Protein 3VTH (pdb70)

CATH classification: 3.90.870.50 (+3 more: 3.30.110.120, 3.30.420.360, 3.30.420.40)

Solvent-accessible surface area: 54081 Å² total; per-residue (Å²): 297,68,173,113,89,119,91,56,3,34,34,0,13,0,41,0,4,0,10,8,1,12,3,19,13,39,0,25,60,10,0,88,129,39,109,5,88,0,27,0,19,1,16,1,35,0,1,32,0,16,0,5,4,41,92,180,40,3,86,11,0,12,128,35,2,128,124,76,46,17,87,14,17,52,50,52,66,43,57,63,118,135,42,145,58,123,141,52,194,67,6,115,29,43,54,41,101,102,120,59,21,40,0,5,6,2,2,3,22,3,14,15,144,43,0,42,138,25,1,100,51,96,199,39,81,6,84,53,3,16,12,3,11,1,16,45,0,8,7,1,1,0,5,6,72,46,3,4,10,30,30,74,72,4,4,6,108,103,20,106,59,29,134,88,0,32,139,30,31,114,57,60,180,40,87,6,12,33,0,14,7,1,7,1,113,109,15,12,4,64,23,50,43,60,42,138,77,49,214,61,61,63,7,71,6,1,1,108,6,0,116,123,20,70,2,0,0,3,8,8,15,1,0,0,4,0,0,0,20,0,80,38,69,136,1,1,52,26,0,18,128,79,6,140,37,129,22,93,41,2,16,0,1,0,86,63,16,133,20,0,94,114,13,1,85,18,36,110,73,12,54,132,7,0,85,37,44,62,25,0,13,0,52,1,60,80,115,63,101,184,24,12,158,16,2,6,81,101,21,42,27,8,10,0,0,3,2,5,5,13,11,3,27,2,7,10,86,44,6,129,13,1,1,0,6,10,27,0,10,43,33,134,40,27,3,0,29,61,41,150,34,0,63,109,96,0,124,114,8,8,54,8,14,3,14,8,78,20,90,7,31,6,25,0,14,9,0,23,0,7,36,10,30,69,27,31,33,7,34,76,16,0,4,0,14,0,0,32,14,8,86,20,188,137,93,23,129,22,14,0,1,0,0,0,0,43,55,71,0,5,0,0,0,0,44,23,39,10,0,0,2,0,0,16,10,12,55,4,85,42,135,103,5,48,86,12,0,47,54,0,0,64,61,2,46,140,10,0,66,0,116,21,98,8,0,0,5,0,31,36,54,26,19,50,0,1,33,21,0,71,85,44,149,46,73,64,0,39,3,2,0,0,8,0,0,0,0,0,0,0,6,20,64,87,15,80,77,112,0,0,0,0,0,3,9,21,39,3,26,0,59,43,25,27,30,4,0,4,0,2,0,12,1,12,19,90,36,56,109,19,24,0,20,4,96,50,3,1,4,0,15,32,132,106,0,20,113,76,0,10,19,0,0,0,0,2,0,75,87,35,38,103,74,0,128,64,4,14,114,110,8,90,86,199,51,32,61,38,1,49,62,15,10,120,73,131,8,17,17,26,65,1,0,0,0,12,4,0,5,3,0,0,0,2,3,0,38,25,70,65,88,6,97,26,56,23,8,1,25,76,13,0,28,23,55,39,35,154,16,116,97,114,4,130,45,89,49,108,99,152,131,95,19,34,2,26,0,4,58,1,0,84,41,0,12,80,12,63,103,150,61,76,114,78,34,61,0,0,0,23,0,0,5,0,1,4,21,2,0,39,49,6,0,39,72,1,54,174,109,70,60,28,47,39,0,0,0,0,0,18,19,5,72,12,57,23,1,5,79,49,2,26,73,68,0,57,162,36,49,9,78,30,43,6,5,18,115,0,3,14,5,14,4,0,0,0,0,0,0,0,11,3,0,22,41,14,8,77,31,61,1,45,126,105,55,72,48,6,52,8,0,40,1,14,13,142,54,0,45,142,37,2,124,55,105,196,35,177,19,123,82,58,46,46,1,7,0,77,85,4,6,7,41,0,0,2,5,53,30,10,86,68,68,55,77,75,3,4,14,114,91,66,166,112,205,39,45,123,41,100,166,43,85,7,90,111,1,31,9,14,73,160,26,120,64,8,5,119,8,0,152,118,19,92,2,4,0,6,9,4,6,0,0,0,4,0,2,0,17,0,83,29,73,116,2,1,52,49,0,27,189,90,6,111,36,132,23,90,43,2,17,0,1,0,143,59,30,128,12,0,102,100,14,5,81,22,36,105,63,11,55,142,12,0,95,40,62,66,26,0,11,0,50,2,99,70,139,64,108,179,28,12,142,16,2,7,74,105,19,38,30,4,10,0,0,5,2,3,4,12,16,2,28,18,8,16,147,57,24,126,20,2,3,0,7,8,28,0,10,31,30,150,40,30,4,2,26,67,42,138,53,0,63,119,98,0,139,116,7,6,52,64,50,32,72,20,106,21,78,5,25,1,20,0,15,9,0,22,0,7,34,8,28,70,30,37,33,8,40,78,20,0,2,0,13,0,0,72,19,10,114,22,170,124,98,20,141,17,12,0,1,0,0,0,0,39,53,74,0,6,0,0,0,0,44,21,72,57,0,0,2,1,0,18,9,13,65,2,96,35,121,100,5,46,98,7,0,58,60,0,0,93,65,0,50,120,3,0,96,7,116,12,94,7,0,0,8,0,30,39,56,21,21,47,0,1,43,20,0,93,87,43,147,47,77,48,1,35,3,1,0,0,8,0,0,0,0,0,0,0,7,16,66,81,16,79,76,112,0,0,0,0,0,4,6,16,42,4,24,0,58,46,23,28,34,3,0,4,0,2,0,11,0,13,17,89,37,47,110,17,23,0,20,4,74,54,7,1,5,4,12,29,99,106,0,34,114,72,0,19,33,0,0,0,0,2,0,72,96,31,39,100,92,0,144,82,19,22,132,133,17,67,93,184,41,26,62,27,11,45,60,20,7,118,86,144,8,17,19,21,62,1,0,0,0,13,5,0,4,2,0,0,0,4,3,0,47,25,73,126,82,5,99,37,52,33,9,0,26,73,16,0,34,21,56,39,41,180,24,123,91,110,5,137,52,122,48,44,156,88,142,103,33,5,3,21,1,8,76,0,0,72,37,0,9,88,10,64,94,145,61,76,120,69,28,52,0,0,0,22,0,0,3,0,0,3,22,3,0,35,51,5,0,66,41,1,57,153,91,62,62,25,46,41,0,0,0,0,0,18,19,4,71,13,73,26,0,5,78,62,0,25,82,70,0,54,162,38,46,9,77,29,44,4,5,17,114,0,4,14,3,15,8,0,0,0,0,0,0,0,7,5,0,18,54,13,7,60,29,61,1,34,118

InterPro domains:
  IPR001792 Acylphosphatase-like domain [PF00708] (13-95)
  IPR001792 Acylphosphatase-like domain [PS51160] (11-97)
  IPR004421 Carbamoyltransferase, HypF-type [PIRSF006256] (9-749)
  IPR004421 Carbamoyltransferase, HypF-type [TIGR00143] (14-745)
  IPR006070 Threonylcarbamoyl-AMP synthase-like domain [PF01300] (210-383)
  IPR006070 Threonylcarbamoyl-AMP synthase-like domain [PS51163] (202-386)
  IPR011125 Zinc finger, HypF-type [PF07503] (113-146)
  IPR011125 Zinc finger, HypF-type [PF07503] (163-195)
  IPR017945 DHBP synthase RibB-like alpha/beta domain superfamily [SSF55821] (180-391)
  IPR017968 Acylphosphatase, conserved site [PS00150] (16-26)
  IPR036046 Acylphosphatase-like domain superfamily [SSF54975] (9-96)
  IPR041440 HypF, Kae1-like domain [PF17788] (399-494)
  IPR043129 ATPase, nucleotide binding domain [SSF53067] (474-717)
  IPR051060 Carbamoyltransferase HypF-like [PTHR42959] (8-747)
  IPR055128 Carbamoyltransferase, Kae1-like domain, second subdomain [PF22521] (503-741)

Foldseek 3Di:
DPDDWDKWKKKKFWAAQAALQCQQLVLQVLCVVLVWAWEWAQEAGHIITMTMGHPVSVVVSVCCCVPDNGPQTDTDDMDMDTDDDPPGPHYYYDYYYYPPAHGDWGFAFFADPVQVCLCCDPVHQQPVVQQGHASHHGHIQQFAQADPDALCRGLCVVQDEDPVQVCLCCDSPHRRPVTRNGHGPVRDKDKDKFFDDDPDPRLLVVLVCQVVLFWEWEQDRQFTWIKHFQQDQVSLVLLCVQLVPQADAFAKEDAAPVRVVQFFDADPVNNCVQPGRLWFFEKTFTDHDDTYPNRHPLFRIHGYHYDGGSSRNVNCVSHDGIMTIGAQARPPFDGHFAPVRSCVRCVSRGNMYIDMPRHGPHHWDGWYWYQFQHAIFTDFQIGSQPQRWQFAPFFFPAWEWELFFFAQGWIWIGGGRTIRIGGGQGGQPDDNSVVSSVVVVVSCCRRRVHDHQEYEYEPPCPHVSNVVRVPDPHHYDYDWQQLLLQLLQCRNVVHADWAWEAFAAAFTQDPVRATEGGFTWTDGLADIDTAEFADWFKQAPVVVCQFQVLSLLCRLCLVPVVLLVVLLVPPDPVVSVVSSVCRVVVPRIGIYGHNQSLQSNLLSSLVVDRGDPDGCSSVSSLLRLADDDLAAFDWDWDDDVHTYTRSSNRVSVLNVCSVVPHDSNHSSNRHLNHSLVVVLVVSVVVCVVPVHQEYEYAYPSCVRSCNVNSNCVVSVVVPGHYTYDRSAHSYSRSSNSSSRSSVSVVCVDPNHD/DFDDWAFAWFDDPVQLCLCCDPVRPCDVPQQGDAPPHGHIPQFAQADPDALCRGLNVPFDDVLCCVPPHRRPVTHNDHQLLVVLVCQVVLFWEWEQDRQAIWIKHFQQDQVSLVLQCVLLVPQFDAFAKEDADPVQVVQFFDADPVQVCVQPDGLWFFEKTFTDHDDTHPPHHPLFRIHTYTHDGGSSRNVSNVSHDGIMTIHAQARPPADGHFDQVVSCVGCVSHGPYYDGDPTGRPHHWDGWYWYQFQHAIFTAFQIGSQPQDWQFAPFFFPAKEWELFFFAQGWIWIGGTRTIGIGGGQGGNDDDRSVVSSVVVVVSVCRRRVHDGQEYEYEPPCPTPSNVVRVPDPHHYHYDWQQLLLQLLQCRNVVHADWAFEAFAAAFTQDPVRATEGGWTWTDGLADIHTFEFAPWFKQALVVVCQFQVLSLLCRLCLVPLVLLPPLLVPPDPVVSVVSSVCSVVVPRIGIYGHNQSLLSNLLSSLVVDRGHPDRNSSNSSLLRLADDDLAAFDWDFDPDVHTYTRSVVRVSVLNVCSVVVHDSNHSSNRHLNHSLVVVLVVVVVVCVVPVHQEYEYAYPSCVRSCSVNSNCVVSVVVPGHYTYDRSAHSYSSSSNSSSRSSVSVCCVDPNHD

B-factor: mean 46.82, std 24.88, range [7.58, 157.14]

Sequence (1383 aa):
RGRVPQIQARQINIFGIVQGVGFRPFVFNNIAQKYNLKGIVYNNSSGLYIEVEGEEKDIEAFIREIKENPPSLSVIDDEIQVREVEVKEYKDFKIVGSKEDGGFVPVSPDMGVCEDCLRELKDPKDRRYRYPFINCTNCGPRFSIIEDIPYDRAKTSMKVFPMCEKCSREYHDPHDRRFHAQPVACFDCGPSLSFVGEGCFDDEIKCVAKALKEGKIVAIKGIGGFHLAVNALDDEAVATLRRRKKRYGKPFAVMMRDVEEVKKYCIVSPEEERLLLSQRRPIVLLKKKGEKLAKGIADDLDTLGVMLPYAPIHYLLMEEIDFPIVMTSGNVSEEPICKDDNEEALEKLKDIADVFLLNNRDIVNRIDDSVTSFNAGAERIIRRARGYAPQPILLKKEVKASILAVGGFYKNTFCMTKGHYAFISHHIGDLDNEKAFNYYIEQIERYKKLFRVDPEVVAHDMHKGYLSTQYAKSLDLPKIEVQHHHAHIASCMAEHNLDEKVIGIAYDGTGYGTDGNVWGAEILVCDLKSFERIAHLKYKPLPGNELAIKKIYRTALGFIFDNISFYKNFVEQVDSRELDIILKQIDRKINTAYVSSMGRFFDAVAALIGVRKEVLFEGQAAMELESLMAESEEYYEYEILKEDRYVIDPELILRQIYEDYMKGFEKSYISAKFHNTVVNFTYDLANLIRKETGINKVVLSGGSFQNRYLLRRRLIEKLSLSGFEVYSNSKVPCNDGGISLGQAVIANKILEGSAWSGFVPVSPDMGVCEDCLRELKDPKDRRYRYPFINCTNCGPRFSIIEDIPYDRAKTSMKVFPSREYHDPHDRRFHAQPVAEIKCVAKALKEGKIVAIKGIGGFHLAVNALDDEAVATLRRRKKRYGKPFAVMMRDVEEVKKYCIVSPEEERLLLSQRRPIVLLKKKGEKLAKGIADDLDTLGVMLPYAPIHYLLMEEIDFPIVMTSGNVSEEPICKDNEEALEKLKDIADVFLLNNRDIVNRIDDSVTSFNAGAERIIRRARGYAPQPILLKKEVKASILAVGGFYKNTFCMTKGHYAFISHHIGDLDNEKAFNYYIEQIERYKKLFRVDPEVVAHDMHKGYLSTQYAKSLDLPKIEVQHHHAHIASCMAEHNLDEKVIGIAYDGTGYGTDGNVWGAEILVCDLKSFERIAHLKYKPLPGNELAIKKIYRTALGFIFDNISFYKNFVEQVDSRELDIILKQIDRKINTAYVSSMGRFFDAVAALIGVRKEVLFEGQAAMELESLMAESEEYYEYEILKEDRYVIDPELILRQIYEDYMKGFEKSYISAKFHNTVVNFTYDLANLIRKETGINKVVLSGGSFQNRYLLRRLIEKLSLSGFEVYSNSKVPCNDGGISLGQAVIANKILEGSAWS

Nearest PDB structures (foldseek):
  3vth-assembly1_A  TM=1.001E+00  e=0.000E+00  Caldanaerobacter subterraneus subsp. tengcongensis MB4
  3vth-assembly2_B  TM=9.999E-01  e=0.000E+00  Caldanaerobacter subterraneus subsp. tengcongensis MB4
  4g9i-assembly6_F  TM=9.296E-01  e=6.359E-77  Thermococcus kodakarensis KOD1
  4g9i-assembly1_A  TM=8.735E-01  e=1.206E-76  Thermococcus kodakarensis KOD1
  4g9i-assembly3_C  TM=8.720E-01  e=5.936E-75  Thermococcus kodakarensis KOD1

Secondary structure (DSSP, 8-state):
--SPP--EEEEEEEEEE-SSSSHHHHHHHHHHHTT-EEEEEEETTEEEEEEEE-HHHHHHHHHHHHHS--TT-EEEEEEEEEE-----SSEEE---B--S-----PPPBPPPHHHHHHHT-TTSTTTT-TT--BTTBB-SGGGB-SSS--GGGBGGGGSPPPHHHHHHHT-TTSTTTT-TT---TTTS--EEEESS---S-HHHHHHHHHHTT--EEEE-SSSEEEE-BTT-HHHHHHHHHHHT--SSPPPEE-SSHHHHHHHB---HHHHHHHHSTT--EEEEEB-SS---TTSSTT-SEEEEE---SHHHHHHHHH-SS-EE-EESSSTTSPPP-SHHHHHHHTTTT-SEEEEESS--SS--PPPEE-EETTEE--SB--TTTTTPPEEPS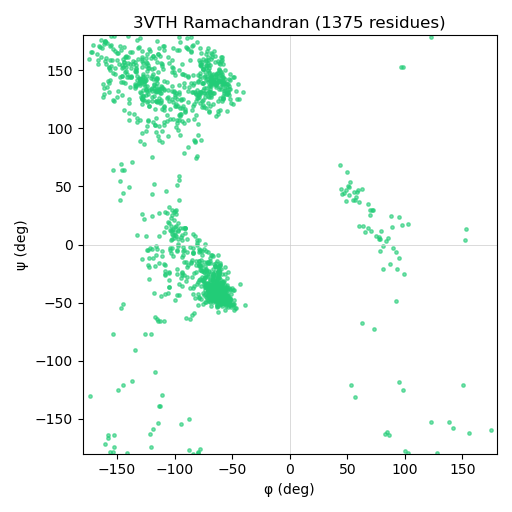S--SS-EEE---STTB--EEEETTEEEEPP--B---SHHHHHHHHHHHHHHHHHTT---SEEEEES-TTSHHHHHHHHSSS-EEEE-HHHHHHHHHHHHTT--S-EEEEEEEEEEE-TTSSEEEEEEEEE-SS-EEEEEEEPPEEEESTTHHHH-HHHHHHHHHGGGGGGGHHHHHHS-HHHHHHHHHHHHHTSSEEEE--HHHHHHHHHHHTTS-SS-SSTTHHHHHHHHT------------EESSSEEE-HHHHHHHHHHHHHHT--HHHHHHHHHHHHHHHHHHHHHHHHHHH---EEEEESGGGGSHHHHHHHHHHHHHTT-EEEE-SSS-SSGGGHHHHHHHHHHHHHTSTT--/-----PPPBPPPHHHHHHHT-TTSTTTT-TT--BTTBB-SGGGB-SSS--GGGBGGGG----TTT-TTSTTTT-TT---HHHHHHHHTTT--EEEE-SSSEEEE-BTT-TTHHHHHHHHHT--SSPPPEE-S-HHHHTTTB---HHHHHHHHSTT--EEEEEB-SS---TTSSTT-SEEEEE---SHHHHHHHHS--S-EE-EESSSTTSPPP-SHHHHHHHTTTT-SEEE--SS--SS--PPPEE-EETTEE--SB--TTTTTPPEE-SS--SS-EEE---STTB--EEEETTEEEEPP--B---SHHHHHHHHHHHHHHHHHTT---SEEEEES-SSSHHHHHHHHSSS-EEEE-HHHHHHHHHHHHTT--S-EEEEEEEEEEE-TTSSEEEEEEEEE-SS-EEEEEEEPPEEEESTTSTTTSHHHHHHHHTTT-GGGGHHHHHHS-HHHHHHHHHHHHHTSSEEEE--HHHHHHHHHHHTTS-SS-SSTTHHHHHHHHHPPP---------EESSSEEE-HHHHHHHHHHHHHTT--HHHHHHHHHHHHHHHHHHHHHHHHHHH---EEEEESGGGG-HHHHHHHHHHHHHTT-EEEE-SSS-SSGGGHHHHHHHHHHHHHHSTT--

Structure (mmCIF, N/CA/C/O backbone):
data_3VTH
#
_entry.id   3VTH
#
_cell.length_a   232.983
_cell.length_b   232.983
_cell.length_c   65.665
_cell.angle_alpha   90.00
_cell.angle_beta   90.00
_cell.angle_gamma   120.00
#
_symmetry.space_group_name_H-M   'P 64'
#
loop_
_entity.id
_entity.type
_entity.pdbx_description
1 polymer 'Hydrogenase maturation factor'
2 non-polymer 'ZINC ION'
3 non-polymer 'PHOSPHATE ION'
4 non-polymer 'DIPHOSPHOMETHYLPHOSPHONIC ACID ADENOSYL ESTER'
5 non-polymer 'MAGNESIUM ION'
6 non-polymer 'PHOSPHOMETHYLPHOSPHONIC ACID ADENOSYL ESTER'
7 non-polymer 'FE (III) ION'
8 non-polymer GLYCEROL
9 water water
#
loop_
_atom_site.group_PDB
_atom_site.id
_atom_site.type_symbol
_atom_site.label_atom_id
_atom_site.label_alt_id
_atom_site.label_comp_id
_atom_site.label_asym_id
_atom_site.label_entity_id
_atom_site.label_seq_id
_atom_site.pdbx_PDB_ins_code
_atom_site.Cartn_x
_atom_site.Cartn_y
_atom_site.Cartn_z
_atom_site.occupancy
_atom_site.B_iso_or_equiv
_atom_site.auth_seq_id
_atom_site.auth_comp_id
_atom_site.auth_asym_id
_atom_site.auth_atom_id
_atom_site.pdbx_PDB_model_num
ATOM 1 N N . ARG A 1 3 ? 128.460 -29.091 46.435 1.00 62.47 3 ARG A N 1
ATOM 2 C CA . ARG A 1 3 ? 129.867 -28.944 45.959 1.00 63.45 3 ARG A CA 1
ATOM 3 C C . ARG A 1 3 ? 129.946 -28.757 44.432 1.00 61.60 3 ARG A C 1
ATOM 4 O O . ARG A 1 3 ? 129.010 -29.109 43.707 1.00 60.13 3 ARG A O 1
ATOM 12 N N . GLY A 1 4 ? 131.049 -28.169 43.961 1.00 61.53 4 GLY A N 1
ATOM 13 C CA . GLY A 1 4 ? 131.194 -27.760 42.564 1.00 59.10 4 GLY A CA 1
ATOM 14 C C . GLY A 1 4 ? 130.617 -26.366 42.346 1.00 56.66 4 GLY A C 1
ATOM 15 O O . GLY A 1 4 ? 130.398 -25.624 43.306 1.00 56.43 4 GLY A O 1
ATOM 16 N N . ARG A 1 5 ? 130.383 -26.013 41.084 1.00 54.16 5 ARG A N 1
ATOM 17 C CA . ARG A 1 5 ? 129.830 -24.708 40.727 1.00 52.51 5 ARG A CA 1
ATOM 18 C C . ARG A 1 5 ? 128.435 -24.503 41.304 1.00 50.20 5 ARG A C 1
ATOM 19 O O . ARG A 1 5 ? 127.523 -25.293 41.042 1.00 48.18 5 ARG A O 1
ATOM 27 N N . VAL A 1 6 ? 128.276 -23.428 42.069 1.00 49.85 6 VAL A N 1
ATOM 28 C CA . VAL A 1 6 ? 126.973 -23.014 42.584 1.00 48.76 6 VAL A CA 1
ATOM 29 C C . VAL A 1 6 ? 126.081 -22.463 41.469 1.00 47.30 6 VAL A C 1
ATOM 30 O O . VAL A 1 6 ? 126.500 -21.574 40.720 1.00 46.76 6 VAL A O 1
ATOM 34 N N . PRO A 1 7 ? 124.838 -22.989 41.356 1.00 46.26 7 PRO A N 1
ATOM 35 C CA . PRO A 1 7 ? 123.912 -22.476 40.362 1.00 44.82 7 PRO A CA 1
ATOM 36 C C . PRO A 1 7 ? 123.527 -21.035 40.671 1.00 45.05 7 PRO A C 1
ATOM 37 O O . PRO A 1 7 ? 123.370 -20.673 41.842 1.00 46.34 7 PRO A O 1
ATOM 41 N N . GLN A 1 8 ? 123.443 -20.218 39.628 1.00 43.81 8 GLN A N 1
ATOM 42 C CA . GLN A 1 8 ? 122.993 -18.845 39.764 1.00 44.71 8 GLN A CA 1
ATOM 43 C C . GLN A 1 8 ? 121.700 -18.708 38.979 1.00 42.79 8 GLN A C 1
ATOM 44 O O . GLN A 1 8 ? 121.696 -18.743 37.747 1.00 42.19 8 GLN A O 1
ATOM 50 N N . ILE A 1 9 ? 120.600 -18.564 39.704 1.00 42.48 9 ILE A N 1
ATOM 51 C CA . ILE A 1 9 ? 119.292 -18.571 39.087 1.00 41.23 9 ILE A CA 1
ATOM 52 C C . ILE A 1 9 ? 118.807 -17.136 38.911 1.00 41.55 9 ILE A C 1
ATOM 53 O O . ILE A 1 9 ? 118.824 -16.342 39.850 1.00 42.01 9 ILE A O 1
ATOM 58 N N . GLN A 1 10 ? 118.418 -16.809 37.683 1.00 40.67 10 GLN A N 1
ATOM 59 C CA . GLN A 1 10 ? 117.859 -15.506 37.359 1.00 41.77 10 GLN A CA 1
ATOM 60 C C . GLN A 1 10 ? 116.476 -15.723 36.753 1.00 39.28 10 GLN A C 1
ATOM 61 O O . GLN A 1 10 ? 116.113 -16.850 36.415 1.00 37.42 10 GLN A O 1
ATOM 67 N N . ALA A 1 11 ? 115.711 -14.645 36.623 1.00 38.65 11 ALA A N 1
ATOM 68 C CA . ALA A 1 11 ? 114.387 -14.730 36.025 1.00 37.12 11 ALA A CA 1
ATOM 69 C C . ALA A 1 11 ? 114.183 -13.639 34.984 1.00 36.33 11 ALA A C 1
ATOM 70 O O . ALA A 1 11 ? 114.631 -12.508 35.154 1.00 37.52 11 ALA A O 1
ATOM 72 N N . ARG A 1 12 ? 113.515 -13.993 33.894 1.00 34.94 12 ARG A N 1
ATOM 73 C CA . ARG A 1 12 ? 113.167 -13.024 32.868 1.00 35.02 12 ARG A CA 1
ATOM 74 C C . ARG A 1 12 ? 111.697 -13.142 32.502 1.00 34.01 12 ARG A C 1
ATOM 75 O O . ARG A 1 12 ? 111.172 -14.237 32.400 1.00 31.98 12 ARG A O 1
ATOM 83 N N . GLN A 1 13 ? 111.036 -12.003 32.317 1.00 34.74 13 GLN A N 1
ATOM 84 C CA . GLN A 1 13 ? 109.710 -12.002 31.715 1.00 34.54 13 GLN A CA 1
ATOM 85 C C . GLN A 1 13 ? 109.875 -11.568 30.269 1.00 33.66 13 GLN A C 1
ATOM 86 O O . GLN A 1 13 ? 110.566 -10.586 29.994 1.00 34.41 13 GLN A O 1
ATOM 92 N N . ILE A 1 14 ? 109.260 -12.319 29.355 1.00 32.52 14 ILE A N 1
ATOM 93 C CA . ILE A 1 14 ? 109.387 -12.087 27.919 1.00 32.07 14 ILE A CA 1
ATOM 94 C C . ILE A 1 14 ? 107.995 -11.966 27.281 1.00 31.45 14 ILE A C 1
ATOM 95 O O . ILE A 1 14 ? 107.159 -12.854 27.426 1.00 30.63 14 ILE A O 1
ATOM 100 N N . ASN A 1 15 ? 107.750 -10.857 26.594 1.00 32.29 15 ASN A N 1
ATOM 101 C CA . ASN A 1 15 ? 106.495 -10.656 25.862 1.00 32.24 15 ASN A CA 1
ATOM 102 C C . ASN A 1 15 ? 106.801 -10.579 24.384 1.00 31.39 15 ASN A C 1
ATOM 103 O O . ASN A 1 15 ? 107.728 -9.867 23.967 1.00 31.89 15 ASN A O 1
ATOM 108 N N . ILE A 1 16 ? 106.039 -11.328 23.597 1.00 29.55 16 ILE A N 1
ATOM 109 C CA . ILE A 1 16 ? 106.250 -11.372 22.162 1.00 28.91 16 ILE A CA 1
ATOM 110 C C . ILE A 1 16 ? 104.971 -10.895 21.467 1.00 28.75 16 ILE A C 1
ATOM 111 O O . ILE A 1 16 ? 103.867 -11.312 21.835 1.00 27.56 16 ILE A O 1
ATOM 116 N N . PHE A 1 17 ? 105.137 -10.010 20.485 1.00 29.39 17 PHE A N 1
ATOM 117 C CA . PHE A 1 17 ? 104.023 -9.339 19.828 1.00 29.85 17 PHE A CA 1
ATOM 118 C C . PHE A 1 17 ? 104.045 -9.584 18.325 1.00 29.04 17 PHE A C 1
ATOM 119 O O . PHE A 1 17 ? 105.113 -9.751 17.745 1.00 29.53 17 PHE A O 1
ATOM 127 N N . GLY A 1 18 ? 102.864 -9.545 17.709 1.00 28.41 18 GLY A N 1
ATOM 128 C CA . GLY A 1 18 ? 102.699 -9.767 16.269 1.00 27.51 18 GLY A CA 1
ATOM 129 C C . GLY A 1 18 ? 101.744 -10.922 16.038 1.00 26.25 18 GLY A C 1
ATOM 130 O O . GLY A 1 18 ? 100.854 -11.176 16.851 1.00 25.44 18 GLY A O 1
ATOM 131 N N . ILE A 1 19 ? 101.899 -11.616 14.912 1.00 26.39 19 ILE A N 1
ATOM 132 C CA . ILE A 1 19 ? 101.163 -12.856 14.716 1.00 24.75 19 ILE A CA 1
ATOM 133 C C . ILE A 1 19 ? 101.919 -13.937 15.499 1.00 24.92 19 ILE A C 1
ATOM 134 O O . ILE A 1 19 ? 102.903 -14.507 15.025 1.00 25.29 19 ILE A O 1
ATOM 139 N N . VAL A 1 20 ? 101.485 -14.163 16.728 1.00 24.57 20 VAL A N 1
ATOM 140 C CA . VAL A 1 20 ? 102.237 -15.012 17.650 1.00 24.67 20 VAL A CA 1
ATOM 141 C C . VAL A 1 20 ? 101.325 -16.033 18.350 1.00 24.40 20 VAL A C 1
ATOM 142 O O . VAL A 1 20 ? 101.761 -16.713 19.288 1.00 24.91 20 VAL A O 1
ATOM 146 N N . GLN A 1 21 ? 100.068 -16.116 17.912 1.00 23.55 21 GLN A N 1
ATOM 147 C CA . GLN A 1 21 ? 99.109 -17.092 18.466 1.00 23.90 21 GLN A CA 1
ATOM 148 C C . GLN A 1 21 ? 98.571 -17.924 17.312 1.00 24.45 21 GLN A C 1
ATOM 149 O O . GLN A 1 21 ? 98.498 -17.430 16.178 1.00 25.11 21 GLN A O 1
ATOM 155 N N . GLY A 1 22 ? 98.224 -19.179 17.596 1.00 24.62 22 GLY A N 1
ATOM 156 C CA . GLY A 1 22 ? 97.811 -20.122 16.568 1.00 24.65 22 GLY A CA 1
ATOM 157 C C . GLY A 1 22 ? 98.923 -20.567 15.644 1.00 24.88 22 GLY A C 1
ATOM 158 O O . GLY A 1 22 ? 98.671 -20.984 14.493 1.00 25.76 22 GLY A O 1
ATOM 159 N N . VAL A 1 23 ? 100.152 -20.503 16.141 1.00 24.08 23 VAL A N 1
ATOM 160 C CA . VAL A 1 23 ? 101.327 -20.820 15.329 1.00 23.54 23 VAL A CA 1
ATOM 161 C C . VAL A 1 23 ? 102.147 -21.910 16.017 1.00 24.12 23 VAL A C 1
ATOM 162 O O . VAL A 1 23 ? 103.240 -22.252 15.578 1.00 25.50 23 VAL A O 1
ATOM 166 N N . GLY A 1 24 ? 101.611 -22.469 17.096 1.00 24.13 24 GLY A N 1
ATOM 167 C CA . GLY A 1 24 ? 102.373 -23.430 17.904 1.00 24.09 24 GLY A CA 1
ATOM 168 C C . GLY A 1 24 ? 103.492 -22.783 18.701 1.00 24.30 24 GLY A C 1
ATOM 169 O O . GLY A 1 24 ? 104.506 -23.428 19.002 1.00 24.41 24 GLY A O 1
ATOM 170 N N . PHE A 1 25 ? 103.303 -21.521 19.080 1.00 23.37 25 PHE A N 1
ATOM 171 C CA . PHE A 1 25 ? 104.293 -20.843 19.908 1.00 23.86 25 PHE A CA 1
ATOM 172 C C . PHE A 1 25 ? 104.374 -21.398 21.339 1.00 24.32 25 PHE A C 1
ATOM 173 O O . PHE A 1 25 ? 105.457 -21.487 21.908 1.00 24.79 25 PHE A O 1
ATOM 181 N N . ARG A 1 26 ? 103.241 -21.768 21.920 1.00 24.26 26 ARG A N 1
ATOM 182 C CA . ARG A 1 26 ? 103.245 -22.353 23.264 1.00 24.28 26 ARG A CA 1
ATOM 183 C C . ARG A 1 26 ? 104.010 -23.680 23.318 1.00 25.02 26 ARG A C 1
ATOM 184 O O . ARG A 1 26 ? 104.932 -23.796 24.118 1.00 25.51 26 ARG A O 1
ATOM 192 N N . PRO A 1 27 ? 103.685 -24.656 22.434 1.00 25.55 27 PRO A N 1
ATOM 193 C CA . PRO A 1 27 ? 104.494 -25.886 22.462 1.00 26.87 27 PRO A CA 1
ATOM 194 C C . PRO A 1 27 ? 105.976 -25.678 22.110 1.00 27.50 27 PRO A C 1
ATOM 195 O O . PRO A 1 27 ? 106.831 -26.327 22.710 1.00 28.59 27 PRO A O 1
ATOM 199 N N . PHE A 1 28 ? 106.264 -24.790 21.156 1.00 26.69 28 PHE A N 1
ATOM 200 C CA . PHE A 1 28 ? 107.635 -24.416 20.822 1.00 26.97 28 PHE A CA 1
ATOM 201 C C . PHE A 1 28 ? 108.400 -23.921 22.079 1.00 26.13 28 PHE A C 1
ATOM 202 O O . PHE A 1 28 ? 109.485 -24.401 22.381 1.00 26.06 28 PHE A O 1
ATOM 210 N N . VAL A 1 29 ? 107.806 -22.991 22.818 1.00 25.39 29 VAL A N 1
ATOM 211 C CA . VAL A 1 29 ? 108.462 -22.428 24.010 1.00 25.84 29 VAL A CA 1
ATOM 212 C C . VAL A 1 29 ? 108.658 -23.505 25.061 1.00 26.44 29 VAL A C 1
ATOM 213 O O . VAL A 1 29 ? 109.720 -23.592 25.673 1.00 27.06 29 VAL A O 1
ATOM 217 N N . PHE A 1 30 ? 107.641 -24.338 25.254 1.00 26.38 30 PHE A N 1
ATOM 218 C CA . PHE A 1 30 ? 107.750 -25.425 26.215 1.00 27.74 30 PHE A CA 1
ATOM 219 C C . PHE A 1 30 ? 108.977 -26.283 25.916 1.00 28.71 30 PHE A C 1
ATOM 220 O O . PHE A 1 30 ? 109.761 -26.624 26.813 1.00 28.60 30 PHE A O 1
ATOM 228 N N . ASN A 1 31 ? 109.121 -26.627 24.646 1.00 29.15 31 ASN A N 1
ATOM 229 C CA A ASN A 1 31 ? 110.161 -27.561 24.250 0.50 30.71 31 ASN A CA 1
ATOM 230 C CA B ASN A 1 31 ? 110.167 -27.528 24.150 0.50 30.66 31 ASN A CA 1
ATOM 231 C C . ASN A 1 31 ? 111.559 -26.953 24.363 1.00 31.19 31 ASN A C 1
ATOM 232 O O . ASN A 1 31 ? 112.469 -27.619 24.847 1.00 32.42 31 ASN A O 1
ATOM 241 N N . ILE A 1 32 ? 111.733 -25.694 23.970 1.00 30.21 32 ILE A N 1
ATOM 242 C CA . ILE A 1 32 ? 113.051 -25.078 24.126 1.00 31.06 32 ILE A CA 1
ATOM 243 C C . ILE A 1 32 ? 113.344 -24.719 25.602 1.00 30.74 32 ILE A C 1
ATOM 244 O O . ILE A 1 32 ? 114.493 -24.802 26.053 1.00 30.57 32 ILE A O 1
ATOM 249 N N . ALA A 1 33 ? 112.306 -24.405 26.377 1.00 30.01 33 ALA A N 1
ATOM 250 C CA . ALA A 1 33 ? 112.504 -24.188 27.822 1.00 29.94 33 ALA A CA 1
ATOM 251 C C . ALA A 1 33 ? 113.026 -25.466 28.498 1.00 31.69 33 ALA A C 1
ATOM 252 O O . ALA A 1 33 ? 113.931 -25.407 29.337 1.00 31.54 33 ALA A O 1
ATOM 254 N N . GLN A 1 34 ? 112.467 -26.618 28.124 1.00 32.23 34 GLN A N 1
ATOM 255 C CA . GLN A 1 34 ? 112.951 -27.905 28.652 1.00 34.98 34 GLN A CA 1
ATOM 256 C C . GLN A 1 34 ? 114.388 -28.182 28.197 1.00 35.59 34 GLN A C 1
ATOM 257 O O . GLN A 1 34 ? 115.219 -28.663 28.969 1.00 36.68 34 GLN A O 1
ATOM 263 N N . LYS A 1 35 ? 114.671 -27.852 26.944 1.00 35.27 35 LYS A N 1
ATOM 264 C CA . LYS A 1 35 ? 115.984 -28.073 26.342 1.00 36.98 35 LYS A CA 1
ATOM 265 C C . LYS A 1 35 ? 117.067 -27.327 27.113 1.00 37.32 35 LYS A C 1
ATOM 266 O O . LYS A 1 35 ? 118.160 -27.850 27.322 1.00 39.23 35 LYS A O 1
ATOM 272 N N . TYR A 1 36 ? 116.759 -26.101 27.525 1.00 35.99 36 TYR A N 1
ATOM 273 C CA . TYR A 1 36 ? 117.719 -25.276 28.245 1.00 36.75 36 TYR A CA 1
ATOM 274 C C . TYR A 1 36 ? 117.483 -25.276 29.756 1.00 36.26 36 TYR A C 1
ATOM 275 O O . TYR A 1 36 ? 117.917 -24.368 30.462 1.00 36.09 36 TYR A O 1
ATOM 284 N N . ASN A 1 37 ? 116.793 -26.301 30.244 1.00 35.73 37 ASN A N 1
ATOM 285 C CA . ASN A 1 37 ? 116.574 -26.471 31.681 1.00 36.69 37 ASN A CA 1
ATOM 286 C C . ASN A 1 37 ? 116.068 -25.211 32.382 1.00 35.55 37 ASN A C 1
ATOM 287 O O . ASN A 1 37 ? 116.578 -24.824 33.435 1.00 36.10 37 ASN A O 1
ATOM 292 N N . LEU A 1 38 ? 115.062 -24.581 31.787 1.00 33.46 38 LEU A N 1
ATOM 293 C CA . LEU A 1 38 ? 114.415 -23.431 32.396 1.00 32.73 38 LEU A CA 1
ATOM 294 C C . LEU A 1 38 ? 113.090 -23.834 33.025 1.00 32.26 38 LEU A C 1
ATOM 295 O O . LEU A 1 38 ? 112.415 -24.743 32.557 1.00 31.82 38 LEU A O 1
ATOM 300 N N . LYS A 1 39 ? 112.734 -23.146 34.101 1.00 32.46 39 LYS A N 1
ATOM 301 C CA . LYS A 1 39 ? 111.468 -23.364 34.785 1.00 32.07 39 LYS A CA 1
ATOM 302 C C . LYS A 1 39 ? 110.646 -22.095 34.580 1.00 30.85 39 LYS A C 1
ATOM 303 O O . LYS A 1 39 ? 111.196 -21.045 34.235 1.00 30.64 39 LYS A O 1
ATOM 309 N N . GLY A 1 40 ? 109.341 -22.173 34.791 1.00 30.01 40 GLY A N 1
ATOM 310 C CA . GLY A 1 40 ? 108.479 -21.019 34.539 1.00 29.05 40 GLY A CA 1
ATOM 311 C C . GLY A 1 40 ? 107.184 -21.404 33.864 1.00 28.29 40 GLY A C 1
ATOM 312 O O . GLY A 1 40 ? 106.716 -22.539 34.014 1.00 28.34 40 GLY A O 1
ATOM 313 N N . ILE A 1 41 ? 106.620 -20.457 33.118 1.00 27.62 41 ILE A N 1
ATOM 314 C CA . ILE A 1 41 ? 105.305 -20.597 32.509 1.00 27.39 41 ILE A CA 1
ATOM 315 C C . ILE A 1 41 ? 105.257 -19.891 31.159 1.00 26.44 41 ILE A C 1
ATOM 316 O O . ILE A 1 41 ? 106.032 -18.954 30.890 1.00 26.72 41 ILE A O 1
ATOM 321 N N . VAL A 1 42 ? 104.358 -20.356 30.302 1.00 26.44 42 VAL A N 1
ATOM 322 C CA . VAL A 1 42 ? 104.025 -19.653 29.064 1.00 24.83 42 VAL A CA 1
ATOM 323 C C . VAL A 1 42 ? 102.508 -19.704 28.882 1.00 25.72 42 VAL A C 1
ATOM 324 O O . VAL A 1 42 ? 101.862 -20.700 29.235 1.00 25.45 42 VAL A O 1
ATOM 328 N N . TYR A 1 43 ? 101.941 -18.624 28.346 1.00 25.51 43 TYR A N 1
ATOM 329 C CA . TYR A 1 43 ? 100.525 -18.580 28.028 1.00 25.73 43 TYR A CA 1
ATOM 330 C C . TYR A 1 43 ? 100.226 -17.494 27.002 1.00 25.54 43 TYR A C 1
ATOM 331 O O . TYR A 1 43 ? 100.978 -16.525 26.870 1.00 24.96 43 TYR A O 1
ATOM 340 N N . ASN A 1 44 ? 99.126 -17.680 26.284 1.00 25.17 44 ASN A N 1
ATOM 341 C CA . ASN A 1 44 ? 98.586 -16.663 25.404 1.00 25.54 44 ASN A CA 1
ATOM 342 C C . ASN A 1 44 ? 97.852 -15.631 26.225 1.00 26.40 44 ASN A C 1
ATOM 343 O O . ASN A 1 44 ? 97.040 -15.980 27.083 1.00 27.11 44 ASN A O 1
ATOM 348 N N . ASN A 1 45 ? 98.134 -14.355 25.995 1.00 26.85 45 ASN A N 1
ATOM 349 C CA . ASN A 1 45 ? 97.343 -13.323 26.663 1.00 28.09 45 ASN A CA 1
ATOM 350 C C . ASN A 1 45 ? 96.682 -12.461 25.599 1.00 28.25 45 ASN A C 1
ATOM 351 O O . ASN A 1 45 ? 96.767 -12.791 24.427 1.00 26.42 45 ASN A O 1
ATOM 356 N N . SER A 1 46 ? 96.002 -11.386 25.981 1.00 29.21 46 SER A N 1
ATOM 357 C CA . SER A 1 46 ? 95.254 -10.659 24.981 1.00 30.03 46 SER A CA 1
ATOM 358 C C . SER A 1 46 ? 96.140 -9.782 24.079 1.00 30.03 46 SER A C 1
ATOM 359 O O . SER A 1 46 ? 95.655 -9.231 23.110 1.00 30.44 46 SER A O 1
ATOM 362 N N . SER A 1 47 ? 97.433 -9.694 24.373 1.00 29.87 47 SER A N 1
ATOM 363 C CA . SER A 1 47 ? 98.312 -8.837 23.592 1.00 31.53 47 SER A CA 1
ATOM 364 C C . SER A 1 47 ? 99.378 -9.617 22.827 1.00 30.01 47 SER A C 1
ATOM 365 O O . SER A 1 47 ? 100.138 -9.042 22.034 1.00 30.98 47 SER A O 1
ATOM 368 N N . GLY A 1 48 ? 99.400 -10.930 23.039 1.00 28.19 48 GLY A N 1
ATOM 369 C CA . GLY A 1 48 ? 100.317 -11.804 22.351 1.00 27.17 48 GLY A CA 1
ATOM 370 C C . GLY A 1 48 ? 100.718 -13.034 23.144 1.00 26.36 48 GLY A C 1
ATOM 371 O O . GLY A 1 48 ? 99.874 -13.856 23.538 1.00 26.27 48 GLY A O 1
ATOM 372 N N . LEU A 1 49 ? 102.020 -13.157 23.369 1.00 25.70 49 LEU A N 1
ATOM 373 C CA . LEU A 1 49 ? 102.564 -14.295 24.081 1.00 25.63 49 LEU A CA 1
ATOM 374 C C . LEU A 1 49 ? 103.321 -13.793 25.298 1.00 25.93 49 LEU A C 1
ATOM 375 O O . LEU A 1 49 ? 104.083 -12.827 25.207 1.00 26.26 49 LEU A O 1
ATOM 380 N N . TYR A 1 50 ? 103.051 -14.421 26.435 1.00 25.37 50 TYR A N 1
ATOM 381 C CA . TYR A 1 50 ? 103.688 -14.105 27.706 1.00 26.68 50 TYR A CA 1
ATOM 382 C C . TYR A 1 50 ? 104.518 -15.296 28.214 1.00 26.86 50 TYR A C 1
ATOM 383 O O . TYR A 1 50 ? 104.035 -16.448 28.274 1.00 26.14 50 TYR A O 1
ATOM 392 N N . ILE A 1 51 ? 105.756 -15.008 28.604 1.00 27.16 51 ILE A N 1
ATOM 393 C CA . ILE A 1 51 ? 106.697 -16.027 29.086 1.00 27.20 51 ILE A CA 1
ATOM 394 C C . ILE A 1 51 ? 107.378 -15.546 30.358 1.00 28.52 51 ILE A C 1
ATOM 395 O O . ILE A 1 51 ? 107.763 -14.379 30.455 1.00 28.76 51 ILE A O 1
ATOM 400 N N . GLU A 1 52 ? 107.508 -16.451 31.327 1.00 29.67 52 GLU A N 1
ATOM 401 C CA . GLU A 1 52 ? 108.375 -16.264 32.495 1.00 31.48 52 GLU A CA 1
ATOM 402 C C . GLU A 1 52 ? 109.336 -17.448 32.522 1.00 31.48 52 GLU A C 1
ATOM 403 O O . GLU A 1 52 ? 108.892 -18.605 32.531 1.00 30.70 52 GLU A O 1
ATOM 409 N N . VAL A 1 53 ? 110.638 -17.167 32.499 1.00 31.16 53 VAL A N 1
ATOM 410 C CA . VAL A 1 53 ? 111.654 -18.230 32.588 1.00 31.51 53 VAL A CA 1
ATOM 411 C C . VAL A 1 53 ? 112.622 -17.932 33.721 1.00 32.58 53 VAL A C 1
ATOM 412 O O . VAL A 1 53 ? 112.972 -16.769 33.950 1.00 32.78 53 VAL A O 1
ATOM 416 N N . GLU A 1 54 ? 113.011 -18.988 34.435 1.00 32.76 54 GLU A N 1
ATOM 417 C CA . GLU A 1 54 ? 114.005 -18.928 35.502 1.00 34.42 54 GLU A CA 1
ATOM 418 C C . GLU A 1 54 ? 115.039 -20.003 35.241 1.00 34.05 54 GLU A C 1
ATOM 419 O O . GLU A 1 54 ? 114.680 -21.153 34.977 1.00 32.97 54 GLU A O 1
ATOM 425 N N . GLY A 1 55 ? 116.308 -19.611 35.292 1.00 34.94 55 GLY A N 1
ATOM 426 C CA . GLY A 1 55 ? 117.440 -20.547 35.230 1.00 36.29 55 GLY A CA 1
ATOM 427 C C . GLY A 1 55 ? 118.774 -19.815 35.175 1.00 38.02 55 GLY A C 1
ATOM 428 O O . GLY A 1 55 ? 118.867 -18.646 35.572 1.00 38.21 55 GLY A O 1
ATOM 429 N N . GLU A 1 56 ? 119.807 -20.506 34.695 1.00 39.35 56 GLU A N 1
ATOM 430 C CA . GLU A 1 56 ? 121.109 -19.896 34.462 1.00 41.46 56 GLU A CA 1
ATOM 431 C C . GLU A 1 56 ? 120.998 -18.863 33.358 1.00 41.36 56 GLU A C 1
ATOM 432 O O . GLU A 1 56 ? 120.265 -19.063 32.382 1.00 39.90 56 GLU A O 1
ATOM 438 N N . GLU A 1 57 ? 121.728 -17.759 33.517 1.00 43.03 57 GLU A N 1
ATOM 439 C CA . GLU A 1 57 ? 121.725 -16.669 32.540 1.00 43.42 57 GLU A CA 1
ATOM 440 C C . GLU A 1 57 ? 122.066 -17.185 31.145 1.00 42.49 57 GLU A C 1
ATOM 441 O O . GLU A 1 57 ? 121.450 -16.778 30.163 1.00 41.37 57 GLU A O 1
ATOM 447 N N . LYS A 1 58 ? 123.047 -18.080 31.066 1.00 42.59 58 LYS A N 1
ATOM 448 C CA . LYS A 1 58 ? 123.486 -18.623 29.780 1.00 42.98 58 LYS A CA 1
ATOM 449 C C . LYS A 1 58 ? 122.361 -19.401 29.082 1.00 40.36 58 LYS A C 1
ATOM 450 O O . LYS A 1 58 ? 122.212 -19.334 27.865 1.00 40.10 58 LYS A O 1
ATOM 456 N N . ASP A 1 59 ? 121.572 -20.132 29.866 1.00 39.03 59 ASP A N 1
ATOM 457 C CA . ASP A 1 59 ? 120.448 -20.890 29.328 1.00 37.39 59 ASP A CA 1
ATOM 458 C C . ASP A 1 59 ? 119.298 -19.981 28.878 1.00 35.99 59 ASP A C 1
ATOM 459 O O . ASP A 1 59 ? 118.689 -20.212 27.827 1.00 34.48 59 ASP A O 1
ATOM 464 N N . ILE A 1 60 ? 119.026 -18.932 29.654 1.00 36.02 60 ILE A N 1
ATOM 465 C CA . ILE A 1 60 ? 118.033 -17.924 29.253 1.00 35.29 60 ILE A CA 1
ATOM 466 C C . ILE A 1 60 ? 118.437 -17.261 27.934 1.00 35.55 60 ILE A C 1
ATOM 467 O O . ILE A 1 60 ? 117.606 -17.107 27.031 1.00 34.63 60 ILE A O 1
ATOM 472 N N . GLU A 1 61 ? 119.710 -16.897 27.813 1.00 37.09 61 GLU A N 1
ATOM 473 C CA . GLU A 1 61 ? 120.194 -16.271 26.584 1.00 38.69 61 GLU A CA 1
ATOM 474 C C . GLU A 1 61 ? 120.046 -17.173 25.346 1.00 37.48 61 GLU A C 1
ATOM 475 O O . GLU A 1 61 ? 119.630 -16.714 24.286 1.00 36.84 61 GLU A O 1
ATOM 481 N N . ALA A 1 62 ? 120.407 -18.442 25.493 1.00 37.39 62 ALA A N 1
ATOM 482 C CA . ALA A 1 62 ? 120.252 -19.437 24.426 1.00 37.38 62 ALA A CA 1
ATOM 483 C C . ALA A 1 62 ? 118.775 -19.647 24.036 1.00 35.19 62 ALA A C 1
ATOM 484 O O . ALA A 1 62 ? 118.438 -19.745 22.858 1.00 34.74 62 ALA A O 1
ATOM 486 N N . PHE A 1 63 ? 117.905 -19.704 25.037 1.00 34.10 63 PHE A N 1
ATOM 487 C CA . PHE A 1 63 ? 116.448 -19.760 24.836 1.00 32.78 63 PHE A CA 1
ATOM 488 C C . PHE A 1 63 ? 115.940 -18.551 24.015 1.00 32.44 63 PHE A C 1
ATOM 489 O O . PHE A 1 63 ? 115.199 -18.716 23.033 1.00 31.28 63 PHE A O 1
ATOM 497 N N . ILE A 1 64 ? 116.360 -17.346 24.398 1.00 33.25 64 ILE A N 1
ATOM 498 C CA . ILE A 1 64 ? 115.948 -16.131 23.682 1.00 33.94 64 ILE A CA 1
ATOM 499 C C . ILE A 1 64 ? 116.458 -16.151 22.234 1.00 35.18 64 ILE A C 1
ATOM 500 O O . ILE A 1 64 ? 115.724 -15.816 21.303 1.00 33.92 64 ILE A O 1
ATOM 505 N N . ARG A 1 65 ? 117.713 -16.560 22.065 1.00 37.67 65 ARG A N 1
ATOM 506 C CA . ARG A 1 65 ? 118.340 -16.682 20.749 1.00 40.32 65 ARG A CA 1
ATOM 507 C C . ARG A 1 65 ? 117.586 -17.674 19.855 1.00 39.95 65 ARG A C 1
ATOM 508 O O . ARG A 1 65 ? 117.410 -17.417 18.665 1.00 39.63 65 ARG A O 1
ATOM 516 N N . GLU A 1 66 ? 117.143 -18.798 20.424 1.00 40.02 66 GLU A N 1
ATOM 517 C CA . GLU A 1 66 ? 116.337 -19.763 19.656 1.00 40.74 66 GLU A CA 1
ATOM 518 C C . GLU A 1 66 ? 115.030 -19.150 19.170 1.00 39.27 66 GLU A C 1
ATOM 519 O O . GLU A 1 66 ? 114.643 -19.350 18.021 1.00 39.13 66 GLU A O 1
ATOM 525 N N . ILE A 1 67 ? 114.362 -18.401 20.041 1.00 38.35 67 ILE A N 1
ATOM 526 C CA . ILE A 1 67 ? 113.133 -17.720 19.648 1.00 37.80 67 ILE A CA 1
ATOM 527 C C . ILE A 1 67 ? 113.402 -16.743 18.500 1.00 38.60 67 ILE A C 1
ATOM 528 O O . ILE A 1 67 ? 112.684 -16.755 17.500 1.00 38.41 67 ILE A O 1
ATOM 533 N N . LYS A 1 68 ? 114.443 -15.922 18.638 1.00 39.89 68 LYS A N 1
ATOM 534 C CA . LYS A 1 68 ? 114.794 -14.930 17.621 1.00 41.76 68 LYS A CA 1
ATOM 535 C C . LYS A 1 68 ? 115.237 -15.590 16.313 1.00 42.65 68 LYS A C 1
ATOM 536 O O . LYS A 1 68 ? 114.911 -15.095 15.235 1.00 43.54 68 LYS A O 1
ATOM 542 N N . GLU A 1 69 ? 115.963 -16.704 16.409 1.00 42.73 69 GLU A N 1
ATOM 543 C CA . GLU A 1 69 ? 116.571 -17.349 15.234 1.00 44.57 69 GLU A CA 1
ATOM 544 C C . GLU A 1 69 ? 115.652 -18.287 14.458 1.00 43.25 69 GLU A C 1
ATOM 545 O O . GLU A 1 69 ? 115.687 -18.305 13.226 1.00 44.14 69 GLU A O 1
ATOM 551 N N . ASN A 1 70 ? 114.878 -19.112 15.159 1.00 40.87 70 ASN A N 1
ATOM 552 C CA . ASN A 1 70 ? 113.903 -19.945 14.442 1.00 40.19 70 ASN A CA 1
ATOM 553 C C . ASN A 1 70 ? 112.546 -20.014 15.103 1.00 36.44 70 ASN A C 1
ATOM 554 O O . ASN A 1 70 ? 112.164 -21.047 15.655 1.00 34.32 70 ASN A O 1
ATOM 559 N N . PRO A 1 71 ? 111.816 -18.892 15.045 1.00 34.44 71 PRO A N 1
ATOM 560 C CA . PRO A 1 71 ? 110.471 -18.856 15.560 1.00 32.16 71 PRO A CA 1
ATOM 561 C C . PRO A 1 71 ? 109.572 -19.767 14.718 1.00 30.68 71 PRO A C 1
ATOM 562 O O . PRO A 1 71 ? 109.960 -20.190 13.627 1.00 30.82 71 PRO A O 1
ATOM 566 N N . PRO A 1 72 ? 108.369 -20.064 15.215 1.00 28.89 72 PRO A N 1
ATOM 567 C CA . PRO A 1 72 ? 107.480 -20.937 14.448 1.00 27.73 72 PRO A CA 1
ATOM 568 C C . PRO A 1 72 ? 107.231 -20.388 13.041 1.00 27.85 72 PRO A C 1
ATOM 569 O O . PRO A 1 72 ? 107.258 -19.167 12.834 1.00 27.35 72 PRO A O 1
ATOM 573 N N . SER A 1 73 ? 106.992 -21.302 12.100 1.00 27.70 73 SER A N 1
ATOM 574 C CA . SER A 1 73 ? 106.862 -21.020 10.666 1.00 28.81 73 SER A CA 1
ATOM 575 C C . SER A 1 73 ? 105.789 -19.982 10.316 1.00 27.63 73 SER A C 1
ATOM 576 O O . SER A 1 73 ? 105.957 -19.188 9.376 1.00 27.84 73 SER A O 1
ATOM 579 N N . LEU A 1 74 ? 104.680 -20.005 11.052 1.00 25.91 74 LEU A N 1
ATOM 580 C CA . LEU A 1 74 ? 103.564 -19.088 10.767 1.00 25.86 74 LEU A CA 1
ATOM 581 C C . LEU A 1 74 ? 103.611 -17.785 11.563 1.00 25.45 74 LEU A C 1
ATOM 582 O O . LEU A 1 74 ? 102.771 -16.908 11.355 1.00 25.56 74 LEU A O 1
ATOM 587 N N . SER A 1 75 ? 104.566 -17.668 12.484 1.00 25.44 75 SER A N 1
ATOM 588 C CA . SER A 1 75 ? 104.687 -16.458 13.290 1.00 25.65 75 SER A CA 1
ATOM 589 C C . SER A 1 75 ? 105.131 -15.271 12.423 1.00 26.59 75 SER A C 1
ATOM 590 O O . SER A 1 75 ? 105.849 -15.435 11.437 1.00 27.63 75 SER A O 1
ATOM 593 N N . VAL A 1 76 ? 104.631 -14.083 12.752 1.00 26.16 76 VAL A N 1
ATOM 594 C CA . VAL A 1 76 ? 105.154 -12.855 12.186 1.00 27.33 76 VAL A CA 1
ATOM 595 C C . VAL A 1 76 ? 105.399 -11.968 13.406 1.00 27.70 76 VAL A C 1
ATOM 596 O O . VAL A 1 76 ? 104.516 -11.229 13.828 1.00 27.59 76 VAL A O 1
ATOM 600 N N . ILE A 1 77 ? 106.596 -12.085 13.969 1.00 28.14 77 ILE A N 1
ATOM 601 C CA . ILE A 1 77 ? 106.981 -11.369 15.175 1.00 28.56 77 ILE A CA 1
ATOM 602 C C . ILE A 1 77 ? 107.366 -9.935 14.852 1.00 30.83 77 ILE A C 1
ATOM 603 O O . ILE A 1 77 ? 108.212 -9.697 13.984 1.00 31.78 77 ILE A O 1
ATOM 608 N N . ASP A 1 78 ? 106.745 -8.970 15.531 1.00 31.80 78 ASP A N 1
ATOM 609 C CA A ASP A 1 78 ? 107.085 -7.556 15.363 0.50 34.27 78 ASP A CA 1
ATOM 610 C CA B ASP A 1 78 ? 107.189 -7.592 15.325 0.50 34.52 78 ASP A CA 1
ATOM 611 C C . ASP A 1 78 ? 107.912 -6.994 16.533 1.00 35.33 78 ASP A C 1
ATOM 612 O O . ASP A 1 78 ? 108.617 -6.017 16.380 1.00 36.96 78 ASP A O 1
ATOM 621 N N . GLU A 1 79 ? 107.785 -7.607 17.716 1.00 34.76 79 GLU A N 1
ATOM 622 C CA . GLU A 1 79 ? 108.514 -7.127 18.905 1.00 36.85 79 GLU A CA 1
ATOM 623 C C . GLU A 1 79 ? 108.668 -8.208 19.966 1.00 35.62 79 GLU A C 1
ATOM 624 O O . GLU A 1 79 ? 107.737 -9.005 20.214 1.00 33.38 79 GLU A O 1
ATOM 630 N N . ILE A 1 80 ? 109.852 -8.226 20.581 1.00 36.48 80 ILE A N 1
ATOM 631 C CA . ILE A 1 80 ? 110.147 -9.083 21.727 1.00 35.85 80 ILE A CA 1
ATOM 632 C C . ILE A 1 80 ? 110.603 -8.162 22.865 1.00 37.59 80 ILE A C 1
ATOM 633 O O . ILE A 1 80 ? 111.537 -7.382 22.688 1.00 39.46 80 ILE A O 1
ATOM 638 N N . GLN A 1 81 ? 109.935 -8.228 24.014 1.00 36.65 81 GLN A N 1
ATOM 639 C CA . GLN A 1 81 ? 110.338 -7.421 25.175 1.00 38.53 81 GLN A CA 1
ATOM 640 C C . GLN A 1 81 ? 110.849 -8.368 26.242 1.00 37.32 81 GLN A C 1
ATOM 641 O O . GLN A 1 81 ? 110.228 -9.393 26.512 1.00 35.66 81 GLN A O 1
ATOM 647 N N . VAL A 1 82 ? 111.986 -8.030 26.837 1.00 38.27 82 VAL A N 1
ATOM 648 C CA . VAL A 1 82 ? 112.606 -8.879 27.852 1.00 37.29 82 VAL A CA 1
ATOM 649 C C . VAL A 1 82 ? 112.867 -8.022 29.087 1.00 39.47 82 VAL A C 1
ATOM 650 O O . VAL A 1 82 ? 113.473 -6.958 28.984 1.00 40.37 82 VAL A O 1
ATOM 654 N N . ARG A 1 83 ? 112.404 -8.491 30.244 1.00 39.56 83 ARG A N 1
ATOM 655 C CA . ARG A 1 83 ? 112.567 -7.770 31.513 1.00 42.77 83 ARG A CA 1
ATOM 656 C C . ARG A 1 83 ? 113.174 -8.695 32.569 1.00 42.40 83 ARG A C 1
ATOM 657 O O . ARG A 1 83 ? 112.820 -9.869 32.642 1.00 40.28 83 ARG A O 1
ATOM 665 N N . GLU A 1 84 ? 114.071 -8.144 33.381 1.00 44.41 84 GLU A N 1
ATOM 666 C CA . GLU A 1 84 ? 114.582 -8.797 34.593 1.00 45.73 84 GLU A CA 1
ATOM 667 C C . GLU A 1 84 ? 113.490 -8.771 35.668 1.00 45.35 84 GLU A C 1
ATOM 668 O O . GLU A 1 84 ? 112.933 -7.718 35.955 1.00 46.78 84 GLU A O 1
ATOM 674 N N . VAL A 1 85 ? 113.159 -9.928 36.234 1.00 43.76 85 VAL A N 1
ATOM 675 C CA . VAL A 1 85 ? 112.153 -10.004 37.304 1.00 43.79 85 VAL A CA 1
ATOM 676 C C . VAL A 1 85 ? 112.710 -10.835 38.442 1.00 44.83 85 VAL A C 1
ATOM 677 O O . VAL A 1 85 ? 113.746 -11.474 38.282 1.00 43.88 85 VAL A O 1
ATOM 681 N N . GLU A 1 86 ? 112.033 -10.830 39.586 1.00 46.74 86 GLU A N 1
ATOM 682 C CA . GLU A 1 86 ? 112.480 -11.633 40.734 1.00 48.37 86 GLU A CA 1
ATOM 683 C C . GLU A 1 86 ? 112.168 -13.116 40.507 1.00 46.10 86 GLU A C 1
ATOM 684 O O . GLU A 1 86 ? 111.222 -13.455 39.802 1.00 44.11 86 GLU A O 1
ATOM 690 N N . VAL A 1 87 ? 112.979 -13.983 41.100 1.00 46.09 87 VAL A N 1
ATOM 691 C CA . VAL A 1 87 ? 112.796 -15.433 41.007 1.00 44.94 87 VAL A CA 1
ATOM 692 C C . VAL A 1 87 ? 111.640 -15.898 41.906 1.00 45.69 87 VAL A C 1
ATOM 693 O O . VAL A 1 87 ? 111.553 -15.504 43.066 1.00 46.61 87 VAL A O 1
ATOM 697 N N . LYS A 1 88 ? 110.756 -16.732 41.359 1.00 44.27 88 LYS A N 1
ATOM 698 C CA . LYS A 1 88 ? 109.611 -17.250 42.125 1.00 45.38 88 LYS A CA 1
ATOM 699 C C . LYS A 1 88 ? 109.845 -18.670 42.619 1.00 45.05 88 LYS A C 1
ATOM 700 O O . LYS A 1 88 ? 109.047 -19.200 43.395 1.00 45.82 88 LYS A O 1
ATOM 706 N N . GLU A 1 89 ? 110.924 -19.285 42.133 1.00 43.66 89 GLU A N 1
ATOM 707 C CA . GLU A 1 89 ? 111.244 -20.688 42.408 1.00 44.00 89 GLU A CA 1
ATOM 708 C C . GLU A 1 89 ? 110.191 -21.664 41.878 1.00 42.58 89 GLU A C 1
ATOM 709 O O . GLU A 1 89 ? 109.737 -22.577 42.583 1.00 43.51 89 GLU A O 1
ATOM 715 N N . TYR A 1 90 ? 109.809 -21.455 40.624 1.00 39.70 90 TYR A N 1
ATOM 716 C CA . TYR A 1 90 ? 109.045 -22.441 39.882 1.00 38.43 90 TYR A CA 1
ATOM 717 C C . TYR A 1 90 ? 109.775 -23.774 39.925 1.00 38.48 90 TYR A C 1
ATOM 718 O O . TYR A 1 90 ? 111.001 -23.816 39.794 1.00 37.55 90 TYR A O 1
ATOM 727 N N . LYS A 1 91 ? 109.020 -24.853 40.115 1.00 39.56 91 LYS A N 1
ATOM 728 C CA . LYS A 1 91 ? 109.609 -26.188 40.204 1.00 40.47 91 LYS A CA 1
ATOM 729 C C . LYS A 1 91 ? 109.674 -26.884 38.843 1.00 39.00 91 LYS A C 1
ATOM 730 O O . LYS A 1 91 ? 110.368 -27.886 38.675 1.00 38.99 91 LYS A O 1
ATOM 736 N N . ASP A 1 92 ? 108.945 -26.349 37.873 1.00 36.99 92 ASP A N 1
ATOM 737 C CA . ASP A 1 92 ? 108.916 -26.946 36.552 1.00 36.07 92 ASP A CA 1
ATOM 738 C C . ASP A 1 92 ? 108.605 -25.885 35.511 1.00 33.27 92 ASP A C 1
ATOM 739 O O . ASP A 1 92 ? 108.451 -24.715 35.842 1.00 32.02 92 ASP A O 1
ATOM 744 N N . PHE A 1 93 ? 108.516 -26.297 34.254 1.00 31.89 93 PHE A N 1
ATOM 745 C CA . PHE A 1 93 ? 108.010 -25.411 33.219 1.00 30.61 93 PHE A CA 1
ATOM 746 C C . PHE A 1 93 ? 106.680 -25.931 32.688 1.00 30.37 93 PHE A C 1
ATOM 747 O O . PHE A 1 93 ? 106.550 -27.119 32.420 1.00 31.20 93 PHE A O 1
ATOM 755 N N . LYS A 1 94 ? 105.696 -25.044 32.552 1.00 29.20 94 LYS A N 1
ATOM 756 C CA . LYS A 1 94 ? 104.345 -25.443 32.148 1.00 29.70 94 LYS A CA 1
ATOM 757 C C . LYS A 1 94 ? 103.723 -24.450 31.173 1.00 28.04 94 LYS A C 1
ATOM 758 O O . LYS A 1 94 ? 103.954 -23.237 31.277 1.00 27.28 94 LYS A O 1
ATOM 764 N N . ILE A 1 95 ? 102.949 -24.965 30.217 1.00 27.48 95 ILE A N 1
ATOM 765 C CA . ILE A 1 95 ? 102.010 -24.135 29.466 1.00 26.51 95 ILE A CA 1
ATOM 766 C C . ILE A 1 95 ? 100.776 -23.983 30.353 1.00 28.03 95 ILE A C 1
ATOM 767 O O . ILE A 1 95 ? 100.223 -24.994 30.819 1.00 28.49 95 ILE A O 1
ATOM 772 N N . VAL A 1 96 ? 100.359 -22.739 30.608 1.00 27.57 96 VAL A N 1
ATOM 773 C CA . VAL A 1 96 ? 99.198 -22.489 31.477 1.00 29.31 96 VAL A CA 1
ATOM 774 C C . VAL A 1 96 ? 98.031 -21.847 30.723 1.00 29.18 96 VAL A C 1
ATOM 775 O O . VAL A 1 96 ? 98.165 -21.528 29.536 1.00 27.83 96 VAL A O 1
ATOM 779 N N . GLY A 1 97 ? 96.898 -21.685 31.418 1.00 30.55 97 GLY A N 1
ATOM 780 C CA . GLY A 1 97 ? 95.675 -21.130 30.829 1.00 30.54 97 GLY A CA 1
ATOM 781 C C . GLY A 1 97 ? 95.872 -19.719 30.298 1.00 29.92 97 GLY A C 1
ATOM 782 O O . GLY A 1 97 ? 96.682 -18.965 30.828 1.00 28.26 97 GLY A O 1
ATOM 783 N N . SER A 1 98 ? 95.139 -19.375 29.235 1.00 29.67 98 SER A N 1
ATOM 784 C CA . SER A 1 98 ? 95.225 -18.045 28.634 1.00 30.14 98 SER A CA 1
ATOM 785 C C . SER A 1 98 ? 94.621 -16.964 29.543 1.00 32.60 98 SER A C 1
ATOM 786 O O . SER A 1 98 ? 93.723 -17.244 30.326 1.00 33.31 98 SER A O 1
ATOM 789 N N . LYS A 1 99 ? 95.110 -15.730 29.423 1.00 33.65 99 LYS A N 1
ATOM 790 C CA . LYS A 1 99 ? 94.593 -14.627 30.245 1.00 37.23 99 LYS A CA 1
ATOM 791 C C . LYS A 1 99 ? 94.114 -13.460 29.374 1.00 37.88 99 LYS A C 1
ATOM 792 O O . LYS A 1 99 ? 94.799 -13.057 28.434 1.00 36.13 99 LYS A O 1
ATOM 798 N N . GLU A 1 100 ? 92.930 -12.944 29.693 1.00 40.81 100 GLU A N 1
ATOM 799 C CA . GLU A 1 100 ? 92.371 -11.763 29.037 1.00 43.33 100 GLU A CA 1
ATOM 800 C C . GLU A 1 100 ? 92.647 -10.538 29.918 1.00 45.32 100 GLU A C 1
ATOM 801 O O . GLU A 1 100 ? 92.056 -10.399 30.985 1.00 48.07 100 GLU A O 1
ATOM 807 N N . ASP A 1 101 ? 93.571 -9.694 29.497 1.00 45.26 101 ASP A N 1
ATOM 808 C CA . ASP A 1 101 ? 94.065 -8.543 30.237 1.00 48.23 101 ASP A CA 1
ATOM 809 C C . ASP A 1 101 ? 93.791 -7.260 29.458 1.00 49.00 101 ASP A C 1
ATOM 810 O O . ASP A 1 101 ? 94.465 -6.293 29.616 1.00 50.29 101 ASP A O 1
ATOM 815 N N . GLY A 1 102 ? 92.805 -7.281 28.595 1.00 48.77 102 GLY A N 1
ATOM 816 C CA . GLY A 1 102 ? 92.459 -6.117 27.813 1.00 49.77 102 GLY A CA 1
ATOM 817 C C . GLY A 1 102 ? 93.335 -5.570 26.689 1.00 48.27 102 GLY A C 1
ATOM 818 O O . GLY A 1 102 ? 93.069 -4.503 26.212 1.00 50.42 102 GLY A O 1
ATOM 819 N N . GLY A 1 103 ? 94.341 -6.256 26.213 1.00 43.83 103 GLY A N 1
ATOM 820 C CA . GLY A 1 103 ? 95.033 -5.700 25.067 1.00 41.61 103 GLY A CA 1
ATOM 821 C C . GLY A 1 103 ? 94.415 -6.097 23.728 1.00 39.04 103 GLY A C 1
ATOM 822 O O . GLY A 1 103 ? 93.244 -6.325 23.629 1.00 39.39 103 GLY A O 1
ATOM 823 N N . PHE A 1 104 ? 95.233 -6.175 22.708 1.00 36.16 104 PHE A N 1
ATOM 824 C CA . PHE A 1 104 ? 94.804 -6.677 21.423 1.00 33.71 104 PHE A CA 1
ATOM 825 C C . PHE A 1 104 ? 95.951 -7.359 20.748 1.00 31.39 104 PHE A C 1
ATOM 826 O O . PHE A 1 104 ? 97.076 -7.093 21.032 1.00 31.44 104 PHE A O 1
ATOM 834 N N . VAL A 1 105 ? 95.635 -8.278 19.857 1.00 29.98 105 VAL A N 1
ATOM 835 C CA . VAL A 1 105 ? 96.656 -9.068 19.198 1.00 28.67 105 VAL A CA 1
ATOM 836 C C . VAL A 1 105 ? 96.245 -9.348 17.751 1.00 27.22 105 VAL A C 1
ATOM 837 O O . VAL A 1 105 ? 95.068 -9.593 17.469 1.00 26.37 105 VAL A O 1
ATOM 841 N N . PRO A 1 106 ? 97.210 -9.291 16.821 1.00 26.79 106 PRO A N 1
ATOM 842 C CA . PRO A 1 106 ? 96.909 -9.706 15.452 1.00 25.77 106 PRO A CA 1
ATOM 843 C C . PRO A 1 106 ? 96.433 -11.177 15.389 1.00 25.21 106 PRO A C 1
ATOM 844 O O . PRO A 1 106 ? 96.711 -11.959 16.309 1.00 23.69 106 PRO A O 1
ATOM 848 N N . VAL A 1 107 ? 95.724 -11.515 14.307 1.00 23.69 107 VAL A N 1
ATOM 849 C CA . VAL A 1 107 ? 95.193 -12.854 14.058 1.00 23.13 107 VAL A CA 1
ATOM 850 C C . VAL A 1 107 ? 95.830 -13.403 12.777 1.00 23.10 107 VAL A C 1
ATOM 851 O O . VAL A 1 107 ? 95.945 -12.685 11.767 1.00 22.92 107 VAL A O 1
ATOM 855 N N . SER A 1 108 ? 96.258 -14.663 12.831 1.00 22.93 108 SER A N 1
ATOM 856 C CA . SER A 1 108 ? 96.862 -15.321 11.676 1.00 23.14 108 SER A CA 1
ATOM 857 C C . SER A 1 108 ? 95.881 -15.454 10.504 1.00 22.61 108 SER A C 1
ATOM 858 O O . SER A 1 108 ? 94.713 -15.780 10.713 1.00 22.76 108 SER A O 1
ATOM 861 N N . PRO A 1 109 ? 96.354 -15.214 9.269 1.00 22.52 109 PRO A N 1
ATOM 862 C CA . PRO A 1 109 ? 95.522 -15.654 8.141 1.00 22.74 109 PRO A CA 1
ATOM 863 C C . PRO A 1 109 ? 95.376 -17.189 8.095 1.00 22.31 109 PRO A C 1
ATOM 864 O O . PRO A 1 109 ? 96.146 -17.924 8.732 1.00 22.03 109 PRO A O 1
ATOM 868 N N . ASP A 1 110 ? 94.368 -17.641 7.362 1.00 22.74 110 ASP A N 1
ATOM 869 C CA . ASP A 1 110 ? 94.198 -19.047 6.989 1.00 23.13 110 ASP A CA 1
ATOM 870 C C . ASP A 1 110 ? 95.353 -19.529 6.128 1.00 24.10 110 ASP A C 1
ATOM 871 O O . ASP A 1 110 ? 95.807 -18.811 5.227 1.00 24.57 110 ASP A O 1
ATOM 876 N N . MET A 1 111 ? 95.804 -20.755 6.378 1.00 23.88 111 MET A N 1
ATOM 877 C CA . MET A 1 111 ? 97.007 -21.269 5.728 1.00 24.25 111 MET A CA 1
ATOM 878 C C . MET A 1 111 ? 96.795 -22.613 5.027 1.00 24.47 111 MET A C 1
ATOM 879 O O . MET A 1 111 ? 96.094 -23.475 5.554 1.00 24.96 111 MET A O 1
ATOM 884 N N . GLY A 1 112 ? 97.409 -22.768 3.847 1.00 24.30 112 GLY A N 1
ATOM 885 C CA . GLY A 1 112 ? 97.443 -24.027 3.105 1.00 24.92 112 GLY A CA 1
ATOM 886 C C . GLY A 1 112 ? 98.131 -25.165 3.858 1.00 25.52 112 GLY A C 1
ATOM 887 O O . GLY A 1 112 ? 98.938 -24.925 4.757 1.00 25.46 112 GLY A O 1
ATOM 888 N N . VAL A 1 113 ? 97.780 -26.396 3.497 1.00 26.10 113 VAL A N 1
ATOM 889 C CA . VAL A 1 113 ? 98.303 -27.619 4.116 1.00 26.98 113 VAL A CA 1
ATOM 890 C C . VAL A 1 113 ? 99.838 -27.628 4.077 1.00 27.82 113 VAL A C 1
ATOM 891 O O . VAL A 1 113 ? 100.436 -27.380 3.026 1.00 27.85 113 VAL A O 1
ATOM 895 N N . CYS A 1 114 ? 100.462 -27.888 5.227 1.00 28.02 114 CYS A N 1
ATOM 896 C CA . CYS A 1 114 ? 101.925 -28.000 5.307 1.00 29.03 114 CYS A CA 1
ATOM 897 C C . CYS A 1 114 ? 102.409 -29.338 4.758 1.00 30.47 114 CYS A C 1
ATOM 898 O O . CYS A 1 114 ? 101.624 -30.273 4.577 1.00 30.19 114 CYS A O 1
ATOM 901 N N . GLU A 1 115 ? 103.705 -29.441 4.493 1.00 31.79 115 GLU A N 1
ATOM 902 C CA . GLU A 1 115 ? 104.243 -30.689 3.947 1.00 34.00 115 GLU A CA 1
ATOM 903 C C . GLU A 1 115 ? 104.118 -31.897 4.900 1.00 33.37 115 GLU A C 1
ATOM 904 O O . GLU A 1 115 ? 103.966 -33.017 4.444 1.00 33.81 115 GLU A O 1
ATOM 910 N N . ASP A 1 116 ? 104.168 -31.670 6.210 1.00 32.25 116 ASP A N 1
ATOM 911 C CA . ASP A 1 116 ? 104.021 -32.775 7.182 1.00 32.22 116 ASP A CA 1
ATOM 912 C C . ASP A 1 116 ? 102.604 -33.341 7.194 1.00 31.42 116 ASP A C 1
ATOM 913 O O . ASP A 1 116 ? 102.429 -34.550 7.221 1.00 31.83 116 ASP A O 1
ATOM 918 N N . CYS A 1 117 ? 101.597 -32.469 7.182 1.00 29.96 117 CYS A N 1
ATOM 919 C CA . CYS A 1 117 ? 100.207 -32.928 7.123 1.00 30.25 117 CYS A CA 1
ATOM 920 C C . CYS A 1 117 ? 99.920 -33.636 5.802 1.00 31.36 117 CYS A C 1
ATOM 921 O O . CYS A 1 117 ? 99.210 -34.630 5.781 1.00 32.08 117 CYS A O 1
ATOM 924 N N . LEU A 1 118 ? 100.468 -33.110 4.711 1.00 31.70 118 LEU A N 1
ATOM 925 C CA . LEU A 1 118 ? 100.277 -33.712 3.399 1.00 33.60 118 LEU A CA 1
ATOM 926 C C . LEU A 1 118 ? 100.857 -35.132 3.337 1.00 34.96 118 LEU A C 1
ATOM 927 O O . LEU A 1 118 ? 100.248 -36.021 2.748 1.00 35.66 118 LEU A O 1
ATOM 932 N N . ARG A 1 119 ? 102.028 -35.329 3.939 1.00 35.53 119 ARG A N 1
ATOM 933 C CA . ARG A 1 119 ? 102.636 -36.668 4.036 1.00 37.66 119 ARG A CA 1
ATOM 934 C C . ARG A 1 119 ? 101.726 -37.617 4.818 1.00 36.99 119 ARG A C 1
ATOM 935 O O . ARG A 1 119 ? 101.478 -38.736 4.380 1.00 37.75 119 ARG A O 1
ATOM 943 N N . GLU A 1 120 ? 101.235 -37.164 5.972 1.00 35.74 120 GLU A N 1
ATOM 944 C CA . GLU A 1 120 ? 100.312 -37.968 6.778 1.00 35.81 120 GLU A CA 1
ATOM 945 C C . GLU A 1 120 ? 99.013 -38.284 6.016 1.00 35.17 120 GLU A C 1
ATOM 946 O O . GLU A 1 120 ? 98.567 -39.428 5.996 1.00 35.82 120 GLU A O 1
ATOM 952 N N . LEU A 1 121 ? 98.419 -37.266 5.392 1.00 33.81 121 LEU A N 1
ATOM 953 C CA . LEU A 1 121 ? 97.233 -37.441 4.541 1.00 33.53 121 LEU A CA 1
ATOM 954 C C . LEU A 1 121 ? 97.371 -38.567 3.496 1.00 34.83 121 LEU A C 1
ATOM 955 O O . LEU A 1 121 ? 96.413 -39.290 3.227 1.00 34.26 121 LEU A O 1
ATOM 960 N N . LYS A 1 122 ? 98.560 -38.686 2.906 1.00 35.89 122 LYS A N 1
ATOM 961 C CA . LYS A 1 122 ? 98.810 -39.625 1.811 1.00 38.03 122 LYS A CA 1
ATOM 962 C C . LYS A 1 122 ? 99.438 -40.951 2.272 1.00 39.75 122 LYS A C 1
ATOM 963 O O . LYS A 1 122 ? 99.779 -41.798 1.451 1.00 40.89 122 LYS A O 1
ATOM 969 N N . ASP A 1 123 ? 99.589 -41.116 3.583 1.00 39.50 123 ASP A N 1
ATOM 970 C CA . ASP A 1 123 ? 100.237 -42.296 4.153 1.00 41.77 123 ASP A CA 1
ATOM 971 C C . ASP A 1 123 ? 99.202 -43.331 4.617 1.00 42.22 123 ASP A C 1
ATOM 972 O O . ASP A 1 123 ? 98.602 -43.151 5.679 1.00 41.80 123 ASP A O 1
ATOM 977 N N . PRO A 1 124 ? 99.020 -44.432 3.849 1.00 44.20 124 PRO A N 1
ATOM 978 C CA . PRO A 1 124 ? 97.985 -45.439 4.157 1.00 45.08 124 PRO A CA 1
ATOM 979 C C . PRO A 1 124 ? 98.090 -46.049 5.562 1.00 45.79 124 PRO A C 1
ATOM 980 O O . PRO A 1 124 ? 97.114 -46.617 6.059 1.00 46.56 124 PRO A O 1
ATOM 984 N N . LYS A 1 125 ? 99.255 -45.935 6.191 1.00 45.92 125 LYS A N 1
ATOM 985 C CA . LYS A 1 125 ? 99.457 -46.502 7.521 1.00 47.02 125 LYS A CA 1
ATOM 986 C C . LYS A 1 125 ? 99.098 -45.520 8.639 1.00 45.45 125 LYS A C 1
ATOM 987 O O . LYS A 1 125 ? 98.930 -45.921 9.793 1.00 45.43 125 LYS A O 1
ATOM 993 N N . ASP A 1 126 ? 98.970 -44.238 8.292 1.00 43.50 126 ASP A N 1
ATOM 994 C CA . ASP A 1 126 ? 98.672 -43.190 9.272 1.00 42.04 126 ASP A CA 1
ATOM 995 C C . ASP A 1 126 ? 97.188 -43.213 9.638 1.00 41.16 126 ASP A C 1
ATOM 996 O O . ASP A 1 126 ? 96.338 -43.433 8.781 1.00 41.57 126 ASP A O 1
ATOM 1001 N N . ARG A 1 127 ? 96.853 -42.963 10.897 1.00 40.31 127 ARG A N 1
ATOM 1002 C CA . ARG A 1 127 ? 95.430 -42.934 11.248 1.00 39.60 127 ARG A CA 1
ATOM 1003 C C . ARG A 1 127 ? 94.666 -41.731 10.664 1.00 37.56 127 ARG A C 1
ATOM 1004 O O . ARG A 1 127 ? 93.430 -41.735 10.639 1.00 37.24 127 ARG A O 1
ATOM 1012 N N . ARG A 1 128 ? 95.398 -40.724 10.181 1.00 35.25 128 ARG A N 1
ATOM 1013 C CA . ARG A 1 128 ? 94.771 -39.602 9.475 1.00 33.79 128 ARG A CA 1
ATOM 1014 C C . ARG A 1 128 ? 94.853 -39.714 7.951 1.00 34.08 128 ARG A C 1
ATOM 1015 O O . ARG A 1 128 ? 94.622 -38.730 7.254 1.00 32.81 128 ARG A O 1
ATOM 1023 N N . TYR A 1 129 ? 95.177 -40.905 7.447 1.00 34.95 129 TYR A N 1
ATOM 1024 C CA . TYR A 1 129 ? 95.125 -41.193 6.008 1.00 35.82 129 TYR A CA 1
ATOM 1025 C C . TYR A 1 129 ? 93.792 -40.747 5.430 1.00 35.13 129 TYR A C 1
ATOM 1026 O O . TYR A 1 129 ? 92.737 -41.184 5.890 1.00 34.80 129 TYR A O 1
ATOM 1035 N N . ARG A 1 130 ? 93.853 -39.840 4.455 1.00 34.27 130 ARG A N 1
ATOM 1036 C CA . ARG A 1 130 ? 92.665 -39.336 3.747 1.00 34.47 130 ARG A CA 1
ATOM 1037 C C . ARG A 1 130 ? 91.684 -38.570 4.655 1.00 33.47 130 ARG A C 1
ATOM 1038 O O . ARG A 1 130 ? 90.547 -38.321 4.271 1.00 33.74 130 ARG A O 1
ATOM 1046 N N . TYR A 1 131 ? 92.131 -38.172 5.844 1.00 32.56 131 TYR A N 1
ATOM 1047 C CA . TYR A 1 131 ? 91.309 -37.343 6.716 1.00 32.06 131 TYR A CA 1
ATOM 1048 C C . TYR A 1 131 ? 91.161 -35.917 6.131 1.00 30.52 131 TYR A C 1
ATOM 1049 O O . TYR A 1 131 ? 92.146 -35.189 5.991 1.00 29.50 131 TYR A O 1
ATOM 1058 N N . PRO A 1 132 ? 89.924 -35.532 5.759 1.00 30.49 132 PRO A N 1
ATOM 1059 C CA . PRO A 1 132 ? 89.672 -34.319 4.956 1.00 29.47 132 PRO A CA 1
ATOM 1060 C C . PRO A 1 132 ? 89.904 -33.014 5.706 1.00 28.27 132 PRO A C 1
ATOM 1061 O O . PRO A 1 132 ? 89.831 -31.948 5.100 1.00 27.34 132 PRO A O 1
ATOM 1065 N N . PHE A 1 133 ? 90.178 -33.087 7.013 1.00 28.46 133 PHE A N 1
ATOM 1066 C CA . PHE A 1 133 ? 90.392 -31.866 7.809 1.00 27.73 133 PHE A CA 1
ATOM 1067 C C . PHE A 1 133 ? 91.712 -31.870 8.577 1.00 27.39 133 PHE A C 1
ATOM 1068 O O . PHE A 1 133 ? 91.894 -31.137 9.571 1.00 26.57 133 PHE A O 1
ATOM 1076 N N . ILE A 1 134 ? 92.642 -32.682 8.097 1.00 27.32 134 ILE A N 1
ATOM 1077 C CA . ILE A 1 134 ? 93.980 -32.724 8.685 1.00 27.08 134 ILE A CA 1
ATOM 1078 C C . ILE A 1 134 ? 94.614 -31.325 8.739 1.00 26.58 134 ILE A C 1
ATOM 1079 O O . ILE A 1 134 ? 94.567 -30.579 7.761 1.00 25.16 134 ILE A O 1
ATOM 1084 N N . ASN A 1 135 ? 95.144 -30.963 9.913 1.00 26.49 135 ASN A N 1
ATOM 1085 C CA . ASN A 1 135 ? 95.913 -29.718 10.078 1.00 27.15 135 ASN A CA 1
ATOM 1086 C C . ASN A 1 135 ? 96.841 -29.886 11.285 1.00 27.12 135 ASN A C 1
ATOM 1087 O O . ASN A 1 135 ? 96.858 -30.948 11.897 1.00 27.92 135 ASN A O 1
ATOM 1092 N N . CYS A 1 136 ? 97.599 -28.848 11.621 1.00 26.82 136 CYS A N 1
ATOM 1093 C CA . CYS A 1 136 ? 98.508 -28.887 12.756 1.00 27.26 136 CYS A CA 1
ATOM 1094 C C . CYS A 1 136 ? 98.816 -27.440 13.130 1.00 26.96 136 CYS A C 1
ATOM 1095 O O . CYS A 1 136 ? 98.176 -26.528 12.614 1.00 26.12 136 CYS A O 1
ATOM 1098 N N . THR A 1 137 ? 99.772 -27.224 14.035 1.00 27.05 137 THR A N 1
ATOM 1099 C CA . THR A 1 137 ? 100.122 -25.851 14.438 1.00 26.76 137 THR A CA 1
ATOM 1100 C C . THR A 1 137 ? 100.667 -25.006 13.282 1.00 26.60 137 THR A C 1
ATOM 1101 O O . THR A 1 137 ? 100.647 -23.779 13.366 1.00 26.84 137 THR A O 1
ATOM 1105 N N . ASN A 1 138 ? 101.126 -25.658 12.208 1.00 26.86 138 ASN A N 1
ATOM 1106 C CA . ASN A 1 138 ? 101.776 -24.969 11.086 1.00 26.78 138 ASN A CA 1
ATOM 1107 C C . ASN A 1 138 ? 100.918 -24.745 9.821 1.00 26.15 138 ASN A C 1
ATOM 1108 O O . ASN A 1 138 ? 101.448 -24.258 8.804 1.00 25.70 138 ASN A O 1
ATOM 1113 N N . CYS A 1 139 ? 99.632 -25.102 9.873 1.00 25.54 139 CYS A N 1
ATOM 1114 C CA . CYS A 1 139 ? 98.740 -25.018 8.698 1.00 25.82 139 CYS A CA 1
ATOM 1115 C C . CYS A 1 139 ? 97.261 -25.078 9.074 1.00 25.27 139 CYS A C 1
ATOM 1116 O O . CYS A 1 139 ? 96.916 -25.372 10.224 1.00 26.11 139 CYS A O 1
ATOM 1119 N N . GLY A 1 140 ? 96.391 -24.792 8.107 1.00 24.94 140 GLY A N 1
ATOM 1120 C CA . GLY A 1 140 ? 94.942 -24.907 8.303 1.00 24.42 140 GLY A CA 1
ATOM 1121 C C . GLY A 1 140 ? 94.246 -23.566 8.513 1.00 24.23 140 GLY A C 1
ATOM 1122 O O . GLY A 1 140 ? 94.882 -22.504 8.481 1.00 23.80 140 GLY A O 1
ATOM 1123 N N . PRO A 1 141 ? 92.924 -23.601 8.710 1.00 24.41 141 PRO A N 1
ATOM 1124 C CA . PRO A 1 141 ? 92.166 -22.385 8.946 1.00 24.50 141 PRO A CA 1
ATOM 1125 C C . PRO A 1 141 ? 92.580 -21.719 10.241 1.00 24.12 141 PRO A C 1
ATOM 1126 O O . PRO A 1 141 ? 92.966 -22.409 11.204 1.00 24.49 141 PRO A O 1
ATOM 1130 N N . ARG A 1 142 ? 92.544 -20.390 10.238 1.00 23.40 142 ARG A N 1
ATOM 1131 C CA . ARG A 1 142 ? 92.795 -19.602 11.426 1.00 23.16 142 ARG A CA 1
ATOM 1132 C C . ARG A 1 142 ? 91.697 -18.549 11.468 1.00 23.15 142 ARG A C 1
ATOM 1133 O O . ARG A 1 142 ? 90.630 -18.797 12.013 1.00 22.92 142 ARG A O 1
ATOM 1141 N N . PHE A 1 143 ? 91.946 -17.388 10.860 1.00 22.92 143 PHE A N 1
ATOM 1142 C CA . PHE A 1 143 ? 90.944 -16.318 10.794 1.00 22.54 143 PHE A CA 1
ATOM 1143 C C . PHE A 1 143 ? 89.516 -16.816 10.556 1.00 22.43 143 PHE A C 1
ATOM 1144 O O . PHE A 1 143 ? 88.590 -16.476 11.320 1.00 22.90 143 PHE A O 1
ATOM 1152 N N . SER A 1 144 ? 89.332 -17.638 9.523 1.00 21.38 144 SER A N 1
ATOM 1153 C CA . SER A 1 144 ? 87.996 -18.098 9.156 1.00 22.63 144 SER A CA 1
ATOM 1154 C C . SER A 1 144 ? 87.222 -18.772 10.298 1.00 23.26 144 SER A C 1
ATOM 1155 O O . SER A 1 144 ? 86.000 -18.722 10.299 1.00 23.65 144 SER A O 1
ATOM 1158 N N . ILE A 1 145 ? 87.918 -19.402 11.245 1.00 22.89 145 ILE A N 1
ATOM 1159 C CA . ILE A 1 145 ? 87.220 -20.112 12.329 1.00 24.26 145 ILE A CA 1
ATOM 1160 C C . ILE A 1 145 ? 87.412 -19.508 13.725 1.00 24.79 145 ILE A C 1
ATOM 1161 O O . ILE A 1 145 ? 86.952 -20.076 14.709 1.00 25.03 145 ILE A O 1
ATOM 1166 N N . ILE A 1 146 ? 88.048 -18.342 13.801 1.00 25.14 146 ILE A N 1
ATOM 1167 C CA . ILE A 1 146 ? 88.352 -17.702 15.099 1.00 25.86 146 ILE A CA 1
ATOM 1168 C C . ILE A 1 146 ? 87.225 -16.735 15.485 1.00 26.60 146 ILE A C 1
ATOM 1169 O O . ILE A 1 146 ? 86.875 -15.843 14.710 1.00 26.29 146 ILE A O 1
ATOM 1174 N N . GLU A 1 147 ? 86.657 -16.922 16.679 1.00 27.18 147 GLU A N 1
ATOM 1175 C CA . GLU A 1 147 ? 85.575 -16.069 17.159 1.00 28.77 147 GLU A CA 1
ATOM 1176 C C . GLU A 1 147 ? 86.079 -14.910 18.009 1.00 29.26 147 GLU A C 1
ATOM 1177 O O . GLU A 1 147 ? 85.414 -13.885 18.116 1.00 29.53 147 GLU A O 1
ATOM 1183 N N . ASP A 1 148 ? 87.238 -15.098 18.642 1.00 28.99 148 ASP A N 1
ATOM 1184 C CA . ASP A 1 148 ? 87.711 -14.204 19.688 1.00 29.81 148 ASP A CA 1
ATOM 1185 C C . ASP A 1 148 ? 89.129 -14.626 20.029 1.00 29.29 148 ASP A C 1
ATOM 1186 O O . ASP A 1 148 ? 89.562 -15.722 19.652 1.00 28.48 148 ASP A O 1
ATOM 1191 N N . ILE A 1 149 ? 89.841 -13.753 20.742 1.00 29.51 149 ILE A N 1
ATOM 1192 C CA . ILE A 1 149 ? 91.192 -14.031 21.227 1.00 29.51 149 ILE A CA 1
ATOM 1193 C C . ILE A 1 149 ? 91.138 -13.894 22.740 1.00 29.89 149 ILE A C 1
ATOM 1194 O O . ILE A 1 149 ? 90.142 -13.381 23.248 1.00 30.49 149 ILE A O 1
ATOM 1199 N N . PRO A 1 150 ? 92.175 -14.369 23.478 1.00 29.46 150 PRO A N 1
ATOM 1200 C CA . PRO A 1 150 ? 93.381 -15.080 23.066 1.00 28.36 150 PRO A CA 1
ATOM 1201 C C . PRO A 1 150 ? 93.026 -16.382 22.360 1.00 27.90 150 PRO A C 1
ATOM 1202 O O . PRO A 1 150 ? 92.071 -17.068 22.762 1.00 27.85 150 PRO A O 1
ATOM 1206 N N . TYR A 1 151 ? 93.781 -16.700 21.313 1.00 26.52 151 TYR A N 1
ATOM 1207 C CA . TYR A 1 151 ? 93.539 -17.909 20.523 1.00 26.50 151 TYR A CA 1
ATOM 1208 C C . TYR A 1 151 ? 93.613 -19.157 21.409 1.00 26.58 151 TYR A C 1
ATOM 1209 O O . TYR A 1 151 ? 94.575 -19.349 22.148 1.00 26.66 151 TYR A O 1
ATOM 1218 N N . ASP A 1 152 ? 92.553 -19.964 21.355 1.00 26.38 152 ASP A N 1
ATOM 1219 C CA . ASP A 1 152 ? 92.476 -21.263 22.002 1.00 25.99 152 ASP A CA 1
ATOM 1220 C C . ASP A 1 152 ? 91.353 -22.010 21.295 1.00 25.46 152 ASP A C 1
ATOM 1221 O O . ASP A 1 152 ? 90.477 -21.387 20.726 1.00 24.40 152 ASP A O 1
ATOM 1226 N N . ARG A 1 153 ? 91.358 -23.336 21.368 1.00 25.80 153 ARG A N 1
ATOM 1227 C CA . ARG A 1 153 ? 90.309 -24.150 20.738 1.00 25.99 153 ARG A CA 1
ATOM 1228 C C . ARG A 1 153 ? 88.893 -23.685 21.107 1.00 26.76 153 ARG A C 1
ATOM 1229 O O . ARG A 1 153 ? 88.009 -23.647 20.251 1.00 26.98 153 ARG A O 1
ATOM 1237 N N . ALA A 1 154 ? 88.685 -23.354 22.385 1.00 27.14 154 ALA A N 1
ATOM 1238 C CA . ALA A 1 154 ? 87.387 -22.927 22.895 1.00 27.82 154 ALA A CA 1
ATOM 1239 C C . ALA A 1 154 ? 86.869 -21.638 22.244 1.00 27.66 154 ALA A C 1
ATOM 1240 O O . ALA A 1 154 ? 85.677 -21.339 22.331 1.00 27.73 154 ALA A O 1
ATOM 1242 N N . LYS A 1 155 ? 87.758 -20.867 21.618 1.00 26.31 155 LYS A N 1
ATOM 1243 C CA . LYS A 1 155 ? 87.340 -19.635 20.923 1.00 26.72 155 LYS A CA 1
ATOM 1244 C C . LYS A 1 155 ? 87.409 -19.781 19.397 1.00 26.32 155 LYS A C 1
ATOM 1245 O O . LYS A 1 155 ? 87.613 -18.793 18.664 1.00 25.58 155 LYS A O 1
ATOM 1251 N N . THR A 1 156 ? 87.255 -21.019 18.926 1.00 26.60 156 THR A N 1
ATOM 1252 C CA . THR A 1 156 ? 87.208 -21.317 17.491 1.00 25.79 156 THR A CA 1
ATOM 1253 C C . THR A 1 156 ? 85.988 -22.210 17.254 1.00 27.43 156 THR A C 1
ATOM 1254 O O . THR A 1 156 ? 85.377 -22.700 18.212 1.00 27.17 156 THR A O 1
ATOM 1258 N N . SER A 1 157 ? 85.615 -22.450 15.992 1.00 28.06 157 SER A N 1
ATOM 1259 C CA . SER A 1 157 ? 84.479 -23.355 15.794 1.00 29.67 157 SER A CA 1
ATOM 1260 C C . SER A 1 157 ? 84.814 -24.833 16.064 1.00 30.07 157 SER A C 1
ATOM 1261 O O . SER A 1 157 ? 83.937 -25.698 15.941 1.00 30.92 157 SER A O 1
ATOM 1264 N N . MET A 1 158 ? 86.065 -25.114 16.450 1.00 28.98 158 MET A N 1
ATOM 1265 C CA . MET A 1 158 ? 86.419 -26.435 16.977 1.00 30.28 158 MET A CA 1
ATOM 1266 C C . MET A 1 158 ? 85.901 -26.645 18.406 1.00 30.94 158 MET A C 1
ATOM 1267 O O . MET A 1 158 ? 86.052 -27.726 18.967 1.00 31.27 158 MET A O 1
ATOM 1272 N N . LYS A 1 159 ? 85.288 -25.612 18.982 1.00 31.29 159 LYS A N 1
ATOM 1273 C CA . LYS A 1 159 ? 84.758 -25.676 20.343 1.00 32.75 159 LYS A CA 1
ATOM 1274 C C . LYS A 1 159 ? 83.617 -26.680 20.502 1.00 33.81 159 LYS A C 1
ATOM 1275 O O . LYS A 1 159 ? 83.290 -27.057 21.620 1.00 34.39 159 LYS A O 1
ATOM 1281 N N . VAL A 1 160 ? 82.995 -27.088 19.396 1.00 33.61 160 VAL A N 1
ATOM 1282 C CA . VAL A 1 160 ? 81.940 -28.109 19.463 1.00 34.70 160 VAL A CA 1
ATOM 1283 C C . VAL A 1 160 ? 82.435 -29.480 18.994 1.00 34.20 160 VAL A C 1
ATOM 1284 O O . VAL A 1 160 ? 81.641 -30.398 18.776 1.00 34.62 160 VAL A O 1
ATOM 1288 N N . PHE A 1 161 ? 83.752 -29.605 18.842 1.00 32.64 161 PHE A N 1
ATOM 1289 C CA . PHE A 1 161 ? 84.389 -30.877 18.523 1.00 32.44 161 PHE A CA 1
ATOM 1290 C C . PHE A 1 161 ? 85.385 -31.280 19.616 1.00 32.71 161 PHE A C 1
ATOM 1291 O O . PHE A 1 161 ? 86.591 -31.155 19.420 1.00 32.30 161 PHE A O 1
ATOM 1299 N N . PRO A 1 162 ? 84.895 -31.762 20.774 1.00 34.27 162 PRO A N 1
ATOM 1300 C CA . PRO A 1 162 ? 85.846 -32.171 21.823 1.00 34.90 162 PRO A CA 1
ATOM 1301 C C . PRO A 1 162 ? 86.760 -33.311 21.361 1.00 35.21 162 PRO A C 1
ATOM 1302 O O . PRO A 1 162 ? 86.306 -34.223 20.665 1.00 36.27 162 PRO A O 1
ATOM 1306 N N . MET A 1 163 ? 88.033 -33.243 21.741 1.00 34.92 163 MET A N 1
ATOM 1307 C CA . MET A 1 163 ? 89.033 -34.221 21.305 1.00 35.51 163 MET A CA 1
ATOM 1308 C C . MET A 1 163 ? 88.693 -35.603 21.840 1.00 36.37 163 MET A C 1
ATOM 1309 O O . MET A 1 163 ? 88.287 -35.746 22.999 1.00 36.06 163 MET A O 1
ATOM 1314 N N . CYS A 1 164 ? 88.883 -36.611 20.992 1.00 36.48 164 CYS A N 1
ATOM 1315 C CA . CYS A 1 164 ? 88.821 -38.005 21.415 1.00 37.56 164 CYS A CA 1
ATOM 1316 C C . CYS A 1 164 ? 90.049 -38.331 22.274 1.00 38.26 164 CYS A C 1
ATOM 1317 O O . CYS A 1 164 ? 91.002 -37.539 22.349 1.00 37.40 164 CYS A O 1
ATOM 1320 N N . GLU A 1 165 ? 90.018 -39.497 22.910 1.00 39.50 165 GLU A N 1
ATOM 1321 C CA . GLU A 1 165 ? 91.105 -39.967 23.773 1.00 41.16 165 GLU A CA 1
ATOM 1322 C C . GLU A 1 165 ? 92.461 -39.997 23.054 1.00 39.77 165 GLU A C 1
ATOM 1323 O O . GLU A 1 165 ? 93.480 -39.636 23.637 1.00 39.18 165 GLU A O 1
ATOM 1329 N N . LYS A 1 166 ? 92.473 -40.416 21.791 1.00 38.81 166 LYS A N 1
ATOM 1330 C CA . LYS A 1 166 ? 93.731 -40.481 21.042 1.00 38.78 166 LYS A CA 1
ATOM 1331 C C . LYS A 1 166 ? 94.298 -39.095 20.715 1.00 36.25 166 LYS A C 1
ATOM 1332 O O . LYS A 1 166 ? 95.508 -38.863 20.831 1.00 35.44 166 LYS A O 1
ATOM 1338 N N . CYS A 1 167 ? 93.427 -38.177 20.316 1.00 35.14 167 CYS A N 1
ATOM 1339 C CA . CYS A 1 167 ? 93.870 -36.822 19.993 1.00 33.67 167 CYS A CA 1
ATOM 1340 C C . CYS A 1 167 ? 94.347 -36.100 21.244 1.00 33.87 167 CYS A C 1
ATOM 1341 O O . CYS A 1 167 ? 95.320 -35.352 21.194 1.00 33.61 167 CYS A O 1
ATOM 1344 N N . SER A 1 168 ? 93.652 -36.329 22.352 1.00 34.73 168 SER A N 1
ATOM 1345 C CA . SER A 1 168 ? 94.036 -35.770 23.647 1.00 36.65 168 SER A CA 1
ATOM 1346 C C . SER A 1 168 ? 95.402 -36.285 24.137 1.00 37.48 168 SER A C 1
ATOM 1347 O O . SER A 1 168 ? 96.186 -35.524 24.726 1.00 37.24 168 SER A O 1
ATOM 1350 N N . ARG A 1 169 ? 95.709 -37.540 23.852 1.00 38.15 169 ARG A N 1
ATOM 1351 C CA . ARG A 1 169 ? 97.011 -38.112 24.154 1.00 39.70 169 ARG A CA 1
ATOM 1352 C C . ARG A 1 169 ? 98.104 -37.433 23.352 1.00 38.51 169 ARG A C 1
ATOM 1353 O O . ARG A 1 169 ? 99.116 -37.076 23.866 1.00 38.58 169 ARG A O 1
ATOM 1361 N N . GLU A 1 170 ? 97.861 -37.227 22.078 1.00 37.29 170 GLU A N 1
ATOM 1362 C CA . GLU A 1 170 ? 98.790 -36.505 21.220 1.00 36.75 170 GLU A CA 1
ATOM 1363 C C . GLU A 1 170 ? 99.000 -35.075 21.714 1.00 35.53 170 GLU A C 1
ATOM 1364 O O . GLU A 1 170 ? 100.136 -34.594 21.786 1.00 35.40 170 GLU A O 1
ATOM 1370 N N . TYR A 1 171 ? 97.892 -34.411 22.043 1.00 34.18 171 TYR A N 1
ATOM 1371 C CA . TYR A 1 171 ? 97.888 -33.039 22.563 1.00 33.55 171 TYR A CA 1
ATOM 1372 C C . TYR A 1 171 ? 98.755 -32.909 23.824 1.00 34.32 171 TYR A C 1
ATOM 1373 O O . TYR A 1 171 ? 99.448 -31.902 24.011 1.00 33.51 171 TYR A O 1
ATOM 1382 N N . HIS A 1 172 ? 98.700 -33.923 24.685 1.00 35.83 172 HIS A N 1
ATOM 1383 C CA . HIS A 1 172 ? 99.439 -33.901 25.948 1.00 37.79 172 HIS A CA 1
ATOM 1384 C C . HIS A 1 172 ? 100.821 -34.567 25.895 1.00 38.41 172 HIS A C 1
ATOM 1385 O O . HIS A 1 172 ? 101.493 -34.672 26.921 1.00 39.59 172 HIS A O 1
ATOM 1392 N N . ASP A 1 173 ? 101.239 -35.009 24.711 1.00 38.15 173 ASP A N 1
ATOM 1393 C CA . ASP A 1 173 ? 102.511 -35.725 24.531 1.00 39.48 173 ASP A CA 1
ATOM 1394 C C . ASP A 1 173 ? 103.599 -34.801 23.962 1.00 39.20 173 ASP A C 1
ATOM 1395 O O . ASP A 1 173 ? 103.548 -34.453 22.775 1.00 37.76 173 ASP A O 1
ATOM 1400 N N . PRO A 1 174 ? 104.599 -34.423 24.795 1.00 40.49 174 PRO A N 1
ATOM 1401 C CA . PRO A 1 174 ? 105.632 -33.458 24.372 1.00 40.90 174 PRO A CA 1
ATOM 1402 C C . PRO A 1 174 ? 106.470 -33.920 23.180 1.00 41.36 174 PRO A C 1
ATOM 1403 O O . PRO A 1 174 ? 107.033 -33.080 22.481 1.00 40.67 174 PRO A O 1
ATOM 1407 N N . HIS A 1 175 ? 106.543 -35.234 22.961 1.00 42.52 175 HIS A N 1
ATOM 1408 C CA . HIS A 1 175 ? 107.251 -35.803 21.806 1.00 43.69 175 HIS A CA 1
ATOM 1409 C C . HIS A 1 175 ? 106.401 -35.853 20.525 1.00 42.37 175 HIS A C 1
ATOM 1410 O O . HIS A 1 175 ? 106.910 -36.180 19.451 1.00 42.77 175 HIS A O 1
ATOM 1417 N N . ASP A 1 176 ? 105.115 -35.538 20.628 1.00 40.98 176 ASP A N 1
ATOM 1418 C CA . ASP A 1 176 ? 104.256 -35.542 19.440 1.00 39.87 176 ASP A CA 1
ATOM 1419 C C . ASP A 1 176 ? 104.293 -34.179 18.758 1.00 38.30 176 ASP A C 1
ATOM 1420 O O . ASP A 1 176 ? 104.364 -33.143 19.417 1.00 37.63 176 ASP A O 1
ATOM 1425 N N . ARG A 1 177 ? 104.242 -34.159 17.433 1.00 37.69 177 ARG A N 1
ATOM 1426 C CA . ARG A 1 177 ? 104.301 -32.869 16.758 1.00 36.37 177 ARG A CA 1
ATOM 1427 C C . ARG A 1 177 ? 103.010 -32.076 16.936 1.00 34.27 177 ARG A C 1
ATOM 1428 O O . ARG A 1 177 ? 102.995 -30.858 16.713 1.00 33.47 177 ARG A O 1
ATOM 1436 N N . ARG A 1 178 ? 101.947 -32.758 17.380 1.00 32.74 178 ARG A N 1
ATOM 1437 C CA . ARG A 1 178 ? 100.685 -32.079 17.718 1.00 31.05 178 ARG A CA 1
ATOM 1438 C C . ARG A 1 178 ? 100.523 -31.783 19.219 1.00 30.81 178 ARG A C 1
ATOM 1439 O O . ARG A 1 178 ? 99.406 -31.525 19.684 1.00 30.45 178 ARG A O 1
ATOM 1447 N N . PHE A 1 179 ? 101.632 -31.812 19.958 1.00 30.52 179 PHE A N 1
ATOM 1448 C CA . PHE A 1 179 ? 101.666 -31.341 21.349 1.00 30.76 179 PHE A CA 1
ATOM 1449 C C . PHE A 1 179 ? 101.058 -29.940 21.443 1.00 29.71 179 PHE A C 1
ATOM 1450 O O . PHE A 1 179 ? 101.510 -29.012 20.762 1.00 27.88 179 PHE A O 1
ATOM 1458 N N . HIS A 1 180 ? 100.018 -29.802 22.264 1.00 30.44 180 HIS A N 1
ATOM 1459 C CA . HIS A 1 180 ? 99.288 -28.534 22.407 1.00 30.51 180 HIS A CA 1
ATOM 1460 C C . HIS A 1 180 ? 98.879 -27.866 21.090 1.00 30.26 180 HIS A C 1
ATOM 1461 O O . HIS A 1 180 ? 98.903 -26.629 20.966 1.00 30.28 180 HIS A O 1
ATOM 1468 N N . ALA A 1 181 ? 98.499 -28.684 20.109 1.00 29.71 181 ALA A N 1
ATOM 1469 C CA . ALA A 1 181 ? 97.958 -28.170 18.861 1.00 29.28 181 ALA A CA 1
ATOM 1470 C C . ALA A 1 181 ? 96.479 -27.880 19.057 1.00 29.09 181 ALA A C 1
ATOM 1471 O O . ALA A 1 181 ? 95.673 -28.802 19.152 1.00 28.99 181 ALA A O 1
ATOM 1473 N N . GLN A 1 182 ? 96.125 -26.596 19.114 1.00 29.03 182 GLN A N 1
ATOM 1474 C CA . GLN A 1 182 ? 94.742 -26.200 19.406 1.00 29.51 182 GLN A CA 1
ATOM 1475 C C . GLN A 1 182 ? 93.679 -26.818 18.483 1.00 30.52 182 GLN A C 1
ATOM 1476 O O . GLN A 1 182 ? 92.610 -27.161 18.962 1.00 31.89 182 GLN A O 1
ATOM 1482 N N . PRO A 1 183 ? 93.964 -26.966 17.173 1.00 30.49 183 PRO A N 1
ATOM 1483 C CA .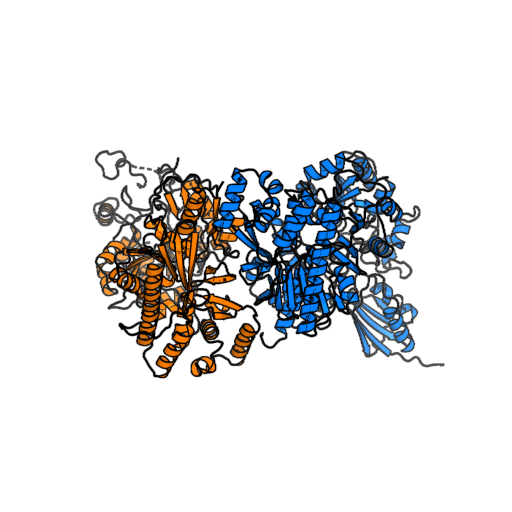 PRO A 1 183 ? 92.937 -27.554 16.314 1.00 31.25 183 PRO A CA 1
ATOM 1484 C C . PRO A 1 183 ? 92.967 -29.091 16.147 1.00 32.27 183 PRO A C 1
ATOM 1485 O O . PRO A 1 183 ? 92.239 -29.617 15.309 1.00 33.11 183 PRO A O 1
ATOM 1489 N N . VAL A 1 184 ? 93.778 -29.801 16.925 1.00 32.64 184 VAL A N 1
ATOM 1490 C CA . VAL A 1 184 ? 93.936 -31.258 16.738 1.00 33.14 184 VAL A CA 1
ATOM 1491 C C . VAL A 1 184 ? 92.595 -32.034 16.727 1.00 33.15 184 VAL A C 1
ATOM 1492 O O . VAL A 1 184 ? 91.752 -31.888 17.626 1.00 33.16 184 VAL A O 1
ATOM 1496 N N . ALA A 1 185 ? 92.414 -32.851 15.697 1.00 32.69 185 ALA A N 1
ATOM 1497 C CA . ALA A 1 185 ? 91.215 -33.674 15.552 1.00 32.74 185 ALA A CA 1
ATOM 1498 C C . ALA A 1 185 ? 91.524 -34.808 14.597 1.00 33.01 185 ALA A C 1
ATOM 1499 O O . ALA A 1 185 ? 92.608 -34.832 13.995 1.00 32.68 185 ALA A O 1
ATOM 1501 N N . CYS A 1 186 ? 90.564 -35.723 14.436 1.00 33.25 186 CYS A N 1
ATOM 1502 C CA . CYS A 1 186 ? 90.749 -36.909 13.601 1.00 34.18 186 CYS A CA 1
ATOM 1503 C C . CYS A 1 186 ? 89.403 -37.379 13.056 1.00 34.78 186 CYS A C 1
ATOM 1504 O O . CYS A 1 186 ? 88.389 -36.710 13.257 1.00 34.43 186 CYS A O 1
ATOM 1507 N N . PHE A 1 187 ? 89.390 -38.522 12.373 1.00 36.07 187 PHE A N 1
ATOM 1508 C CA . PHE A 1 187 ? 88.133 -39.106 11.864 1.00 37.44 187 PHE A CA 1
ATOM 1509 C C . PHE A 1 187 ? 87.064 -39.236 12.953 1.00 38.14 187 PHE A C 1
ATOM 1510 O O . PHE A 1 187 ? 85.878 -39.000 12.706 1.00 38.04 187 PHE A O 1
ATOM 1518 N N . ASP A 1 188 ? 87.500 -39.619 14.154 1.00 38.34 188 ASP A N 1
ATOM 1519 C CA . ASP A 1 188 ? 86.592 -39.956 15.255 1.00 39.07 188 ASP A CA 1
ATOM 1520 C C . ASP A 1 188 ? 86.006 -38.735 15.977 1.00 38.11 188 ASP A C 1
ATOM 1521 O O . ASP A 1 188 ? 84.904 -38.798 16.520 1.00 39.09 188 ASP A O 1
ATOM 1526 N N . CYS A 1 189 ? 86.751 -37.634 16.019 1.00 36.12 189 CYS A N 1
ATOM 1527 C CA . CYS A 1 189 ? 86.324 -36.500 16.840 1.00 35.10 189 CYS A CA 1
ATOM 1528 C C . CYS A 1 189 ? 86.196 -35.209 16.033 1.00 33.35 189 CYS A C 1
ATOM 1529 O O . CYS A 1 189 ? 85.757 -34.179 16.557 1.00 33.07 189 CYS A O 1
ATOM 1532 N N . GLY A 1 190 ? 86.579 -35.272 14.763 1.00 32.17 190 GLY A N 1
ATOM 1533 C CA . GLY A 1 190 ? 86.671 -34.071 13.945 1.00 30.30 190 GLY A CA 1
ATOM 1534 C C . GLY A 1 190 ? 85.434 -33.818 13.097 1.00 29.73 190 GLY A C 1
ATOM 1535 O O . GLY A 1 190 ? 84.485 -34.594 13.133 1.00 30.69 190 GLY A O 1
ATOM 1536 N N . PRO A 1 191 ? 85.439 -32.711 12.341 1.00 29.83 191 PRO A N 1
ATOM 1537 C CA . PRO A 1 191 ? 84.378 -32.457 11.368 1.00 29.34 191 PRO A CA 1
ATOM 1538 C C . PRO A 1 191 ? 84.316 -33.569 10.319 1.00 29.85 191 PRO A C 1
ATOM 1539 O O . PRO A 1 191 ? 85.278 -34.314 10.148 1.00 29.95 191 PRO A O 1
ATOM 1543 N N . SER A 1 192 ? 83.184 -33.669 9.630 1.00 30.30 192 SER A N 1
ATOM 1544 C CA . SER A 1 192 ? 83.030 -34.599 8.521 1.00 30.36 192 SER A CA 1
ATOM 1545 C C . SER A 1 192 ? 82.372 -33.943 7.293 1.00 29.71 192 SER A C 1
ATOM 1546 O O . SER A 1 192 ? 81.645 -32.942 7.399 1.00 27.53 192 SER A O 1
ATOM 1549 N N . LEU A 1 193 ? 82.666 -34.510 6.131 1.00 29.40 193 LEU A N 1
ATOM 1550 C CA . LEU A 1 193 ? 82.017 -34.133 4.884 1.00 30.42 193 LEU A CA 1
ATOM 1551 C C . LEU A 1 193 ? 80.584 -34.644 4.822 1.00 31.08 193 LEU A C 1
ATOM 1552 O O . LEU A 1 193 ? 80.231 -35.666 5.432 1.00 31.75 193 LEU A O 1
ATOM 1557 N N . SER A 1 194 ? 79.773 -33.933 4.049 1.00 30.77 194 SER A N 1
ATOM 1558 C CA . SER A 1 194 ? 78.423 -34.364 3.760 1.00 32.61 194 SER A CA 1
ATOM 1559 C C . SER A 1 194 ? 78.153 -34.062 2.285 1.00 32.43 194 SER A C 1
ATOM 1560 O O . SER A 1 194 ? 78.313 -32.902 1.828 1.00 31.82 194 SER A O 1
ATOM 1563 N N . PHE A 1 195 ? 77.818 -35.104 1.532 1.00 32.23 195 PHE A N 1
ATOM 1564 C CA . PHE A 1 195 ? 77.503 -34.957 0.114 1.00 32.64 195 PHE A CA 1
ATOM 1565 C C . PHE A 1 195 ? 75.988 -34.922 -0.076 1.00 33.85 195 PHE A C 1
ATOM 1566 O O . PHE A 1 195 ? 75.266 -35.773 0.438 1.00 33.94 195 PHE A O 1
ATOM 1574 N N . VAL A 1 196 ? 75.521 -33.931 -0.826 1.00 34.78 196 VAL A N 1
ATOM 1575 C CA . VAL A 1 196 ? 74.103 -33.799 -1.150 1.00 36.67 196 VAL A CA 1
ATOM 1576 C C . VAL A 1 196 ? 73.968 -33.653 -2.660 1.00 37.01 196 VAL A C 1
ATOM 1577 O O . VAL A 1 196 ? 74.516 -32.736 -3.270 1.00 35.24 196 VAL A O 1
ATOM 1581 N N . GLY A 1 197 ? 73.235 -34.568 -3.262 1.00 38.73 197 GLY A N 1
ATOM 1582 C CA . GLY A 1 197 ? 72.979 -34.508 -4.685 1.00 40.89 197 GLY A CA 1
ATOM 1583 C C . GLY A 1 197 ? 72.000 -35.611 -4.970 1.00 43.51 197 GLY A C 1
ATOM 1584 O O . GLY A 1 197 ? 70.979 -35.722 -4.277 1.00 44.32 197 GLY A O 1
ATOM 1585 N N . GLU A 1 198 ? 72.313 -36.427 -5.975 1.00 45.16 198 GLU A N 1
ATOM 1586 C CA . GLU A 1 198 ? 71.608 -37.680 -6.174 1.00 48.14 198 GLU A CA 1
ATOM 1587 C C . GLU A 1 198 ? 72.271 -38.720 -5.275 1.00 47.99 198 GLU A C 1
ATOM 1588 O O . GLU A 1 198 ? 73.341 -38.463 -4.673 1.00 47.50 198 GLU A O 1
ATOM 1594 N N . GLY A 1 199 ? 71.635 -39.878 -5.177 1.00 49.18 199 GLY A N 1
ATOM 1595 C CA . GLY A 1 199 ? 72.183 -41.020 -4.467 1.00 49.07 199 GLY A CA 1
ATOM 1596 C C . GLY A 1 199 ? 73.546 -41.431 -4.984 1.00 48.42 199 GLY A C 1
ATOM 1597 O O . GLY A 1 199 ? 73.769 -41.504 -6.193 1.00 48.91 199 GLY A O 1
ATOM 1598 N N . CYS A 1 200 ? 74.455 -41.686 -4.053 1.00 46.98 200 CYS A N 1
ATOM 1599 C CA . CYS A 1 200 ? 75.819 -42.087 -4.354 1.00 46.83 200 CYS A CA 1
ATOM 1600 C C . CYS A 1 200 ? 76.276 -42.977 -3.211 1.00 46.34 200 CYS A C 1
ATOM 1601 O O . CYS A 1 200 ? 76.115 -42.637 -2.029 1.00 45.17 200 CYS A O 1
ATOM 1604 N N . PHE A 1 201 ? 76.851 -44.114 -3.558 1.00 46.94 201 PHE A N 1
ATOM 1605 C CA . PHE A 1 201 ? 77.284 -45.058 -2.551 1.00 47.58 201 PHE A CA 1
ATOM 1606 C C . PHE A 1 201 ? 78.796 -44.999 -2.316 1.00 46.78 201 PHE A C 1
ATOM 1607 O O . PHE A 1 201 ? 79.314 -45.689 -1.442 1.00 47.52 201 PHE A O 1
ATOM 1615 N N . ASP A 1 202 ? 79.486 -44.160 -3.088 1.00 45.35 202 ASP A N 1
ATOM 1616 C CA . ASP A 1 202 ? 80.931 -43.965 -2.938 1.00 44.83 202 ASP A CA 1
ATOM 1617 C C . ASP A 1 202 ? 81.250 -43.009 -1.782 1.00 43.29 202 ASP A C 1
ATOM 1618 O O . ASP A 1 202 ? 80.343 -42.414 -1.182 1.00 41.93 202 ASP A O 1
ATOM 1623 N N . ASP A 1 203 ? 82.534 -42.848 -1.473 1.00 43.04 203 ASP A N 1
ATOM 1624 C CA . ASP A 1 203 ? 82.919 -41.838 -0.490 1.00 42.25 203 ASP A CA 1
ATOM 1625 C C . ASP A 1 203 ? 82.686 -40.425 -1.057 1.00 40.19 203 ASP A C 1
ATOM 1626 O O . ASP A 1 203 ? 82.649 -40.249 -2.277 1.00 39.37 203 ASP A O 1
ATOM 1631 N N . GLU A 1 204 ? 82.485 -39.445 -0.174 1.00 38.40 204 GLU A N 1
ATOM 1632 C CA . GLU A 1 204 ? 82.035 -38.094 -0.573 1.00 37.18 204 GLU A CA 1
ATOM 1633 C C . GLU A 1 204 ? 82.870 -37.440 -1.673 1.00 36.58 204 GLU A C 1
ATOM 1634 O O . GLU A 1 204 ? 82.316 -36.883 -2.623 1.00 36.33 204 GLU A O 1
ATOM 1640 N N . ILE A 1 205 ? 84.196 -37.500 -1.548 1.00 36.30 205 ILE A N 1
ATOM 1641 C CA . ILE A 1 205 ? 85.091 -36.922 -2.560 1.00 35.72 205 ILE A CA 1
ATOM 1642 C C . ILE A 1 205 ? 84.906 -37.575 -3.941 1.00 36.56 205 ILE A C 1
ATOM 1643 O O . ILE A 1 205 ? 84.907 -36.888 -4.965 1.00 35.71 205 ILE A O 1
ATOM 1648 N N . LYS A 1 206 ? 84.761 -38.898 -3.956 1.00 37.49 206 LYS A N 1
ATOM 1649 C CA . LYS A 1 206 ? 84.503 -39.633 -5.192 1.00 39.55 206 LYS A CA 1
ATOM 1650 C C . LYS A 1 206 ? 83.153 -39.251 -5.807 1.00 39.06 206 LYS A C 1
ATOM 1651 O O . LYS A 1 206 ? 83.019 -39.211 -7.019 1.00 39.53 206 LYS A O 1
ATOM 1657 N N . CYS A 1 207 ? 82.154 -38.978 -4.967 1.00 38.44 207 CYS A N 1
ATOM 1658 C CA . CYS A 1 207 ? 80.860 -38.508 -5.466 1.00 38.51 207 CYS A CA 1
ATOM 1659 C C . CYS A 1 207 ? 81.008 -37.166 -6.213 1.00 36.92 207 CYS A C 1
ATOM 1660 O O . CYS A 1 207 ? 80.375 -36.944 -7.257 1.00 36.06 207 CYS A O 1
ATOM 1663 N N . VAL A 1 208 ? 81.850 -36.294 -5.659 1.00 34.07 208 VAL A N 1
ATOM 1664 C CA . VAL A 1 208 ? 82.176 -34.993 -6.258 1.00 32.72 208 VAL A CA 1
ATOM 1665 C C . VAL A 1 208 ? 82.902 -35.167 -7.588 1.00 32.75 208 VAL A C 1
ATOM 1666 O O . VAL A 1 208 ? 82.505 -34.565 -8.593 1.00 31.48 208 VAL A O 1
ATOM 1670 N N . ALA A 1 209 ? 83.932 -36.019 -7.588 1.00 33.29 209 ALA A N 1
ATOM 1671 C CA . ALA A 1 209 ? 84.698 -36.329 -8.803 1.00 34.61 209 ALA A CA 1
ATOM 1672 C C . ALA A 1 209 ? 83.806 -36.818 -9.937 1.00 36.34 209 ALA A C 1
ATOM 1673 O O . ALA A 1 209 ? 83.962 -36.381 -11.079 1.00 36.79 209 ALA A O 1
ATOM 1675 N N . LYS A 1 210 ? 82.871 -37.711 -9.618 1.00 37.41 210 LYS A N 1
ATOM 1676 C CA . LYS A 1 210 ? 81.950 -38.234 -10.630 1.00 39.22 210 LYS A CA 1
ATOM 1677 C C . LYS A 1 210 ? 81.056 -37.135 -11.206 1.00 38.15 210 LYS A C 1
ATOM 1678 O O . LYS A 1 210 ? 80.911 -37.030 -12.426 1.00 38.33 210 LYS A O 1
ATOM 1684 N N . ALA A 1 211 ? 80.479 -36.303 -10.339 1.00 36.51 211 ALA A N 1
ATOM 1685 C CA . ALA A 1 211 ? 79.677 -35.167 -10.810 1.00 36.21 211 ALA A CA 1
ATOM 1686 C C . ALA A 1 211 ? 80.478 -34.250 -11.757 1.00 36.07 211 ALA A C 1
ATOM 1687 O O . ALA A 1 211 ? 79.999 -33.901 -12.848 1.00 36.76 211 ALA A O 1
ATOM 1689 N N . LEU A 1 212 ? 81.698 -33.899 -11.356 1.00 34.28 212 LEU A N 1
ATOM 1690 C CA . LEU A 1 212 ? 82.590 -33.099 -12.193 1.00 35.04 212 LEU A CA 1
ATOM 1691 C C . LEU A 1 212 ? 82.910 -33.758 -13.544 1.00 36.64 212 LEU A C 1
ATOM 1692 O O . LEU A 1 212 ? 82.938 -33.089 -14.563 1.00 37.22 212 LEU A O 1
ATOM 1697 N N . LYS A 1 213 ? 83.154 -35.064 -13.543 1.00 38.36 213 LYS A N 1
ATOM 1698 C CA . LYS A 1 213 ? 83.427 -35.787 -14.788 1.00 40.76 213 LYS A CA 1
ATOM 1699 C C . LYS A 1 213 ? 82.207 -35.832 -15.697 1.00 41.88 213 LYS A C 1
ATOM 1700 O O . LYS A 1 213 ? 82.336 -35.880 -16.928 1.00 43.14 213 LYS A O 1
ATOM 1706 N N . GLU A 1 214 ? 81.024 -35.822 -15.093 1.00 41.45 214 GLU A N 1
ATOM 1707 C CA . GLU A 1 214 ? 79.778 -35.818 -15.860 1.00 43.26 214 GLU A CA 1
ATOM 1708 C C . GLU A 1 214 ? 79.447 -34.424 -16.404 1.00 42.16 214 GLU A C 1
ATOM 1709 O O . GLU A 1 214 ? 78.460 -34.252 -17.118 1.00 42.33 214 GLU A O 1
ATOM 1715 N N . GLY A 1 215 ? 80.273 -33.437 -16.050 1.00 40.12 215 GLY A N 1
ATOM 1716 C CA . GLY A 1 215 ? 80.121 -32.075 -16.560 1.00 39.35 215 GLY A CA 1
ATOM 1717 C C . GLY A 1 215 ? 79.187 -31.226 -15.719 1.00 38.57 215 GLY A C 1
ATOM 1718 O O . GLY A 1 215 ? 78.622 -30.249 -16.210 1.00 38.45 215 GLY A O 1
ATOM 1719 N N . LYS A 1 216 ? 79.042 -31.586 -14.444 1.00 37.35 216 LYS A N 1
ATOM 1720 C CA . LYS A 1 216 ? 78.143 -30.885 -13.541 1.00 36.85 216 LYS A CA 1
ATOM 1721 C C . LYS A 1 216 ? 78.860 -29.816 -12.697 1.00 35.31 216 LYS A C 1
ATOM 1722 O O . LYS A 1 216 ? 80.098 -29.762 -12.655 1.00 34.60 216 LYS A O 1
ATOM 1728 N N . ILE A 1 217 ? 78.063 -28.960 -12.052 1.00 34.33 217 ILE A N 1
ATOM 1729 C CA . ILE A 1 217 ? 78.570 -27.909 -11.191 1.00 32.83 217 ILE A CA 1
ATOM 1730 C C . ILE A 1 217 ? 78.491 -28.396 -9.752 1.00 32.15 217 ILE A C 1
ATOM 1731 O O . ILE A 1 217 ? 77.423 -28.809 -9.287 1.00 32.11 217 ILE A O 1
ATOM 1736 N N . VAL A 1 218 ? 79.625 -28.355 -9.059 1.00 31.08 218 VAL A N 1
ATOM 1737 C CA . VAL A 1 218 ? 79.673 -28.734 -7.659 1.00 30.89 218 VAL A CA 1
ATOM 1738 C C . VAL A 1 218 ? 79.891 -27.502 -6.775 1.00 29.99 218 VAL A C 1
ATOM 1739 O O . VAL A 1 218 ? 80.753 -26.669 -7.064 1.00 29.63 218 VAL A O 1
ATOM 1743 N N . ALA A 1 219 ? 79.097 -27.376 -5.715 1.00 29.32 219 ALA A N 1
ATOM 1744 C CA . ALA A 1 219 ? 79.330 -26.341 -4.714 1.00 28.84 219 ALA A CA 1
ATOM 1745 C C . ALA A 1 219 ? 80.101 -26.970 -3.571 1.00 28.59 219 ALA A C 1
ATOM 1746 O O . ALA A 1 219 ? 79.631 -27.930 -2.944 1.00 29.77 219 ALA A O 1
ATOM 1748 N N . ILE A 1 220 ? 81.302 -26.447 -3.325 1.00 27.02 220 ILE A N 1
ATOM 1749 C CA . ILE A 1 220 ? 82.226 -27.059 -2.383 1.00 26.68 220 ILE A CA 1
ATOM 1750 C C . ILE A 1 220 ? 82.431 -26.117 -1.215 1.00 25.91 220 ILE A C 1
ATOM 1751 O O . ILE A 1 220 ? 82.833 -24.970 -1.414 1.00 24.94 220 ILE A O 1
ATOM 1756 N N . LYS A 1 221 ? 82.159 -26.591 -0.001 1.00 26.65 221 LYS A N 1
ATOM 1757 C CA . LYS A 1 221 ? 82.462 -25.780 1.183 1.00 26.39 221 LYS A CA 1
ATOM 1758 C C . LYS A 1 221 ? 83.962 -25.833 1.441 1.00 26.71 221 LYS A C 1
ATOM 1759 O O . LYS A 1 221 ? 84.518 -26.897 1.699 1.00 26.32 221 LYS A O 1
ATOM 1765 N N . GLY A 1 222 ? 84.611 -24.672 1.376 1.00 27.50 222 GLY A N 1
ATOM 1766 C CA . GLY A 1 222 ? 86.049 -24.599 1.558 1.00 28.33 222 GLY A CA 1
ATOM 1767 C C . GLY A 1 222 ? 86.322 -23.821 2.820 1.00 29.57 222 GLY A C 1
ATOM 1768 O O . GLY A 1 222 ? 85.460 -23.733 3.702 1.00 31.75 222 GLY A O 1
ATOM 1769 N N . ILE A 1 223 ? 87.484 -23.188 2.873 1.00 28.65 223 ILE A N 1
ATOM 1770 C CA . ILE A 1 223 ? 87.969 -22.548 4.089 1.00 27.19 223 ILE A CA 1
ATOM 1771 C C . ILE A 1 223 ? 87.187 -21.258 4.338 1.00 27.09 223 ILE A C 1
ATOM 1772 O O . ILE A 1 223 ? 86.661 -21.032 5.442 1.00 26.16 223 ILE A O 1
ATOM 1777 N N . GLY A 1 224 ? 87.094 -20.431 3.298 1.00 25.73 224 GLY A N 1
ATOM 1778 C CA . GLY A 1 224 ? 86.522 -19.090 3.411 1.00 25.87 224 GLY A CA 1
ATOM 1779 C C . GLY A 1 224 ? 85.072 -18.968 2.982 1.00 25.84 224 GLY A C 1
ATOM 1780 O O . GLY A 1 224 ? 84.462 -17.904 3.111 1.00 26.20 224 GLY A O 1
ATOM 1781 N N . GLY A 1 225 ? 84.526 -20.051 2.446 1.00 25.11 225 GLY A N 1
ATOM 1782 C CA . GLY A 1 225 ? 83.137 -20.069 2.018 1.00 25.52 225 GLY A CA 1
ATOM 1783 C C . GLY A 1 225 ? 82.963 -21.125 0.958 1.00 25.55 225 GLY A C 1
ATOM 1784 O O . GLY A 1 225 ? 83.816 -22.001 0.807 1.00 25.47 225 GLY A O 1
ATOM 1785 N N . PHE A 1 226 ? 81.869 -21.033 0.211 1.00 25.10 226 PHE A N 1
ATOM 1786 C CA . PHE A 1 226 ? 81.575 -21.999 -0.831 1.00 25.15 226 PHE A CA 1
ATOM 1787 C C . PHE A 1 226 ? 82.157 -21.524 -2.160 1.00 24.76 226 PHE A C 1
ATOM 1788 O O . PHE A 1 226 ? 82.176 -20.318 -2.423 1.00 24.36 226 PHE A O 1
ATOM 1796 N N . HIS A 1 227 ? 82.606 -22.473 -2.982 1.00 24.20 227 HIS A N 1
ATOM 1797 C CA . HIS A 1 227 ? 83.006 -22.201 -4.362 1.00 24.64 227 HIS A CA 1
ATOM 1798 C C . HIS A 1 227 ? 82.301 -23.158 -5.319 1.00 25.42 227 HIS A C 1
ATOM 1799 O O . HIS A 1 227 ? 81.918 -24.270 -4.938 1.00 26.12 227 HIS A O 1
ATOM 1806 N N . LEU A 1 228 ? 82.114 -22.707 -6.548 1.00 25.88 228 LEU A N 1
ATOM 1807 C CA . LEU A 1 228 ? 81.470 -23.517 -7.575 1.00 26.47 228 LEU A CA 1
ATOM 1808 C C . LEU A 1 228 ? 82.564 -23.966 -8.494 1.00 26.50 228 LEU A C 1
ATOM 1809 O O . LEU A 1 228 ? 83.410 -23.154 -8.911 1.00 26.24 228 LEU A O 1
ATOM 1814 N N . ALA A 1 229 ? 82.546 -25.257 -8.803 1.00 26.78 229 ALA A N 1
ATOM 1815 C CA . ALA A 1 229 ? 83.564 -25.876 -9.634 1.00 26.52 229 ALA A CA 1
ATOM 1816 C C . ALA A 1 229 ? 82.968 -26.650 -10.797 1.00 27.52 229 ALA A C 1
ATOM 1817 O O . ALA A 1 229 ? 81.887 -27.255 -10.681 1.00 27.54 229 ALA A O 1
ATOM 1819 N N . VAL A 1 230 ? 83.675 -26.596 -11.925 1.00 27.74 230 VAL A N 1
ATOM 1820 C CA . VAL A 1 230 ? 83.419 -27.450 -13.074 1.00 28.58 230 VAL A CA 1
ATOM 1821 C C . VAL A 1 230 ? 84.758 -27.839 -13.682 1.00 29.09 230 VAL A C 1
ATOM 1822 O O . VAL A 1 230 ? 85.766 -27.175 -13.449 1.00 27.86 230 VAL A O 1
ATOM 1826 N N . ASN A 1 231 ? 84.754 -28.898 -14.488 1.00 30.57 231 ASN A N 1
ATOM 1827 C CA . ASN A 1 231 ? 85.893 -29.234 -15.334 1.00 31.08 231 ASN A CA 1
ATOM 1828 C C . ASN A 1 231 ? 86.292 -28.044 -16.217 1.00 31.43 231 ASN A C 1
ATOM 1829 O O . ASN A 1 231 ? 85.536 -27.648 -17.113 1.00 32.53 231 ASN A O 1
ATOM 1834 N N . ALA A 1 232 ? 87.489 -27.507 -15.997 1.00 30.74 232 ALA A N 1
ATOM 1835 C CA . ALA A 1 232 ? 87.981 -26.357 -16.786 1.00 31.36 232 ALA A CA 1
ATOM 1836 C C . ALA A 1 232 ? 88.370 -26.714 -18.228 1.00 33.06 232 ALA A C 1
ATOM 1837 O O . ALA A 1 232 ? 88.725 -25.829 -19.016 1.00 33.29 232 ALA A O 1
ATOM 1839 N N . LEU A 1 233 ? 88.327 -28.004 -18.567 1.00 34.73 233 LEU A N 1
ATOM 1840 C CA . LEU A 1 233 ? 88.533 -28.432 -19.956 1.00 37.32 233 LEU A CA 1
ATOM 1841 C C . LEU A 1 233 ? 87.201 -28.673 -20.678 1.00 39.11 233 LEU A C 1
ATOM 1842 O O . LEU A 1 233 ? 87.177 -28.943 -21.895 1.00 40.41 233 LEU A O 1
ATOM 1847 N N . ASP A 1 234 ? 86.096 -28.561 -19.937 1.00 38.28 234 ASP A N 1
ATOM 1848 C CA . ASP A 1 234 ? 84.765 -28.870 -20.476 1.00 40.40 234 ASP A CA 1
ATOM 1849 C C . ASP A 1 234 ? 84.008 -27.604 -20.920 1.00 39.97 234 ASP A C 1
ATOM 1850 O O . ASP A 1 234 ? 83.436 -26.886 -20.086 1.00 38.27 234 ASP A O 1
ATOM 1855 N N . ASP A 1 235 ? 84.009 -27.366 -22.237 1.00 41.19 235 ASP A N 1
ATOM 1856 C CA . ASP A 1 235 ? 83.357 -26.210 -22.875 1.00 41.76 235 ASP A CA 1
ATOM 1857 C C . ASP A 1 235 ? 81.911 -25.966 -22.421 1.00 41.42 235 ASP A C 1
ATOM 1858 O O . ASP A 1 235 ? 81.562 -24.845 -22.046 1.00 40.00 235 ASP A O 1
ATOM 1863 N N . GLU A 1 236 ? 81.064 -26.995 -22.463 1.00 42.07 236 GLU A N 1
ATOM 1864 C CA . GLU A 1 236 ? 79.648 -26.789 -22.140 1.00 42.73 236 GLU A CA 1
ATOM 1865 C C . GLU A 1 236 ? 79.411 -26.620 -20.631 1.00 40.52 236 GLU A C 1
ATOM 1866 O O . GLU A 1 236 ? 78.500 -25.882 -20.229 1.00 40.16 236 GLU A O 1
ATOM 1872 N N . ALA A 1 237 ? 80.254 -27.254 -19.806 1.00 38.64 237 ALA A N 1
ATOM 1873 C CA . ALA A 1 237 ? 80.138 -27.127 -18.355 1.00 36.84 237 ALA A CA 1
ATOM 1874 C C . ALA A 1 237 ? 80.416 -25.693 -17.935 1.00 35.24 237 ALA A C 1
ATOM 1875 O O . ALA A 1 237 ? 79.719 -25.144 -17.082 1.00 34.62 237 ALA A O 1
ATOM 1877 N N . VAL A 1 238 ? 81.440 -25.103 -18.550 1.00 35.17 238 VAL A N 1
ATOM 1878 C CA . VAL A 1 238 ? 81.832 -23.716 -18.299 1.00 34.28 238 VAL A CA 1
ATOM 1879 C C . VAL A 1 238 ? 80.723 -22.769 -18.749 1.00 34.95 238 VAL A C 1
ATOM 1880 O O . VAL A 1 238 ? 80.352 -21.867 -17.998 1.00 34.85 238 VAL A O 1
ATOM 1884 N N . ALA A 1 239 ? 80.194 -22.981 -19.955 1.00 36.71 239 ALA A N 1
ATOM 1885 C CA . ALA A 1 239 ? 79.062 -22.208 -20.460 1.00 37.82 239 ALA A CA 1
ATOM 1886 C C . ALA A 1 239 ? 77.846 -22.297 -19.521 1.00 38.09 239 ALA A C 1
ATOM 1887 O O . ALA A 1 239 ? 77.173 -21.300 -19.276 1.00 38.61 239 ALA A O 1
ATOM 1889 N N . THR A 1 240 ? 77.559 -23.492 -19.007 1.00 37.62 240 THR A N 1
ATOM 1890 C CA . THR A 1 240 ? 76.430 -23.675 -18.094 1.00 37.79 240 THR A CA 1
ATOM 1891 C C . THR A 1 240 ? 76.638 -22.925 -16.768 1.00 36.13 240 THR A C 1
ATOM 1892 O O . THR A 1 240 ? 75.705 -22.302 -16.249 1.00 35.86 240 THR A O 1
ATOM 1896 N N . LEU A 1 241 ? 77.861 -22.969 -16.246 1.00 34.51 241 LEU A N 1
ATOM 1897 C CA . LEU A 1 241 ? 78.194 -22.243 -15.027 1.00 33.92 241 LEU A CA 1
ATOM 1898 C C . LEU A 1 241 ? 77.998 -20.736 -15.206 1.00 34.39 241 LEU A C 1
ATOM 1899 O O . LEU A 1 241 ? 77.397 -20.085 -14.340 1.00 34.53 241 LEU A O 1
ATOM 1904 N N . ARG A 1 242 ? 78.486 -20.191 -16.321 1.00 35.24 242 ARG A N 1
ATOM 1905 C CA . ARG A 1 242 ? 78.292 -18.775 -16.638 1.00 36.17 242 ARG A CA 1
ATOM 1906 C C . ARG A 1 242 ? 76.814 -18.383 -16.762 1.00 38.15 242 ARG A C 1
ATOM 1907 O O . ARG A 1 242 ? 76.424 -17.323 -16.287 1.00 38.36 242 ARG A O 1
ATOM 1915 N N . ARG A 1 243 ? 76.004 -19.225 -17.400 1.00 39.90 243 ARG A N 1
ATOM 1916 C CA . ARG A 1 243 ? 74.563 -18.957 -17.536 1.00 42.54 243 ARG A CA 1
ATOM 1917 C C . ARG A 1 243 ? 73.846 -18.943 -16.183 1.00 42.09 243 ARG A C 1
ATOM 1918 O O . ARG A 1 243 ? 73.040 -18.054 -15.906 1.00 43.41 243 ARG A O 1
ATOM 1926 N N . ARG A 1 244 ? 74.140 -19.933 -15.350 1.00 40.73 244 ARG A N 1
ATOM 1927 C CA . ARG A 1 244 ? 73.436 -20.093 -14.089 1.00 40.35 244 ARG A CA 1
ATOM 1928 C C . ARG A 1 244 ? 73.867 -19.049 -13.058 1.00 39.28 244 ARG A C 1
ATOM 1929 O O . ARG A 1 244 ? 73.023 -18.462 -12.394 1.00 39.38 244 ARG A O 1
ATOM 1937 N N . LYS A 1 245 ? 75.170 -18.800 -12.948 1.00 38.48 245 LYS A N 1
ATOM 1938 C CA . LYS A 1 245 ? 75.665 -17.737 -12.071 1.00 38.36 245 LYS A CA 1
ATOM 1939 C C . LYS A 1 245 ? 75.330 -16.335 -12.618 1.00 40.20 245 LYS A C 1
ATOM 1940 O O . LYS A 1 245 ? 75.244 -15.369 -11.849 1.00 39.92 245 LYS A O 1
ATOM 1946 N N . LYS A 1 246 ? 75.101 -16.244 -13.929 1.00 42.63 246 LYS A N 1
ATOM 1947 C CA . LYS A 1 246 ? 74.854 -14.973 -14.628 1.00 45.58 246 LYS A CA 1
ATOM 1948 C C . LYS A 1 246 ? 76.125 -14.107 -14.648 1.00 45.42 246 LYS A C 1
ATOM 1949 O O . LYS A 1 246 ? 76.068 -12.875 -14.577 1.00 46.07 246 LYS A O 1
ATOM 1955 N N . ARG A 1 247 ? 77.271 -14.776 -14.748 1.00 45.59 247 ARG A N 1
ATOM 1956 C CA . ARG A 1 247 ? 78.596 -14.138 -14.766 1.00 45.20 247 ARG A CA 1
ATOM 1957 C C . ARG A 1 247 ? 79.198 -14.400 -16.143 1.00 45.90 247 ARG A C 1
ATOM 1958 O O . ARG A 1 247 ? 79.831 -15.442 -16.368 1.00 45.30 247 ARG A O 1
ATOM 1966 N N . TYR A 1 248 ? 78.999 -13.465 -17.069 1.00 46.76 248 TYR A N 1
ATOM 1967 C CA . TYR A 1 248 ? 79.246 -13.752 -18.483 1.00 48.03 248 TYR A CA 1
ATOM 1968 C C . TYR A 1 248 ? 80.588 -13.309 -19.054 1.00 46.92 248 TYR A C 1
ATOM 1969 O O . TYR A 1 248 ? 81.017 -13.829 -20.101 1.00 48.34 248 TYR A O 1
ATOM 1978 N N . GLY A 1 249 ? 81.234 -12.347 -18.403 1.00 44.22 249 GLY A N 1
ATOM 1979 C CA . GLY A 1 249 ? 82.461 -11.772 -18.952 1.00 42.50 249 GLY A CA 1
ATOM 1980 C C . GLY A 1 249 ? 83.719 -11.956 -18.123 1.00 39.53 249 GLY A C 1
ATOM 1981 O O . GLY A 1 249 ? 84.795 -12.211 -18.679 1.00 39.04 249 GLY A O 1
ATOM 1982 N N . LYS A 1 250 ? 83.598 -11.796 -16.806 1.00 37.28 250 LYS A N 1
ATOM 1983 C CA . LYS A 1 250 ? 84.752 -11.864 -15.921 1.00 35.36 250 LYS A CA 1
ATOM 1984 C C . LYS A 1 250 ? 85.420 -13.237 -16.041 1.00 33.79 250 LYS A C 1
ATOM 1985 O O . LYS A 1 250 ? 84.728 -14.262 -16.019 1.00 34.18 250 LYS A O 1
ATOM 1991 N N . PRO A 1 251 ? 86.762 -13.264 -16.164 1.00 32.04 251 PRO A N 1
ATOM 1992 C CA . PRO A 1 251 ? 87.493 -14.537 -16.274 1.00 30.84 251 PRO A CA 1
ATOM 1993 C C . PRO A 1 251 ? 87.359 -15.395 -15.016 1.00 29.44 251 PRO A C 1
ATOM 1994 O O . PRO A 1 251 ? 87.272 -14.861 -13.907 1.00 27.97 251 PRO A O 1
ATOM 1998 N N . PHE A 1 252 ? 87.355 -16.713 -15.206 1.00 28.54 252 PHE A N 1
ATOM 1999 C CA . PHE A 1 252 ? 87.379 -17.664 -14.108 1.00 27.28 252 PHE A CA 1
ATOM 2000 C C . PHE A 1 252 ? 88.805 -18.052 -13.747 1.00 26.82 252 PHE A C 1
ATOM 2001 O O . PHE A 1 252 ? 89.619 -18.368 -14.638 1.00 26.82 252 PHE A O 1
ATOM 2009 N N . ALA A 1 253 ? 89.074 -18.072 -12.446 1.00 24.28 253 ALA A N 1
ATOM 2010 C CA . ALA A 1 253 ? 90.268 -18.673 -11.898 1.00 24.86 253 ALA A CA 1
ATOM 2011 C C . ALA A 1 253 ? 90.128 -20.193 -11.917 1.00 25.44 253 ALA A C 1
ATOM 2012 O O . ALA A 1 253 ? 89.028 -20.710 -11.826 1.00 25.99 253 ALA A O 1
ATOM 2014 N N . VAL A 1 254 ? 91.251 -20.895 -12.019 1.00 26.21 254 VAL A N 1
ATOM 2015 C CA . VAL A 1 254 ? 91.264 -22.348 -12.135 1.00 27.63 254 VAL A CA 1
ATOM 2016 C C . VAL A 1 254 ? 92.241 -22.919 -11.099 1.00 27.77 254 VAL A C 1
ATOM 2017 O O . VAL A 1 254 ? 93.281 -22.311 -10.815 1.00 28.05 254 VAL A O 1
ATOM 2021 N N . MET A 1 255 ? 91.870 -24.048 -10.496 1.00 27.85 255 MET A N 1
ATOM 2022 C CA . MET A 1 255 ? 92.764 -24.791 -9.634 1.00 27.89 255 MET A CA 1
ATOM 2023 C C . MET A 1 255 ? 93.438 -25.912 -10.414 1.00 28.76 255 MET A C 1
ATOM 2024 O O . MET A 1 255 ? 92.767 -26.689 -11.087 1.00 29.77 255 MET A O 1
ATOM 2029 N N . MET A 1 256 ? 94.757 -25.994 -10.314 1.00 28.41 256 MET A N 1
ATOM 2030 C CA . MET A 1 256 ? 95.512 -27.089 -10.922 1.00 30.67 256 MET A CA 1
ATOM 2031 C C . MET A 1 256 ? 96.242 -27.869 -9.841 1.00 31.28 256 MET A C 1
ATOM 2032 O O . MET A 1 256 ? 96.412 -27.367 -8.736 1.00 30.44 256 MET A O 1
ATOM 2037 N N . ARG A 1 257 ? 96.672 -29.085 -10.160 1.00 32.87 257 ARG A N 1
ATOM 2038 C CA . ARG A 1 257 ? 97.167 -30.002 -9.137 1.00 34.38 257 ARG A CA 1
ATOM 2039 C C . ARG A 1 257 ? 98.545 -29.632 -8.595 1.00 34.08 257 ARG A C 1
ATOM 2040 O O . ARG A 1 257 ? 98.794 -29.796 -7.404 1.00 34.23 257 ARG A O 1
ATOM 2048 N N . ASP A 1 258 ? 99.426 -29.119 -9.457 1.00 34.40 258 ASP A N 1
ATOM 2049 C CA . ASP A 1 258 ? 100.805 -28.782 -9.062 1.00 34.64 258 ASP A CA 1
ATOM 2050 C C . ASP A 1 258 ? 101.462 -27.863 -10.084 1.00 35.11 258 ASP A C 1
ATOM 2051 O O . ASP A 1 258 ? 100.873 -27.580 -11.142 1.00 35.08 258 ASP A O 1
ATOM 2056 N N . VAL A 1 259 ? 102.686 -27.422 -9.786 1.00 34.64 259 VAL A N 1
ATOM 2057 C CA . VAL A 1 259 ? 103.391 -26.473 -10.651 1.00 34.89 259 VAL A CA 1
ATOM 2058 C C . VAL A 1 259 ? 103.645 -27.065 -12.038 1.00 36.22 259 VAL A C 1
ATOM 2059 O O . VAL A 1 259 ? 103.556 -26.355 -13.038 1.00 36.14 259 VAL A O 1
ATOM 2063 N N . GLU A 1 260 ? 103.936 -28.364 -12.092 1.00 37.30 260 GLU A N 1
ATOM 2064 C CA . GLU A 1 260 ? 104.116 -29.053 -13.370 1.00 39.00 260 GLU A CA 1
ATOM 2065 C C . GLU A 1 260 ? 102.888 -28.884 -14.284 1.00 38.45 260 GLU A C 1
ATOM 2066 O O . GLU A 1 260 ? 103.038 -28.584 -15.467 1.00 38.42 260 GLU A O 1
ATOM 2072 N N . GLU A 1 261 ? 101.687 -29.083 -13.738 1.00 37.02 261 GLU A N 1
ATOM 2073 C CA . GLU A 1 261 ? 100.468 -28.889 -14.511 1.00 36.94 261 GLU A CA 1
ATOM 2074 C C . GLU A 1 261 ? 100.332 -27.425 -14.971 1.00 35.45 261 GLU A C 1
ATOM 2075 O O . GLU A 1 261 ? 100.027 -27.165 -16.128 1.00 35.72 261 GLU A O 1
ATOM 2081 N N . VAL A 1 262 ? 100.585 -26.479 -14.072 1.00 33.61 262 VAL A N 1
ATOM 2082 C CA . VAL A 1 262 ? 100.470 -25.057 -14.411 1.00 32.82 262 VAL A CA 1
ATOM 2083 C C . VAL A 1 262 ? 101.368 -24.695 -15.600 1.00 33.64 262 VAL A C 1
ATOM 2084 O O . VAL A 1 262 ? 100.942 -23.972 -16.503 1.00 32.96 262 VAL A O 1
ATOM 2088 N N . LYS A 1 263 ? 102.590 -25.234 -15.610 1.00 35.02 263 LYS A N 1
ATOM 2089 C CA . LYS A 1 263 ? 103.583 -24.938 -16.657 1.00 36.86 263 LYS A CA 1
ATOM 2090 C C . LYS A 1 263 ? 103.160 -25.415 -18.049 1.00 37.86 263 LYS A C 1
ATOM 2091 O O . LYS A 1 263 ? 103.755 -24.991 -19.050 1.00 38.15 263 LYS A O 1
ATOM 2097 N N . LYS A 1 264 ? 102.155 -26.292 -18.110 1.00 36.97 264 LYS A N 1
ATOM 2098 C CA . LYS A 1 264 ? 101.608 -26.744 -19.398 1.00 38.83 264 LYS A CA 1
ATOM 2099 C C . LYS A 1 264 ? 100.788 -25.644 -20.054 1.00 37.57 264 LYS A C 1
ATOM 2100 O O . LYS A 1 264 ? 100.641 -25.617 -21.278 1.00 38.11 264 LYS A O 1
ATOM 2106 N N . TYR A 1 265 ? 100.244 -24.758 -19.224 1.00 35.33 265 TYR A N 1
ATOM 2107 C CA . TYR A 1 265 ? 99.316 -23.732 -19.676 1.00 35.14 265 TYR A CA 1
ATOM 2108 C C . TYR A 1 265 ? 99.858 -22.318 -19.555 1.00 34.99 265 TYR A C 1
ATOM 2109 O O . TYR A 1 265 ? 99.304 -21.383 -20.152 1.00 35.00 265 TYR A O 1
ATOM 2118 N N . CYS A 1 266 ? 100.921 -22.149 -18.773 1.00 35.06 266 CYS A N 1
ATOM 2119 C CA . CYS A 1 266 ? 101.367 -20.819 -18.379 1.00 34.60 266 CYS A CA 1
ATOM 2120 C C . CYS A 1 266 ? 102.866 -20.712 -18.311 1.00 35.36 266 CYS A C 1
ATOM 2121 O O . CYS A 1 266 ? 103.565 -21.700 -18.108 1.00 35.91 266 CYS A O 1
ATOM 2124 N N . ILE A 1 267 ? 103.343 -19.483 -18.479 1.00 35.59 267 ILE A N 1
ATOM 2125 C CA . ILE A 1 267 ? 104.706 -19.100 -18.144 1.00 35.88 267 ILE A CA 1
ATOM 2126 C C . ILE A 1 267 ? 104.740 -18.915 -16.632 1.00 34.07 267 ILE A C 1
ATOM 2127 O O . ILE A 1 267 ? 103.881 -18.235 -16.073 1.00 33.39 267 ILE A O 1
ATOM 2132 N N . VAL A 1 268 ? 105.710 -19.538 -15.970 1.00 34.02 268 VAL A N 1
ATOM 2133 C CA . VAL A 1 268 ? 105.836 -19.443 -14.512 1.00 32.90 268 VAL A CA 1
ATOM 2134 C C . VAL A 1 268 ? 107.291 -19.145 -14.151 1.00 33.57 268 VAL A C 1
ATOM 2135 O O . VAL A 1 268 ? 108.145 -20.020 -14.252 1.00 34.23 268 VAL A O 1
ATOM 2139 N N . SER A 1 269 ? 107.569 -17.905 -13.760 1.00 32.86 269 SER A N 1
ATOM 2140 C CA . SER A 1 269 ? 108.902 -17.512 -13.290 1.00 33.58 269 SER A CA 1
ATOM 2141 C C . SER A 1 269 ? 109.197 -18.104 -11.908 1.00 33.34 269 SER A C 1
ATOM 2142 O O . SER A 1 269 ? 108.279 -18.559 -11.220 1.00 31.92 269 SER A O 1
ATOM 2145 N N . PRO A 1 270 ? 110.474 -18.069 -11.473 1.00 34.36 270 PRO A N 1
ATOM 2146 C CA . PRO A 1 270 ? 110.708 -18.537 -10.103 1.00 34.60 270 PRO A CA 1
ATOM 2147 C C . PRO A 1 270 ? 109.944 -17.739 -9.030 1.00 33.09 270 PRO A C 1
ATOM 2148 O O . PRO A 1 270 ? 109.514 -18.323 -8.041 1.00 31.71 270 PRO A O 1
ATOM 2152 N N . GLU A 1 271 ? 109.779 -16.428 -9.235 1.00 32.85 271 GLU A N 1
ATOM 2153 C CA . GLU A 1 271 ? 109.050 -15.578 -8.284 1.00 32.12 271 GLU A CA 1
ATOM 2154 C C . GLU A 1 271 ? 107.548 -15.904 -8.308 1.00 30.43 271 GLU A C 1
ATOM 2155 O O . GLU A 1 271 ? 106.899 -15.923 -7.273 1.00 29.37 271 GLU A O 1
ATOM 2161 N N . GLU A 1 272 ? 107.002 -16.193 -9.488 1.00 30.09 272 GLU A N 1
ATOM 2162 C CA . GLU A 1 272 ? 105.607 -16.647 -9.592 1.00 29.33 272 GLU A CA 1
ATOM 2163 C C . GLU A 1 272 ? 105.400 -18.024 -8.970 1.00 29.32 272 GLU A C 1
ATOM 2164 O O . GLU A 1 272 ? 104.380 -18.284 -8.318 1.00 28.72 272 GLU A O 1
ATOM 2170 N N . GLU A 1 273 ? 106.366 -18.917 -9.169 1.00 30.15 273 GLU A N 1
ATOM 2171 C CA . GLU A 1 273 ? 106.310 -20.227 -8.536 1.00 30.70 273 GLU A CA 1
ATOM 2172 C C . GLU A 1 273 ? 106.280 -20.105 -7.011 1.00 29.66 273 GLU A C 1
ATOM 2173 O O . GLU A 1 273 ? 105.553 -20.834 -6.345 1.00 29.02 273 GLU A O 1
ATOM 2179 N N . ARG A 1 274 ? 107.071 -19.182 -6.469 1.00 29.96 274 ARG A N 1
ATOM 2180 C CA . ARG A 1 274 ? 107.082 -18.925 -5.030 1.00 30.73 274 ARG A CA 1
ATOM 2181 C C . ARG A 1 274 ? 105.706 -18.473 -4.518 1.00 29.00 274 ARG A C 1
ATOM 2182 O O . ARG A 1 274 ? 105.263 -18.914 -3.452 1.00 28.63 274 ARG A O 1
ATOM 2190 N N . LEU A 1 275 ? 105.035 -17.597 -5.276 1.00 27.20 275 LEU A N 1
ATOM 2191 C CA . LEU A 1 275 ? 103.699 -17.119 -4.891 1.00 26.20 275 LEU A CA 1
ATOM 2192 C C . LEU A 1 275 ? 102.657 -18.246 -4.915 1.00 25.65 275 LEU A C 1
ATOM 2193 O O . LEU A 1 275 ? 101.819 -18.345 -4.010 1.00 24.16 275 LEU A O 1
ATOM 2198 N N . LEU A 1 276 ? 102.723 -19.085 -5.952 1.00 25.71 276 LEU A N 1
ATOM 2199 C CA . LEU A 1 276 ? 101.810 -20.239 -6.097 1.00 25.92 276 LEU A CA 1
ATOM 2200 C C . LEU A 1 276 ? 101.930 -21.239 -4.955 1.00 25.98 276 LEU A C 1
ATOM 2201 O O . LEU A 1 276 ? 100.919 -21.714 -4.413 1.00 26.25 276 LEU A O 1
ATOM 2206 N N . LEU A 1 277 ? 103.174 -21.541 -4.599 1.00 26.90 277 LEU A N 1
ATOM 2207 C CA . LEU A 1 277 ? 103.493 -22.554 -3.595 1.00 27.77 277 LEU A CA 1
ATOM 2208 C C . LEU A 1 277 ? 103.380 -22.061 -2.152 1.00 27.72 277 LEU A C 1
ATOM 2209 O O . LEU A 1 277 ? 103.315 -22.870 -1.239 1.00 27.53 277 LEU A O 1
ATOM 2214 N N . SER A 1 278 ? 103.364 -20.743 -1.944 1.00 27.37 278 SER A N 1
ATOM 2215 C CA . SER A 1 278 ? 103.202 -20.192 -0.586 1.00 27.07 278 SER A CA 1
ATOM 2216 C C . SER A 1 278 ? 102.030 -20.849 0.132 1.00 26.75 278 SER A C 1
ATOM 2217 O O . SER A 1 278 ? 101.012 -21.132 -0.493 1.00 26.27 278 SER A O 1
ATOM 2220 N N . GLN A 1 279 ? 102.146 -21.067 1.444 1.00 25.91 279 GLN A N 1
ATOM 2221 C CA . GLN A 1 279 ? 100.970 -21.498 2.212 1.00 25.97 279 GLN A CA 1
ATOM 2222 C C . GLN A 1 279 ? 99.828 -20.479 2.156 1.00 24.38 279 GLN A C 1
ATOM 2223 O O . GLN A 1 279 ? 98.681 -20.809 2.442 1.00 24.30 279 GLN A O 1
ATOM 2229 N N . ARG A 1 280 ? 100.119 -19.239 1.775 1.00 24.47 280 ARG A N 1
ATOM 2230 C CA . ARG A 1 280 ? 99.018 -18.279 1.613 1.00 23.38 280 ARG A CA 1
ATOM 2231 C C . ARG A 1 280 ? 98.066 -18.765 0.496 1.00 23.73 280 ARG A C 1
ATOM 2232 O O . ARG A 1 280 ? 96.870 -18.457 0.513 1.00 23.99 280 ARG A O 1
ATOM 2240 N N . ARG A 1 281 ? 98.613 -19.530 -0.458 1.00 23.79 281 ARG A N 1
ATOM 2241 C CA . ARG A 1 281 ? 97.855 -20.112 -1.579 1.00 23.29 281 ARG A CA 1
ATOM 2242 C C . ARG A 1 281 ? 96.867 -19.145 -2.230 1.00 22.92 281 ARG A C 1
ATOM 2243 O O . ARG A 1 281 ? 95.653 -19.345 -2.113 1.00 22.64 281 ARG A O 1
ATOM 2251 N N . PRO A 1 282 ? 97.374 -18.103 -2.927 1.00 22.82 282 PRO A N 1
ATOM 2252 C CA . PRO A 1 282 ? 96.473 -17.270 -3.704 1.00 22.77 282 PRO A CA 1
ATOM 2253 C C . PRO A 1 282 ? 96.276 -17.807 -5.123 1.00 23.05 282 PRO A C 1
ATOM 2254 O O . PRO A 1 282 ? 97.026 -18.692 -5.581 1.00 23.59 282 PRO A O 1
ATOM 2258 N N . ILE A 1 283 ? 95.281 -17.244 -5.806 1.00 22.81 283 ILE A N 1
ATOM 2259 C CA . ILE A 1 283 ? 95.209 -17.266 -7.275 1.00 22.05 283 ILE A CA 1
ATOM 2260 C C . ILE A 1 283 ? 96.359 -16.362 -7.772 1.00 22.98 283 ILE A C 1
ATOM 2261 O O . ILE A 1 283 ? 96.531 -15.269 -7.264 1.00 22.45 283 ILE A O 1
ATOM 2266 N N . VAL A 1 284 ? 97.166 -16.843 -8.726 1.00 22.81 284 VAL A N 1
ATOM 2267 C CA . VAL A 1 284 ? 98.241 -16.024 -9.270 1.00 23.33 284 VAL A CA 1
ATOM 2268 C C . VAL A 1 284 ? 97.948 -15.811 -10.751 1.00 23.58 284 VAL A C 1
ATOM 2269 O O . VAL A 1 284 ? 97.665 -16.768 -11.465 1.00 23.36 284 VAL A O 1
ATOM 2273 N N . LEU A 1 285 ? 98.043 -14.561 -11.203 1.00 23.87 285 LEU A N 1
ATOM 2274 C CA . LEU A 1 285 ? 97.829 -14.246 -12.613 1.00 25.10 285 LEU A CA 1
ATOM 2275 C C . LEU A 1 285 ? 99.097 -14.529 -13.397 1.00 25.94 285 LEU A C 1
ATOM 2276 O O . LEU A 1 285 ? 100.159 -13.965 -13.116 1.00 26.35 285 LEU A O 1
ATOM 2281 N N . LEU A 1 286 ? 98.959 -15.384 -14.406 1.00 26.90 286 LEU A N 1
ATOM 2282 C CA . LEU A 1 286 ? 100.095 -15.908 -15.163 1.00 27.82 286 LEU A CA 1
ATOM 2283 C C . LEU A 1 286 ? 99.851 -15.754 -16.651 1.00 29.09 286 LEU A C 1
ATOM 2284 O O . LEU A 1 286 ? 98.724 -15.934 -17.098 1.00 29.07 286 LEU A O 1
ATOM 2289 N N . LYS A 1 287 ? 100.901 -15.437 -17.416 1.00 29.89 287 LYS A N 1
ATOM 2290 C CA . LYS A 1 287 ? 100.787 -15.353 -18.873 1.00 31.86 287 LYS A CA 1
ATOM 2291 C C . LYS A 1 287 ? 100.565 -16.732 -19.474 1.00 32.09 287 LYS A C 1
ATOM 2292 O O . LYS A 1 287 ? 101.265 -17.695 -19.118 1.00 32.23 287 LYS A O 1
ATOM 2298 N N . LYS A 1 288 ? 99.602 -16.818 -20.392 1.00 32.57 288 LYS A N 1
ATOM 2299 C CA . LYS A 1 288 ? 99.247 -18.071 -21.074 1.00 33.53 288 LYS A CA 1
ATOM 2300 C C . LYS A 1 288 ? 100.362 -18.499 -22.022 1.00 34.93 288 LYS A C 1
ATOM 2301 O O . LYS A 1 288 ? 100.917 -17.668 -22.741 1.00 35.47 288 LYS A O 1
ATOM 2307 N N . LYS A 1 289 ? 100.682 -19.790 -22.028 1.00 35.78 289 LYS A N 1
ATOM 2308 C CA . LYS A 1 289 ? 101.587 -20.363 -23.035 1.00 37.71 289 LYS A CA 1
ATOM 2309 C C . LYS A 1 289 ? 101.374 -21.859 -23.148 1.00 38.87 289 LYS A C 1
ATOM 2310 O O . LYS A 1 289 ? 101.285 -22.547 -22.135 1.00 37.41 289 LYS A O 1
ATOM 2316 N N . GLY A 1 290 ? 101.310 -22.353 -24.383 1.00 41.00 290 GLY A N 1
ATOM 2317 C CA . GLY A 1 290 ? 101.265 -23.789 -24.644 1.00 43.96 290 GLY A CA 1
ATOM 2318 C C . GLY A 1 290 ? 99.852 -24.318 -24.807 1.00 45.12 290 GLY A C 1
ATOM 2319 O O . GLY A 1 290 ? 99.139 -23.918 -25.727 1.00 45.83 290 GLY A O 1
ATOM 2320 N N . GLU A 1 291 ? 99.462 -25.234 -23.921 1.00 44.96 291 GLU A N 1
ATOM 2321 C CA . GLU A 1 291 ? 98.133 -25.849 -23.952 1.00 45.95 291 GLU A CA 1
ATOM 2322 C C . GLU A 1 291 ? 97.031 -24.872 -23.543 1.00 44.24 291 GLU A C 1
ATOM 2323 O O . GLU A 1 291 ? 97.276 -23.894 -22.809 1.00 42.74 291 GLU A O 1
ATOM 2329 N N . LYS A 1 292 ? 95.817 -25.158 -24.003 1.00 44.31 292 LYS A N 1
ATOM 2330 C CA . LYS A 1 292 ? 94.670 -24.277 -23.792 1.00 43.55 292 LYS A CA 1
ATOM 2331 C C . LYS A 1 292 ? 93.600 -24.930 -22.925 1.00 41.69 292 LYS A C 1
ATOM 2332 O O . LYS A 1 292 ? 93.319 -26.104 -23.078 1.00 41.63 292 LYS A O 1
ATOM 2338 N N . LEU A 1 293 ? 93.014 -24.156 -22.012 1.00 39.61 293 LEU A N 1
ATOM 2339 C CA . LEU A 1 293 ? 91.818 -24.595 -21.294 1.00 38.18 293 LEU A CA 1
ATOM 2340 C C . LEU A 1 293 ? 90.586 -24.386 -22.197 1.00 39.26 293 LEU A C 1
ATOM 2341 O O . LEU A 1 293 ? 90.723 -23.946 -23.342 1.00 39.42 293 LEU A O 1
ATOM 2346 N N . ALA A 1 294 ? 89.398 -24.717 -21.693 1.00 39.05 294 ALA A N 1
ATOM 2347 C CA . ALA A 1 294 ? 88.156 -24.604 -22.469 1.00 40.39 294 ALA A CA 1
ATOM 2348 C C . ALA A 1 294 ? 87.830 -23.153 -22.814 1.00 40.13 294 ALA A C 1
ATOM 2349 O O . ALA A 1 294 ? 88.281 -22.238 -22.126 1.00 38.71 294 ALA A O 1
ATOM 2351 N N . LYS A 1 295 ? 87.043 -22.949 -23.870 1.00 41.48 295 LYS A N 1
ATOM 2352 C CA . LYS A 1 295 ? 86.481 -21.623 -24.177 1.00 41.91 295 LYS A CA 1
ATOM 2353 C C . LYS A 1 295 ? 85.628 -21.130 -23.005 1.00 39.96 295 LYS A C 1
ATOM 2354 O O . LYS A 1 295 ? 85.016 -21.931 -22.301 1.00 39.94 295 LYS A O 1
ATOM 2360 N N . GLY A 1 296 ? 85.612 -19.817 -22.781 1.00 38.63 296 GLY A N 1
ATOM 2361 C CA . GLY A 1 296 ? 84.842 -19.248 -21.678 1.00 36.34 296 GLY A CA 1
ATOM 2362 C C . GLY A 1 296 ? 85.551 -19.214 -20.336 1.00 34.27 296 GLY A C 1
ATOM 2363 O O . GLY A 1 296 ? 84.941 -18.863 -19.326 1.00 32.93 296 GLY A O 1
ATOM 2364 N N . ILE A 1 297 ? 86.831 -19.587 -20.296 1.00 33.61 297 ILE A N 1
ATOM 2365 C CA . ILE A 1 297 ? 87.594 -19.438 -19.054 1.00 32.22 297 ILE A CA 1
ATOM 2366 C C . ILE A 1 297 ? 88.138 -18.006 -18.988 1.00 31.53 297 ILE A C 1
ATOM 2367 O O . ILE A 1 297 ? 87.848 -17.244 -18.042 1.00 30.38 297 ILE A O 1
ATOM 2372 N N . ALA A 1 298 ? 88.958 -17.654 -19.972 1.00 31.42 298 ALA A N 1
ATOM 2373 C CA . ALA A 1 298 ? 89.579 -16.333 -19.995 1.00 31.28 298 ALA A CA 1
ATOM 2374 C C . ALA A 1 298 ? 89.756 -15.867 -21.431 1.00 32.78 298 ALA A C 1
ATOM 2375 O O . ALA A 1 298 ? 90.862 -15.514 -21.861 1.00 32.53 298 ALA A O 1
ATOM 2377 N N . ASP A 1 299 ? 88.652 -15.870 -22.172 1.00 34.82 299 ASP A N 1
ATOM 2378 C CA . ASP A 1 299 ? 88.670 -15.497 -23.581 1.00 37.23 299 ASP A CA 1
ATOM 2379 C C . ASP A 1 299 ? 89.160 -14.063 -23.754 1.00 37.13 299 ASP A C 1
ATOM 2380 O O . ASP A 1 299 ? 88.763 -13.173 -23.003 1.00 36.64 299 ASP A O 1
ATOM 2385 N N . ASP A 1 300 ? 90.034 -13.874 -24.736 1.00 37.95 300 ASP A N 1
ATOM 2386 C CA . ASP A 1 300 ? 90.535 -12.564 -25.148 1.00 38.88 300 ASP A CA 1
ATOM 2387 C C . ASP A 1 300 ? 91.431 -11.891 -24.112 1.00 36.93 300 ASP A C 1
ATOM 2388 O O . ASP A 1 300 ? 91.704 -10.695 -24.207 1.00 36.76 300 ASP A O 1
ATOM 2393 N N . LEU A 1 301 ? 91.876 -12.664 -23.125 1.00 35.49 301 LEU A N 1
ATOM 2394 C CA . LEU A 1 301 ? 92.952 -12.246 -22.243 1.00 34.10 301 LEU A CA 1
ATOM 2395 C C . LEU A 1 301 ? 94.194 -13.100 -22.505 1.00 34.86 301 LEU A C 1
ATOM 2396 O O . LEU A 1 301 ? 94.085 -14.249 -22.966 1.00 34.20 301 LEU A O 1
ATOM 2401 N N . ASP A 1 302 ? 95.372 -12.544 -22.209 1.00 34.49 302 ASP A N 1
ATOM 2402 C CA . ASP A 1 302 ? 96.609 -13.295 -22.403 1.00 35.32 302 ASP A CA 1
ATOM 2403 C C . ASP A 1 302 ? 97.123 -13.905 -21.092 1.00 33.76 302 ASP A C 1
ATOM 2404 O O . ASP A 1 302 ? 98.232 -14.437 -21.046 1.00 33.65 302 ASP A O 1
ATOM 2409 N N . THR A 1 303 ? 96.309 -13.806 -20.041 1.00 32.55 303 THR A N 1
ATOM 2410 C CA . THR A 1 303 ? 96.645 -14.336 -18.717 1.00 31.77 303 THR A CA 1
ATOM 2411 C C . THR A 1 303 ? 95.584 -15.314 -18.193 1.00 31.13 303 THR A C 1
ATOM 2412 O O . THR A 1 303 ? 94.429 -15.272 -18.611 1.00 32.14 303 THR A O 1
ATOM 2416 N N . LEU A 1 304 ? 95.995 -16.191 -17.282 1.00 29.93 304 LEU A N 1
ATOM 2417 C CA . LEU A 1 304 ? 95.105 -17.099 -16.588 1.00 29.93 304 LEU A CA 1
ATOM 2418 C C . LEU A 1 304 ? 95.321 -16.893 -15.086 1.00 28.26 304 LEU A C 1
ATOM 2419 O O . LEU A 1 304 ? 96.455 -16.689 -14.649 1.00 28.03 304 LEU A O 1
ATOM 2424 N N . GLY A 1 305 ? 94.243 -16.956 -14.304 1.00 26.83 305 GLY A N 1
ATOM 2425 C CA . GLY A 1 305 ? 94.346 -16.918 -12.849 1.00 25.38 305 GLY A CA 1
ATOM 2426 C C . GLY A 1 305 ? 94.400 -18.347 -12.355 1.00 25.50 305 GLY A C 1
ATOM 2427 O O . GLY A 1 305 ? 93.455 -19.108 -12.569 1.00 25.85 305 GLY A O 1
ATOM 2428 N N . VAL A 1 306 ? 95.511 -18.722 -11.721 1.00 24.99 306 VAL A N 1
ATOM 2429 C CA . VAL A 1 306 ? 95.719 -20.117 -11.316 1.00 25.88 306 VAL A CA 1
ATOM 2430 C C . VAL A 1 306 ? 96.057 -20.229 -9.842 1.00 25.39 306 VAL A C 1
ATOM 2431 O O . VAL A 1 306 ? 96.830 -19.442 -9.325 1.00 25.47 306 VAL A O 1
ATOM 2435 N N . MET A 1 307 ? 95.467 -21.218 -9.179 1.00 25.87 307 MET A N 1
ATOM 2436 C CA . MET A 1 307 ? 95.808 -21.548 -7.810 1.00 25.89 307 MET A CA 1
ATOM 2437 C C . MET A 1 307 ? 96.124 -23.038 -7.684 1.00 26.14 307 MET A C 1
ATOM 2438 O O . MET A 1 307 ? 95.718 -23.874 -8.523 1.00 25.79 307 MET A O 1
ATOM 2443 N N . LEU A 1 308 ? 96.836 -23.369 -6.620 1.00 25.62 308 LEU A N 1
ATOM 2444 C CA . LEU A 1 308 ? 97.133 -24.757 -6.296 1.00 26.43 308 LEU A CA 1
ATOM 2445 C C . LEU A 1 308 ? 96.183 -25.190 -5.178 1.00 26.22 308 LEU A C 1
ATOM 2446 O O . LEU A 1 308 ? 95.505 -24.349 -4.603 1.00 25.28 308 LEU A O 1
ATOM 2451 N N . PRO A 1 309 ? 96.125 -26.499 -4.867 1.00 26.90 309 PRO A N 1
ATOM 2452 C CA . PRO A 1 309 ? 95.295 -26.975 -3.756 1.00 26.76 309 PRO A CA 1
ATOM 2453 C C . PRO A 1 309 ? 95.668 -26.268 -2.446 1.00 27.01 309 PRO A C 1
ATOM 2454 O O . PRO A 1 309 ? 96.867 -25.995 -2.217 1.00 27.24 309 PRO A O 1
ATOM 2458 N N . TYR A 1 310 ? 94.675 -25.960 -1.608 1.00 26.05 310 TYR A N 1
ATOM 2459 C CA . TYR A 1 310 ? 94.953 -25.290 -0.333 1.00 26.33 310 TYR A CA 1
ATOM 2460 C C . TYR A 1 310 ? 94.340 -25.956 0.897 1.00 26.59 310 TYR A C 1
ATOM 2461 O O . TYR A 1 310 ? 94.699 -25.620 2.036 1.00 27.26 310 TYR A O 1
ATOM 2470 N N . ALA A 1 311 ? 93.433 -26.902 0.676 1.00 26.18 311 ALA A N 1
ATOM 2471 C CA . ALA A 1 311 ? 92.825 -27.639 1.775 1.00 26.52 311 ALA A CA 1
ATOM 2472 C C . ALA A 1 311 ? 92.970 -29.131 1.476 1.00 26.60 311 ALA A C 1
ATOM 2473 O O . ALA A 1 311 ? 93.142 -29.509 0.311 1.00 27.29 311 ALA A O 1
ATOM 2475 N N . PRO A 1 312 ? 92.911 -29.988 2.513 1.00 26.85 312 PRO A N 1
ATOM 2476 C CA . PRO A 1 312 ? 93.048 -31.423 2.229 1.00 27.57 312 PRO A CA 1
ATOM 2477 C C . PRO A 1 312 ? 92.044 -31.982 1.219 1.00 27.93 312 PRO A C 1
ATOM 2478 O O . PRO A 1 312 ? 92.405 -32.884 0.453 1.00 28.31 312 PRO A O 1
ATOM 2482 N N . ILE A 1 313 ? 90.805 -31.478 1.216 1.00 27.03 313 ILE A N 1
ATOM 2483 C CA . ILE A 1 313 ? 89.813 -31.944 0.239 1.00 28.15 313 ILE A CA 1
ATOM 2484 C C . ILE A 1 313 ? 90.267 -31.778 -1.223 1.00 28.05 313 ILE A C 1
ATOM 2485 O O . ILE A 1 313 ? 89.861 -32.557 -2.087 1.00 29.07 313 ILE A O 1
ATOM 2490 N N . HIS A 1 314 ? 91.079 -30.751 -1.498 1.00 27.35 314 HIS A N 1
ATOM 2491 C CA . HIS A 1 314 ? 91.540 -30.504 -2.877 1.00 27.15 314 HIS A CA 1
ATOM 2492 C C . HIS A 1 314 ? 92.538 -31.561 -3.299 1.00 27.77 314 HIS A C 1
ATOM 2493 O O . HIS A 1 314 ? 92.474 -32.060 -4.426 1.00 28.55 314 HIS A O 1
ATOM 2500 N N . TYR A 1 315 ? 93.467 -31.897 -2.404 1.00 27.62 315 TYR A N 1
ATOM 2501 C CA . TYR A 1 315 ? 94.433 -32.959 -2.689 1.00 29.04 315 TYR A CA 1
ATOM 2502 C C . TYR A 1 315 ? 93.744 -34.293 -2.901 1.00 30.18 315 TYR A C 1
ATOM 2503 O O . TYR A 1 315 ? 94.144 -35.078 -3.771 1.00 31.67 315 TYR A O 1
ATOM 2512 N N . LEU A 1 316 ? 92.718 -34.560 -2.094 1.00 29.91 316 LEU A N 1
ATOM 2513 C CA . LEU A 1 316 ? 91.923 -35.777 -2.250 1.00 31.00 316 LEU A CA 1
ATOM 2514 C C . LEU A 1 316 ? 91.189 -35.800 -3.600 1.00 31.71 316 LEU A C 1
ATOM 2515 O O . LEU A 1 316 ? 91.205 -36.803 -4.321 1.00 32.50 316 LEU A O 1
ATOM 2520 N N . LEU A 1 317 ? 90.554 -34.685 -3.938 1.00 31.24 317 LEU A N 1
ATOM 2521 C CA . LEU A 1 317 ? 89.833 -34.574 -5.210 1.00 32.12 317 LEU A CA 1
ATOM 2522 C C . LEU A 1 317 ? 90.775 -34.769 -6.402 1.00 33.70 317 LEU A C 1
ATOM 2523 O O . LEU A 1 317 ? 90.424 -35.457 -7.363 1.00 34.52 317 LEU A O 1
ATOM 2528 N N . MET A 1 318 ? 91.967 -34.171 -6.317 1.00 34.48 318 MET A N 1
ATOM 2529 C CA . MET A 1 318 ? 92.981 -34.249 -7.371 1.00 36.87 318 MET A CA 1
ATOM 2530 C C . MET A 1 318 ? 93.455 -35.665 -7.705 1.00 39.03 318 MET A C 1
ATOM 2531 O O . MET A 1 318 ? 93.790 -35.945 -8.857 1.00 39.79 318 MET A O 1
ATOM 2536 N N . GLU A 1 319 ? 93.484 -36.561 -6.720 1.00 40.16 319 GLU A N 1
ATOM 2537 C CA . GLU A 1 319 ? 93.763 -37.969 -7.034 1.00 43.23 319 GLU A CA 1
ATOM 2538 C C . GLU A 1 319 ? 92.601 -38.664 -7.784 1.00 43.59 319 GLU A C 1
ATOM 2539 O O . GLU A 1 319 ? 92.798 -39.728 -8.387 1.00 44.80 319 GLU A O 1
ATOM 2545 N N . GLU A 1 320 ? 91.410 -38.057 -7.774 1.00 42.21 320 GLU A N 1
ATOM 2546 C CA . GLU A 1 320 ? 90.237 -38.670 -8.428 1.00 43.02 320 GLU A CA 1
ATOM 2547 C C . GLU A 1 320 ? 89.951 -38.145 -9.834 1.00 42.69 320 GLU A C 1
ATOM 2548 O O . GLU A 1 320 ? 89.357 -38.859 -10.643 1.00 43.68 320 GLU A O 1
ATOM 2554 N N . ILE A 1 321 ? 90.384 -36.914 -10.127 1.00 40.59 321 ILE A N 1
ATOM 2555 C CA . ILE A 1 321 ? 90.157 -36.302 -11.439 1.00 40.35 321 ILE A CA 1
ATOM 2556 C C . ILE A 1 321 ? 91.474 -36.121 -12.227 1.00 41.46 321 ILE A C 1
ATOM 2557 O O . ILE A 1 321 ? 92.549 -36.062 -11.628 1.00 40.76 321 ILE A O 1
ATOM 2562 N N . ASP A 1 322 ? 91.395 -36.040 -13.558 1.00 42.52 322 ASP A N 1
ATOM 2563 C CA . ASP A 1 322 ? 92.582 -35.723 -14.375 1.00 43.95 322 ASP A CA 1
ATOM 2564 C C . ASP A 1 322 ? 92.421 -34.435 -15.209 1.00 42.72 322 ASP A C 1
ATOM 2565 O O . ASP A 1 322 ? 92.775 -34.394 -16.398 1.00 44.03 322 ASP A O 1
ATOM 2570 N N . PHE A 1 323 ? 91.869 -33.401 -14.590 1.00 39.54 323 PHE A N 1
ATOM 2571 C CA . PHE A 1 323 ? 91.627 -32.133 -15.274 1.00 38.12 323 PHE A CA 1
ATOM 2572 C C . PHE A 1 323 ? 91.633 -31.017 -14.253 1.00 35.93 323 PHE A C 1
ATOM 2573 O O . PHE A 1 323 ? 91.244 -31.242 -13.104 1.00 35.84 323 PHE A O 1
ATOM 2581 N N . PRO A 1 324 ? 92.088 -29.813 -14.655 1.00 34.52 324 PRO A N 1
ATOM 2582 C CA . PRO A 1 324 ? 91.989 -28.673 -13.752 1.00 32.54 324 PRO A CA 1
ATOM 2583 C C . PRO A 1 324 ? 90.535 -28.238 -13.617 1.00 31.62 324 PRO A C 1
ATOM 2584 O O . PRO A 1 324 ? 89.699 -28.583 -14.466 1.00 32.25 324 PRO A O 1
ATOM 2588 N N . ILE A 1 325 ? 90.228 -27.486 -12.567 1.00 29.63 325 ILE A N 1
ATOM 2589 C CA . ILE A 1 325 ? 88.846 -27.072 -12.344 1.00 29.31 325 ILE A CA 1
ATOM 2590 C C . ILE A 1 325 ? 88.700 -25.576 -12.093 1.00 28.37 325 ILE A C 1
ATOM 2591 O O . ILE A 1 325 ? 89.512 -24.981 -11.403 1.00 27.73 325 ILE A O 1
ATOM 2596 N N . VAL A 1 326 ? 87.629 -24.994 -12.629 1.00 28.93 326 VAL A N 1
ATOM 2597 C CA . VAL A 1 326 ? 87.186 -23.653 -12.259 1.00 28.37 326 VAL A CA 1
ATOM 2598 C C . VAL A 1 326 ? 86.889 -23.642 -10.764 1.00 28.72 326 VAL A C 1
ATOM 2599 O O . VAL A 1 326 ? 86.383 -24.624 -10.223 1.00 28.69 326 VAL A O 1
ATOM 2603 N N . MET A 1 327 ? 87.259 -22.550 -10.101 1.00 28.06 327 MET A N 1
ATOM 2604 C CA . MET A 1 327 ? 86.827 -22.273 -8.748 1.00 28.57 327 MET A CA 1
ATOM 2605 C C . MET A 1 327 ? 86.362 -20.827 -8.760 1.00 27.83 327 MET A C 1
ATOM 2606 O O . MET A 1 327 ? 87.184 -19.908 -8.887 1.00 27.64 327 MET A O 1
ATOM 2611 N N . THR A 1 328 ? 85.056 -20.632 -8.646 1.00 27.16 328 THR A N 1
ATOM 2612 C CA . THR A 1 328 ? 84.484 -19.295 -8.608 1.00 26.99 328 THR A CA 1
ATOM 2613 C C . THR A 1 328 ? 83.667 -19.239 -7.338 1.00 26.99 328 THR A C 1
ATOM 2614 O O . THR A 1 328 ? 83.216 -20.270 -6.851 1.00 27.03 328 THR A O 1
ATOM 2618 N N . SER A 1 329 ? 83.491 -18.052 -6.776 1.00 26.67 329 SER A N 1
ATOM 2619 C CA . SER A 1 329 ? 82.866 -17.977 -5.469 1.00 26.20 329 SER A CA 1
ATOM 2620 C C . SER A 1 329 ? 81.394 -18.391 -5.567 1.00 27.45 329 SER A C 1
ATOM 2621 O O . SER A 1 329 ? 80.719 -18.129 -6.568 1.00 27.79 329 SER A O 1
ATOM 2624 N N . GLY A 1 330 ? 80.933 -19.076 -4.527 1.00 27.41 330 GLY A N 1
ATOM 2625 C CA . GLY A 1 330 ? 79.588 -19.625 -4.468 1.00 29.26 330 GLY A CA 1
ATOM 2626 C C . GLY A 1 330 ? 78.578 -18.588 -4.031 1.00 29.90 330 GLY A C 1
ATOM 2627 O O . GLY A 1 330 ? 78.312 -18.429 -2.836 1.00 29.66 330 GLY A O 1
ATOM 2628 N N . ASN A 1 331 ? 78.037 -17.874 -5.016 1.00 30.72 331 ASN A N 1
ATOM 2629 C CA . ASN A 1 331 ? 77.012 -16.853 -4.812 1.00 32.47 331 ASN A CA 1
ATOM 2630 C C . ASN A 1 331 ? 76.375 -16.545 -6.162 1.00 34.69 331 ASN A C 1
ATOM 2631 O O . ASN A 1 331 ? 76.948 -16.879 -7.210 1.00 34.38 331 ASN A O 1
ATOM 2636 N N . VAL A 1 332 ? 75.192 -15.936 -6.155 1.00 37.31 332 VAL A N 1
ATOM 2637 C CA . VAL A 1 332 ? 74.705 -15.347 -7.395 1.00 39.89 332 VAL A CA 1
ATOM 2638 C C . VAL A 1 332 ? 75.597 -14.136 -7.644 1.00 39.99 332 VAL A C 1
ATOM 2639 O O . VAL A 1 332 ? 76.112 -13.518 -6.690 1.00 38.98 332 VAL A O 1
ATOM 2643 N N . SER A 1 333 ? 75.828 -13.837 -8.918 1.00 40.84 333 SER A N 1
ATOM 2644 C CA . SER A 1 333 ? 76.634 -12.687 -9.296 1.00 41.84 333 SER A CA 1
ATOM 2645 C C . SER A 1 333 ? 76.310 -11.490 -8.388 1.00 41.86 333 SER A C 1
ATOM 2646 O O . SER A 1 333 ? 75.141 -11.204 -8.135 1.00 42.78 333 SER A O 1
ATOM 2649 N N . GLU A 1 334 ? 77.362 -10.854 -7.865 1.00 41.14 334 GLU A N 1
ATOM 2650 C CA . GLU A 1 334 ? 77.306 -9.568 -7.126 1.00 41.67 334 GLU A CA 1
ATOM 2651 C C . GLU A 1 334 ? 76.905 -9.624 -5.643 1.00 40.75 334 GLU A C 1
ATOM 2652 O O . GLU A 1 334 ? 76.893 -8.596 -4.965 1.00 41.51 334 GLU A O 1
ATOM 2658 N N . GLU A 1 335 ? 76.605 -10.821 -5.144 1.00 38.98 335 GLU A N 1
ATOM 2659 C CA . GLU A 1 335 ? 76.314 -11.026 -3.729 1.00 37.84 335 GLU A CA 1
ATOM 2660 C C . GLU A 1 335 ? 77.531 -11.634 -3.012 1.00 34.99 335 GLU A C 1
ATOM 2661 O O . GLU A 1 335 ? 78.328 -12.317 -3.634 1.00 33.20 335 GLU A O 1
ATOM 2667 N N . PRO A 1 336 ? 77.668 -11.389 -1.699 1.00 34.06 336 PRO A N 1
ATOM 2668 C CA . PRO A 1 336 ? 78.798 -11.981 -0.953 1.00 32.17 336 PRO A CA 1
ATOM 2669 C C . PRO A 1 336 ? 78.824 -13.521 -1.030 1.00 30.78 336 PRO A C 1
ATOM 2670 O O . PRO A 1 336 ? 77.767 -14.159 -1.034 1.00 30.80 336 PRO A O 1
ATOM 2674 N N . ILE A 1 337 ? 80.024 -14.092 -1.090 1.00 28.84 337 ILE A N 1
ATOM 2675 C CA . ILE A 1 337 ? 80.232 -15.542 -1.008 1.00 28.00 337 ILE A CA 1
ATOM 2676 C C . ILE A 1 337 ? 79.439 -16.182 0.152 1.00 28.63 337 ILE A C 1
ATOM 2677 O O . ILE A 1 337 ? 79.428 -15.654 1.271 1.00 28.72 337 ILE A O 1
ATOM 2682 N N . CYS A 1 338 ? 78.738 -17.284 -0.134 1.00 28.66 338 CYS A N 1
ATOM 2683 C CA . CYS A 1 338 ? 77.993 -18.027 0.885 1.00 29.59 338 CYS A CA 1
ATOM 2684 C C . CYS A 1 338 ? 78.961 -18.658 1.869 1.00 28.39 338 CYS A C 1
ATOM 2685 O O . CYS A 1 338 ? 80.004 -19.152 1.464 1.00 26.76 338 CYS A O 1
ATOM 2688 N N . LYS A 1 339 ? 78.605 -18.668 3.146 1.00 28.99 339 LYS A N 1
ATOM 2689 C CA . LYS A 1 339 ? 79.475 -19.279 4.157 1.00 29.76 339 LYS A CA 1
ATOM 2690 C C . LYS A 1 339 ? 78.825 -20.397 4.980 1.00 30.21 339 LYS A C 1
ATOM 2691 O O . LYS A 1 339 ? 79.530 -21.190 5.603 1.00 31.20 339 LYS A O 1
ATOM 2697 N N . ASP A 1 340 ? 77.503 -20.482 4.983 1.00 30.53 340 ASP A N 1
ATOM 2698 C CA A ASP A 1 340 ? 76.761 -21.476 5.766 0.50 31.58 340 ASP A CA 1
ATOM 2699 C CA B ASP A 1 340 ? 76.899 -21.571 5.744 0.50 31.79 340 ASP A CA 1
ATOM 2700 C C . ASP A 1 340 ? 76.132 -22.545 4.865 1.00 31.66 340 ASP A C 1
ATOM 2701 O O . ASP A 1 340 ? 75.697 -22.218 3.751 1.00 31.47 340 ASP A O 1
ATOM 2710 N N . ASN A 1 341 ? 76.046 -23.784 5.349 1.00 31.20 341 ASN A N 1
ATOM 2711 C CA . ASN A 1 341 ? 75.403 -24.861 4.591 1.00 30.93 341 ASN A CA 1
ATOM 2712 C C . ASN A 1 341 ? 73.997 -24.484 4.117 1.00 32.03 341 ASN A C 1
ATOM 2713 O O . ASN A 1 341 ? 73.677 -24.600 2.913 1.00 31.19 341 ASN A O 1
ATOM 2718 N N . GLU A 1 342 ? 73.161 -24.017 5.048 1.00 32.95 342 GLU A N 1
ATOM 2719 C CA . GLU A 1 342 ? 71.770 -23.685 4.723 1.00 35.30 342 GLU A CA 1
ATOM 2720 C C . GLU A 1 342 ? 71.674 -22.598 3.655 1.00 35.04 342 GLU A C 1
ATOM 2721 O O . GLU A 1 342 ? 70.848 -22.687 2.753 1.00 35.35 342 GLU A O 1
ATOM 2727 N N . GLU A 1 343 ? 72.522 -21.578 3.798 1.00 34.68 343 GLU A N 1
ATOM 2728 C CA . GLU A 1 343 ? 72.614 -20.442 2.888 1.00 35.19 343 GLU A CA 1
ATOM 2729 C C . GLU A 1 343 ? 72.967 -20.924 1.482 1.00 34.64 343 GLU A C 1
ATOM 2730 O O . GLU A 1 343 ? 72.314 -20.540 0.498 1.00 35.13 343 GLU A O 1
ATOM 2736 N N . ALA A 1 344 ? 73.979 -21.788 1.400 1.00 33.32 344 ALA A N 1
ATOM 2737 C CA . ALA A 1 344 ? 74.448 -22.310 0.116 1.00 32.83 344 ALA A CA 1
ATOM 2738 C C . ALA A 1 344 ? 73.373 -23.131 -0.611 1.00 33.49 344 ALA A C 1
ATOM 2739 O O . ALA A 1 344 ? 73.121 -22.929 -1.797 1.00 33.19 344 ALA A O 1
ATOM 2741 N N . LEU A 1 345 ? 72.729 -24.037 0.111 1.00 34.22 345 LEU A N 1
ATOM 2742 C CA . LEU A 1 345 ? 71.688 -24.884 -0.476 1.00 35.52 345 LEU A CA 1
ATOM 2743 C C . LEU A 1 345 ? 70.498 -24.079 -1.004 1.00 36.95 345 LEU A C 1
ATOM 2744 O O . LEU A 1 345 ? 69.879 -24.447 -2.009 1.00 38.27 345 LEU A O 1
ATOM 2749 N N . GLU A 1 346 ? 70.176 -22.983 -0.328 1.00 37.14 346 GLU A N 1
ATOM 2750 C CA . GLU A 1 346 ? 69.084 -22.119 -0.759 1.00 38.87 346 GLU A CA 1
ATOM 2751 C C . GLU A 1 346 ? 69.504 -21.191 -1.909 1.00 38.15 346 GLU A C 1
ATOM 2752 O O . GLU A 1 346 ? 68.841 -21.157 -2.937 1.00 38.57 346 GLU A O 1
ATOM 2758 N N . LYS A 1 347 ? 70.606 -20.458 -1.740 1.00 36.90 347 LYS A N 1
ATOM 2759 C CA . LYS A 1 347 ? 71.036 -19.470 -2.741 1.00 36.77 347 LYS A CA 1
ATOM 2760 C C . LYS A 1 347 ? 71.613 -20.083 -4.022 1.00 35.93 347 LYS A C 1
ATOM 2761 O O . LYS A 1 347 ? 71.517 -19.482 -5.088 1.00 35.77 347 LYS A O 1
ATOM 2767 N N . LEU A 1 348 ? 72.195 -21.277 -3.911 1.00 34.69 348 LEU A N 1
ATOM 2768 C CA . LEU A 1 348 ? 72.821 -21.932 -5.057 1.00 34.10 348 LEU A CA 1
ATOM 2769 C C . LEU A 1 348 ? 71.975 -23.061 -5.653 1.00 35.44 348 LEU A C 1
ATOM 2770 O O . LEU A 1 348 ? 72.476 -23.873 -6.437 1.00 35.42 348 LEU A O 1
ATOM 2775 N N . LYS A 1 349 ? 70.695 -23.097 -5.302 1.00 36.78 349 LYS A N 1
ATOM 2776 C CA . LYS A 1 349 ? 69.851 -24.245 -5.647 1.00 38.97 349 LYS A CA 1
ATOM 2777 C C . LYS A 1 349 ? 69.601 -24.367 -7.148 1.00 40.18 349 LYS A C 1
ATOM 2778 O O . LYS A 1 349 ? 69.369 -25.464 -7.646 1.00 41.39 349 LYS A O 1
ATOM 2784 N N . ASP A 1 350 ? 69.645 -23.244 -7.860 1.00 40.35 350 ASP A N 1
ATOM 2785 C CA . ASP A 1 350 ? 69.450 -23.267 -9.311 1.00 42.10 350 ASP A CA 1
ATOM 2786 C C . ASP A 1 350 ? 70.788 -23.094 -10.025 1.00 40.89 350 ASP A C 1
ATOM 2787 O O . ASP A 1 350 ? 70.835 -22.865 -11.232 1.00 42.17 350 ASP A O 1
ATOM 2792 N N . ILE A 1 351 ? 71.876 -23.219 -9.272 1.00 38.60 351 ILE A N 1
ATOM 2793 C CA . ILE A 1 351 ? 73.208 -23.041 -9.825 1.00 37.07 351 ILE A CA 1
ATOM 2794 C C . ILE A 1 351 ? 74.012 -24.335 -9.727 1.00 36.35 351 ILE A C 1
ATOM 2795 O O . ILE A 1 351 ? 74.392 -24.905 -10.748 1.00 36.77 351 ILE A O 1
ATOM 2800 N N . ALA A 1 352 ? 74.252 -24.808 -8.503 1.00 34.77 352 ALA A N 1
ATOM 2801 C CA . ALA A 1 352 ? 74.983 -26.046 -8.313 1.00 33.99 352 ALA A CA 1
ATOM 2802 C C . ALA A 1 352 ? 74.091 -27.259 -8.540 1.00 35.15 352 ALA A C 1
ATOM 2803 O O . ALA A 1 352 ? 72.892 -27.233 -8.240 1.00 35.75 352 ALA A O 1
ATOM 2805 N N . ASP A 1 353 ? 74.685 -28.322 -9.074 1.00 35.17 353 ASP A N 1
ATOM 2806 C CA . ASP A 1 353 ? 73.995 -29.601 -9.212 1.00 36.36 353 ASP A CA 1
ATOM 2807 C C . ASP A 1 353 ? 74.115 -30.474 -7.955 1.00 35.76 353 ASP A C 1
ATOM 2808 O O . ASP A 1 353 ? 73.165 -31.166 -7.578 1.00 35.45 353 ASP A O 1
ATOM 2813 N N . VAL A 1 354 ? 75.283 -30.442 -7.316 1.00 34.40 354 VAL A N 1
ATOM 2814 C CA . VAL A 1 354 ? 75.527 -31.220 -6.087 1.00 34.73 354 VAL A CA 1
ATOM 2815 C C . VAL A 1 354 ? 76.387 -30.404 -5.127 1.00 33.45 354 VAL A C 1
ATOM 2816 O O . VAL A 1 354 ? 77.027 -29.438 -5.541 1.00 33.12 354 VAL A O 1
ATOM 2820 N N . PHE A 1 355 ? 76.395 -30.791 -3.852 1.00 32.85 355 PHE A N 1
ATOM 2821 C CA . PHE A 1 355 ? 77.068 -30.015 -2.816 1.00 32.06 355 PHE A CA 1
ATOM 2822 C C . PHE A 1 355 ? 77.997 -30.887 -1.988 1.00 31.51 355 PHE A C 1
ATOM 2823 O O . PHE A 1 355 ? 77.643 -32.019 -1.641 1.00 31.77 355 PHE A O 1
ATOM 2831 N N . LEU A 1 356 ? 79.177 -30.345 -1.671 1.00 30.11 356 LEU A N 1
ATOM 2832 C CA . LEU A 1 356 ? 80.046 -30.947 -0.674 1.00 29.49 356 LEU A CA 1
ATOM 2833 C C . LEU A 1 356 ? 80.079 -30.033 0.545 1.00 28.84 356 LEU A C 1
ATOM 2834 O O . LEU A 1 356 ? 80.816 -29.028 0.583 1.00 27.94 356 LEU A O 1
ATOM 2839 N N . LEU A 1 357 ? 79.260 -30.397 1.525 1.00 28.63 357 LEU A N 1
ATOM 2840 C CA . LEU A 1 357 ? 79.117 -29.668 2.778 1.00 28.57 357 LEU A CA 1
ATOM 2841 C C . LEU A 1 357 ? 80.115 -30.173 3.830 1.00 27.95 357 LEU A C 1
ATOM 2842 O O . LEU A 1 357 ? 80.757 -31.199 3.634 1.00 27.72 357 LEU A O 1
ATOM 2847 N N . ASN A 1 358 ? 80.241 -29.441 4.944 1.00 27.12 358 ASN A N 1
ATOM 2848 C CA . ASN A 1 358 ? 80.859 -29.989 6.146 1.00 26.65 358 ASN A CA 1
ATOM 2849 C C . ASN A 1 358 ? 80.284 -29.310 7.387 1.00 27.40 358 ASN A C 1
ATOM 2850 O O . ASN A 1 358 ? 79.612 -28.278 7.279 1.00 27.82 358 ASN A O 1
ATOM 2855 N N . ASN A 1 359 ? 80.534 -29.880 8.563 1.00 27.35 359 ASN A N 1
ATOM 2856 C CA . ASN A 1 359 ? 79.931 -29.338 9.771 1.00 28.30 359 ASN A CA 1
ATOM 2857 C C . ASN A 1 359 ? 80.891 -28.518 10.627 1.00 28.23 359 ASN A C 1
ATOM 2858 O O . ASN A 1 359 ? 80.652 -28.360 11.806 1.00 29.89 359 ASN A O 1
ATOM 2863 N N . ARG A 1 360 ? 81.971 -27.988 10.046 1.00 28.01 360 ARG A N 1
ATOM 2864 C CA . ARG A 1 360 ? 82.817 -27.029 10.774 1.00 28.69 360 ARG A CA 1
ATOM 2865 C C . ARG A 1 360 ? 82.352 -25.616 10.427 1.00 28.76 360 ARG A C 1
ATOM 2866 O O . ARG A 1 360 ? 82.497 -25.175 9.279 1.00 28.63 360 ARG A O 1
ATOM 2874 N N . ASP A 1 361 ? 81.793 -24.907 11.402 1.00 29.78 361 ASP A N 1
ATOM 2875 C CA . ASP A 1 361 ? 81.322 -23.526 11.166 1.00 30.28 361 ASP A CA 1
ATOM 2876 C C . ASP A 1 361 ? 82.399 -22.621 10.591 1.00 29.01 361 ASP A C 1
ATOM 2877 O O . ASP A 1 361 ? 83.555 -22.658 11.016 1.00 28.03 361 ASP A O 1
ATOM 2882 N N . ILE A 1 362 ? 82.018 -21.834 9.589 1.00 27.92 362 ILE A N 1
ATOM 2883 C CA . ILE A 1 362 ? 82.874 -20.754 9.105 1.00 27.16 362 ILE A CA 1
ATOM 2884 C C . ILE A 1 362 ? 82.376 -19.529 9.850 1.00 28.04 362 ILE A C 1
ATOM 2885 O O . ILE A 1 362 ? 81.207 -19.152 9.718 1.00 28.66 362 ILE A O 1
ATOM 2890 N N . VAL A 1 363 ? 83.248 -18.946 10.670 1.00 27.02 363 VAL A N 1
ATOM 2891 C CA . VAL A 1 363 ? 82.897 -17.766 11.438 1.00 26.90 363 VAL A CA 1
ATOM 2892 C C . VAL A 1 363 ? 83.036 -16.504 10.596 1.00 26.32 363 VAL A C 1
ATOM 2893 O O . VAL A 1 363 ? 82.154 -15.646 10.600 1.00 25.75 363 VAL A O 1
ATOM 2897 N N . ASN A 1 364 ? 84.157 -16.403 9.889 1.00 24.91 364 ASN A N 1
ATOM 2898 C CA . ASN A 1 364 ? 84.469 -15.231 9.099 1.00 25.01 364 ASN A CA 1
ATOM 2899 C C . ASN A 1 364 ? 84.694 -15.646 7.656 1.00 23.60 364 ASN A C 1
ATOM 2900 O O . ASN A 1 364 ? 85.719 -16.243 7.331 1.00 23.55 364 ASN A O 1
ATOM 2905 N N . ARG A 1 365 ? 83.744 -15.342 6.780 1.00 24.02 365 ARG A N 1
ATOM 2906 C CA . ARG A 1 365 ? 83.912 -15.742 5.377 1.00 23.45 365 ARG A CA 1
ATOM 2907 C C . ARG A 1 365 ? 85.015 -14.880 4.766 1.00 23.13 365 ARG A C 1
ATOM 2908 O O . ARG A 1 365 ? 85.273 -13.765 5.249 1.00 22.05 365 ARG A O 1
ATOM 2916 N N . ILE A 1 366 ? 85.681 -15.394 3.724 1.00 22.94 366 ILE A N 1
ATOM 2917 C CA . ILE A 1 366 ? 86.783 -14.675 3.090 1.00 22.44 366 ILE A CA 1
ATOM 2918 C C . ILE A 1 366 ? 87.057 -15.244 1.698 1.00 22.53 366 ILE A C 1
ATOM 2919 O O . ILE A 1 366 ? 87.175 -16.446 1.528 1.00 23.00 366 ILE A O 1
ATOM 2924 N N . ASP A 1 367 ? 87.124 -14.373 0.697 1.00 22.28 367 ASP A N 1
ATOM 2925 C CA . ASP A 1 367 ? 87.383 -14.818 -0.673 1.00 23.05 367 ASP A CA 1
ATOM 2926 C C . ASP A 1 367 ? 88.822 -15.262 -0.902 1.00 22.24 367 ASP A C 1
ATOM 2927 O O . ASP A 1 367 ? 89.708 -14.930 -0.122 1.00 22.57 367 ASP A O 1
ATOM 2932 N N . ASP A 1 368 ? 89.058 -15.976 -1.995 1.00 21.66 368 ASP A N 1
ATOM 2933 C CA . ASP A 1 368 ? 90.425 -16.246 -2.435 1.00 21.82 368 ASP A CA 1
ATOM 2934 C C . ASP A 1 368 ? 91.138 -14.940 -2.775 1.00 20.82 368 ASP A C 1
ATOM 2935 O O . ASP A 1 368 ? 90.516 -14.001 -3.285 1.00 21.11 368 ASP A O 1
ATOM 2940 N N . SER A 1 369 ? 92.429 -14.877 -2.464 1.00 19.99 369 SER A N 1
ATOM 2941 C CA . SER A 1 369 ? 93.264 -13.749 -2.876 1.00 20.78 369 SER A CA 1
ATOM 2942 C C . SER A 1 369 ? 93.637 -13.906 -4.348 1.00 20.34 369 SER A C 1
ATOM 2943 O O . SER A 1 369 ? 93.631 -15.018 -4.874 1.00 20.87 369 SER A O 1
ATOM 2946 N N . VAL A 1 370 ? 93.911 -12.784 -5.001 1.00 21.03 370 VAL A N 1
ATOM 2947 C CA . VAL A 1 370 ? 94.388 -12.763 -6.376 1.00 21.07 370 VAL A CA 1
ATOM 2948 C C . VAL A 1 370 ? 95.649 -11.915 -6.390 1.00 21.22 370 VAL A C 1
ATOM 2949 O O . VAL A 1 370 ? 95.640 -10.772 -5.951 1.00 21.48 370 VAL A O 1
ATOM 2953 N N . THR A 1 371 ? 96.740 -12.486 -6.887 1.00 21.63 371 THR A N 1
ATOM 2954 C CA . THR A 1 371 ? 98.022 -11.791 -6.842 1.00 21.61 371 THR A CA 1
ATOM 2955 C C . THR A 1 371 ? 98.832 -12.013 -8.119 1.00 22.52 371 THR A C 1
ATOM 2956 O O . THR A 1 371 ? 98.365 -12.673 -9.046 1.00 22.73 371 THR A O 1
ATOM 2960 N N . SER A 1 372 ? 100.021 -11.427 -8.175 1.00 22.74 372 SER A N 1
ATOM 2961 C CA . SER A 1 372 ? 100.848 -11.490 -9.372 1.00 23.99 372 SER A CA 1
ATOM 2962 C C . SER A 1 372 ? 102.249 -11.053 -8.989 1.00 24.49 372 SER A C 1
ATOM 2963 O O . SER A 1 372 ? 102.460 -10.538 -7.887 1.00 24.59 372 SER A O 1
ATOM 2966 N N . PHE A 1 373 ? 103.196 -11.221 -9.904 1.00 24.63 373 PHE A N 1
ATOM 2967 C CA . PHE A 1 373 ? 104.535 -10.707 -9.688 1.00 25.10 373 PHE A CA 1
ATOM 2968 C C . PHE A 1 373 ? 104.898 -9.887 -10.897 1.00 25.67 373 PHE A C 1
ATOM 2969 O O . PHE A 1 373 ? 104.816 -10.374 -12.028 1.00 26.39 373 PHE A O 1
ATOM 2977 N N . ASN A 1 374 ? 105.277 -8.640 -10.679 1.00 25.25 374 ASN A N 1
ATOM 2978 C CA . ASN A 1 374 ? 105.623 -7.772 -11.807 1.00 26.58 374 ASN A CA 1
ATOM 2979 C C . ASN A 1 374 ? 106.544 -6.653 -11.360 1.00 26.88 374 ASN A C 1
ATOM 2980 O O . ASN A 1 374 ? 106.392 -6.125 -10.261 1.00 26.51 374 ASN A O 1
ATOM 2985 N N . ALA A 1 375 ? 107.497 -6.324 -12.223 1.00 28.41 375 ALA A N 1
ATOM 2986 C CA . ALA A 1 375 ? 108.463 -5.252 -12.007 1.00 29.87 375 ALA A CA 1
ATOM 2987 C C . ALA A 1 375 ? 109.130 -5.381 -10.648 1.00 30.32 375 ALA A C 1
ATOM 2988 O O . ALA A 1 375 ? 109.130 -4.438 -9.850 1.00 30.49 375 ALA A O 1
ATOM 2990 N N . GLY A 1 376 ? 109.636 -6.583 -10.368 1.00 31.32 376 GLY A N 1
ATOM 2991 C CA . GLY A 1 376 ? 110.475 -6.834 -9.193 1.00 31.38 376 GLY A CA 1
ATOM 2992 C C . GLY A 1 376 ? 109.781 -6.999 -7.851 1.00 30.90 376 GLY A C 1
ATOM 2993 O O . GLY A 1 376 ? 110.446 -7.008 -6.818 1.00 31.72 376 GLY A O 1
ATOM 2994 N N . ALA A 1 377 ? 108.457 -7.149 -7.841 1.00 28.94 377 ALA A N 1
ATOM 2995 C CA . ALA A 1 377 ? 107.744 -7.354 -6.581 1.00 27.60 377 ALA A CA 1
ATOM 2996 C C . ALA A 1 377 ? 106.393 -7.989 -6.815 1.00 26.43 377 ALA A C 1
ATOM 2997 O O . ALA A 1 377 ? 105.868 -7.971 -7.939 1.00 25.56 377 ALA A O 1
ATOM 2999 N N . GLU A 1 378 ? 105.847 -8.570 -5.751 1.00 25.47 378 GLU A N 1
ATOM 3000 C CA . GLU A 1 378 ? 104.461 -9.030 -5.761 1.00 24.83 378 GLU A CA 1
ATOM 3001 C C . GLU A 1 378 ? 103.541 -7.810 -5.926 1.00 24.36 378 GLU A C 1
ATOM 3002 O O . GLU A 1 378 ? 103.782 -6.745 -5.330 1.00 23.86 378 GLU A O 1
ATOM 3008 N N . ARG A 1 379 ? 102.526 -7.954 -6.777 1.00 23.71 379 ARG A N 1
ATOM 3009 C CA . ARG A 1 379 ? 101.530 -6.905 -6.978 1.00 23.59 379 ARG A CA 1
ATOM 3010 C C . ARG A 1 379 ? 100.188 -7.553 -6.722 1.00 23.34 379 ARG A C 1
ATOM 3011 O O . ARG A 1 379 ? 99.628 -8.242 -7.586 1.00 23.28 379 ARG A O 1
ATOM 3019 N N . ILE A 1 380 ? 99.675 -7.366 -5.515 1.00 22.62 380 ILE A N 1
ATOM 3020 C CA . ILE A 1 380 ? 98.417 -8.019 -5.177 1.00 22.40 380 ILE A CA 1
ATOM 3021 C C . ILE A 1 380 ? 97.224 -7.266 -5.804 1.00 22.15 380 ILE A C 1
ATOM 3022 O O . ILE A 1 380 ? 97.252 -6.038 -5.943 1.00 22.81 380 ILE A O 1
ATOM 3027 N N . ILE A 1 381 ? 96.200 -8.014 -6.210 1.00 21.76 381 ILE A N 1
ATOM 3028 C CA . ILE A 1 381 ? 95.015 -7.453 -6.872 1.00 22.02 381 ILE A CA 1
ATOM 3029 C C . ILE A 1 381 ? 93.832 -7.513 -5.910 1.00 21.11 381 ILE A C 1
ATOM 3030 O O . ILE A 1 381 ? 93.057 -6.566 -5.815 1.00 21.58 381 ILE A O 1
ATOM 3035 N N . ARG A 1 382 ? 93.697 -8.646 -5.210 1.00 19.77 382 ARG A N 1
ATOM 3036 C CA . ARG A 1 382 ? 92.611 -8.836 -4.272 1.00 19.67 382 ARG A CA 1
ATOM 3037 C C . ARG A 1 382 ? 93.234 -9.443 -3.021 1.00 18.96 382 ARG A C 1
ATOM 3038 O O . ARG A 1 382 ? 93.729 -10.553 -3.041 1.00 18.82 382 ARG A O 1
ATOM 3046 N N . ARG A 1 383 ? 93.243 -8.679 -1.944 1.00 19.77 383 ARG A N 1
ATOM 3047 C CA . ARG A 1 383 ? 93.907 -9.118 -0.734 1.00 19.76 383 ARG A CA 1
ATOM 3048 C C . ARG A 1 383 ? 92.869 -9.745 0.181 1.00 19.73 383 ARG A C 1
ATOM 3049 O O . ARG A 1 383 ? 92.028 -9.060 0.761 1.00 20.81 383 ARG A O 1
ATOM 3057 N N . ALA A 1 384 ? 92.924 -11.061 0.298 1.00 19.88 384 ALA A N 1
ATOM 3058 C CA . ALA A 1 384 ? 91.881 -11.796 1.024 1.00 19.61 384 ALA A CA 1
ATOM 3059 C C . ALA A 1 384 ? 92.480 -13.043 1.661 1.00 19.40 384 ALA A C 1
ATOM 3060 O O . ALA A 1 384 ? 93.455 -12.926 2.414 1.00 20.11 384 ALA A O 1
ATOM 3062 N N . ARG A 1 385 ? 91.932 -14.228 1.392 1.00 19.61 385 ARG A N 1
ATOM 3063 C CA . ARG A 1 385 ? 92.382 -15.438 2.108 1.00 20.20 385 ARG A CA 1
ATOM 3064 C C . ARG A 1 385 ? 93.907 -15.627 2.059 1.00 20.73 385 ARG A C 1
ATOM 3065 O O . ARG A 1 385 ? 94.524 -15.497 0.987 1.00 20.39 385 ARG A O 1
ATOM 3073 N N . GLY A 1 386 ? 94.510 -15.941 3.211 1.00 20.75 386 GLY A N 1
ATOM 3074 C CA . GLY A 1 386 ? 95.961 -16.174 3.252 1.00 21.66 386 GLY A CA 1
ATOM 3075 C C . GLY A 1 386 ? 96.795 -14.920 3.466 1.00 22.06 386 GLY A C 1
ATOM 3076 O O . GLY A 1 386 ? 97.961 -15.026 3.855 1.00 23.42 386 GLY A O 1
ATOM 3077 N N . TYR A 1 387 ? 96.198 -13.741 3.245 1.00 21.21 387 TYR A N 1
ATOM 3078 C CA . TYR A 1 387 ? 96.859 -12.446 3.493 1.00 22.25 387 TYR A CA 1
ATOM 3079 C C . TYR A 1 387 ? 96.153 -11.667 4.602 1.00 22.19 387 TYR A C 1
ATOM 3080 O O . TYR A 1 387 ? 96.734 -11.391 5.642 1.00 23.49 387 TYR A O 1
ATOM 3089 N N . ALA A 1 388 ? 94.899 -11.294 4.364 1.00 21.70 388 ALA A N 1
ATOM 3090 C CA . ALA A 1 388 ? 94.065 -10.740 5.411 1.00 21.92 388 ALA A CA 1
ATOM 3091 C C . ALA A 1 388 ? 93.767 -11.830 6.435 1.00 21.56 388 ALA A C 1
ATOM 3092 O O . ALA A 1 388 ? 93.571 -12.995 6.072 1.00 21.87 388 ALA A O 1
ATOM 3094 N N . PRO A 1 389 ? 93.666 -11.453 7.717 1.00 24.64 389 PRO A N 1
ATOM 3095 C CA . PRO A 1 389 ? 93.672 -10.088 8.227 1.00 23.83 389 PRO A CA 1
ATOM 3096 C C . PRO A 1 389 ? 95.039 -9.615 8.777 1.00 24.17 389 PRO A C 1
ATOM 3097 O O . PRO A 1 389 ? 95.076 -8.810 9.715 1.00 24.03 389 PRO A O 1
ATOM 3101 N N . GLN A 1 390 ? 96.142 -10.132 8.244 1.00 24.41 390 GLN A N 1
ATOM 3102 C CA . GLN A 1 390 ? 97.470 -9.674 8.711 1.00 24.38 390 GLN A CA 1
ATOM 3103 C C . GLN A 1 390 ? 97.566 -8.160 8.492 1.00 23.97 390 GLN A C 1
ATOM 3104 O O . GLN A 1 390 ? 97.291 -7.668 7.371 1.00 22.64 390 GLN A O 1
ATOM 3110 N N . PRO A 1 391 ? 97.927 -7.416 9.558 1.00 24.29 391 PRO A N 1
ATOM 3111 C CA . PRO A 1 391 ? 97.952 -5.964 9.430 1.00 25.33 391 PRO A CA 1
ATOM 3112 C C . PRO A 1 391 ? 99.161 -5.453 8.646 1.00 26.66 391 PRO A C 1
ATOM 3113 O O . PRO A 1 391 ? 100.162 -6.163 8.498 1.00 27.02 391 PRO A O 1
ATOM 3117 N N . ILE A 1 392 ? 99.034 -4.232 8.137 1.00 27.73 392 ILE A N 1
ATOM 3118 C CA . ILE A 1 392 ? 100.163 -3.467 7.629 1.00 29.69 392 ILE A CA 1
ATOM 3119 C C . ILE A 1 392 ? 100.856 -2.810 8.828 1.00 31.28 392 ILE A C 1
ATOM 3120 O O . ILE A 1 392 ? 100.212 -2.167 9.662 1.00 31.03 392 ILE A O 1
ATOM 3125 N N . LEU A 1 393 ? 102.168 -2.986 8.906 1.00 33.67 393 LEU A N 1
ATOM 3126 C CA . LEU A 1 393 ? 102.948 -2.425 10.001 1.00 36.57 393 LEU A CA 1
ATOM 3127 C C . LEU A 1 393 ? 103.211 -0.950 9.773 1.00 37.70 393 LEU A C 1
ATOM 3128 O O . LEU A 1 393 ? 103.683 -0.541 8.696 1.00 38.12 393 LEU A O 1
ATOM 3133 N N . LEU A 1 394 ? 102.871 -0.146 10.775 1.00 38.53 394 LEU A N 1
ATOM 3134 C CA . LEU A 1 394 ? 103.190 1.277 10.741 1.00 40.07 394 LEU A CA 1
ATOM 3135 C C . LEU A 1 394 ? 104.498 1.542 11.506 1.00 42.02 394 LEU A C 1
ATOM 3136 O O . LEU A 1 394 ? 104.825 0.830 12.436 1.00 42.60 394 LEU A O 1
ATOM 3141 N N . LYS A 1 395 ? 105.234 2.570 11.094 1.00 43.88 395 LYS A N 1
ATOM 3142 C CA . LYS A 1 395 ? 106.517 2.939 11.721 1.00 46.36 395 LYS A CA 1
ATOM 3143 C C . LYS A 1 395 ? 106.317 3.452 13.148 1.00 46.90 395 LYS A C 1
ATOM 3144 O O . LYS A 1 395 ? 107.088 3.132 14.050 1.00 48.81 395 LYS A O 1
ATOM 3150 N N . LYS A 1 396 ? 105.261 4.228 13.349 1.00 46.52 396 LYS A N 1
ATOM 3151 C CA . LYS A 1 396 ? 104.992 4.854 14.636 1.00 47.86 396 LYS A CA 1
A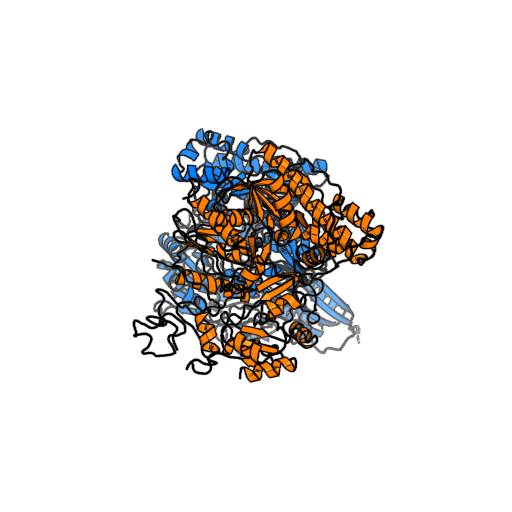TOM 3152 C C . LYS A 1 396 ? 103.614 4.424 15.142 1.00 46.94 396 LYS A C 1
ATOM 3153 O O . LYS A 1 396 ? 102.718 4.145 14.334 1.00 44.84 396 LYS A O 1
ATOM 3159 N N . GLU A 1 397 ? 103.431 4.393 16.464 1.00 47.58 397 GLU A N 1
ATOM 3160 C CA . GLU A 1 397 ? 102.096 4.181 17.043 1.00 47.97 397 GLU A CA 1
ATOM 3161 C C . GLU A 1 397 ? 101.135 5.291 16.604 1.00 47.12 397 GLU A C 1
ATOM 3162 O O . GLU A 1 397 ? 101.545 6.447 16.440 1.00 47.20 397 GLU A O 1
ATOM 3168 N N . VAL A 1 398 ? 99.863 4.948 16.416 1.00 45.99 398 VAL A N 1
ATOM 3169 C CA . VAL A 1 398 ? 98.891 5.952 15.950 1.00 45.47 398 VAL A CA 1
ATOM 3170 C C . VAL A 1 398 ? 98.441 6.899 17.054 1.00 46.83 398 VAL A C 1
ATOM 3171 O O . VAL A 1 398 ? 98.451 6.545 18.230 1.00 47.49 398 VAL A O 1
ATOM 3175 N N . LYS A 1 399 ? 98.045 8.102 16.634 1.00 47.29 399 LYS A N 1
ATOM 3176 C CA . LYS A 1 399 ? 97.517 9.129 17.518 1.00 48.44 399 LYS A CA 1
ATOM 3177 C C . LYS A 1 399 ? 96.273 8.620 18.265 1.00 47.65 399 LYS A C 1
ATOM 3178 O O . LYS A 1 399 ? 96.195 8.687 19.493 1.00 48.94 399 LYS A O 1
ATOM 3184 N N . ALA A 1 400 ? 95.309 8.106 17.500 1.00 45.01 400 ALA A N 1
ATOM 3185 C CA . ALA A 1 400 ? 94.066 7.553 18.039 1.00 43.34 400 ALA A CA 1
ATOM 3186 C C . ALA A 1 400 ? 93.589 6.532 17.005 1.00 39.84 400 ALA A C 1
ATOM 3187 O O . ALA A 1 400 ? 94.128 6.508 15.914 1.00 38.97 400 ALA A O 1
ATOM 3189 N N . SER A 1 401 ? 92.604 5.699 17.339 1.00 37.75 401 SER A N 1
ATOM 3190 C CA . SER A 1 401 ? 92.064 4.731 16.367 1.00 35.54 401 SER A CA 1
ATOM 3191 C C . SER A 1 401 ? 91.173 5.400 15.314 1.00 33.73 401 SER A C 1
ATOM 3192 O O . SER A 1 401 ? 90.256 6.176 15.632 1.00 33.66 401 SER A O 1
ATOM 3195 N N . ILE A 1 402 ? 91.460 5.090 14.058 1.00 31.57 402 ILE A N 1
ATOM 3196 C CA . ILE A 1 402 ? 90.713 5.650 12.934 1.00 29.80 402 ILE A CA 1
ATOM 3197 C C . ILE A 1 402 ? 90.049 4.506 12.186 1.00 28.73 402 ILE A C 1
ATOM 3198 O O . ILE A 1 402 ? 90.657 3.460 11.991 1.00 27.60 402 ILE A O 1
ATOM 3203 N N . LEU A 1 403 ? 88.791 4.692 11.802 1.00 27.93 403 LEU A N 1
ATOM 3204 C CA . LEU A 1 403 ? 88.176 3.802 10.831 1.00 27.16 403 LEU A CA 1
ATOM 3205 C C . LEU A 1 403 ? 88.173 4.515 9.475 1.00 26.14 403 LEU A C 1
ATOM 3206 O O . LEU A 1 403 ? 87.630 5.601 9.347 1.00 25.79 403 LEU A O 1
ATOM 3211 N N . ALA A 1 404 ? 88.784 3.889 8.476 1.00 24.78 404 ALA A N 1
ATOM 3212 C CA . ALA A 1 404 ? 88.727 4.366 7.099 1.00 23.75 404 ALA A CA 1
ATOM 3213 C C . ALA A 1 404 ? 87.777 3.453 6.336 1.00 23.74 404 ALA A C 1
ATOM 3214 O O . ALA A 1 404 ? 87.969 2.244 6.315 1.00 23.19 404 ALA A O 1
ATOM 3216 N N . VAL A 1 405 ? 86.743 4.046 5.735 1.00 23.82 405 VAL A N 1
ATOM 3217 C CA . VAL A 1 405 ? 85.603 3.288 5.239 1.00 23.32 405 VAL A CA 1
ATOM 3218 C C . VAL A 1 405 ? 85.817 2.732 3.841 1.00 22.99 405 VAL A C 1
ATOM 3219 O O . VAL A 1 405 ? 85.040 1.883 3.391 1.00 22.57 405 VAL A O 1
ATOM 3223 N N . GLY A 1 406 ? 86.856 3.210 3.157 1.00 22.47 406 GLY A N 1
ATOM 3224 C CA . GLY A 1 406 ? 87.154 2.723 1.797 1.00 22.54 406 GLY A CA 1
ATOM 3225 C C . GLY A 1 406 ? 86.360 3.437 0.718 1.00 23.10 406 GLY A C 1
ATOM 3226 O O . GLY A 1 406 ? 85.834 4.541 0.939 1.00 24.04 406 GLY A O 1
ATOM 3227 N N . GLY A 1 407 ? 86.275 2.820 -0.457 1.00 23.41 407 GLY A N 1
ATOM 3228 C CA . GLY A 1 407 ? 85.564 3.417 -1.584 1.00 23.74 407 GLY A CA 1
ATOM 3229 C C . GLY A 1 407 ? 84.308 2.633 -1.943 1.00 25.06 407 GLY A C 1
ATOM 3230 O O . GLY A 1 407 ? 83.575 2.170 -1.064 1.00 26.36 407 GLY A O 1
ATOM 3231 N N . PHE A 1 408 ? 84.081 2.480 -3.239 1.00 24.58 408 PHE A N 1
ATOM 3232 C CA . PHE A 1 408 ? 82.912 1.797 -3.784 1.00 26.58 408 PHE A CA 1
ATOM 3233 C C . PHE A 1 408 ? 83.332 0.453 -4.413 1.00 25.94 408 PHE A C 1
ATOM 3234 O O . PHE A 1 408 ? 82.944 -0.604 -3.912 1.00 26.25 408 PHE A O 1
ATOM 3242 N N . TYR A 1 409 ? 84.115 0.493 -5.488 1.00 25.30 409 TYR A N 1
ATOM 3243 C CA . TYR A 1 409 ? 84.594 -0.742 -6.113 1.00 25.46 409 TYR A CA 1
ATOM 3244 C C . TYR A 1 409 ? 85.558 -1.471 -5.201 1.00 23.77 409 TYR A C 1
ATOM 3245 O O . TYR A 1 409 ? 86.389 -0.835 -4.535 1.00 22.47 409 TYR A O 1
ATOM 3254 N N . LYS A 1 410 ? 85.465 -2.798 -5.189 1.00 22.39 410 LYS A N 1
ATOM 3255 C CA . LYS A 1 410 ? 86.470 -3.631 -4.539 1.00 21.96 410 LYS A CA 1
ATOM 3256 C C . LYS A 1 410 ? 86.716 -3.170 -3.098 1.00 21.87 410 LYS A C 1
ATOM 3257 O O . LYS A 1 410 ? 87.858 -3.088 -2.627 1.00 20.71 410 LYS A O 1
ATOM 3263 N N . ASN A 1 411 ? 85.639 -2.851 -2.403 1.00 22.12 411 ASN A N 1
ATOM 3264 C CA . ASN A 1 411 ? 85.792 -2.189 -1.118 1.00 21.82 411 ASN A CA 1
ATOM 3265 C C . ASN A 1 411 ? 86.606 -2.985 -0.089 1.00 22.07 411 ASN A C 1
ATOM 3266 O O . ASN A 1 411 ? 86.468 -4.202 0.016 1.00 21.48 411 ASN A O 1
ATOM 3271 N N . THR A 1 412 ? 87.467 -2.273 0.648 1.00 21.84 412 THR A N 1
ATOM 3272 C CA . THR A 1 412 ? 87.933 -2.721 1.944 1.00 21.78 412 THR A CA 1
ATOM 3273 C C . THR A 1 412 ? 87.774 -1.517 2.878 1.00 22.16 412 THR A C 1
ATOM 3274 O O . THR A 1 412 ? 87.707 -0.372 2.417 1.00 21.15 412 THR A O 1
ATOM 3278 N N . PHE A 1 413 ? 87.734 -1.794 4.178 1.00 22.41 413 PHE A N 1
ATOM 3279 C CA . PHE A 1 413 ? 87.850 -0.767 5.200 1.00 22.85 413 PHE A CA 1
ATOM 3280 C C . PHE A 1 413 ? 89.145 -1.015 5.965 1.00 22.72 413 PHE A C 1
ATOM 3281 O O . PHE A 1 413 ? 89.740 -2.081 5.836 1.00 22.48 413 PHE A O 1
ATOM 3289 N N . CYS A 1 414 ? 89.615 -0.015 6.714 1.00 23.62 414 CYS A N 1
ATOM 3290 C CA . CYS A 1 414 ? 90.858 -0.155 7.476 1.00 24.40 414 CYS A CA 1
ATOM 3291 C C . CYS A 1 414 ? 90.690 0.480 8.852 1.00 25.79 414 CYS A C 1
ATOM 3292 O O . CYS A 1 414 ? 90.106 1.555 8.953 1.00 25.82 414 CYS A O 1
ATOM 3295 N N . MET A 1 415 ? 91.160 -0.204 9.901 1.00 25.69 415 MET A N 1
ATOM 3296 C CA . MET A 1 415 ? 91.114 0.310 11.279 1.00 28.01 415 MET A CA 1
ATOM 3297 C C . MET A 1 415 ? 92.509 0.330 11.868 1.00 27.51 415 MET A C 1
ATOM 3298 O O . MET A 1 415 ? 93.224 -0.673 11.810 1.00 27.46 415 MET A O 1
ATOM 3303 N N . THR A 1 416 ? 92.882 1.443 12.481 1.00 28.03 416 THR A N 1
ATOM 3304 C CA . THR A 1 416 ? 94.208 1.547 13.059 1.00 28.31 416 THR A CA 1
ATOM 3305 C C . THR A 1 416 ? 94.174 1.310 14.564 1.00 29.95 416 THR A C 1
ATOM 3306 O O . THR A 1 416 ? 93.187 1.624 15.234 1.00 29.47 416 THR A O 1
ATOM 3310 N N . LYS A 1 417 ? 95.248 0.706 15.061 1.00 30.32 417 LYS A N 1
ATOM 3311 C CA . LYS A 1 417 ? 95.470 0.569 16.498 1.00 32.44 417 LYS A CA 1
ATOM 3312 C C . LYS A 1 417 ? 96.933 0.249 16.729 1.00 32.47 417 LYS A C 1
ATOM 3313 O O . LYS A 1 417 ? 97.524 -0.561 15.987 1.00 31.15 417 LYS A O 1
ATOM 3319 N N . GLY A 1 418 ? 97.513 0.886 17.749 1.00 33.19 418 GLY A N 1
ATOM 3320 C CA . GLY A 1 418 ? 98.937 0.704 18.053 1.00 34.03 418 GLY A CA 1
ATOM 3321 C C . GLY A 1 418 ? 99.725 1.071 16.810 1.00 33.66 418 GLY A C 1
ATOM 3322 O O . GLY A 1 418 ? 99.476 2.120 16.201 1.00 33.02 418 GLY A O 1
ATOM 3323 N N . HIS A 1 419 ? 100.652 0.214 16.405 1.00 33.50 419 HIS A N 1
ATOM 3324 C CA . HIS A 1 419 ? 101.334 0.447 15.139 1.00 34.46 419 HIS A CA 1
ATOM 3325 C C . HIS A 1 419 ? 100.816 -0.428 14.006 1.00 32.47 419 HIS A C 1
ATOM 3326 O O . HIS A 1 419 ? 101.562 -0.744 13.086 1.00 32.43 419 HIS A O 1
ATOM 3333 N N . TYR A 1 420 ? 99.537 -0.801 14.058 1.00 31.37 420 TYR A N 1
ATOM 3334 C CA . TYR A 1 420 ? 98.958 -1.601 12.973 1.00 29.12 420 TYR A CA 1
ATOM 3335 C C . TYR A 1 420 ? 97.857 -0.904 12.198 1.00 28.01 420 TYR A C 1
ATOM 3336 O O . TYR A 1 420 ? 97.048 -0.185 12.766 1.00 28.06 420 TYR A O 1
ATOM 3345 N N . ALA A 1 421 ? 97.833 -1.144 10.887 1.00 26.30 421 ALA A N 1
ATOM 3346 C CA . ALA A 1 421 ? 96.692 -0.791 10.057 1.00 24.91 421 ALA A CA 1
ATOM 3347 C C . ALA A 1 421 ? 96.055 -2.130 9.675 1.00 23.66 421 ALA A C 1
ATOM 3348 O O . ALA A 1 421 ? 96.606 -2.882 8.872 1.00 23.02 421 ALA A O 1
ATOM 3350 N N . PHE A 1 422 ? 94.955 -2.448 10.342 1.00 22.99 422 PHE A N 1
ATOM 3351 C CA . PHE A 1 422 ? 94.192 -3.649 10.070 1.00 22.95 422 PHE A CA 1
ATOM 3352 C C . PHE A 1 422 ? 93.284 -3.364 8.887 1.00 22.66 422 PHE A C 1
ATOM 3353 O O . PHE A 1 422 ? 92.150 -2.898 9.066 1.00 23.16 422 PHE A O 1
ATOM 3361 N N . ILE A 1 423 ? 93.797 -3.589 7.685 1.00 21.89 423 ILE A N 1
ATOM 3362 C CA . ILE A 1 423 ? 92.971 -3.462 6.487 1.00 22.23 423 ILE A CA 1
ATOM 3363 C C . ILE A 1 423 ? 92.143 -4.763 6.326 1.00 22.75 423 ILE A C 1
ATOM 3364 O O . ILE A 1 423 ? 92.660 -5.887 6.483 1.00 24.08 423 ILE A O 1
ATOM 3369 N N . SER A 1 424 ? 90.853 -4.613 6.067 1.00 22.13 424 SER A N 1
ATOM 3370 C CA . SER A 1 424 ? 89.973 -5.772 6.010 1.00 22.13 424 SER A CA 1
ATOM 3371 C C . SER A 1 424 ? 90.267 -6.572 4.764 1.00 21.82 424 SER A C 1
ATOM 3372 O O . SER A 1 424 ? 90.829 -6.053 3.784 1.00 21.40 424 SER A O 1
ATOM 3375 N N . HIS A 1 425 ? 89.876 -7.836 4.794 1.00 21.74 425 HIS A N 1
ATOM 3376 C CA . HIS A 1 425 ? 89.836 -8.615 3.576 1.00 21.49 425 HIS A CA 1
ATOM 3377 C C . HIS A 1 425 ? 88.876 -7.962 2.580 1.00 21.39 425 HIS A C 1
ATOM 3378 O O . HIS A 1 425 ? 87.995 -7.198 2.963 1.00 20.92 425 HIS A O 1
ATOM 3385 N N . HIS A 1 426 ? 89.079 -8.273 1.304 1.00 20.96 426 HIS A N 1
ATOM 3386 C CA . HIS A 1 426 ? 88.180 -7.852 0.223 1.00 21.71 426 HIS A CA 1
ATOM 3387 C C . HIS A 1 426 ? 86.712 -8.045 0.602 1.00 22.68 426 HIS A C 1
ATOM 3388 O O . HIS A 1 426 ? 86.299 -9.151 0.984 1.00 23.46 426 HIS A O 1
ATOM 3395 N N . ILE A 1 427 ? 85.933 -6.970 0.513 1.00 22.40 427 ILE A N 1
ATOM 3396 C CA . ILE A 1 427 ? 84.512 -7.024 0.826 1.00 23.72 427 ILE A CA 1
ATOM 3397 C C . ILE A 1 427 ? 83.706 -7.137 -0.481 1.00 25.19 427 ILE A C 1
ATOM 3398 O O . ILE A 1 427 ? 82.817 -7.980 -0.583 1.00 25.60 427 ILE A O 1
ATOM 3403 N N . GLY A 1 428 ? 84.033 -6.301 -1.460 1.00 24.40 428 GLY A N 1
ATOM 3404 C CA . GLY A 1 428 ? 83.384 -6.361 -2.788 1.00 26.60 428 GLY A CA 1
ATOM 3405 C C . GLY A 1 428 ? 82.849 -4.989 -3.184 1.00 26.76 428 GLY A C 1
ATOM 3406 O O . GLY A 1 428 ? 82.997 -4.028 -2.442 1.00 25.42 428 GLY A O 1
ATOM 3407 N N . ASP A 1 429 ? 82.228 -4.898 -4.355 1.00 27.83 429 ASP A N 1
ATOM 3408 C CA . ASP A 1 429 ? 81.632 -3.644 -4.823 1.00 28.88 429 ASP A CA 1
ATOM 3409 C C . ASP A 1 429 ? 80.453 -3.292 -3.915 1.00 30.29 429 ASP A C 1
ATOM 3410 O O . ASP A 1 429 ? 79.524 -4.077 -3.794 1.00 30.94 429 ASP A O 1
ATOM 3415 N N . LEU A 1 430 ? 80.493 -2.130 -3.258 1.00 30.92 430 LEU A N 1
ATOM 3416 C CA . LEU A 1 430 ? 79.402 -1.741 -2.362 1.00 33.44 430 LEU A CA 1
ATOM 3417 C C . LEU A 1 430 ? 78.252 -1.149 -3.150 1.00 35.64 430 LEU A C 1
ATOM 3418 O O . LEU A 1 430 ? 78.017 0.047 -3.102 1.00 36.77 430 LEU A O 1
ATOM 3423 N N . ASP A 1 431 ? 77.523 -2.019 -3.828 1.00 37.46 431 ASP A N 1
ATOM 3424 C CA . ASP A 1 431 ? 76.676 -1.671 -4.960 1.00 40.03 431 ASP A CA 1
ATOM 3425 C C . ASP A 1 431 ? 75.223 -2.009 -4.654 1.00 40.92 431 ASP A C 1
ATOM 3426 O O . ASP A 1 431 ? 74.320 -1.628 -5.388 1.00 42.32 431 ASP A O 1
ATOM 3431 N N . ASN A 1 432 ? 75.004 -2.743 -3.572 1.00 41.01 432 ASN A N 1
ATOM 3432 C CA . ASN A 1 432 ? 73.671 -3.225 -3.238 1.00 41.62 432 ASN A CA 1
ATOM 3433 C C . ASN A 1 432 ? 73.562 -3.505 -1.752 1.00 41.64 432 ASN A C 1
ATOM 3434 O O . ASN A 1 432 ? 74.572 -3.508 -1.031 1.00 39.62 432 ASN A O 1
ATOM 3439 N N . GLU A 1 433 ? 72.330 -3.762 -1.326 1.00 42.20 433 GLU A N 1
ATOM 3440 C CA . GLU A 1 433 ? 71.957 -3.939 0.063 1.00 43.28 433 GLU A CA 1
ATOM 3441 C C . GLU A 1 433 ? 72.657 -5.133 0.727 1.00 42.25 433 GLU A C 1
ATOM 3442 O O . GLU A 1 433 ? 73.029 -5.063 1.897 1.00 41.43 433 GLU A O 1
ATOM 3448 N N . LYS A 1 434 ? 72.827 -6.220 -0.025 1.00 41.55 434 LYS A N 1
ATOM 3449 C CA . LYS A 1 434 ? 73.421 -7.443 0.515 1.00 41.22 434 LYS A CA 1
ATOM 3450 C C . LYS A 1 434 ? 74.915 -7.257 0.750 1.00 38.49 434 LYS A C 1
ATOM 3451 O O . LYS A 1 434 ? 75.442 -7.699 1.754 1.00 37.60 434 LYS A O 1
ATOM 3457 N N . ALA A 1 435 ? 75.575 -6.580 -0.183 1.00 36.20 435 ALA A N 1
ATOM 3458 C CA . ALA A 1 435 ? 76.980 -6.238 -0.039 1.00 34.64 435 ALA A CA 1
ATOM 3459 C C . ALA A 1 435 ? 77.163 -5.285 1.146 1.00 34.57 435 ALA A C 1
ATOM 3460 O O . ALA A 1 435 ? 78.079 -5.458 1.957 1.00 33.61 435 ALA A O 1
ATOM 3462 N N . PHE A 1 436 ? 76.273 -4.304 1.252 1.00 35.11 436 PHE A N 1
ATOM 3463 C CA . PHE A 1 436 ? 76.334 -3.333 2.334 1.00 36.51 436 PHE A CA 1
ATOM 3464 C C . PHE A 1 436 ? 76.114 -3.961 3.704 1.00 37.48 436 PHE A C 1
ATOM 3465 O O . PHE A 1 436 ? 76.843 -3.649 4.648 1.00 37.04 436 PHE A O 1
ATOM 3473 N N . ASN A 1 437 ? 75.118 -4.845 3.816 1.00 39.13 437 ASN A N 1
ATOM 3474 C CA . ASN A 1 437 ? 74.859 -5.542 5.088 1.00 40.37 437 ASN A CA 1
ATOM 3475 C C . ASN A 1 437 ? 76.078 -6.325 5.567 1.00 38.89 437 ASN A C 1
ATOM 3476 O O . ASN A 1 437 ? 76.409 -6.313 6.754 1.00 39.00 437 ASN A O 1
ATOM 3481 N N . TYR A 1 438 ? 76.728 -6.997 4.625 1.00 37.58 438 TYR A N 1
ATOM 3482 C CA . TYR A 1 438 ? 77.946 -7.758 4.860 1.00 36.49 438 TYR A CA 1
ATOM 3483 C C . TYR A 1 438 ? 79.130 -6.864 5.268 1.00 35.36 438 TYR A C 1
ATOM 3484 O O . TYR A 1 438 ? 79.832 -7.157 6.247 1.00 35.04 438 TYR A O 1
ATOM 3493 N N . TYR A 1 439 ? 79.334 -5.781 4.526 1.00 33.10 439 TYR A N 1
ATOM 3494 C CA . TYR A 1 439 ? 80.271 -4.735 4.923 1.00 32.31 439 TYR A CA 1
ATOM 3495 C C . TYR A 1 439 ? 80.049 -4.296 6.373 1.00 33.82 439 TYR A C 1
ATOM 3496 O O . TYR A 1 439 ? 80.978 -4.294 7.163 1.00 32.86 439 TYR A O 1
ATOM 3505 N N . ILE A 1 440 ? 78.811 -3.947 6.712 1.00 36.15 440 ILE A N 1
ATOM 3506 C CA . ILE A 1 440 ? 78.469 -3.452 8.057 1.00 38.88 440 ILE A CA 1
ATOM 3507 C C . ILE A 1 440 ? 78.821 -4.445 9.146 1.00 39.29 440 ILE A C 1
ATOM 3508 O O . ILE A 1 440 ? 79.392 -4.064 10.166 1.00 40.19 440 ILE A O 1
ATOM 3513 N N . GLU A 1 441 ? 78.496 -5.714 8.909 1.00 40.19 441 GLU A N 1
ATOM 3514 C CA . GLU A 1 441 ? 78.761 -6.791 9.855 1.00 41.18 441 GLU A CA 1
ATOM 3515 C C . GLU A 1 441 ? 80.261 -7.071 10.018 1.00 39.09 441 GLU A C 1
ATOM 3516 O O . GLU A 1 441 ? 80.715 -7.428 11.108 1.00 39.51 441 GLU A O 1
ATOM 3522 N N . GLN A 1 442 ? 81.023 -6.941 8.934 1.00 36.36 442 GLN A N 1
ATOM 3523 C CA . GLN A 1 442 ? 82.462 -7.128 9.015 1.00 33.88 442 GLN A CA 1
ATOM 3524 C C . GLN A 1 442 ? 83.117 -6.009 9.811 1.00 32.55 442 GLN A C 1
ATOM 3525 O O . GLN A 1 442 ? 84.036 -6.261 10.588 1.00 31.82 442 GLN A O 1
ATOM 3531 N N . ILE A 1 443 ? 82.636 -4.780 9.638 1.00 31.38 443 ILE A N 1
ATOM 3532 C CA . ILE A 1 443 ? 83.135 -3.678 10.457 1.00 31.15 443 ILE A CA 1
ATOM 3533 C C . ILE A 1 443 ? 82.918 -3.995 11.951 1.00 32.56 443 ILE A C 1
ATOM 3534 O O . ILE A 1 443 ? 83.841 -3.855 12.749 1.00 32.49 443 ILE A O 1
ATOM 3539 N N . GLU A 1 444 ? 81.730 -4.474 12.311 1.00 33.80 444 GLU A N 1
ATOM 3540 C CA . GLU A 1 444 ? 81.439 -4.792 13.721 1.00 35.73 444 GLU A CA 1
ATOM 3541 C C . GLU A 1 444 ? 82.338 -5.912 14.219 1.00 35.03 444 GLU A C 1
ATOM 3542 O O . GLU A 1 444 ? 82.854 -5.859 15.334 1.00 35.37 444 GLU A O 1
ATOM 3548 N N . ARG A 1 445 ? 82.567 -6.904 13.372 1.00 34.29 445 ARG A N 1
ATOM 3549 C CA . ARG A 1 445 ? 83.391 -8.041 13.762 1.00 34.19 445 ARG A CA 1
ATOM 3550 C C . ARG A 1 445 ? 84.894 -7.761 13.908 1.00 32.04 445 ARG A C 1
ATOM 3551 O O . ARG A 1 445 ? 85.563 -8.333 14.784 1.00 31.36 445 ARG A O 1
ATOM 3559 N N . TYR A 1 446 ? 85.417 -6.893 13.054 1.00 29.49 446 TYR A N 1
ATOM 3560 C CA . TYR A 1 446 ? 86.810 -6.456 13.160 1.00 28.52 446 TYR A CA 1
ATOM 3561 C C . TYR A 1 446 ? 86.997 -5.588 14.410 1.00 28.74 446 TYR A C 1
ATOM 3562 O O . TYR A 1 446 ? 88.000 -5.717 15.110 1.00 28.33 446 TYR A O 1
ATOM 3571 N N . LYS A 1 447 ? 86.030 -4.712 14.693 1.00 28.99 447 LYS A N 1
ATOM 3572 C CA . LYS A 1 447 ? 86.065 -3.916 15.936 1.00 30.27 447 LYS A CA 1
ATOM 3573 C C . LYS A 1 447 ? 86.091 -4.781 17.188 1.00 31.53 447 LYS A C 1
ATOM 3574 O O . LYS A 1 447 ? 86.813 -4.486 18.137 1.00 31.83 447 LYS A O 1
ATOM 3580 N N . LYS A 1 448 ? 85.293 -5.838 17.193 1.00 32.31 448 LYS A N 1
ATOM 3581 C CA . LYS A 1 448 ? 85.286 -6.773 18.310 1.00 33.93 448 LYS A CA 1
ATOM 3582 C C . LYS A 1 448 ? 86.566 -7.602 18.343 1.00 32.81 448 LYS A C 1
ATOM 3583 O O . LYS A 1 448 ? 87.191 -7.754 19.387 1.00 33.38 448 LYS A O 1
ATOM 3589 N N . LEU A 1 449 ? 86.956 -8.146 17.197 1.00 30.98 449 LEU A N 1
ATOM 3590 C CA . LEU A 1 449 ? 88.100 -9.049 17.161 1.00 30.43 449 LEU A CA 1
ATOM 3591 C C . LEU A 1 449 ? 89.398 -8.339 17.598 1.00 30.25 449 LEU A C 1
ATOM 3592 O O . LEU A 1 449 ? 90.187 -8.888 18.380 1.00 29.64 449 LEU A O 1
ATOM 3597 N N . PHE A 1 450 ? 89.601 -7.121 17.093 1.00 29.25 450 PHE A N 1
ATOM 3598 C CA . PHE A 1 450 ? 90.819 -6.371 17.390 1.00 30.14 450 PHE A CA 1
ATOM 3599 C C . PHE A 1 450 ? 90.676 -5.277 18.459 1.00 31.51 450 PHE A C 1
ATOM 3600 O O . PHE A 1 450 ? 91.615 -4.506 18.683 1.00 31.70 450 PHE A O 1
ATOM 3608 N N . ARG A 1 451 ? 89.516 -5.235 19.120 1.00 32.09 451 ARG A N 1
ATOM 3609 C CA . ARG A 1 451 ? 89.241 -4.280 20.205 1.00 33.54 451 ARG A CA 1
ATOM 3610 C C . ARG A 1 451 ? 89.397 -2.813 19.762 1.00 32.98 451 ARG A C 1
ATOM 3611 O O . ARG A 1 451 ? 89.934 -1.984 20.495 1.00 32.76 451 ARG A O 1
ATOM 3619 N N . VAL A 1 452 ? 88.929 -2.514 18.557 1.00 32.75 452 VAL A N 1
ATOM 3620 C CA . VAL A 1 452 ? 89.012 -1.170 18.006 1.00 32.97 452 VAL A CA 1
ATOM 3621 C C . VAL A 1 452 ? 87.715 -0.406 18.294 1.00 34.94 452 VAL A C 1
ATOM 3622 O O . VAL A 1 452 ? 86.618 -0.856 17.951 1.00 35.44 452 VAL A O 1
ATOM 3626 N N . ASP A 1 453 ? 87.845 0.751 18.925 1.00 36.52 453 ASP A N 1
ATOM 3627 C CA . ASP A 1 453 ? 86.730 1.686 19.028 1.00 38.33 453 ASP A CA 1
ATOM 3628 C C . ASP A 1 453 ? 87.117 2.967 18.284 1.00 37.11 453 ASP A C 1
ATOM 3629 O O . ASP A 1 453 ? 87.828 3.817 18.826 1.00 37.43 453 ASP A O 1
ATOM 3634 N N . PRO A 1 454 ? 86.685 3.094 17.013 1.00 35.88 454 PRO A N 1
ATOM 3635 C CA . PRO A 1 454 ? 87.104 4.236 16.220 1.00 35.12 454 PRO A CA 1
ATOM 3636 C C . PRO A 1 454 ? 86.795 5.551 16.922 1.00 35.66 454 PRO A C 1
ATOM 3637 O O . PRO A 1 454 ? 85.724 5.706 17.519 1.00 35.91 454 PRO A O 1
ATOM 3641 N N . GLU A 1 455 ? 87.746 6.475 16.854 1.00 35.62 455 GLU A N 1
ATOM 3642 C CA . GLU A 1 455 ? 87.556 7.822 17.402 1.00 37.45 455 GLU A CA 1
ATOM 3643 C C . GLU A 1 455 ? 87.313 8.857 16.298 1.00 35.86 455 GLU A C 1
ATOM 3644 O O . GLU A 1 455 ? 86.680 9.883 16.526 1.00 35.87 455 GLU A O 1
ATOM 3650 N N . VAL A 1 456 ? 87.796 8.557 15.091 1.00 33.66 456 VAL A N 1
ATOM 3651 C CA . VAL A 1 456 ? 87.636 9.436 13.942 1.00 32.70 456 VAL A CA 1
ATOM 3652 C C . VAL A 1 456 ? 87.379 8.530 12.741 1.00 30.65 456 VAL A C 1
ATOM 3653 O O . VAL A 1 456 ? 87.930 7.419 12.669 1.00 29.38 456 VAL A O 1
ATOM 3657 N N . VAL A 1 457 ? 86.528 8.981 11.821 1.00 29.41 457 VAL A N 1
ATOM 3658 C CA . VAL A 1 457 ? 86.246 8.209 10.607 1.00 27.96 457 VAL A CA 1
ATOM 3659 C C . VAL A 1 457 ? 86.743 8.978 9.380 1.00 27.37 457 VAL A C 1
ATOM 3660 O O . VAL A 1 457 ? 86.494 10.188 9.255 1.00 26.87 457 VAL A O 1
ATOM 3664 N N . ALA A 1 458 ? 87.460 8.278 8.500 1.00 26.36 458 ALA A N 1
ATOM 3665 C CA . ALA A 1 458 ? 87.958 8.852 7.265 1.00 25.77 458 ALA A CA 1
ATOM 3666 C C . ALA A 1 458 ? 87.166 8.250 6.104 1.00 25.17 458 ALA A C 1
ATOM 3667 O O . ALA A 1 458 ? 86.831 7.046 6.105 1.00 24.44 458 ALA A O 1
ATOM 3669 N N . HIS A 1 459 ? 86.852 9.096 5.130 1.00 24.63 459 HIS A N 1
ATOM 3670 C CA . HIS A 1 459 ? 86.007 8.671 4.016 1.00 24.38 459 HIS A CA 1
ATOM 3671 C C . HIS A 1 459 ? 86.359 9.439 2.750 1.00 24.14 459 HIS A C 1
ATOM 3672 O O . HIS A 1 459 ? 87.045 10.476 2.804 1.00 24.44 459 HIS A O 1
ATOM 3679 N N . ASP A 1 460 ? 85.888 8.927 1.615 1.00 24.00 460 ASP A N 1
ATOM 3680 C CA . ASP A 1 460 ? 86.092 9.568 0.333 1.00 22.82 460 ASP A CA 1
ATOM 3681 C C . ASP A 1 460 ? 85.252 10.838 0.220 1.00 24.16 460 ASP A C 1
ATOM 3682 O O . ASP A 1 460 ? 84.151 10.931 0.789 1.00 24.12 460 ASP A O 1
ATOM 3687 N N . MET A 1 461 ? 85.749 11.813 -0.542 1.00 24.18 461 MET A N 1
ATOM 3688 C CA . MET A 1 461 ? 84.946 13.010 -0.821 1.00 26.00 461 MET A CA 1
ATOM 3689 C C . MET A 1 461 ? 83.660 12.715 -1.598 1.00 26.50 461 MET A C 1
ATOM 3690 O O . MET A 1 461 ? 82.723 13.501 -1.530 1.00 26.82 461 MET A O 1
ATOM 3695 N N . HIS A 1 462 ? 83.628 11.601 -2.345 1.00 26.41 462 HIS A N 1
ATOM 3696 C CA . HIS A 1 462 ? 82.435 11.226 -3.128 1.00 27.63 462 HIS A CA 1
ATOM 3697 C C . HIS A 1 462 ? 81.245 11.024 -2.188 1.00 29.16 462 HIS A C 1
ATOM 3698 O O . HIS A 1 462 ? 81.265 10.113 -1.360 1.00 28.68 462 HIS A O 1
ATOM 3705 N N . LYS A 1 463 ? 80.208 11.854 -2.321 1.00 30.57 463 LYS A N 1
ATOM 3706 C CA . LYS A 1 463 ? 79.060 11.782 -1.393 1.00 32.92 463 LYS A CA 1
ATOM 3707 C C . LYS A 1 463 ? 78.078 10.639 -1.704 1.00 32.63 463 LYS A C 1
ATOM 3708 O O . LYS A 1 463 ? 77.222 10.325 -0.884 1.00 33.69 463 LYS A O 1
ATOM 3714 N N . GLY A 1 464 ? 78.184 10.053 -2.894 1.00 31.66 464 GLY A N 1
ATOM 3715 C CA . GLY A 1 464 ? 77.289 8.966 -3.310 1.00 32.14 464 GLY A CA 1
ATOM 3716 C C . GLY A 1 464 ? 77.701 7.545 -2.888 1.00 31.55 464 GLY A C 1
ATOM 3717 O O . GLY A 1 464 ? 76.876 6.633 -2.932 1.00 32.77 464 GLY A O 1
ATOM 3718 N N . TYR A 1 465 ? 78.945 7.349 -2.455 1.00 29.15 465 TYR A N 1
ATOM 3719 C CA . TYR A 1 465 ? 79.384 6.012 -2.010 1.00 28.48 465 TYR A CA 1
ATOM 3720 C C . TYR A 1 465 ? 78.580 5.615 -0.777 1.00 29.06 465 TYR A C 1
ATOM 3721 O O . TYR A 1 465 ? 78.394 6.421 0.127 1.00 28.87 465 TYR A O 1
ATOM 3730 N N . LEU A 1 466 ? 78.111 4.376 -0.734 1.00 28.98 466 LEU A N 1
ATOM 3731 C CA . LEU A 1 466 ? 77.502 3.863 0.500 1.00 29.94 466 LEU A CA 1
ATOM 3732 C C . LEU A 1 466 ? 78.471 3.934 1.675 1.00 28.72 466 LEU A C 1
ATOM 3733 O O . LEU A 1 466 ? 78.042 4.129 2.817 1.00 29.28 466 LEU A O 1
ATOM 3738 N N . SER A 1 467 ? 79.768 3.777 1.395 1.00 27.31 467 SER A N 1
ATOM 3739 C CA . SER A 1 467 ? 80.791 3.899 2.435 1.00 27.43 467 SER A CA 1
ATOM 3740 C C . SER A 1 467 ? 80.809 5.308 3.057 1.00 27.86 467 SER A C 1
ATOM 3741 O O . SER A 1 467 ? 80.936 5.462 4.283 1.00 28.28 467 SER A O 1
ATOM 3744 N N . THR A 1 468 ? 80.680 6.323 2.211 1.00 27.67 468 THR A N 1
ATOM 3745 C CA . THR A 1 468 ? 80.583 7.715 2.671 1.00 29.43 468 THR A CA 1
ATOM 3746 C C . THR A 1 468 ? 79.322 7.934 3.517 1.00 30.70 468 THR A C 1
ATOM 3747 O O . THR A 1 468 ? 79.387 8.507 4.606 1.00 31.18 468 THR A O 1
ATOM 3751 N N . GLN A 1 469 ? 78.184 7.451 3.014 1.00 31.82 469 GLN A N 1
ATOM 3752 C CA . GLN A 1 469 ? 76.910 7.512 3.744 1.00 34.00 469 GLN A CA 1
ATOM 3753 C C . GLN A 1 469 ? 77.026 6.825 5.103 1.00 34.19 469 GLN A C 1
ATOM 3754 O O . GLN A 1 469 ? 76.491 7.308 6.098 1.00 34.88 469 GLN A O 1
ATOM 3760 N N . TYR A 1 470 ? 77.740 5.704 5.144 1.00 32.97 470 TYR A N 1
ATOM 3761 C CA . TYR A 1 470 ? 77.996 5.035 6.408 1.00 33.44 470 TYR A CA 1
ATOM 3762 C C . TYR A 1 470 ? 78.834 5.920 7.338 1.00 33.07 470 TYR A C 1
ATOM 3763 O O . TYR A 1 470 ? 78.468 6.101 8.491 1.00 33.53 470 TYR A O 1
ATOM 3772 N N . ALA A 1 471 ? 79.932 6.484 6.823 1.00 32.09 471 ALA A N 1
ATOM 3773 C CA . ALA A 1 471 ? 80.797 7.373 7.611 1.00 32.85 471 ALA A CA 1
ATOM 3774 C C . ALA A 1 471 ? 80.017 8.541 8.224 1.00 35.25 471 ALA A C 1
ATOM 3775 O O . ALA A 1 471 ? 80.153 8.830 9.412 1.00 35.13 471 ALA A O 1
ATOM 3777 N N . LYS A 1 472 ? 79.198 9.191 7.403 1.00 36.86 472 LYS A N 1
ATOM 3778 C CA . LYS A 1 472 ? 78.393 10.326 7.842 1.00 39.62 472 LYS A CA 1
ATOM 3779 C C . LYS A 1 472 ? 77.334 9.921 8.848 1.00 41.23 472 LYS A C 1
ATOM 3780 O O . LYS A 1 472 ? 76.934 10.733 9.671 1.00 41.68 472 LYS A O 1
ATOM 3786 N N . SER A 1 473 ? 76.892 8.664 8.789 1.00 41.59 473 SER A N 1
ATOM 3787 C CA . SER A 1 473 ? 75.910 8.150 9.746 1.00 42.82 473 SER A CA 1
ATOM 3788 C C . SER A 1 473 ? 76.468 8.007 11.169 1.00 43.64 473 SER A C 1
ATOM 3789 O O . SER A 1 473 ? 75.698 7.840 12.116 1.00 44.70 473 SER A O 1
ATOM 3792 N N . LEU A 1 474 ? 77.792 8.039 11.330 1.00 42.05 474 LEU A N 1
ATOM 3793 C CA . LEU A 1 474 ? 78.386 7.787 12.654 1.00 42.13 474 LEU A CA 1
ATOM 3794 C C . LEU A 1 474 ? 78.475 9.076 13.494 1.00 43.60 474 LEU A C 1
ATOM 3795 O O . LEU A 1 474 ? 78.458 10.181 12.960 1.00 44.06 474 LEU A O 1
ATOM 3800 N N . ASP A 1 475 ? 78.568 8.922 14.806 1.00 44.26 475 ASP A N 1
ATOM 3801 C CA . ASP A 1 475 ? 78.651 10.070 15.707 1.00 45.67 475 ASP A CA 1
ATOM 3802 C C . ASP A 1 475 ? 80.122 10.340 16.031 1.00 43.96 475 ASP A C 1
ATOM 3803 O O . ASP A 1 475 ? 80.537 10.291 17.183 1.00 45.40 475 ASP A O 1
ATOM 3808 N N . LEU A 1 476 ? 80.917 10.591 14.996 1.00 41.52 476 LEU A N 1
ATOM 3809 C CA . LEU A 1 476 ? 82.360 10.750 15.154 1.00 39.41 476 LEU A CA 1
ATOM 3810 C C . LEU A 1 476 ? 82.819 11.912 14.292 1.00 38.18 476 LEU A C 1
ATOM 3811 O O . LEU A 1 476 ? 82.197 12.173 13.274 1.00 37.71 476 LEU A O 1
ATOM 3816 N N . PRO A 1 477 ? 83.918 12.591 14.682 1.00 37.61 477 PRO A N 1
ATOM 3817 C CA . PRO A 1 477 ? 84.532 13.585 13.800 1.00 36.91 477 PRO A CA 1
ATOM 3818 C C . PRO A 1 477 ? 84.939 12.901 12.487 1.00 34.81 477 PRO A C 1
ATOM 3819 O O . PRO A 1 477 ? 85.352 11.735 12.514 1.00 33.26 477 PRO A O 1
ATOM 3823 N N . LYS A 1 478 ? 84.815 13.617 11.371 1.00 33.60 478 LYS A N 1
ATOM 3824 C CA . LYS A 1 478 ? 85.069 13.065 10.036 1.00 32.46 478 LYS A CA 1
ATOM 3825 C C . LYS A 1 478 ? 86.201 13.806 9.341 1.00 31.64 478 LYS A C 1
ATOM 3826 O O . LYS A 1 478 ? 86.330 15.034 9.481 1.00 31.94 478 LYS A O 1
ATOM 3832 N N . ILE A 1 479 ? 87.014 13.052 8.600 1.00 29.24 479 ILE A N 1
ATOM 3833 C CA . ILE A 1 479 ? 87.999 13.622 7.691 1.00 28.89 479 ILE A CA 1
ATOM 3834 C C . ILE A 1 479 ? 87.725 13.100 6.268 1.00 27.67 479 ILE A C 1
ATOM 3835 O O . ILE A 1 479 ? 87.741 11.888 6.039 1.00 27.19 479 ILE A O 1
ATOM 3840 N N . GLU A 1 480 ? 87.442 14.015 5.337 1.00 27.64 480 GLU A N 1
ATOM 3841 C CA . GLU A 1 480 ? 87.239 13.650 3.940 1.00 26.99 480 GLU A CA 1
ATOM 3842 C C . GLU A 1 480 ? 88.585 13.596 3.248 1.00 26.20 480 GLU A C 1
ATOM 3843 O O . GLU A 1 480 ? 89.447 14.450 3.485 1.00 27.26 480 GLU A O 1
ATOM 3849 N N . VAL A 1 481 ? 88.762 12.592 2.394 1.00 25.07 481 VAL A N 1
ATOM 3850 C CA . VAL A 1 481 ? 90.031 12.321 1.739 1.00 24.23 481 VAL A CA 1
ATOM 3851 C C . VAL A 1 481 ? 89.773 12.204 0.236 1.00 23.88 481 VAL A C 1
ATOM 3852 O O . VAL A 1 481 ? 88.924 11.424 -0.200 1.00 23.75 481 VAL A O 1
ATOM 3856 N N . GLN A 1 482 ? 90.487 12.997 -0.557 1.00 23.64 482 GLN A N 1
ATOM 3857 C CA . GLN A 1 482 ? 90.312 12.924 -1.999 1.00 23.22 482 GLN A CA 1
ATOM 3858 C C . GLN A 1 482 ? 90.834 11.565 -2.486 1.00 22.76 482 GLN A C 1
ATOM 3859 O O . GLN A 1 482 ? 91.854 11.084 -2.010 1.00 22.54 482 GLN A O 1
ATOM 3865 N N . HIS A 1 483 ? 90.111 10.968 -3.436 1.00 23.23 483 HIS A N 1
ATOM 3866 C CA . HIS A 1 483 ? 90.324 9.580 -3.892 1.00 22.35 483 HIS A CA 1
ATOM 3867 C C . HIS A 1 483 ? 91.749 9.289 -4.361 1.00 21.45 483 HIS A C 1
ATOM 3868 O O . HIS A 1 483 ? 92.351 8.280 -3.985 1.00 21.00 483 HIS A O 1
ATOM 3875 N N . HIS A 1 484 ? 92.277 10.163 -5.217 1.00 21.49 484 HIS A N 1
ATOM 3876 C CA . HIS A 1 484 ? 93.591 9.948 -5.789 1.00 21.30 484 HIS A CA 1
ATOM 3877 C C . HIS A 1 484 ? 94.707 10.194 -4.798 1.00 21.60 484 HIS A C 1
ATOM 3878 O O . HIS A 1 484 ? 95.710 9.484 -4.814 1.00 21.24 484 HIS A O 1
ATOM 3885 N N . HIS A 1 485 ? 94.513 11.171 -3.916 1.00 21.90 485 HIS A N 1
ATOM 3886 C CA . HIS A 1 485 ? 95.416 11.360 -2.801 1.00 22.70 485 HIS A CA 1
ATOM 3887 C C . HIS A 1 485 ? 95.501 10.051 -2.002 1.00 22.36 485 HIS A C 1
ATOM 3888 O O . HIS A 1 485 ? 96.597 9.605 -1.670 1.00 23.03 485 HIS A O 1
ATOM 3895 N N . ALA A 1 486 ? 94.354 9.434 -1.710 1.00 22.66 486 ALA A N 1
ATOM 3896 C CA . ALA A 1 486 ? 94.321 8.166 -0.968 1.00 22.60 486 ALA A CA 1
ATOM 3897 C C . ALA A 1 486 ? 95.072 7.029 -1.674 1.00 22.37 486 ALA A C 1
ATOM 3898 O O . ALA A 1 486 ? 95.781 6.271 -1.015 1.00 22.28 486 ALA A O 1
ATOM 3900 N N . HIS A 1 487 ? 94.912 6.892 -2.997 1.00 22.22 487 HIS A N 1
ATOM 3901 C CA . HIS A 1 487 ? 95.692 5.894 -3.768 1.00 22.30 487 HIS A CA 1
ATOM 3902 C C . HIS A 1 487 ? 97.194 6.107 -3.538 1.00 22.65 487 HIS A C 1
ATOM 3903 O O . HIS A 1 487 ? 97.935 5.154 -3.240 1.00 23.56 487 HIS A O 1
ATOM 3910 N N . ILE A 1 488 ? 97.659 7.349 -3.674 1.00 22.89 488 ILE A N 1
ATOM 3911 C CA . ILE A 1 488 ? 99.091 7.634 -3.501 1.00 23.25 488 ILE A CA 1
ATOM 3912 C C . ILE A 1 488 ? 99.543 7.310 -2.065 1.00 24.20 488 ILE A C 1
ATOM 3913 O O . ILE A 1 488 ? 100.609 6.705 -1.860 1.00 24.14 488 ILE A O 1
ATOM 3918 N N . ALA A 1 489 ? 98.718 7.687 -1.083 1.00 23.68 489 ALA A N 1
ATOM 3919 C CA . ALA A 1 489 ? 99.047 7.456 0.330 1.00 24.28 489 ALA A CA 1
ATOM 3920 C C . ALA A 1 489 ? 99.073 5.968 0.692 1.00 24.31 489 ALA A C 1
ATOM 3921 O O . ALA A 1 489 ? 99.861 5.565 1.557 1.00 24.76 489 ALA A O 1
ATOM 3923 N N . SER A 1 490 ? 98.226 5.165 0.043 1.00 23.73 490 SER A N 1
ATOM 3924 C CA . SER A 1 490 ? 98.212 3.715 0.285 1.00 24.33 490 SER A CA 1
ATOM 3925 C C . SER A 1 490 ? 99.573 3.102 -0.030 1.00 24.99 490 SER A C 1
ATOM 3926 O O . SER A 1 490 ? 100.073 2.262 0.726 1.00 25.19 490 SER A O 1
ATOM 3929 N N . CYS A 1 491 ? 100.171 3.538 -1.132 1.00 25.44 491 CYS A N 1
ATOM 3930 C CA . CYS A 1 491 ? 101.521 3.105 -1.488 1.00 27.01 491 CYS A CA 1
ATOM 3931 C C . CYS A 1 491 ? 102.570 3.690 -0.529 1.00 28.18 491 CYS A C 1
ATOM 3932 O O . CYS A 1 491 ? 103.446 2.964 -0.056 1.00 29.38 491 CYS A O 1
ATOM 3935 N N . MET A 1 492 ? 102.471 4.983 -0.211 1.00 27.94 492 MET A N 1
ATOM 3936 C CA . MET A 1 492 ? 103.380 5.595 0.775 1.00 28.27 492 MET A CA 1
ATOM 3937 C C . MET A 1 492 ? 103.382 4.835 2.106 1.00 28.44 492 MET A C 1
ATOM 3938 O O . MET A 1 492 ? 104.448 4.581 2.676 1.00 29.52 492 MET A O 1
ATOM 3943 N N . ALA A 1 493 ? 102.189 4.495 2.596 1.00 27.70 493 ALA A N 1
ATOM 3944 C CA . ALA A 1 493 ? 102.022 3.701 3.816 1.00 28.13 493 ALA A CA 1
ATOM 3945 C C . ALA A 1 493 ? 102.826 2.377 3.819 1.00 28.74 493 ALA A C 1
ATOM 3946 O O . ALA A 1 493 ? 103.458 2.044 4.817 1.00 29.38 493 ALA A O 1
ATOM 3948 N N . GLU A 1 494 ? 102.776 1.626 2.713 1.00 28.94 494 GLU A N 1
ATOM 3949 C CA . GLU A 1 494 ? 103.501 0.339 2.574 1.00 29.97 494 GLU A CA 1
ATOM 3950 C C . GLU A 1 494 ? 104.983 0.546 2.619 1.00 31.36 494 GLU A C 1
ATOM 3951 O O . GLU A 1 494 ? 105.730 -0.330 3.075 1.00 31.72 494 GLU A O 1
ATOM 3957 N N . HIS A 1 495 ? 105.426 1.682 2.091 1.00 32.08 495 HIS A N 1
ATOM 3958 C CA . HIS A 1 495 ? 106.849 1.942 1.995 1.00 33.97 495 HIS A CA 1
ATOM 3959 C C . HIS A 1 495 ? 107.362 2.899 3.056 1.00 35.10 495 HIS A C 1
ATOM 3960 O O . HIS A 1 495 ? 108.489 3.365 2.962 1.00 36.25 495 HIS A O 1
ATOM 3967 N N . ASN A 1 496 ? 106.541 3.177 4.068 1.00 35.23 496 ASN A N 1
ATOM 3968 C CA . ASN A 1 496 ? 106.919 4.085 5.163 1.00 36.67 496 ASN A CA 1
ATOM 3969 C C . ASN A 1 496 ? 107.379 5.465 4.687 1.00 36.81 496 ASN A C 1
ATOM 3970 O O . ASN A 1 496 ? 108.312 6.051 5.236 1.00 37.41 496 ASN A O 1
ATOM 3975 N N . LEU A 1 497 ? 106.713 5.979 3.655 1.00 35.48 497 LEU A N 1
ATOM 3976 C CA . LEU A 1 497 ? 107.035 7.300 3.147 1.00 35.51 497 LEU A CA 1
ATOM 3977 C C . LEU A 1 497 ? 106.165 8.332 3.840 1.00 35.43 497 LEU A C 1
ATOM 3978 O O . LEU A 1 497 ? 104.962 8.112 4.055 1.00 33.82 497 LEU A O 1
ATOM 3983 N N . ASP A 1 498 ? 106.792 9.457 4.180 1.00 36.65 498 ASP A N 1
ATOM 3984 C CA . ASP A 1 498 ? 106.161 10.519 4.952 1.00 37.61 498 ASP A CA 1
ATOM 3985 C C . ASP A 1 498 ? 106.864 11.830 4.594 1.00 38.34 498 ASP A C 1
ATOM 3986 O O . ASP A 1 498 ? 107.540 12.453 5.435 1.00 39.09 498 ASP A O 1
ATOM 3991 N N . GLU A 1 499 ? 106.715 12.211 3.327 1.00 36.48 499 GLU A N 1
ATOM 3992 C CA . GLU A 1 499 ? 107.334 13.396 2.740 1.00 37.15 499 GLU A CA 1
ATOM 3993 C C . GLU A 1 499 ? 106.605 13.647 1.424 1.00 35.44 499 GLU A C 1
ATOM 3994 O O . GLU A 1 499 ? 105.821 12.807 0.979 1.00 33.40 499 GLU A O 1
ATOM 4000 N N . LYS A 1 500 ? 106.852 14.798 0.806 1.00 35.69 500 LYS A N 1
ATOM 4001 C CA . LYS A 1 500 ? 106.239 15.106 -0.477 1.00 34.60 500 LYS A CA 1
ATOM 4002 C C . LYS A 1 500 ? 106.827 14.238 -1.587 1.00 33.70 500 LYS A C 1
ATOM 4003 O O . LYS A 1 500 ? 108.035 14.172 -1.758 1.00 34.80 500 LYS A O 1
ATOM 4009 N N . VAL A 1 501 ? 105.960 13.560 -2.326 1.00 31.24 501 VAL A N 1
ATOM 4010 C CA . VAL A 1 501 ? 106.374 12.741 -3.449 1.00 30.82 501 VAL A CA 1
ATOM 4011 C C . VAL A 1 501 ? 105.627 13.216 -4.691 1.00 29.84 501 VAL A C 1
ATOM 4012 O O . VAL A 1 501 ? 104.630 13.939 -4.582 1.00 29.96 501 VAL A O 1
ATOM 4016 N N . ILE A 1 502 ? 106.103 12.813 -5.864 1.00 29.43 502 ILE A N 1
ATOM 4017 C CA . ILE A 1 502 ? 105.324 12.950 -7.095 1.00 28.46 502 ILE A CA 1
ATOM 4018 C C . ILE A 1 502 ? 104.383 11.755 -7.188 1.00 27.56 502 ILE A C 1
ATOM 4019 O O . ILE A 1 502 ? 104.832 10.611 -7.225 1.00 27.73 502 ILE A O 1
ATOM 4024 N N . GLY A 1 503 ? 103.079 12.020 -7.199 1.00 26.72 503 GLY A N 1
ATOM 4025 C CA . GLY A 1 503 ? 102.082 10.960 -7.137 1.00 25.97 503 GLY A CA 1
ATOM 4026 C C . GLY A 1 503 ? 101.406 10.864 -8.492 1.00 25.88 503 GLY A C 1
ATOM 4027 O O . GLY A 1 503 ? 100.816 11.834 -8.962 1.00 26.50 503 GLY A O 1
ATOM 4028 N N . ILE A 1 504 ? 101.516 9.703 -9.129 1.00 25.44 504 ILE A N 1
ATOM 4029 C CA . ILE A 1 504 ? 100.866 9.464 -10.417 1.00 24.72 504 ILE A CA 1
ATOM 4030 C C . ILE A 1 504 ? 99.680 8.524 -10.146 1.00 23.89 504 ILE A C 1
ATOM 4031 O O . ILE A 1 504 ? 99.859 7.350 -9.850 1.00 23.24 504 ILE A O 1
ATOM 4036 N N . ALA A 1 505 ? 98.478 9.076 -10.193 1.00 22.87 505 ALA A N 1
ATOM 4037 C CA . ALA A 1 505 ? 97.288 8.349 -9.818 1.00 22.55 505 ALA A CA 1
ATOM 4038 C C . ALA A 1 505 ? 96.427 8.169 -11.067 1.00 22.38 505 ALA A C 1
ATOM 4039 O O . ALA A 1 505 ? 95.760 9.107 -11.527 1.00 22.52 505 ALA A O 1
ATOM 4041 N N . TYR A 1 506 ? 96.472 6.969 -11.635 1.00 22.19 506 TYR A N 1
ATOM 4042 C CA . TYR A 1 506 ? 95.754 6.697 -12.887 1.00 22.48 506 TYR A CA 1
ATOM 4043 C C . TYR A 1 506 ? 94.689 5.650 -12.581 1.00 22.59 506 TYR A C 1
ATOM 4044 O O . TYR A 1 506 ? 95.000 4.584 -12.066 1.00 22.34 506 TYR A O 1
ATOM 4053 N N . ASP A 1 507 ? 93.434 5.967 -12.863 1.00 23.45 507 ASP A N 1
ATOM 4054 C CA . ASP A 1 507 ? 92.336 4.999 -12.672 1.00 25.03 507 ASP A CA 1
ATOM 4055 C C . ASP A 1 507 ? 91.125 5.356 -13.526 1.00 25.89 507 ASP A C 1
ATOM 4056 O O . ASP A 1 507 ? 91.246 6.172 -14.444 1.00 24.99 507 ASP A O 1
ATOM 4061 N N . GLY A 1 508 ? 89.977 4.730 -13.249 1.00 26.89 508 GLY A N 1
ATOM 4062 C CA . GLY A 1 508 ? 88.749 4.984 -14.010 1.00 28.63 508 GLY A CA 1
ATOM 4063 C C . GLY A 1 508 ? 87.949 6.205 -13.570 1.00 30.10 508 GLY A C 1
ATOM 4064 O O . GLY A 1 508 ? 87.668 7.116 -14.373 1.00 29.85 508 GLY A O 1
ATOM 4065 N N . THR A 1 509 ? 87.529 6.225 -12.305 1.00 30.74 509 THR A N 1
ATOM 4066 C CA . THR A 1 509 ? 86.715 7.326 -11.810 1.00 33.24 509 THR A CA 1
ATOM 4067 C C . THR A 1 509 ? 86.957 7.554 -10.341 1.00 32.63 509 THR A C 1
ATOM 4068 O O . THR A 1 509 ? 86.842 6.643 -9.533 1.00 33.71 509 THR A O 1
ATOM 4072 N N . GLY A 1 510 ? 87.266 8.783 -9.995 1.00 31.92 510 GLY A N 1
ATOM 4073 C CA . GLY A 1 510 ? 87.326 9.178 -8.604 1.00 30.56 510 GLY A CA 1
ATOM 4074 C C . GLY A 1 510 ? 86.793 10.580 -8.600 1.00 30.19 510 GLY A C 1
ATOM 4075 O O . GLY A 1 510 ? 86.944 11.308 -9.583 1.00 30.30 510 GLY A O 1
ATOM 4076 N N . TYR A 1 511 ? 86.147 10.947 -7.504 1.00 29.45 511 TYR A N 1
ATOM 4077 C CA . TYR A 1 511 ? 85.512 12.236 -7.389 1.00 29.83 511 TYR A CA 1
ATOM 4078 C C . TYR A 1 511 ? 86.581 13.310 -7.177 1.00 28.85 511 TYR A C 1
ATOM 4079 O O . TYR A 1 511 ? 87.336 13.242 -6.209 1.00 27.81 511 TYR A O 1
ATOM 4088 N N . GLY A 1 512 ? 86.649 14.274 -8.098 1.00 28.25 512 GLY A N 1
ATOM 4089 C CA . GLY A 1 512 ? 87.596 15.393 -8.019 1.00 28.29 512 GLY A CA 1
ATOM 4090 C C . GLY A 1 512 ? 87.051 16.543 -7.184 1.00 29.37 512 GLY A C 1
ATOM 4091 O O . GLY A 1 512 ? 85.857 16.578 -6.891 1.00 30.47 512 GLY A O 1
ATOM 4092 N N . THR A 1 513 ? 87.909 17.484 -6.800 1.00 28.68 513 THR A N 1
ATOM 4093 C CA . THR A 1 513 ? 87.479 18.610 -5.953 1.00 29.75 513 THR A CA 1
ATOM 4094 C C . THR A 1 513 ? 86.855 19.752 -6.761 1.00 30.65 513 THR A C 1
ATOM 4095 O O . THR A 1 513 ? 86.357 20.727 -6.190 1.00 30.83 513 THR A O 1
ATOM 4099 N N . ASP A 1 514 ? 86.901 19.636 -8.089 1.00 29.55 514 ASP A N 1
ATOM 4100 C CA . ASP A 1 514 ? 86.331 20.658 -8.938 1.00 30.28 514 ASP A CA 1
ATOM 4101 C C . ASP A 1 514 ? 84.998 20.219 -9.564 1.00 30.43 514 ASP A C 1
ATOM 4102 O O . ASP A 1 514 ? 84.543 20.809 -10.558 1.00 30.86 514 ASP A O 1
ATOM 4107 N N . GLY A 1 515 ? 84.384 19.193 -8.981 1.00 30.16 515 GLY A N 1
ATOM 4108 C CA . GLY A 1 515 ? 83.098 18.670 -9.469 1.00 30.65 515 GLY A CA 1
ATOM 4109 C C . GLY A 1 515 ? 83.237 17.798 -10.710 1.00 30.46 515 GLY A C 1
ATOM 4110 O O . GLY A 1 515 ? 82.234 17.402 -11.325 1.00 31.10 515 GLY A O 1
ATOM 4111 N N . ASN A 1 516 ? 84.473 17.513 -11.105 1.00 28.76 516 ASN A N 1
ATOM 4112 C CA . ASN A 1 516 ? 84.681 16.650 -12.261 1.00 27.79 516 ASN A CA 1
ATOM 4113 C C . ASN A 1 516 ? 85.224 15.315 -11.830 1.00 26.20 516 ASN A C 1
ATOM 4114 O O . ASN A 1 516 ? 85.630 15.147 -10.678 1.00 25.48 516 ASN A O 1
ATOM 4119 N N . VAL A 1 517 ? 85.209 14.356 -12.748 1.00 25.57 517 VAL A N 1
ATOM 4120 C CA . VAL A 1 517 ? 85.777 13.043 -12.503 1.00 25.29 517 VAL A CA 1
ATOM 4121 C C . VAL A 1 517 ? 87.279 13.086 -12.780 1.00 24.54 517 VAL A C 1
ATOM 4122 O O . VAL A 1 517 ? 87.702 13.606 -13.825 1.00 24.88 517 VAL A O 1
ATOM 4126 N N . TRP A 1 518 ? 88.072 12.560 -11.843 1.00 23.03 518 TRP A N 1
ATOM 4127 C CA . TRP A 1 518 ? 89.529 12.524 -11.957 1.00 22.74 518 TRP A CA 1
ATOM 4128 C C . TRP A 1 518 ? 89.971 11.081 -12.168 1.00 22.55 518 TRP A C 1
ATOM 4129 O O . TRP A 1 518 ? 89.160 10.156 -12.020 1.00 23.63 518 TRP A O 1
ATOM 4140 N N . GLY A 1 519 ? 91.242 10.863 -12.485 1.00 21.68 519 GLY A N 1
ATOM 4141 C CA . GLY A 1 519 ? 91.688 9.499 -12.847 1.00 21.88 519 GLY A CA 1
ATOM 4142 C C . GLY A 1 519 ? 92.880 9.450 -13.783 1.00 22.14 519 GLY A C 1
ATOM 4143 O O . GLY A 1 519 ? 93.310 8.376 -14.202 1.00 22.02 519 GLY A O 1
ATOM 4144 N N . ALA A 1 520 ? 93.423 10.616 -14.104 1.00 22.98 520 ALA A N 1
ATOM 4145 C CA . ALA A 1 520 ? 94.662 10.693 -14.850 1.00 24.33 520 ALA A CA 1
ATOM 4146 C C . ALA A 1 520 ? 95.435 11.880 -14.317 1.00 25.59 520 ALA A C 1
ATOM 4147 O O . ALA A 1 520 ? 95.680 12.863 -15.032 1.00 27.06 520 ALA A O 1
ATOM 4149 N N . GLU A 1 521 ? 95.819 11.774 -13.048 1.00 25.26 521 GLU A N 1
ATOM 4150 C CA . GLU A 1 521 ? 96.304 12.916 -12.281 1.00 26.12 521 GLU A CA 1
ATOM 4151 C C . GLU A 1 521 ? 97.764 12.763 -11.888 1.00 26.44 521 GLU A C 1
ATOM 4152 O O . GLU A 1 521 ? 98.214 11.658 -11.582 1.00 25.88 521 GLU A O 1
ATOM 4158 N N . ILE A 1 522 ? 98.488 13.879 -11.903 1.00 27.29 522 ILE A N 1
ATOM 4159 C CA . ILE A 1 522 ? 99.789 13.944 -11.263 1.00 28.74 522 ILE A CA 1
ATOM 4160 C C . ILE A 1 522 ? 99.675 14.948 -10.136 1.00 28.87 522 ILE A C 1
ATOM 4161 O O . ILE A 1 522 ? 99.276 16.103 -10.328 1.00 29.02 522 ILE A O 1
ATOM 4166 N N . LEU A 1 523 ? 100.006 14.479 -8.951 1.00 28.82 523 LEU A N 1
ATOM 4167 C CA . LEU A 1 523 ? 99.952 15.293 -7.759 1.00 29.60 523 LEU A CA 1
ATOM 4168 C C . LEU A 1 523 ? 101.352 15.458 -7.215 1.00 30.03 523 LEU A C 1
ATOM 4169 O O . LEU A 1 523 ? 102.243 14.646 -7.497 1.00 30.15 523 LEU A O 1
ATOM 4174 N N . VAL A 1 524 ? 101.548 16.516 -6.443 1.00 30.28 524 VAL A N 1
ATOM 4175 C CA . VAL A 1 524 ? 102.620 16.522 -5.474 1.00 30.86 524 VAL A CA 1
ATOM 4176 C C . VAL A 1 524 ? 101.924 16.427 -4.121 1.00 30.99 524 VAL A C 1
ATOM 4177 O O . VAL A 1 524 ? 101.111 17.287 -3.776 1.00 30.73 524 VAL A O 1
ATOM 4181 N N . CYS A 1 525 ? 102.200 15.360 -3.380 1.00 30.90 525 CYS A N 1
ATOM 4182 C CA . CYS A 1 525 ? 101.541 15.186 -2.092 1.00 31.55 525 CYS A CA 1
ATOM 4183 C C . CYS A 1 525 ? 102.394 14.573 -1.004 1.00 31.01 525 CYS A C 1
ATOM 4184 O O . CYS A 1 525 ? 103.388 13.885 -1.265 1.00 30.42 525 CYS A O 1
ATOM 4187 N N . ASP A 1 526 ? 101.995 14.848 0.227 1.00 31.23 526 ASP A N 1
ATOM 4188 C CA . ASP A 1 526 ? 102.528 14.122 1.369 1.00 31.70 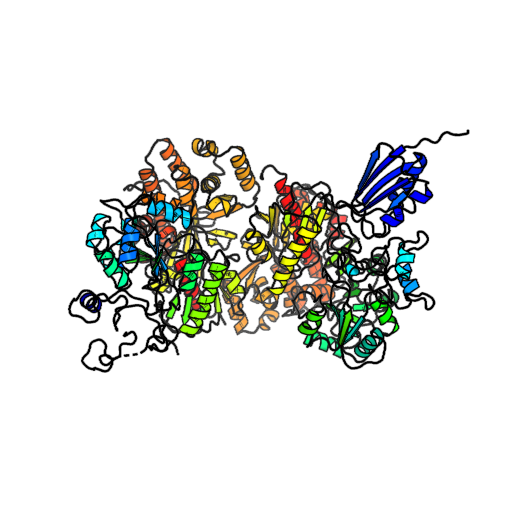526 ASP A CA 1
ATOM 4189 C C . ASP A 1 526 ? 101.339 13.432 2.014 1.00 30.46 526 ASP A C 1
ATOM 4190 O O . ASP A 1 526 ? 100.321 13.255 1.364 1.00 29.16 526 ASP A O 1
ATOM 4195 N N . LEU A 1 527 ? 101.441 13.069 3.288 1.00 30.65 527 LEU A N 1
ATOM 4196 C CA . LEU A 1 527 ? 100.333 12.378 3.941 1.00 30.15 527 LEU A CA 1
ATOM 4197 C C . LEU A 1 527 ? 99.277 13.357 4.467 1.00 31.10 527 LEU A C 1
ATOM 4198 O O . LEU A 1 527 ? 98.263 12.944 5.014 1.00 31.97 527 LEU A O 1
ATOM 4203 N N . LYS A 1 528 ? 99.512 14.654 4.334 1.00 31.42 528 LYS A N 1
ATOM 4204 C CA . LYS A 1 528 ? 98.553 15.601 4.892 1.00 32.25 528 LYS A CA 1
ATOM 4205 C C . LYS A 1 528 ? 97.930 16.587 3.903 1.00 31.79 528 LYS A C 1
ATOM 4206 O O . LYS A 1 528 ? 97.085 17.395 4.296 1.00 32.56 528 LYS A O 1
ATOM 4212 N N . SER A 1 529 ? 98.362 16.539 2.644 1.00 31.43 529 SER A N 1
ATOM 4213 C CA . SER A 1 529 ? 97.902 17.484 1.613 1.00 31.52 529 SER A CA 1
ATOM 4214 C C . SER A 1 529 ? 98.326 17.006 0.236 1.00 30.97 529 SER A C 1
ATOM 4215 O O . SER A 1 529 ? 99.217 16.160 0.113 1.00 30.09 529 SER A O 1
ATOM 4218 N N . PHE A 1 530 ? 97.701 17.572 -0.792 1.00 30.50 530 PHE A N 1
ATOM 4219 C CA . PHE A 1 530 ? 98.096 17.330 -2.171 1.00 30.41 530 PHE A CA 1
ATOM 4220 C C . PHE A 1 530 ? 97.959 18.607 -2.985 1.00 31.26 530 PHE A C 1
ATOM 4221 O O . PHE A 1 530 ? 97.162 19.488 -2.644 1.00 31.30 530 PHE A O 1
ATOM 4229 N N . GLU A 1 531 ? 98.770 18.717 -4.031 1.00 31.49 531 GLU A N 1
ATOM 4230 C CA . GLU A 1 531 ? 98.610 19.760 -5.032 1.00 32.60 531 GLU A CA 1
ATOM 4231 C C . GLU A 1 531 ? 98.463 19.055 -6.381 1.00 31.42 531 GLU A C 1
ATOM 4232 O O . GLU A 1 531 ? 99.255 18.181 -6.711 1.00 30.33 531 GLU A O 1
ATOM 4238 N N . ARG A 1 532 ? 97.438 19.421 -7.140 1.00 30.51 532 ARG A N 1
ATOM 4239 C CA . ARG A 1 532 ? 97.215 18.837 -8.451 1.00 29.16 532 ARG A CA 1
ATOM 4240 C C . ARG A 1 532 ? 98.091 19.568 -9.457 1.00 29.66 532 ARG A C 1
ATOM 4241 O O . ARG A 1 532 ? 97.960 20.779 -9.632 1.00 29.56 532 ARG A O 1
ATOM 4249 N N . ILE A 1 533 ? 98.975 18.838 -10.130 1.00 28.07 533 ILE A N 1
ATOM 4250 C CA . ILE A 1 533 ? 99.970 19.470 -10.996 1.00 28.45 533 ILE A CA 1
ATOM 4251 C C . ILE A 1 533 ? 99.614 19.297 -12.466 1.00 28.09 533 ILE A C 1
ATOM 4252 O O . ILE A 1 533 ? 99.848 20.196 -13.277 1.00 27.82 533 ILE A O 1
ATOM 4257 N N . ALA A 1 534 ? 99.061 18.136 -12.807 1.00 26.36 534 ALA A N 1
ATOM 4258 C CA . ALA A 1 534 ? 98.796 17.806 -14.218 1.00 26.96 534 ALA A CA 1
ATOM 4259 C C . ALA A 1 534 ? 97.611 16.854 -14.327 1.00 26.00 534 ALA A C 1
ATOM 4260 O O . ALA A 1 534 ? 97.322 16.110 -13.398 1.00 25.81 534 ALA A O 1
ATOM 4262 N N . HIS A 1 535 ? 96.913 16.917 -15.457 1.00 26.46 535 HIS A N 1
ATOM 4263 C CA . HIS A 1 535 ? 95.783 16.032 -15.719 1.00 26.10 535 HIS A CA 1
ATOM 4264 C C . HIS A 1 535 ? 95.501 15.984 -17.215 1.00 26.15 535 HIS A C 1
ATOM 4265 O O . HIS A 1 535 ? 96.132 16.695 -17.978 1.00 27.31 535 HIS A O 1
ATOM 4272 N N . LEU A 1 536 ? 94.570 15.137 -17.628 1.00 25.47 536 LEU A N 1
ATOM 4273 C CA . LEU A 1 536 ? 94.123 15.098 -19.028 1.00 25.74 536 LEU A CA 1
ATOM 4274 C C . LEU A 1 536 ? 93.043 16.147 -19.281 1.00 25.79 536 LEU A C 1
ATOM 4275 O O . LEU A 1 536 ? 92.257 16.433 -18.379 1.00 25.78 536 LEU A O 1
ATOM 4280 N N . LYS A 1 537 ? 93.020 16.737 -20.487 1.00 25.57 537 LYS A N 1
ATOM 4281 C CA . LYS A 1 537 ? 92.011 17.741 -20.830 1.00 26.48 537 LYS A CA 1
ATOM 4282 C C . LYS A 1 537 ? 90.625 17.122 -20.677 1.00 26.47 537 LYS A C 1
ATOM 4283 O O . LYS A 1 537 ? 90.352 16.057 -21.236 1.00 26.42 537 LYS A O 1
ATOM 4289 N N . TYR A 1 538 ? 89.777 17.768 -19.875 1.00 26.76 538 TYR A N 1
ATOM 4290 C CA . TYR A 1 538 ? 88.431 17.256 -19.574 1.00 26.62 538 TYR A CA 1
ATOM 4291 C C . TYR A 1 538 ? 87.605 16.961 -20.828 1.00 26.95 538 TYR A C 1
ATOM 4292 O O . TYR A 1 538 ? 87.529 17.804 -21.714 1.00 27.35 538 TYR A O 1
ATOM 4301 N N . LYS A 1 539 ? 86.999 15.771 -20.885 1.00 26.19 539 LYS A N 1
ATOM 4302 C CA . LYS A 1 539 ? 86.093 15.400 -21.968 1.00 26.89 539 LYS A CA 1
ATOM 4303 C C . LYS A 1 539 ? 84.726 15.100 -21.386 1.00 28.03 539 LYS A C 1
ATOM 4304 O O . LYS A 1 539 ? 84.631 14.540 -20.275 1.00 26.74 539 LYS A O 1
ATOM 4310 N N . PRO A 1 540 ? 83.661 15.443 -22.133 1.00 29.41 540 PRO A N 1
ATOM 4311 C CA . PRO A 1 540 ? 82.305 15.178 -21.656 1.00 31.31 540 PRO A CA 1
ATOM 4312 C C . PRO A 1 540 ? 82.003 13.679 -21.721 1.00 33.08 540 PRO A C 1
ATOM 4313 O O . PRO A 1 540 ? 82.436 12.992 -22.655 1.00 33.85 540 PRO A O 1
ATOM 4317 N N . LEU A 1 541 ? 81.287 13.174 -20.733 1.00 33.91 541 LEU A N 1
ATOM 4318 C CA . LEU A 1 541 ? 80.903 11.779 -20.717 1.00 36.14 541 LEU A CA 1
ATOM 4319 C C . LEU A 1 541 ? 79.386 11.748 -20.591 1.00 38.49 541 LEU A C 1
ATOM 4320 O O . LEU A 1 541 ? 78.858 11.993 -19.515 1.00 37.47 541 LEU A O 1
ATOM 4325 N N . PRO A 1 542 ? 78.682 11.502 -21.707 1.00 42.15 542 PRO A N 1
ATOM 4326 C CA . PRO A 1 542 ? 77.216 11.546 -21.726 1.00 45.60 542 PRO A CA 1
ATOM 4327 C C . PRO A 1 542 ? 76.608 10.265 -21.164 1.00 48.11 542 PRO A C 1
ATOM 4328 O O . PRO A 1 542 ? 76.986 9.159 -21.571 1.00 47.78 542 PRO A O 1
ATOM 4332 N N . GLY A 1 543 ? 75.689 10.421 -20.217 1.00 51.13 543 GLY A N 1
ATOM 4333 C CA . GLY A 1 543 ? 74.986 9.287 -19.630 1.00 54.30 543 GLY A CA 1
ATOM 4334 C C . GLY A 1 543 ? 75.555 8.845 -18.298 1.00 55.26 543 GLY A C 1
ATOM 4335 O O . GLY A 1 543 ? 74.839 8.241 -17.498 1.00 56.18 543 GLY A O 1
ATOM 4336 N N . ASN A 1 544 ? 76.845 9.121 -18.078 1.00 56.02 544 ASN A N 1
ATOM 4337 C CA . ASN A 1 544 ? 77.526 8.911 -16.784 1.00 56.65 544 ASN A CA 1
ATOM 4338 C C . ASN A 1 544 ? 77.826 7.461 -16.388 1.00 57.08 544 ASN A C 1
ATOM 4339 O O . ASN A 1 544 ? 78.988 7.038 -16.385 1.00 56.89 544 ASN A O 1
ATOM 4344 N N . GLU A 1 545 ? 76.781 6.721 -16.021 1.00 58.70 545 GLU A N 1
ATOM 4345 C CA . GLU A 1 545 ? 76.892 5.301 -15.687 1.00 59.05 545 GLU A CA 1
ATOM 4346 C C . GLU A 1 545 ? 76.688 4.437 -16.932 1.00 59.24 545 GLU A C 1
ATOM 4347 O O . GLU A 1 545 ? 77.273 3.354 -17.044 1.00 58.90 545 GLU A O 1
ATOM 4353 N N . LEU A 1 546 ? 75.860 4.930 -17.857 1.00 59.82 546 LEU A N 1
ATOM 4354 C CA . LEU A 1 546 ? 75.626 4.285 -19.155 1.00 60.10 546 LEU A CA 1
ATOM 4355 C C . LEU A 1 546 ? 76.906 4.095 -19.964 1.00 58.89 546 LEU A C 1
ATOM 4356 O O . LEU A 1 546 ? 77.076 3.069 -20.621 1.00 59.21 546 LEU A O 1
ATOM 4361 N N . ALA A 1 547 ? 77.797 5.086 -19.919 1.00 57.62 547 ALA A N 1
ATOM 4362 C CA . ALA A 1 547 ? 79.039 5.045 -20.707 1.00 56.66 547 ALA A CA 1
ATOM 4363 C C . ALA A 1 547 ? 80.071 4.053 -20.163 1.00 55.11 547 ALA A C 1
ATOM 4364 O O . ALA A 1 547 ? 80.938 3.593 -20.909 1.00 55.11 547 ALA A O 1
ATOM 4366 N N . ILE A 1 548 ? 79.969 3.720 -18.874 1.00 53.63 548 ILE A N 1
ATOM 4367 C CA . ILE A 1 548 ? 80.796 2.674 -18.269 1.00 51.99 548 ILE A CA 1
ATOM 4368 C C . ILE A 1 548 ? 80.764 1.386 -19.114 1.00 51.12 548 ILE A C 1
ATOM 4369 O O . ILE A 1 548 ? 81.818 0.846 -19.463 1.00 50.72 548 ILE A O 1
ATOM 4374 N N . LYS A 1 549 ? 79.563 0.916 -19.452 1.00 50.13 549 LYS A N 1
ATOM 4375 C CA . LYS A 1 549 ? 79.408 -0.314 -20.237 1.00 48.99 549 LYS A CA 1
ATOM 4376 C C . LYS A 1 549 ? 79.225 -0.124 -21.753 1.00 47.76 549 LYS A C 1
ATOM 4377 O O . LYS A 1 549 ? 79.689 -0.954 -22.538 1.00 46.97 549 LYS A O 1
ATOM 4383 N N . LYS A 1 550 ? 78.559 0.954 -22.162 1.00 45.90 550 LYS A N 1
ATOM 4384 C CA . LYS A 1 550 ? 78.455 1.281 -23.590 1.00 44.78 550 LYS A CA 1
ATOM 4385 C C . LYS A 1 550 ? 79.603 2.219 -23.983 1.00 42.20 550 LYS A C 1
ATOM 4386 O O . LYS A 1 550 ? 79.422 3.433 -24.098 1.00 41.35 550 LYS A O 1
ATOM 4392 N N . ILE A 1 551 ? 80.787 1.641 -24.175 1.00 39.32 551 ILE A N 1
ATOM 4393 C CA . ILE A 1 551 ? 82.013 2.426 -24.304 1.00 37.22 551 ILE A CA 1
ATOM 4394 C C . ILE A 1 551 ? 82.146 3.220 -25.603 1.00 36.60 551 ILE A C 1
ATOM 4395 O O . ILE A 1 551 ? 82.979 4.116 -25.685 1.00 34.87 551 ILE A O 1
ATOM 4400 N N . TYR A 1 552 ? 81.342 2.903 -26.616 1.00 37.05 552 TYR A N 1
ATOM 4401 C CA . TYR A 1 552 ? 81.327 3.760 -27.801 1.00 37.47 552 TYR A CA 1
ATOM 4402 C C . TYR A 1 552 ? 80.841 5.173 -27.434 1.00 36.81 552 TYR A C 1
ATOM 4403 O O . TYR A 1 552 ? 81.230 6.141 -28.075 1.00 36.75 552 TYR A O 1
ATOM 4412 N N . ARG A 1 553 ? 80.024 5.281 -26.379 1.00 36.04 553 ARG A N 1
ATOM 4413 C CA . ARG A 1 553 ? 79.591 6.576 -25.842 1.00 35.67 553 ARG A CA 1
ATOM 4414 C C . ARG A 1 553 ? 80.748 7.339 -25.209 1.00 33.62 553 ARG A C 1
ATOM 4415 O O . ARG A 1 553 ? 80.823 8.568 -25.289 1.00 33.29 553 ARG A O 1
ATOM 4423 N N . THR A 1 554 ? 81.649 6.603 -24.568 1.00 31.56 554 THR A N 1
ATOM 4424 C CA . THR A 1 554 ? 82.849 7.201 -24.013 1.00 29.50 554 THR A CA 1
ATOM 4425 C C . THR A 1 554 ? 83.711 7.734 -25.145 1.00 28.29 554 THR A C 1
ATOM 4426 O O . THR A 1 554 ? 84.200 8.861 -25.072 1.00 27.69 554 THR A O 1
ATOM 4430 N N . ALA A 1 555 ? 83.880 6.935 -26.198 1.00 28.38 555 ALA A N 1
ATOM 4431 C CA . ALA A 1 555 ? 84.651 7.381 -27.359 1.00 28.20 555 ALA A CA 1
ATOM 4432 C C . ALA A 1 555 ? 84.050 8.642 -27.989 1.00 28.60 555 ALA A C 1
ATOM 4433 O O . ALA A 1 555 ? 84.779 9.563 -28.352 1.00 28.50 555 ALA A O 1
ATOM 4435 N N . LEU A 1 556 ? 82.727 8.680 -28.136 1.00 28.85 556 LEU A N 1
ATOM 4436 C CA . LEU A 1 556 ? 82.060 9.868 -28.697 1.00 29.32 556 LEU A CA 1
ATOM 4437 C C . LEU A 1 556 ? 82.311 11.125 -27.851 1.00 28.51 556 LEU A C 1
ATOM 4438 O O . LEU A 1 556 ? 82.548 12.221 -28.376 1.00 28.99 556 LEU A O 1
ATOM 4443 N N . GLY A 1 557 ? 82.234 10.962 -26.541 1.00 27.32 557 GLY A N 1
ATOM 4444 C CA . GLY A 1 557 ? 82.625 12.023 -25.623 1.00 27.67 557 GLY A CA 1
ATOM 4445 C C . GLY A 1 557 ? 84.040 12.527 -25.883 1.00 27.51 557 GLY A C 1
ATOM 4446 O O . GLY A 1 557 ? 84.267 13.736 -25.954 1.00 28.60 557 GLY A O 1
ATOM 4447 N N . PHE A 1 558 ? 84.991 11.614 -26.050 1.00 26.79 558 PHE A N 1
ATOM 4448 C CA . PHE A 1 558 ? 86.398 12.006 -26.256 1.00 27.25 558 PHE A CA 1
ATOM 4449 C C . PHE A 1 558 ? 86.611 12.742 -27.585 1.00 28.65 558 PHE A C 1
ATOM 4450 O O . PHE A 1 558 ? 87.536 13.566 -27.700 1.00 28.53 558 PHE A O 1
ATOM 4458 N N . ILE A 1 559 ? 85.753 12.452 -28.569 1.00 29.26 559 ILE A N 1
ATOM 4459 C CA . ILE A 1 559 ? 85.895 13.043 -29.909 1.00 31.02 559 ILE A CA 1
ATOM 4460 C C . ILE A 1 559 ? 84.821 14.079 -30.249 1.00 33.00 559 ILE A C 1
ATOM 4461 O O . ILE A 1 559 ? 84.733 14.508 -31.400 1.00 33.98 559 ILE A O 1
ATOM 4466 N N . PHE A 1 560 ? 84.026 14.491 -29.252 1.00 34.24 560 PHE A N 1
ATOM 4467 C CA . PHE A 1 560 ? 82.809 15.299 -29.483 1.00 36.71 560 PHE A CA 1
ATOM 4468 C C . PHE A 1 560 ? 83.002 16.541 -30.361 1.00 38.36 560 PHE A C 1
ATOM 4469 O O . PHE A 1 560 ? 82.128 16.887 -31.168 1.00 39.49 560 PHE A O 1
ATOM 4477 N N . ASP A 1 561 ? 84.136 17.215 -30.207 1.00 38.75 561 ASP A N 1
ATOM 4478 C CA . ASP A 1 561 ? 84.351 18.481 -30.927 1.00 40.77 561 ASP A CA 1
ATOM 4479 C C . ASP A 1 561 ? 85.157 18.309 -32.213 1.00 41.41 561 ASP A C 1
ATOM 4480 O O . ASP A 1 561 ? 85.634 19.287 -32.780 1.00 41.29 561 ASP A O 1
ATOM 4485 N N . ASN A 1 562 ? 85.327 17.063 -32.653 1.00 41.43 562 ASN A N 1
ATOM 4486 C CA . ASN A 1 562 ? 86.061 16.784 -33.891 1.00 42.53 562 ASN A CA 1
ATOM 4487 C C . ASN A 1 562 ? 85.474 15.552 -34.583 1.00 42.60 562 ASN A C 1
ATOM 4488 O O . ASN A 1 562 ? 86.189 14.734 -35.156 1.00 42.82 562 ASN A O 1
ATOM 4493 N N . ILE A 1 563 ? 84.149 15.457 -34.526 1.00 42.92 563 ILE A N 1
ATOM 4494 C CA . ILE A 1 563 ? 83.367 14.323 -35.035 1.00 43.46 563 ILE A CA 1
ATOM 4495 C C . ILE A 1 563 ? 83.655 13.909 -36.493 1.00 44.15 563 ILE A C 1
ATOM 4496 O O . ILE A 1 563 ? 83.844 12.719 -36.778 1.00 43.78 563 ILE A O 1
ATOM 4501 N N . SER A 1 564 ? 83.688 14.881 -37.404 1.00 44.75 564 SER A N 1
ATOM 4502 C CA . SER A 1 564 ? 83.864 14.590 -38.828 1.00 45.64 564 SER A CA 1
ATOM 4503 C C . SER A 1 564 ? 85.172 13.854 -39.141 1.00 44.71 564 SER A C 1
ATOM 4504 O O . SER A 1 564 ? 85.290 13.197 -40.179 1.00 45.33 564 SER A O 1
ATOM 4507 N N . PHE A 1 565 ? 86.143 13.956 -38.235 1.00 42.68 565 PHE A N 1
ATOM 4508 C CA . PHE A 1 565 ? 87.442 13.305 -38.403 1.00 41.93 565 PHE A CA 1
ATOM 4509 C C . PHE A 1 565 ? 87.344 11.775 -38.300 1.00 41.10 565 PHE A C 1
ATOM 4510 O O . PHE A 1 565 ? 88.137 11.057 -38.910 1.00 41.55 565 PHE A O 1
ATOM 4518 N N . TYR A 1 566 ? 86.381 11.285 -37.518 1.00 39.13 566 TYR A N 1
ATOM 4519 C CA . TYR A 1 566 ? 86.278 9.857 -37.202 1.00 37.80 566 TYR A CA 1
ATOM 4520 C C . TYR A 1 566 ? 85.099 9.188 -37.931 1.00 38.72 566 TYR A C 1
ATOM 4521 O O . TYR A 1 566 ? 84.332 8.421 -37.340 1.00 37.62 566 TYR A O 1
ATOM 4530 N N . LYS A 1 567 ? 84.974 9.481 -39.223 1.00 40.77 567 LYS A N 1
ATOM 4531 C CA . LYS A 1 567 ? 83.825 9.059 -40.033 1.00 42.97 567 LYS A CA 1
ATOM 4532 C C . LYS A 1 567 ? 83.427 7.587 -39.890 1.00 43.31 567 LYS A C 1
ATOM 4533 O O . LYS A 1 567 ? 82.271 7.295 -39.593 1.00 43.33 567 LYS A O 1
ATOM 4539 N N . ASN A 1 568 ? 84.381 6.678 -40.115 1.00 43.79 568 ASN A N 1
ATOM 4540 C CA . ASN A 1 568 ? 84.123 5.232 -40.118 1.00 44.81 568 ASN A CA 1
ATOM 4541 C C . ASN A 1 568 ? 83.578 4.744 -38.773 1.00 43.69 568 ASN A C 1
ATOM 4542 O O . ASN A 1 568 ? 82.642 3.937 -38.735 1.00 44.18 568 ASN A O 1
ATOM 4547 N N . PHE A 1 569 ? 84.180 5.222 -37.681 1.00 41.22 569 PHE A N 1
ATOM 4548 C CA . PHE A 1 569 ? 83.678 4.941 -36.346 1.00 40.19 569 PHE A CA 1
ATOM 4549 C C . PHE A 1 569 ? 82.266 5.503 -36.115 1.00 40.43 569 PHE A C 1
ATOM 4550 O O . PHE A 1 569 ? 81.375 4.770 -35.683 1.00 40.95 569 PHE A O 1
ATOM 4558 N N . VAL A 1 570 ? 82.063 6.793 -36.376 1.00 40.34 570 VAL A N 1
ATOM 4559 C CA . VAL A 1 570 ? 80.763 7.412 -36.070 1.00 41.38 570 VAL A CA 1
ATOM 4560 C C . VAL A 1 570 ? 79.617 6.831 -36.921 1.00 43.58 570 VAL A C 1
ATOM 4561 O O . VAL A 1 570 ? 78.500 6.670 -36.441 1.00 43.69 570 VAL A O 1
ATOM 4565 N N . GLU A 1 571 ? 79.912 6.487 -38.173 1.00 45.37 571 GLU A N 1
ATOM 4566 C CA . GLU A 1 571 ? 78.915 5.875 -39.060 1.00 48.56 571 GLU A CA 1
ATOM 4567 C C . GLU A 1 571 ? 78.358 4.537 -38.588 1.00 48.95 571 GLU A C 1
ATOM 4568 O O . GLU A 1 571 ? 77.248 4.172 -38.976 1.00 50.06 571 GLU A O 1
ATOM 4574 N N . GLN A 1 572 ? 79.127 3.830 -37.754 1.00 48.06 572 GLN A N 1
ATOM 4575 C CA . GLN A 1 572 ? 78.719 2.552 -37.170 1.00 49.26 572 GLN A CA 1
ATOM 4576 C C . GLN A 1 572 ? 77.714 2.753 -36.045 1.00 48.70 572 GLN A C 1
ATOM 4577 O O . GLN A 1 572 ? 76.979 1.828 -35.698 1.00 49.49 572 GLN A O 1
ATOM 4583 N N . VAL A 1 573 ? 77.704 3.942 -35.447 1.00 47.28 573 VAL A N 1
ATOM 4584 C CA . VAL A 1 573 ? 76.700 4.244 -34.429 1.00 46.67 573 VAL A CA 1
ATOM 4585 C C . VAL A 1 573 ? 75.346 4.488 -35.101 1.00 48.71 573 VAL A C 1
ATOM 4586 O O . VAL A 1 573 ? 75.254 5.158 -36.148 1.00 49.14 573 VAL A O 1
ATOM 4590 N N . ASP A 1 574 ? 74.310 3.879 -34.524 1.00 49.74 574 ASP A N 1
ATOM 4591 C CA . ASP A 1 574 ? 72.934 4.065 -34.982 1.00 52.33 574 ASP A CA 1
ATOM 4592 C C . ASP A 1 574 ? 72.640 5.563 -35.013 1.00 52.52 574 ASP A C 1
ATOM 4593 O O . ASP A 1 574 ? 72.928 6.289 -34.051 1.00 50.96 574 ASP A O 1
ATOM 4598 N N . SER A 1 575 ? 72.096 6.004 -36.142 1.00 54.46 575 SER A N 1
ATOM 4599 C CA . SER A 1 575 ? 71.941 7.415 -36.490 1.00 55.43 575 SER A CA 1
ATOM 4600 C C . SER A 1 575 ? 71.126 8.235 -35.478 1.00 55.17 575 SER A C 1
ATOM 4601 O O . SER A 1 575 ? 71.487 9.366 -35.146 1.00 54.21 575 SER A O 1
ATOM 4604 N N . ARG A 1 576 ? 70.030 7.657 -34.997 1.00 55.87 576 ARG A N 1
ATOM 4605 C CA . ARG A 1 576 ? 69.155 8.337 -34.051 1.00 55.87 576 ARG A CA 1
ATOM 4606 C C . ARG A 1 576 ? 69.824 8.439 -32.683 1.00 52.80 576 ARG A C 1
ATOM 4607 O O . ARG A 1 576 ? 69.840 9.510 -32.080 1.00 51.98 576 ARG A O 1
ATOM 4615 N N . GLU A 1 577 ? 70.407 7.335 -32.221 1.00 51.03 577 GLU A N 1
ATOM 4616 C CA . GLU A 1 577 ? 71.168 7.328 -30.978 1.00 48.30 577 GLU A CA 1
ATOM 4617 C C . GLU A 1 577 ? 72.345 8.313 -31.007 1.00 45.89 577 GLU A C 1
ATOM 4618 O O . GLU A 1 577 ? 72.606 9.001 -30.013 1.00 44.05 577 GLU A O 1
ATOM 4624 N N . LEU A 1 578 ? 73.039 8.390 -32.143 1.00 45.12 578 LEU A N 1
ATOM 4625 C CA . LEU A 1 578 ? 74.151 9.330 -32.304 1.00 43.46 578 LEU A CA 1
ATOM 4626 C C . LEU A 1 578 ? 73.700 10.785 -32.110 1.00 43.58 578 LEU A C 1
ATOM 4627 O O . LEU A 1 578 ? 74.310 11.531 -31.346 1.00 41.93 578 LEU A O 1
ATOM 4632 N N . ASP A 1 579 ? 72.640 11.169 -32.814 1.00 45.11 579 ASP A N 1
ATOM 4633 C CA . ASP A 1 579 ? 72.060 12.510 -32.711 1.00 46.07 579 ASP A CA 1
ATOM 4634 C C . ASP A 1 579 ? 71.782 12.877 -31.248 1.00 44.55 579 ASP A C 1
ATOM 4635 O O . ASP A 1 579 ? 72.131 13.967 -30.786 1.00 43.78 579 ASP A O 1
ATOM 4640 N N . ILE A 1 580 ? 71.165 11.949 -30.528 1.00 44.09 580 ILE A N 1
ATOM 4641 C CA . ILE A 1 580 ? 70.771 12.175 -29.148 1.00 43.39 580 ILE A CA 1
ATOM 4642 C C . ILE A 1 580 ? 71.983 12.353 -28.245 1.00 41.35 580 ILE A C 1
ATOM 4643 O O . ILE A 1 580 ? 72.035 13.290 -27.428 1.00 40.61 580 ILE A O 1
ATOM 4648 N N . ILE A 1 581 ? 72.967 11.469 -28.402 1.00 39.70 581 ILE A N 1
ATOM 4649 C CA . ILE A 1 581 ? 74.191 11.548 -27.612 1.00 37.45 581 ILE A CA 1
ATOM 4650 C C . ILE A 1 581 ? 74.871 12.908 -27.811 1.00 36.88 581 ILE A C 1
ATOM 4651 O O . ILE A 1 581 ? 75.225 13.568 -26.836 1.00 36.10 581 ILE A O 1
ATOM 4656 N N . LEU A 1 582 ? 75.054 13.318 -29.063 1.00 36.86 582 LEU A N 1
ATOM 4657 C CA . LEU A 1 582 ? 75.719 14.588 -29.356 1.00 37.25 582 LEU A CA 1
ATOM 4658 C C . LEU A 1 582 ? 74.929 15.806 -28.831 1.00 38.33 582 LEU A C 1
ATOM 4659 O O . LEU A 1 582 ? 75.526 16.772 -28.330 1.00 37.73 582 LEU A O 1
ATOM 4664 N N . LYS A 1 583 ? 73.604 15.738 -28.918 1.00 38.75 583 LYS A N 1
ATOM 4665 C CA . LYS A 1 583 ? 72.753 16.793 -28.379 1.00 40.15 583 LYS A CA 1
ATOM 4666 C C . LYS A 1 583 ? 72.825 16.885 -26.860 1.00 39.10 583 LYS A C 1
ATOM 4667 O O . LYS A 1 583 ? 72.870 17.984 -26.321 1.00 38.85 583 LYS A O 1
ATOM 4673 N N . GLN A 1 584 ? 72.844 15.734 -26.185 1.00 38.62 584 GLN A N 1
ATOM 4674 C CA . GLN A 1 584 ? 72.976 15.670 -24.734 1.00 38.10 584 GLN A CA 1
ATOM 4675 C C . GLN A 1 584 ? 74.287 16.301 -24.255 1.00 37.11 584 GLN A C 1
ATOM 4676 O O . GLN A 1 584 ? 74.287 17.092 -23.316 1.00 36.46 584 GLN A O 1
ATOM 4682 N N . ILE A 1 585 ? 75.398 15.954 -24.907 1.00 36.17 585 ILE A N 1
ATOM 4683 C CA . ILE A 1 585 ? 76.676 16.601 -24.615 1.00 35.21 585 ILE A CA 1
ATOM 4684 C C . ILE A 1 585 ? 76.571 18.124 -24.765 1.00 36.58 585 ILE A C 1
ATOM 4685 O O . ILE A 1 585 ? 76.917 18.863 -23.840 1.00 35.29 585 ILE A O 1
ATOM 4690 N N . ASP A 1 586 ? 76.081 18.570 -25.924 1.00 37.40 586 ASP A N 1
ATOM 4691 C CA . ASP A 1 586 ? 75.956 19.986 -26.237 1.00 39.80 586 ASP A CA 1
ATOM 4692 C C . ASP A 1 586 ? 75.056 20.735 -25.246 1.00 40.11 586 ASP A C 1
ATOM 4693 O O . ASP A 1 586 ? 75.307 21.894 -24.939 1.00 40.51 586 ASP A O 1
ATOM 4698 N N . ARG A 1 587 ? 74.003 20.070 -24.771 1.00 40.48 587 ARG A N 1
ATOM 4699 C CA . ARG A 1 587 ? 72.977 20.707 -23.929 1.00 41.31 587 ARG A CA 1
ATOM 4700 C C . ARG A 1 587 ? 73.221 20.475 -22.437 1.00 40.62 587 ARG A C 1
ATOM 4701 O O . ARG A 1 587 ? 72.461 20.965 -21.604 1.00 41.66 587 ARG A O 1
ATOM 4709 N N . LYS A 1 588 ? 74.284 19.732 -22.125 1.00 39.01 588 LYS A N 1
ATOM 4710 C CA . LYS A 1 588 ? 74.688 19.340 -20.751 1.00 39.01 588 LYS A CA 1
ATOM 4711 C C . LYS A 1 588 ? 73.613 18.544 -20.000 1.00 39.01 588 LYS A C 1
ATOM 4712 O O . LYS A 1 588 ? 73.321 18.788 -18.813 1.00 38.36 588 LYS A O 1
ATOM 4718 N N . ILE A 1 589 ? 73.040 17.579 -20.716 1.00 38.76 589 ILE A N 1
ATOM 4719 C CA . ILE A 1 589 ? 72.088 16.641 -20.138 1.00 38.74 589 ILE A CA 1
ATOM 4720 C C . ILE A 1 589 ? 72.837 15.397 -19.663 1.00 37.26 589 ILE A C 1
ATOM 4721 O O . ILE A 1 589 ? 73.487 14.714 -20.469 1.00 35.73 589 ILE A O 1
ATOM 4726 N N . ASN A 1 590 ? 72.755 15.117 -18.361 1.00 36.64 590 ASN A N 1
ATOM 4727 C CA . ASN A 1 590 ? 73.422 13.959 -17.737 1.00 36.83 590 ASN A CA 1
ATOM 4728 C C . ASN A 1 590 ? 74.875 13.781 -18.179 1.00 35.91 590 ASN A C 1
ATOM 4729 O O . ASN A 1 590 ? 75.312 12.664 -18.476 1.00 34.85 590 ASN A O 1
ATOM 4734 N N . THR A 1 591 ? 75.616 14.884 -18.240 1.00 35.74 591 THR A N 1
ATOM 4735 C CA . THR A 1 591 ? 76.972 14.858 -18.767 1.00 34.98 591 THR A CA 1
ATOM 4736 C C . THR A 1 591 ? 77.978 15.169 -17.665 1.00 34.23 591 THR A C 1
ATOM 4737 O O . THR A 1 591 ? 77.841 16.166 -16.958 1.00 35.21 591 THR A O 1
ATOM 4741 N N . ALA A 1 592 ? 78.958 14.289 -17.489 1.00 32.79 592 ALA A N 1
ATOM 4742 C CA . ALA A 1 592 ? 80.044 14.535 -16.545 1.00 32.69 592 ALA A CA 1
ATOM 4743 C C . ALA A 1 592 ? 81.278 14.914 -17.345 1.00 32.34 592 ALA A C 1
ATOM 4744 O O . ALA A 1 592 ? 81.375 14.573 -18.524 1.00 33.17 592 ALA A O 1
ATOM 4746 N N . TYR A 1 593 ? 82.206 15.634 -16.732 1.00 31.18 593 TYR A N 1
ATOM 4747 C CA . TYR A 1 593 ? 83.474 15.919 -17.388 1.00 30.25 593 TYR A CA 1
ATOM 4748 C C . TYR A 1 593 ? 84.567 15.131 -16.710 1.00 28.94 593 TYR A C 1
ATOM 4749 O O . TYR A 1 593 ? 84.622 15.079 -15.466 1.00 27.58 593 TYR A O 1
ATOM 4758 N N . VAL A 1 594 ? 85.417 14.491 -17.520 1.00 27.81 594 VAL A N 1
ATOM 4759 C CA . VAL A 1 594 ? 86.350 13.488 -16.981 1.00 26.75 594 VAL A CA 1
ATOM 4760 C C . VAL A 1 594 ? 87.786 13.683 -17.429 1.00 26.17 594 VAL A C 1
ATOM 4761 O O . VAL A 1 594 ? 88.062 14.013 -18.596 1.00 25.26 594 VAL A O 1
ATOM 4765 N N . SER A 1 595 ? 88.690 13.484 -16.480 1.00 25.69 595 SER A N 1
ATOM 4766 C CA . SER A 1 595 ? 90.128 13.325 -16.740 1.00 25.52 595 SER A CA 1
ATOM 4767 C C . SER A 1 595 ? 90.395 11.935 -16.206 1.00 25.24 595 SER A C 1
ATOM 4768 O O . SER A 1 595 ? 90.397 11.722 -14.992 1.00 24.96 595 SER A O 1
ATOM 4771 N N . SER A 1 596 ? 90.565 10.959 -17.088 1.00 24.38 596 SER A N 1
ATOM 4772 C CA . SER A 1 596 ? 90.545 9.571 -16.624 1.00 23.48 596 SER A CA 1
ATOM 4773 C C . SER A 1 596 ? 91.346 8.666 -17.542 1.00 23.42 596 SER A C 1
ATOM 4774 O O . SER A 1 596 ? 91.070 8.592 -18.733 1.00 22.22 596 SER A O 1
ATOM 4777 N N . MET A 1 597 ? 92.315 7.954 -16.967 1.00 23.06 597 MET A N 1
ATOM 4778 C CA . MET A 1 597 ? 93.098 6.980 -17.737 1.00 22.83 597 MET A CA 1
ATOM 4779 C C . MET A 1 597 ? 92.235 5.790 -18.146 1.00 22.59 597 MET A C 1
ATOM 4780 O O . MET A 1 597 ? 92.366 5.258 -19.249 1.00 22.32 597 MET A O 1
ATOM 4785 N N . GLY A 1 598 ? 91.321 5.389 -17.269 1.00 22.34 598 GLY A N 1
ATOM 4786 C CA . GLY A 1 598 ? 90.376 4.301 -17.599 1.00 21.97 598 GLY A CA 1
ATOM 4787 C C . GLY A 1 598 ? 89.495 4.604 -18.807 1.00 22.86 598 GLY A C 1
ATOM 4788 O O . GLY A 1 598 ? 89.337 3.760 -19.703 1.00 22.99 598 GLY A O 1
ATOM 4789 N N . ARG A 1 599 ? 88.919 5.805 -18.841 1.00 22.42 599 ARG A N 1
ATOM 4790 C CA . ARG A 1 599 ? 88.078 6.198 -19.964 1.00 24.09 599 ARG A CA 1
ATOM 4791 C C . ARG A 1 599 ? 88.910 6.391 -21.227 1.00 23.58 599 ARG A C 1
ATOM 4792 O O . ARG A 1 599 ? 88.438 6.100 -22.331 1.00 24.29 599 ARG A O 1
ATOM 4800 N N . PHE A 1 600 ? 90.133 6.903 -21.068 1.00 22.80 600 PHE A N 1
ATOM 4801 C CA . PHE A 1 600 ? 91.070 7.019 -22.207 1.00 23.12 600 PHE A CA 1
ATOM 4802 C C . PHE A 1 600 ? 91.266 5.637 -22.849 1.00 23.70 600 PHE A C 1
ATOM 4803 O O . PHE A 1 600 ? 91.100 5.475 -24.078 1.00 23.82 600 PHE A O 1
ATOM 4811 N N . PHE A 1 601 ? 91.583 4.637 -22.025 1.00 23.19 601 PHE A N 1
ATOM 4812 C CA . PHE A 1 601 ? 91.683 3.255 -22.508 1.00 24.49 601 PHE A CA 1
ATOM 4813 C C . PHE A 1 601 ? 90.400 2.788 -23.196 1.00 25.25 601 PHE A C 1
ATOM 4814 O O . PHE A 1 601 ? 90.467 2.207 -24.280 1.00 26.04 601 PHE A O 1
ATOM 4822 N N . ASP A 1 602 ? 89.240 3.063 -22.589 1.00 25.00 602 ASP A N 1
ATOM 4823 C CA . ASP A 1 602 ? 87.958 2.642 -23.199 1.00 26.24 602 ASP A CA 1
ATOM 4824 C C . ASP A 1 602 ? 87.721 3.315 -24.556 1.00 26.58 602 ASP A C 1
ATOM 4825 O O . ASP A 1 602 ? 87.233 2.677 -25.494 1.00 27.03 602 ASP A O 1
ATOM 4830 N N . ALA A 1 603 ? 88.068 4.601 -24.653 1.00 26.22 603 ALA A N 1
ATOM 4831 C CA . ALA A 1 603 ? 87.950 5.340 -25.924 1.00 26.63 603 ALA A CA 1
ATOM 4832 C C . ALA A 1 603 ? 88.793 4.704 -27.045 1.00 27.53 603 ALA A C 1
ATOM 4833 O O . ALA A 1 603 ? 88.334 4.545 -28.192 1.00 28.33 603 ALA A O 1
ATOM 4835 N N . VAL A 1 604 ? 90.040 4.364 -26.725 1.00 27.36 604 VAL A N 1
ATOM 4836 C CA . VAL A 1 604 ? 90.922 3.669 -27.677 1.00 27.53 604 VAL A CA 1
ATOM 4837 C C . VAL A 1 604 ? 90.347 2.321 -28.090 1.00 28.22 604 VAL A C 1
ATOM 4838 O O . VAL A 1 604 ? 90.293 2.007 -29.287 1.00 28.79 604 VAL A O 1
ATOM 4842 N N . ALA A 1 605 ? 89.909 1.524 -27.115 1.00 26.99 605 ALA A N 1
ATOM 4843 C CA . ALA A 1 605 ? 89.395 0.176 -27.420 1.00 28.01 605 ALA A CA 1
ATOM 4844 C C . ALA A 1 605 ? 88.189 0.233 -28.381 1.00 29.02 605 ALA A C 1
ATOM 4845 O O . ALA A 1 605 ? 88.103 -0.559 -29.332 1.00 29.79 605 ALA A O 1
ATOM 4847 N N . ALA A 1 606 ? 87.293 1.190 -28.139 1.00 28.54 606 ALA A N 1
ATOM 4848 C CA . ALA A 1 606 ? 86.106 1.394 -28.978 1.00 30.67 606 ALA A CA 1
ATOM 4849 C C . ALA A 1 606 ? 86.475 1.870 -30.387 1.00 31.33 606 ALA A C 1
ATOM 4850 O O . ALA A 1 606 ? 85.933 1.390 -31.379 1.00 32.03 606 ALA A O 1
ATOM 4852 N N . LEU A 1 607 ? 87.417 2.808 -30.451 1.00 31.52 607 LEU A N 1
ATOM 4853 C CA . LEU A 1 607 ? 87.818 3.425 -31.705 1.00 33.02 607 LEU A CA 1
ATOM 4854 C C . LEU A 1 607 ? 88.493 2.443 -32.628 1.00 34.10 607 LEU A C 1
ATOM 4855 O O . LEU A 1 607 ? 88.303 2.514 -33.841 1.00 35.20 607 LEU A O 1
ATOM 4860 N N . ILE A 1 608 ? 89.300 1.540 -32.076 1.00 33.27 608 ILE A N 1
ATOM 4861 C CA . ILE A 1 608 ? 89.951 0.545 -32.937 1.00 34.83 608 ILE A CA 1
ATOM 4862 C C . ILE A 1 608 ? 89.185 -0.779 -33.000 1.00 35.95 608 ILE A C 1
ATOM 4863 O O . ILE A 1 608 ? 89.703 -1.790 -33.479 1.00 36.93 608 ILE A O 1
ATOM 4868 N N . GLY A 1 609 ? 87.942 -0.755 -32.534 1.00 36.20 609 GLY A N 1
ATOM 4869 C CA . GLY A 1 609 ? 87.047 -1.894 -32.691 1.00 37.93 609 GLY A CA 1
ATOM 4870 C C . GLY A 1 609 ? 87.389 -3.125 -31.871 1.00 38.48 609 GLY A C 1
ATOM 4871 O O . GLY A 1 609 ? 87.058 -4.243 -32.277 1.00 39.20 609 GLY A O 1
ATOM 4872 N N . VAL A 1 610 ? 88.007 -2.941 -30.722 1.00 38.14 610 VAL A N 1
ATOM 4873 C CA . VAL A 1 610 ? 88.235 -4.030 -29.797 1.00 39.09 610 VAL A CA 1
ATOM 4874 C C . VAL A 1 610 ? 86.917 -4.522 -29.238 1.00 40.18 610 VAL A C 1
ATOM 4875 O O . VAL A 1 610 ? 86.650 -5.668 -29.231 1.00 40.69 610 VAL A O 1
ATOM 4879 N N . ARG A 1 611 ? 86.109 -3.607 -28.776 1.00 40.66 611 ARG A N 1
ATOM 4880 C CA . ARG A 1 611 ? 84.770 -3.826 -28.235 1.00 42.72 611 ARG A CA 1
ATOM 4881 C C . ARG A 1 611 ? 83.982 -2.521 -28.350 1.00 42.79 611 ARG A C 1
ATOM 4882 O O . ARG A 1 611 ? 84.574 -1.450 -28.328 1.00 42.36 611 ARG A O 1
ATOM 4890 N N . LYS A 1 612 ? 82.659 -2.601 -28.460 1.00 43.94 612 LYS A N 1
ATOM 4891 C CA . LYS A 1 612 ? 81.836 -1.391 -28.377 1.00 44.48 612 LYS A CA 1
ATOM 4892 C C . LYS A 1 612 ? 81.071 -1.358 -27.067 1.00 43.46 612 LYS A C 1
ATOM 4893 O O . LYS A 1 612 ? 80.662 -0.292 -26.602 1.00 42.58 612 LYS A O 1
ATOM 4899 N N . GLU A 1 613 ? 80.877 -2.537 -26.482 1.00 43.34 613 GLU A N 1
ATOM 4900 C CA . GLU A 1 613 ? 80.184 -2.674 -25.208 1.00 43.20 613 GLU A CA 1
ATOM 4901 C C . GLU A 1 613 ? 80.921 -3.678 -24.329 1.00 42.27 613 GLU A C 1
ATOM 4902 O O . GLU A 1 613 ? 81.485 -4.647 -24.828 1.00 42.43 613 GLU A O 1
ATOM 4908 N N . VAL A 1 614 ? 80.916 -3.432 -23.027 1.00 41.08 614 VAL A N 1
ATOM 4909 C CA . VAL A 1 614 ? 81.592 -4.304 -22.072 1.00 41.36 614 VAL A CA 1
ATOM 4910 C C . VAL A 1 614 ? 80.633 -4.836 -20.999 1.00 42.11 614 VAL A C 1
ATOM 4911 O O . VAL A 1 614 ? 79.605 -4.213 -20.692 1.00 42.02 614 VAL A O 1
ATOM 4915 N N . LEU A 1 615 ? 80.988 -5.992 -20.443 1.00 42.66 615 LEU A N 1
ATOM 4916 C CA . LEU A 1 615 ? 80.149 -6.699 -19.475 1.00 43.75 615 LEU A CA 1
ATOM 4917 C C . LEU A 1 615 ? 80.536 -6.328 -18.055 1.00 42.97 615 LEU A C 1
ATOM 4918 O O . LEU A 1 615 ? 79.721 -6.414 -17.143 1.00 43.27 615 LEU A O 1
ATOM 4923 N N . PHE A 1 616 ? 81.784 -5.897 -17.879 1.00 41.85 616 PHE A N 1
ATOM 4924 C CA . PHE A 1 616 ? 82.277 -5.455 -16.584 1.00 41.03 616 PHE A CA 1
ATOM 4925 C C . PHE A 1 616 ? 83.262 -4.310 -16.756 1.00 40.63 616 PHE A C 1
ATOM 4926 O O . PHE A 1 616 ? 83.916 -4.189 -17.786 1.00 40.00 616 PHE A O 1
ATOM 4934 N N . GLU A 1 617 ? 83.351 -3.472 -15.729 1.00 40.96 617 GLU A N 1
ATOM 4935 C CA . GLU A 1 617 ? 84.212 -2.293 -15.730 1.00 40.91 617 GLU A CA 1
ATOM 4936 C C . GLU A 1 617 ? 85.676 -2.721 -15.917 1.00 38.92 617 GLU A C 1
ATOM 4937 O O . GLU A 1 617 ? 86.176 -3.570 -15.194 1.00 39.03 617 GLU A O 1
ATOM 4943 N N . GLY A 1 618 ? 86.348 -2.145 -16.908 1.00 37.96 618 GLY A N 1
ATOM 4944 C CA . GLY A 1 618 ? 87.763 -2.429 -17.120 1.00 35.26 618 GLY A CA 1
ATOM 4945 C C . GLY A 1 618 ? 88.023 -3.523 -18.141 1.00 34.33 618 GLY A C 1
ATOM 4946 O O . GLY A 1 618 ? 89.160 -3.724 -18.555 1.00 34.03 618 GLY A O 1
ATOM 4947 N N . GLN A 1 619 ? 86.974 -4.240 -18.537 1.00 33.67 619 GLN A N 1
ATOM 4948 C CA . GLN A 1 619 ? 87.117 -5.332 -19.498 1.00 33.10 619 GLN A CA 1
ATOM 4949 C C . GLN A 1 619 ? 87.853 -4.886 -20.752 1.00 32.63 619 GLN A C 1
ATOM 4950 O O . GLN A 1 619 ? 88.775 -5.561 -21.211 1.00 32.53 619 GLN A O 1
ATOM 4956 N N . ALA A 1 620 ? 87.450 -3.741 -21.293 1.00 31.69 620 ALA A N 1
ATOM 4957 C CA . ALA A 1 620 ? 88.031 -3.263 -22.543 1.00 31.61 620 ALA A CA 1
ATOM 4958 C C . ALA A 1 620 ? 89.504 -2.909 -22.337 1.00 29.56 620 ALA A C 1
ATOM 4959 O O . ALA A 1 620 ? 90.325 -3.173 -23.193 1.00 28.85 620 ALA A O 1
ATOM 4961 N N . ALA A 1 621 ? 89.850 -2.367 -21.177 1.00 28.15 621 ALA A N 1
ATOM 4962 C CA . ALA A 1 621 ? 91.267 -2.043 -20.933 1.00 27.20 621 ALA A CA 1
ATOM 4963 C C . ALA A 1 621 ? 92.145 -3.299 -20.814 1.00 27.50 621 ALA A C 1
ATOM 4964 O O . ALA A 1 621 ? 93.277 -3.322 -21.298 1.00 28.51 621 ALA A O 1
ATOM 4966 N N . MET A 1 622 ? 91.600 -4.347 -20.205 1.00 26.66 622 MET A N 1
ATOM 4967 C CA . MET A 1 622 ? 92.274 -5.637 -20.101 1.00 27.72 622 MET A CA 1
ATOM 4968 C C . MET A 1 622 ? 92.495 -6.277 -21.466 1.00 28.08 622 MET A C 1
ATOM 4969 O O . MET A 1 622 ? 93.557 -6.825 -21.734 1.00 27.91 622 MET A O 1
ATOM 4974 N N . GLU A 1 623 ? 91.491 -6.199 -22.334 1.00 28.56 623 GLU A N 1
ATOM 4975 C CA . GLU A 1 623 ? 91.627 -6.803 -23.658 1.00 30.24 623 GLU A CA 1
ATOM 4976 C C . GLU A 1 623 ? 92.653 -6.053 -24.506 1.00 29.68 623 GLU A C 1
ATOM 4977 O O . GLU A 1 623 ? 93.448 -6.671 -25.208 1.00 29.84 623 GLU A O 1
ATOM 4983 N N . LEU A 1 624 ? 92.645 -4.728 -24.399 1.00 28.84 624 LEU A N 1
ATOM 4984 C CA . LEU A 1 624 ? 93.597 -3.876 -25.102 1.00 29.14 624 LEU A CA 1
ATOM 4985 C C . LEU A 1 624 ? 95.040 -4.202 -24.707 1.00 29.58 624 LEU A C 1
ATOM 4986 O O . LEU A 1 624 ? 95.915 -4.335 -25.573 1.00 30.63 624 LEU A O 1
ATOM 4991 N N . GLU A 1 625 ? 95.274 -4.371 -23.405 1.00 29.51 625 GLU A N 1
ATOM 4992 C CA . GLU A 1 625 ? 96.587 -4.779 -22.902 1.00 30.02 625 GLU A CA 1
ATOM 4993 C C . GLU A 1 625 ? 96.989 -6.172 -23.390 1.00 30.23 625 GLU A C 1
ATOM 4994 O O . GLU A 1 625 ? 98.135 -6.381 -23.801 1.00 30.64 625 GLU A O 1
ATOM 5000 N N . SER A 1 626 ? 96.047 -7.115 -23.362 1.00 29.65 626 SER A N 1
ATOM 5001 C CA . SER A 1 626 ? 96.332 -8.495 -23.752 1.00 31.00 626 SER A CA 1
ATOM 5002 C C . SER A 1 626 ? 96.754 -8.656 -25.210 1.00 32.14 626 SER A C 1
ATOM 5003 O O . SER A 1 626 ? 97.502 -9.571 -25.533 1.00 32.95 626 SER A O 1
ATOM 5006 N N . LEU A 1 627 ? 96.271 -7.787 -26.083 1.00 31.88 627 LEU A N 1
ATOM 5007 C CA . LEU A 1 627 ? 96.556 -7.968 -27.512 1.00 34.52 627 LEU A CA 1
ATOM 5008 C C . LEU A 1 627 ? 97.799 -7.216 -27.996 1.00 34.98 627 LEU A C 1
ATOM 5009 O O . LEU A 1 627 ? 98.172 -7.304 -29.172 1.00 35.19 627 LEU A O 1
ATOM 5014 N N . MET A 1 628 ? 98.444 -6.472 -27.105 1.00 34.77 628 MET A N 1
ATOM 5015 C CA . MET A 1 628 ? 99.515 -5.574 -27.542 1.00 36.94 628 MET A CA 1
ATOM 5016 C C . MET A 1 628 ? 100.743 -6.281 -28.140 1.00 38.38 628 MET A C 1
ATOM 5017 O O . MET A 1 628 ? 101.111 -7.377 -27.721 1.00 37.91 628 MET A O 1
ATOM 5022 N N . ALA A 1 629 ? 101.344 -5.646 -29.146 1.00 39.49 629 ALA A N 1
ATOM 5023 C CA . ALA A 1 629 ? 102.535 -6.182 -29.783 1.00 41.96 629 ALA A CA 1
ATOM 5024 C C . ALA A 1 629 ? 103.774 -5.714 -29.034 1.00 42.69 629 ALA A C 1
ATOM 5025 O O . ALA A 1 629 ? 103.681 -5.046 -27.989 1.00 41.60 629 ALA A O 1
ATOM 5027 N N . GLU A 1 630 ? 104.927 -6.095 -29.571 1.00 44.93 630 GLU A N 1
ATOM 5028 C CA . GLU A 1 630 ? 106.222 -5.634 -29.111 1.00 46.09 630 GLU A CA 1
ATOM 5029 C C . GLU A 1 630 ? 106.631 -4.459 -29.975 1.00 46.02 630 GLU A C 1
ATOM 5030 O O . GLU A 1 630 ? 106.907 -4.634 -31.164 1.00 47.57 630 GLU A O 1
ATOM 5036 N N . SER A 1 631 ? 106.651 -3.259 -29.396 1.00 44.22 631 SER A N 1
ATOM 5037 C CA . SER A 1 631 ? 107.120 -2.087 -30.127 1.00 43.69 631 SER A CA 1
ATOM 5038 C C . SER A 1 631 ? 107.637 -1.011 -29.189 1.00 42.73 631 SER A C 1
ATOM 5039 O O . SER A 1 631 ? 107.222 -0.930 -28.023 1.00 40.79 631 SER A O 1
ATOM 5042 N N . GLU A 1 632 ? 108.542 -0.191 -29.722 1.00 42.69 632 GLU A N 1
ATOM 5043 C CA . GLU A 1 632 ? 109.048 0.995 -29.032 1.00 42.06 632 GLU A CA 1
ATOM 5044 C C . GLU A 1 632 ? 108.423 2.256 -29.615 1.00 41.18 632 GLU A C 1
ATOM 5045 O O . GLU A 1 632 ? 108.685 3.351 -29.137 1.00 40.52 632 GLU A O 1
ATOM 5051 N N . GLU A 1 633 ? 107.602 2.101 -30.651 1.00 41.05 633 GLU A N 1
ATOM 5052 C CA . GLU A 1 633 ? 106.986 3.248 -31.309 1.00 41.38 633 GLU A CA 1
ATOM 5053 C C . GLU A 1 633 ? 105.882 3.867 -30.448 1.00 39.28 633 GLU A C 1
ATOM 5054 O O . GLU A 1 633 ? 105.330 3.216 -29.558 1.00 37.49 633 GLU A O 1
ATOM 5060 N N . TYR A 1 634 ? 105.567 5.129 -30.724 1.00 39.41 634 TYR A N 1
ATOM 5061 C CA . TYR A 1 634 ? 104.590 5.855 -29.912 1.00 38.35 634 TYR A CA 1
ATOM 5062 C C . TYR A 1 634 ? 104.007 7.036 -30.671 1.00 37.95 634 TYR A C 1
ATOM 5063 O O . TYR A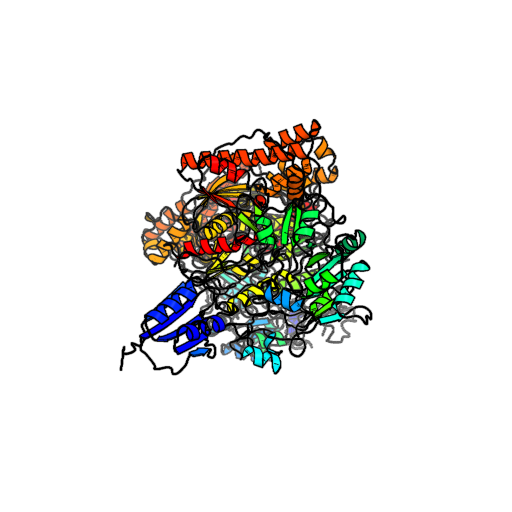 1 634 ? 104.443 7.368 -31.779 1.00 37.89 634 TYR A O 1
ATOM 5072 N N . TYR A 1 635 ? 103.017 7.667 -30.063 1.00 36.01 635 TYR A N 1
ATOM 5073 C CA . TYR A 1 635 ? 102.323 8.771 -30.690 1.00 36.39 635 TYR A CA 1
ATOM 5074 C C . TYR A 1 635 ? 102.828 10.104 -30.136 1.00 36.60 635 TYR A C 1
ATOM 5075 O O . TYR A 1 635 ? 103.285 10.174 -28.999 1.00 36.27 635 TYR A O 1
ATOM 5084 N N . GLU A 1 636 ? 102.743 11.145 -30.951 1.00 37.36 636 GLU A N 1
ATOM 5085 C CA . GLU A 1 636 ? 103.055 12.497 -30.523 1.00 38.43 636 GLU A CA 1
ATOM 5086 C C . GLU A 1 636 ? 102.015 13.029 -29.520 1.00 36.73 636 GLU A C 1
ATOM 5087 O O . GLU A 1 636 ? 100.815 12.753 -29.637 1.00 35.93 636 GLU A O 1
ATOM 5093 N N . TYR A 1 637 ? 102.496 13.776 -28.533 1.00 35.71 637 TYR A N 1
ATOM 5094 C CA . TYR A 1 637 ? 101.634 14.477 -27.583 1.00 34.50 637 TYR A CA 1
ATOM 5095 C C . TYR A 1 637 ? 102.159 15.886 -27.351 1.00 34.83 637 TYR A C 1
ATOM 5096 O O . TYR A 1 637 ? 103.299 16.213 -27.689 1.00 34.61 637 TYR A O 1
ATOM 5105 N N . GLU A 1 638 ? 101.310 16.702 -26.743 1.00 34.36 638 GLU A N 1
ATOM 5106 C CA . GLU A 1 638 ? 101.588 18.102 -26.511 1.00 35.44 638 GLU A CA 1
ATOM 5107 C C . GLU A 1 638 ? 101.199 18.364 -25.064 1.00 34.50 638 GLU A C 1
ATOM 5108 O O . GLU A 1 638 ? 100.155 17.889 -24.612 1.00 32.79 638 GLU A O 1
ATOM 5114 N N . ILE A 1 639 ? 102.045 19.095 -24.335 1.00 34.89 639 ILE A N 1
ATOM 5115 C CA . ILE A 1 639 ? 101.723 19.484 -22.958 1.00 34.66 639 ILE A CA 1
ATOM 5116 C C . ILE A 1 639 ? 101.539 20.992 -22.948 1.00 35.30 639 ILE A C 1
ATOM 5117 O O . ILE A 1 639 ? 102.443 21.739 -23.353 1.00 35.49 639 ILE A O 1
ATOM 5122 N N . LEU A 1 640 ? 100.360 21.435 -22.517 1.00 34.76 640 LEU A N 1
ATOM 5123 C CA . LEU A 1 640 ? 100.097 22.862 -22.377 1.00 36.31 640 LEU A CA 1
ATOM 5124 C C . LEU A 1 640 ? 100.109 23.264 -20.898 1.00 36.82 640 LEU A C 1
ATOM 5125 O O . LEU A 1 640 ? 99.425 22.654 -20.062 1.00 34.83 640 LEU A O 1
ATOM 5130 N N . LYS A 1 641 ? 100.908 24.271 -20.574 1.00 38.80 641 LYS A N 1
ATOM 5131 C CA . LYS A 1 641 ? 101.047 24.698 -19.188 1.00 40.50 641 LYS A CA 1
ATOM 5132 C C . LYS A 1 641 ? 100.330 26.021 -18.982 1.00 42.05 641 LYS A C 1
ATOM 5133 O O . LYS A 1 641 ? 100.743 27.045 -19.526 1.00 43.47 641 LYS A O 1
ATOM 5139 N N . GLU A 1 642 ? 99.233 25.998 -18.228 1.00 42.43 642 GLU A N 1
ATOM 5140 C CA . GLU A 1 642 ? 98.619 27.256 -17.772 1.00 44.47 642 GLU A CA 1
ATOM 5141 C C . GLU A 1 642 ? 98.698 27.282 -16.243 1.00 44.47 642 GLU A C 1
ATOM 5142 O O . GLU A 1 642 ? 99.794 27.401 -15.685 1.00 45.10 642 GLU A O 1
ATOM 5148 N N . ASP A 1 643 ? 97.565 27.147 -15.564 1.00 43.95 643 ASP A N 1
ATOM 5149 C CA . ASP A 1 643 ? 97.601 26.902 -14.118 1.00 44.09 643 ASP A CA 1
ATOM 5150 C C . ASP A 1 643 ? 98.203 25.528 -13.861 1.00 42.23 643 ASP A C 1
ATOM 5151 O O . ASP A 1 643 ? 99.006 25.348 -12.943 1.00 43.09 643 ASP A O 1
ATOM 5156 N N . ARG A 1 644 ? 97.814 24.562 -14.686 1.00 40.04 644 ARG A N 1
ATOM 5157 C CA . ARG A 1 644 ? 98.326 23.202 -14.570 1.00 38.33 644 ARG A CA 1
ATOM 5158 C C . ARG A 1 644 ? 98.859 22.711 -15.902 1.00 36.78 644 ARG A C 1
ATOM 5159 O O . ARG A 1 644 ? 98.606 23.333 -16.932 1.00 37.15 644 ARG A O 1
ATOM 5167 N N . TYR A 1 645 ? 99.595 21.602 -15.884 1.00 34.90 645 TYR A N 1
ATOM 5168 C CA . TYR A 1 645 ? 99.991 20.966 -17.130 1.00 34.21 645 TYR A CA 1
ATOM 5169 C C . TYR A 1 645 ? 98.833 20.111 -17.611 1.00 32.44 645 TYR A C 1
ATOM 5170 O O . TYR A 1 645 ? 98.279 19.301 -16.856 1.00 31.35 645 TYR A O 1
ATOM 5179 N N . VAL A 1 646 ? 98.460 20.241 -18.864 1.00 31.50 646 VAL A N 1
ATOM 5180 C CA . VAL A 1 646 ? 97.359 19.493 -19.420 1.00 30.26 646 VAL A CA 1
ATOM 5181 C C . VAL A 1 646 ? 97.701 18.894 -20.766 1.00 29.96 646 VAL A C 1
ATOM 5182 O O . VAL A 1 646 ? 98.243 19.543 -21.597 1.00 29.63 646 VAL A O 1
ATOM 5186 N N . ILE A 1 647 ? 97.341 17.636 -20.933 1.00 28.37 647 ILE A N 1
ATOM 5187 C CA . ILE A 1 647 ? 97.474 16.918 -22.183 1.00 28.26 647 ILE A CA 1
ATOM 5188 C C . ILE A 1 647 ? 96.087 16.578 -22.714 1.00 27.39 647 ILE A C 1
ATOM 5189 O O . ILE A 1 647 ? 95.232 16.097 -21.958 1.00 26.43 647 ILE A O 1
ATOM 5194 N N . ASP A 1 648 ? 95.882 16.829 -24.003 1.00 27.10 648 ASP A N 1
ATOM 5195 C CA . ASP A 1 648 ? 94.610 16.570 -24.668 1.00 27.38 648 ASP A CA 1
ATOM 5196 C C . ASP A 1 648 ? 94.605 15.177 -25.314 1.00 27.77 648 ASP A C 1
ATOM 5197 O O . ASP A 1 648 ? 95.251 14.964 -26.345 1.00 28.20 648 ASP A O 1
ATOM 5202 N N . PRO A 1 649 ? 93.865 14.225 -24.713 1.00 27.23 649 PRO A N 1
ATOM 5203 C CA . PRO A 1 649 ? 93.815 12.869 -25.239 1.00 26.97 649 PRO A CA 1
ATOM 5204 C C . PRO A 1 649 ? 93.253 12.763 -26.654 1.00 27.51 649 PRO A C 1
ATOM 5205 O O . PRO A 1 649 ? 93.606 11.825 -27.359 1.00 26.88 649 PRO A O 1
ATOM 5209 N N . GLU A 1 650 ? 92.412 13.711 -27.076 1.00 27.96 650 GLU A N 1
ATOM 5210 C CA . GLU A 1 650 ? 91.837 13.632 -28.423 1.00 29.47 650 GLU A CA 1
ATOM 5211 C C . GLU A 1 650 ? 92.892 13.748 -29.538 1.00 30.20 650 GLU A C 1
ATOM 5212 O O . GLU A 1 650 ? 92.738 13.143 -30.589 1.00 30.35 650 GLU A O 1
ATOM 5218 N N . LEU A 1 651 ? 93.946 14.536 -29.304 1.00 30.03 651 LEU A N 1
ATOM 5219 C CA . LEU A 1 651 ? 95.046 14.675 -30.277 1.00 31.13 651 LEU A CA 1
ATOM 5220 C C . LEU A 1 651 ? 95.795 13.357 -30.524 1.00 30.86 651 LEU A C 1
ATOM 5221 O O . LEU A 1 651 ? 96.288 13.093 -31.634 1.00 31.98 651 LEU A O 1
ATOM 5226 N N . ILE A 1 652 ? 95.873 12.545 -29.478 1.00 29.53 652 ILE A N 1
ATOM 5227 C CA . ILE A 1 652 ? 96.449 11.215 -29.539 1.00 29.65 652 ILE A CA 1
ATOM 5228 C C . ILE A 1 652 ? 95.461 10.272 -30.235 1.00 29.94 652 ILE A C 1
ATOM 5229 O O . ILE A 1 652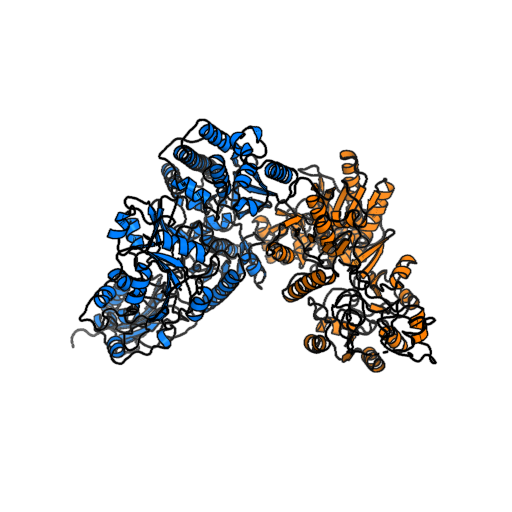 ? 95.862 9.467 -31.082 1.00 29.84 652 ILE A O 1
ATOM 5234 N N . LEU A 1 653 ? 94.169 10.401 -29.901 1.00 29.33 653 LEU A N 1
ATOM 5235 C CA . LEU A 1 653 ? 93.128 9.599 -30.564 1.00 29.76 653 LEU A CA 1
ATOM 5236 C C . LEU A 1 653 ? 93.105 9.832 -32.082 1.00 30.75 653 LEU A C 1
ATOM 5237 O O . LEU A 1 653 ? 92.835 8.905 -32.836 1.00 31.30 653 LEU A O 1
ATOM 5242 N N . ARG A 1 654 ? 93.399 11.054 -32.524 1.00 31.10 654 ARG A N 1
ATOM 5243 C CA . ARG A 1 654 ? 93.515 11.338 -33.975 1.00 32.77 654 ARG A CA 1
ATOM 5244 C C . ARG A 1 654 ? 94.532 10.461 -34.676 1.00 32.56 654 ARG A C 1
ATOM 5245 O O . ARG A 1 654 ? 94.251 9.940 -35.749 1.00 33.47 654 ARG A O 1
ATOM 5253 N N . GLN A 1 655 ? 95.715 10.319 -34.075 1.00 31.98 655 GLN A N 1
ATOM 5254 C CA . GLN A 1 655 ? 96.798 9.504 -34.650 1.00 32.52 655 GLN A CA 1
ATOM 5255 C C . GLN A 1 655 ? 96.464 8.005 -34.589 1.00 32.34 655 GLN A C 1
ATOM 5256 O O . GLN A 1 655 ? 96.787 7.255 -35.504 1.00 33.19 655 GLN A O 1
ATOM 5262 N N . ILE A 1 656 ? 95.831 7.581 -33.498 1.00 31.06 656 ILE A N 1
ATOM 5263 C CA . ILE A 1 656 ? 95.375 6.197 -33.345 1.00 31.25 656 ILE A CA 1
ATOM 5264 C C . ILE A 1 656 ? 94.379 5.807 -34.435 1.00 32.84 656 ILE A C 1
ATOM 5265 O O . ILE A 1 656 ? 94.530 4.749 -35.064 1.00 34.00 656 ILE A O 1
ATOM 5270 N N . TYR A 1 657 ? 93.371 6.653 -34.647 1.00 33.47 657 TYR A N 1
ATOM 5271 C CA . TYR A 1 657 ? 92.384 6.436 -35.707 1.00 35.76 657 TYR A CA 1
ATOM 5272 C C . TYR A 1 657 ? 93.018 6.471 -37.102 1.00 37.02 657 TYR A C 1
ATOM 5273 O O . TYR A 1 657 ? 92.613 5.717 -37.994 1.00 37.58 657 TYR A O 1
ATOM 5282 N N . GLU A 1 658 ? 94.004 7.345 -37.290 1.00 37.25 658 GLU A N 1
ATOM 5283 C CA . GLU A 1 658 ? 94.741 7.391 -38.547 1.00 39.35 658 GLU A CA 1
ATOM 5284 C C . GLU A 1 658 ? 95.459 6.070 -38.806 1.00 39.06 658 GLU A C 1
ATOM 5285 O O . GLU A 1 658 ? 95.425 5.547 -39.925 1.00 39.14 658 GLU A O 1
ATOM 5291 N N . ASP A 1 659 ? 96.110 5.543 -37.770 1.00 37.42 659 ASP A N 1
ATOM 5292 C CA . ASP A 1 659 ? 96.777 4.249 -37.877 1.00 38.13 659 ASP A CA 1
ATOM 5293 C C . ASP A 1 659 ? 95.776 3.157 -38.216 1.00 38.65 659 ASP A C 1
ATOM 5294 O O . ASP A 1 659 ? 96.062 2.282 -39.030 1.00 39.53 659 ASP A O 1
ATOM 5299 N N . TYR A 1 660 ? 94.600 3.237 -37.607 1.00 38.59 660 TYR A N 1
ATOM 5300 C CA . TYR A 1 660 ? 93.563 2.232 -37.772 1.00 40.08 660 TYR A CA 1
ATOM 5301 C C . TYR A 1 660 ? 93.029 2.223 -39.203 1.00 41.89 660 TYR A C 1
ATOM 5302 O O . TYR A 1 660 ? 92.919 1.161 -39.819 1.00 42.30 660 TYR A O 1
ATOM 5311 N N . MET A 1 661 ? 92.715 3.411 -39.718 1.00 42.65 661 MET A N 1
ATOM 5312 C CA . MET A 1 661 ? 92.258 3.576 -41.095 1.00 45.15 661 MET A CA 1
ATOM 5313 C C . MET A 1 661 ? 93.270 3.072 -42.128 1.00 46.15 661 MET A C 1
ATOM 5314 O O . MET A 1 661 ? 92.878 2.582 -43.181 1.00 46.96 661 MET A O 1
ATOM 5319 N N . LYS A 1 662 ? 94.560 3.202 -41.812 1.00 45.72 662 LYS A N 1
ATOM 5320 C CA . LYS A 1 662 ? 95.642 2.807 -42.724 1.00 47.01 662 LYS A CA 1
ATOM 5321 C C . LYS A 1 662 ? 95.760 1.296 -42.804 1.00 46.99 662 LYS A C 1
ATOM 5322 O O . LYS A 1 662 ? 96.350 0.770 -43.733 1.00 48.49 662 LYS A O 1
ATOM 5328 N N . GLY A 1 663 ? 95.200 0.605 -41.816 1.00 45.47 663 GLY A N 1
ATOM 5329 C CA . GLY A 1 663 ? 95.240 -0.844 -41.781 1.00 45.59 663 GLY A CA 1
ATOM 5330 C C . GLY A 1 663 ? 96.258 -1.417 -40.807 1.00 44.86 663 GLY A C 1
ATOM 5331 O O . GLY A 1 663 ? 96.615 -2.576 -40.922 1.00 45.44 663 GLY A O 1
ATOM 5332 N N . PHE A 1 664 ? 96.739 -0.615 -39.857 1.00 42.85 664 PHE A N 1
ATOM 5333 C CA . PHE A 1 664 ? 97.689 -1.129 -38.857 1.00 42.50 664 PHE A CA 1
ATOM 5334 C C . PHE A 1 664 ? 96.983 -2.109 -37.919 1.00 41.39 664 PHE A C 1
ATOM 5335 O O . PHE A 1 664 ? 95.808 -1.928 -37.595 1.00 40.46 664 PHE A O 1
ATOM 5343 N N . GLU A 1 665 ? 97.718 -3.141 -37.502 1.00 41.41 665 GLU A N 1
ATOM 5344 C CA . GLU A 1 665 ? 97.242 -4.166 -36.583 1.00 40.62 665 GLU A CA 1
ATOM 5345 C C . GLU A 1 665 ? 96.869 -3.522 -35.259 1.00 38.27 665 GLU A C 1
ATOM 5346 O O . GLU A 1 665 ? 97.555 -2.606 -34.806 1.00 36.67 665 GLU A O 1
ATOM 5352 N N . LYS A 1 666 ? 95.788 -4.012 -34.648 1.00 37.32 666 LYS A N 1
ATOM 5353 C CA . LYS A 1 666 ? 95.354 -3.569 -33.323 1.00 35.77 666 LYS A CA 1
ATOM 5354 C C . LYS A 1 666 ? 96.441 -3.725 -32.255 1.00 34.18 666 LYS A C 1
ATOM 5355 O O . LYS A 1 666 ? 96.580 -2.876 -31.376 1.00 32.44 666 LYS A O 1
ATOM 5361 N N . SER A 1 667 ? 97.198 -4.818 -32.353 1.00 34.19 667 SER A N 1
ATOM 5362 C CA . SER A 1 667 ? 98.311 -5.122 -31.452 1.00 33.63 667 SER A CA 1
ATOM 5363 C C . SER A 1 667 ? 99.375 -4.028 -31.466 1.00 32.92 667 SER A C 1
ATOM 5364 O O . SER A 1 667 ? 99.870 -3.619 -30.418 1.00 31.16 667 SER A O 1
ATOM 5367 N N . TYR A 1 668 ? 99.713 -3.572 -32.666 1.00 34.01 668 TYR A N 1
ATOM 5368 C CA . TYR A 1 668 ? 100.690 -2.511 -32.874 1.00 34.06 668 TYR A CA 1
ATOM 5369 C C . TYR A 1 668 ? 100.182 -1.160 -32.381 1.00 31.96 668 TYR A C 1
ATOM 5370 O O . TYR A 1 668 ? 100.905 -0.432 -31.716 1.00 30.94 668 TYR A O 1
ATOM 5379 N N . ILE A 1 669 ? 98.932 -0.832 -32.686 1.00 31.37 669 ILE A N 1
ATOM 5380 C CA . ILE A 1 669 ? 98.316 0.409 -32.204 1.00 30.43 669 ILE A CA 1
ATOM 5381 C C . ILE A 1 669 ? 98.259 0.443 -30.669 1.00 28.97 669 ILE A C 1
ATOM 5382 O O . ILE A 1 669 ? 98.521 1.463 -30.036 1.00 28.95 669 ILE A O 1
ATOM 5387 N N . SER A 1 670 ? 97.918 -0.685 -30.071 1.00 28.50 670 SER A N 1
ATOM 5388 C CA . SER A 1 670 ? 97.844 -0.757 -28.612 1.00 27.09 670 SER A CA 1
ATOM 5389 C C . SER A 1 670 ? 99.216 -0.504 -27.996 1.00 26.75 670 SER A C 1
ATOM 5390 O O . SER A 1 670 ? 99.339 0.249 -27.027 1.00 25.93 670 SER A O 1
ATOM 5393 N N . ALA A 1 671 ? 100.244 -1.143 -28.557 1.00 27.74 671 ALA A N 1
ATOM 5394 C CA . ALA A 1 671 ? 101.605 -0.955 -28.071 1.00 28.30 671 ALA A CA 1
ATOM 5395 C C . ALA A 1 671 ? 102.006 0.526 -28.147 1.00 28.38 671 ALA A C 1
ATOM 5396 O O . ALA A 1 671 ? 102.537 1.078 -27.188 1.00 27.44 671 ALA A O 1
ATOM 5398 N N . LYS A 1 672 ? 101.727 1.158 -29.286 1.00 29.01 672 LYS A N 1
ATOM 5399 C CA . LYS A 1 672 ? 102.034 2.583 -29.489 1.00 29.15 672 LYS A CA 1
ATOM 5400 C C . LYS A 1 672 ? 101.289 3.463 -28.483 1.00 27.72 672 LYS A C 1
ATOM 5401 O O . LYS A 1 672 ? 101.831 4.458 -27.971 1.00 28.45 672 LYS A O 1
ATOM 5407 N N . PHE A 1 673 ? 100.034 3.125 -28.227 1.00 26.77 673 PHE A N 1
ATOM 5408 C CA . PHE A 1 673 ? 99.249 3.853 -27.232 1.00 26.41 673 PHE A CA 1
ATOM 5409 C C . PHE A 1 673 ? 99.824 3.697 -25.815 1.00 25.93 673 PHE A C 1
ATOM 5410 O O . PHE A 1 673 ? 99.966 4.699 -25.099 1.00 25.57 673 PHE A O 1
ATOM 5418 N N . HIS A 1 674 ? 100.146 2.462 -25.408 1.00 26.20 674 HIS A N 1
ATOM 5419 C CA . HIS A 1 674 ? 100.727 2.217 -24.068 1.00 25.78 674 HIS A CA 1
ATOM 5420 C C . HIS A 1 674 ? 102.028 3.024 -23.915 1.00 26.42 674 HIS A C 1
ATOM 5421 O O . HIS A 1 674 ? 102.250 3.685 -22.899 1.00 25.32 674 HIS A O 1
ATOM 5428 N N . ASN A 1 675 ? 102.871 2.980 -24.943 1.00 26.82 675 ASN A N 1
ATOM 5429 C CA . ASN A 1 675 ? 104.148 3.701 -24.917 1.00 27.95 675 ASN A CA 1
ATOM 5430 C C . ASN A 1 675 ? 103.994 5.214 -24.812 1.00 27.35 675 ASN A C 1
ATOM 5431 O O . ASN A 1 675 ? 104.813 5.884 -24.178 1.00 27.67 675 ASN A O 1
ATOM 5436 N N . THR A 1 676 ? 102.958 5.743 -25.457 1.00 27.08 676 THR A N 1
ATOM 5437 C CA . THR A 1 676 ? 102.618 7.156 -25.381 1.00 27.36 676 THR A CA 1
ATOM 5438 C C . THR A 1 676 ? 102.306 7.583 -23.923 1.00 26.26 676 THR A C 1
ATOM 5439 O O . THR A 1 676 ? 102.840 8.584 -23.418 1.00 25.47 676 THR A O 1
ATOM 5443 N N . VAL A 1 677 ? 101.446 6.826 -23.262 1.00 25.08 677 VAL A N 1
ATOM 5444 C CA . VAL A 1 677 ? 101.110 7.113 -21.857 1.00 24.99 677 VAL A CA 1
ATOM 5445 C C . VAL A 1 677 ? 102.392 7.073 -21.011 1.00 25.50 677 VAL A C 1
ATOM 5446 O O . VAL A 1 677 ? 102.679 8.017 -20.280 1.00 25.66 677 VAL A O 1
ATOM 5450 N N . VAL A 1 678 ? 103.187 6.017 -21.170 1.00 25.41 678 VAL A N 1
ATOM 5451 C CA . VAL A 1 678 ? 104.476 5.944 -20.481 1.00 25.93 678 VAL A CA 1
ATOM 5452 C C . VAL A 1 678 ? 105.310 7.191 -20.740 1.00 26.49 678 VAL A C 1
ATOM 5453 O O . VAL A 1 678 ? 105.805 7.816 -19.790 1.00 26.12 678 VAL A O 1
ATOM 5457 N N . ASN A 1 679 ? 105.441 7.569 -22.013 1.00 26.68 679 ASN A N 1
ATOM 5458 C CA . ASN A 1 679 ? 106.307 8.670 -22.394 1.00 28.04 679 ASN A CA 1
ATOM 5459 C C . ASN A 1 679 ? 105.861 10.018 -21.836 1.00 27.91 679 ASN A C 1
ATOM 5460 O O . ASN A 1 679 ? 106.682 10.729 -21.248 1.00 28.33 679 ASN A O 1
ATOM 5465 N N . PHE A 1 680 ? 104.576 10.355 -21.974 1.00 26.95 680 PHE A N 1
ATOM 5466 C CA . PHE A 1 680 ? 104.121 11.640 -21.437 1.00 27.47 680 PHE A CA 1
ATOM 5467 C C . PHE A 1 680 ? 104.154 11.712 -19.903 1.00 27.17 680 PHE A C 1
ATOM 5468 O O . PHE A 1 680 ? 104.431 12.768 -19.335 1.00 27.65 680 PHE A O 1
ATOM 5476 N N . THR A 1 681 ? 103.930 10.572 -19.255 1.00 26.60 681 THR A N 1
ATOM 5477 C CA . THR A 1 681 ? 103.961 10.497 -17.798 1.00 26.91 681 THR A CA 1
ATOM 5478 C C . THR A 1 681 ? 105.393 10.732 -17.310 1.00 28.01 681 THR A C 1
ATOM 5479 O O . THR A 1 681 ? 105.629 11.502 -16.376 1.00 27.92 681 THR A O 1
ATOM 5483 N N . TYR A 1 682 ? 106.343 10.072 -17.963 1.00 28.41 682 TYR A N 1
ATOM 5484 C CA . TYR A 1 682 ? 107.756 10.263 -17.679 1.00 30.02 682 TYR A CA 1
ATOM 5485 C C . TYR A 1 682 ? 108.151 11.730 -17.865 1.00 31.01 682 TYR A C 1
ATOM 5486 O O . TYR A 1 682 ? 108.841 12.317 -17.020 1.00 31.23 682 TYR A O 1
ATOM 5495 N N . ASP A 1 683 ? 107.713 12.321 -18.973 1.00 31.45 683 ASP A N 1
ATOM 5496 C CA . ASP A 1 683 ? 108.061 13.699 -19.259 1.00 33.41 683 ASP A CA 1
ATOM 5497 C C . ASP A 1 683 ? 107.522 14.626 -18.155 1.00 32.70 683 ASP A C 1
ATOM 5498 O O . ASP A 1 683 ? 108.240 15.502 -17.677 1.00 33.93 683 ASP A O 1
ATOM 5503 N N . LEU A 1 684 ? 106.274 14.413 -17.742 1.00 31.14 684 LEU A N 1
ATOM 5504 C CA . LEU A 1 684 ? 105.670 15.217 -16.677 1.00 31.17 684 LEU A CA 1
ATOM 5505 C C . LEU A 1 684 ? 106.446 15.082 -15.368 1.00 31.83 684 LEU A C 1
ATOM 5506 O O . LEU A 1 684 ? 106.734 16.094 -14.699 1.00 31.87 684 LEU A O 1
ATOM 5511 N N . ALA A 1 685 ? 106.781 13.838 -15.002 1.00 30.64 685 ALA A N 1
ATOM 5512 C CA . ALA A 1 685 ? 107.575 13.598 -13.807 1.00 31.53 685 ALA A CA 1
ATOM 5513 C C . ALA A 1 685 ? 108.910 14.335 -13.836 1.00 33.01 685 ALA A C 1
ATOM 5514 O O . ALA A 1 685 ? 109.351 14.862 -12.810 1.00 33.31 685 ALA A O 1
ATOM 5516 N N . ASN A 1 686 ? 109.548 14.385 -15.004 1.00 34.32 686 ASN A N 1
ATOM 5517 C CA . ASN A 1 686 ? 110.826 15.066 -15.136 1.00 36.42 686 ASN A CA 1
ATOM 5518 C C . ASN A 1 686 ? 110.687 16.585 -15.024 1.00 36.86 686 ASN A C 1
ATOM 5519 O O . ASN A 1 686 ? 111.520 17.245 -14.394 1.00 37.75 686 ASN A O 1
ATOM 5524 N N . LEU A 1 687 ? 109.630 17.118 -15.638 1.00 35.95 687 LEU A N 1
ATOM 5525 C CA . LEU A 1 687 ? 109.282 18.535 -15.522 1.00 36.69 687 LEU A CA 1
ATOM 5526 C C . LEU A 1 687 ? 109.096 18.919 -14.054 1.00 36.30 687 LEU A C 1
ATOM 5527 O O . LEU A 1 687 ? 109.633 19.917 -13.595 1.00 36.98 687 LEU A O 1
ATOM 5532 N N . ILE A 1 688 ? 108.358 18.086 -13.325 1.00 35.02 688 ILE A N 1
ATOM 5533 C CA . ILE A 1 688 ? 108.035 18.350 -11.930 1.00 35.16 688 ILE A CA 1
ATOM 5534 C C . ILE A 1 688 ? 109.282 18.269 -11.040 1.00 36.37 688 ILE A C 1
ATOM 5535 O O . ILE A 1 688 ? 109.504 19.146 -10.192 1.00 37.28 688 ILE A O 1
ATOM 5540 N N . ARG A 1 689 ? 110.120 17.255 -11.265 1.00 36.19 689 ARG A N 1
ATOM 5541 C CA . ARG A 1 689 ? 111.404 17.155 -10.555 1.00 37.66 689 ARG A CA 1
ATOM 5542 C C . ARG A 1 689 ? 112.294 18.393 -10.767 1.00 39.69 689 ARG A C 1
ATOM 5543 O O . ARG A 1 689 ? 112.921 18.885 -9.823 1.00 39.79 689 ARG A O 1
ATOM 5551 N N . LYS A 1 690 ? 112.353 18.877 -12.008 1.00 40.77 690 LYS A N 1
ATOM 5552 C CA . LYS A 1 690 ? 113.152 20.059 -12.338 1.00 43.76 690 LYS A CA 1
ATOM 5553 C C . LYS A 1 690 ? 112.653 21.277 -11.538 1.00 44.45 690 LYS A C 1
ATOM 5554 O O . LYS A 1 690 ? 113.457 22.026 -10.996 1.00 45.64 690 LYS A O 1
ATOM 5560 N N . GLU A 1 691 ? 111.330 21.433 -11.436 1.00 44.02 691 GLU A N 1
ATOM 5561 C CA . GLU A 1 691 ? 110.707 22.512 -10.652 1.00 45.41 691 GLU A CA 1
ATOM 5562 C C . GLU A 1 691 ? 110.904 22.387 -9.137 1.00 45.16 691 GLU A C 1
ATOM 5563 O O . GLU A 1 691 ? 111.205 23.376 -8.469 1.00 46.15 691 GLU A O 1
ATOM 5569 N N . THR A 1 692 ? 110.732 21.177 -8.603 1.00 43.44 692 THR A N 1
ATOM 5570 C CA . THR A 1 692 ? 110.597 20.964 -7.152 1.00 42.58 692 THR A CA 1
ATOM 5571 C C . THR A 1 692 ? 111.788 20.285 -6.468 1.00 43.09 692 THR A C 1
ATOM 5572 O O . THR A 1 692 ? 111.897 20.323 -5.247 1.00 43.25 692 THR A O 1
ATOM 5576 N N . GLY A 1 693 ? 112.663 19.646 -7.241 1.00 43.04 693 GLY A N 1
ATOM 5577 C CA . GLY A 1 693 ? 113.741 18.837 -6.666 1.00 43.15 693 GLY A CA 1
ATOM 5578 C C . GLY A 1 693 ? 113.290 17.458 -6.172 1.00 41.27 693 GLY A C 1
ATOM 5579 O O . GLY A 1 693 ? 114.124 16.651 -5.771 1.00 41.66 693 GLY A O 1
ATOM 5580 N N . ILE A 1 694 ? 111.982 17.178 -6.212 1.00 39.27 694 ILE A N 1
ATOM 5581 C CA . ILE A 1 694 ? 111.435 15.887 -5.738 1.00 37.56 694 ILE A CA 1
ATOM 5582 C C . ILE A 1 694 ? 111.839 14.716 -6.639 1.00 37.02 694 ILE A C 1
ATOM 5583 O O . ILE A 1 694 ? 111.643 14.757 -7.852 1.00 36.44 694 ILE A O 1
ATOM 5588 N N . ASN A 1 695 ? 112.415 13.686 -6.023 1.00 37.04 695 ASN A N 1
ATOM 5589 C CA . ASN A 1 695 ? 112.982 12.533 -6.738 1.00 37.17 695 ASN A CA 1
ATOM 5590 C C . ASN A 1 695 ? 112.273 11.189 -6.454 1.00 35.82 695 ASN A C 1
ATOM 5591 O O . ASN A 1 695 ? 112.649 10.141 -7.008 1.00 36.02 695 ASN A O 1
ATOM 5596 N N . LYS A 1 696 ? 111.256 11.227 -5.590 1.00 34.15 696 LYS A N 1
ATOM 5597 C CA . LYS A 1 696 ? 110.444 10.052 -5.287 1.00 32.43 696 LYS A CA 1
ATOM 5598 C C . LYS A 1 696 ? 109.141 10.123 -6.067 1.00 31.00 696 LYS A C 1
ATOM 5599 O O . LYS A 1 696 ? 108.458 11.166 -6.064 1.00 30.01 696 LYS A O 1
ATOM 5605 N N . VAL A 1 697 ? 108.818 9.014 -6.731 1.00 29.33 697 VAL A N 1
ATOM 5606 C CA . VAL A 1 697 ? 107.620 8.904 -7.545 1.00 28.72 697 VAL A CA 1
ATOM 5607 C C . VAL A 1 697 ? 106.816 7.701 -7.076 1.00 28.20 697 VAL A C 1
ATOM 5608 O O . VAL A 1 697 ? 107.363 6.594 -6.955 1.00 28.51 697 VAL A O 1
ATOM 5612 N N . VAL A 1 698 ? 105.528 7.926 -6.818 1.00 27.27 698 VAL A N 1
ATOM 5613 C CA . VAL A 1 698 ? 104.601 6.877 -6.416 1.00 26.63 698 VAL A CA 1
ATOM 5614 C C . VAL A 1 698 ? 103.586 6.642 -7.546 1.00 26.27 698 VAL A C 1
ATOM 5615 O O . VAL A 1 698 ? 102.971 7.590 -8.048 1.00 25.74 698 VAL A O 1
ATOM 5619 N N . LEU A 1 699 ? 103.401 5.377 -7.922 1.00 25.57 699 LEU A N 1
ATOM 5620 C CA . LEU A 1 699 ? 102.427 5.016 -8.940 1.00 25.29 699 LEU A CA 1
ATOM 5621 C C . LEU A 1 699 ? 101.312 4.237 -8.285 1.00 24.68 699 LEU A C 1
ATOM 5622 O O . LEU A 1 699 ? 101.565 3.216 -7.645 1.00 25.29 699 LEU A O 1
ATOM 5627 N N . SER A 1 700 ? 100.081 4.720 -8.415 1.00 24.18 700 SER A N 1
ATOM 5628 C CA . SER A 1 700 ? 98.930 3.989 -7.851 1.00 23.54 700 SER A CA 1
ATOM 5629 C C . SER A 1 700 ? 97.648 4.292 -8.634 1.00 23.07 700 SER A C 1
ATOM 5630 O O . SER A 1 700 ? 97.668 5.072 -9.584 1.00 23.04 700 SER A O 1
ATOM 5633 N N . GLY A 1 701 ? 96.539 3.679 -8.230 1.00 22.28 701 GLY A N 1
ATOM 5634 C CA . GLY A 1 701 ? 95.301 3.774 -8.987 1.00 21.70 701 GLY A CA 1
ATOM 5635 C C . GLY A 1 701 ? 95.192 2.522 -9.829 1.00 21.22 701 GLY A C 1
ATOM 5636 O O . GLY A 1 701 ? 96.204 1.929 -10.214 1.00 21.72 701 GLY A O 1
ATOM 5637 N N . GLY A 1 702 ? 93.965 2.144 -10.136 1.00 21.52 702 GLY A N 1
ATOM 5638 C CA . GLY A 1 702 ? 93.661 0.880 -10.814 1.00 22.13 702 GLY A CA 1
ATOM 5639 C C . GLY A 1 702 ? 94.241 0.710 -12.215 1.00 22.68 702 GLY A C 1
ATOM 5640 O O . GLY A 1 702 ? 94.400 -0.416 -12.660 1.00 23.01 702 GLY A O 1
ATOM 5641 N N . SER A 1 703 ? 94.570 1.796 -12.915 1.00 22.38 703 SER A N 1
ATOM 5642 C CA . SER A 1 703 ? 95.230 1.642 -14.234 1.00 23.76 703 SER A CA 1
ATOM 5643 C C . SER A 1 703 ? 96.595 0.951 -14.091 1.00 23.78 703 SER A C 1
ATOM 5644 O O . SER A 1 703 ? 97.091 0.346 -15.027 1.00 24.32 703 SER A O 1
ATOM 5647 N N . PHE A 1 704 ? 97.208 1.034 -12.912 1.00 24.28 704 PHE A N 1
ATOM 5648 C CA . PHE A 1 704 ? 98.494 0.348 -12.723 1.00 23.95 704 PHE A CA 1
ATOM 5649 C C . PHE A 1 704 ? 98.416 -1.163 -12.467 1.00 24.12 704 PHE A C 1
ATOM 5650 O O . PHE A 1 704 ? 99.440 -1.830 -12.300 1.00 24.67 704 PHE A O 1
ATOM 5658 N N . GLN A 1 705 ? 97.206 -1.706 -12.519 1.00 23.57 705 GLN A N 1
ATOM 5659 C CA . GLN A 1 705 ? 97.025 -3.142 -12.736 1.00 23.81 705 GLN A CA 1
ATOM 5660 C C . GLN A 1 705 ? 97.519 -3.585 -14.123 1.00 23.88 705 GLN A C 1
ATOM 5661 O O . GLN A 1 705 ? 97.757 -4.772 -14.354 1.00 24.14 705 GLN A O 1
ATOM 5667 N N . ASN A 1 706 ? 97.672 -2.629 -15.033 1.00 23.16 706 ASN A N 1
ATOM 5668 C CA . ASN A 1 706 ? 98.264 -2.895 -16.346 1.00 23.88 706 ASN A CA 1
ATOM 5669 C C . ASN A 1 706 ? 99.756 -3.182 -16.140 1.00 24.23 706 ASN A C 1
ATOM 5670 O O . ASN A 1 706 ? 100.514 -2.292 -15.701 1.00 24.40 706 ASN A O 1
ATOM 5675 N N . ARG A 1 707 ? 100.167 -4.420 -16.421 1.00 25.12 707 ARG A N 1
ATOM 5676 C CA . ARG A 1 707 ? 101.539 -4.866 -16.156 1.00 26.91 707 ARG A CA 1
ATOM 5677 C C . ARG A 1 707 ? 102.587 -4.046 -16.938 1.00 27.66 707 ARG A C 1
ATOM 5678 O O . ARG A 1 707 ? 103.648 -3.708 -16.416 1.00 27.53 707 ARG A O 1
ATOM 5686 N N . TYR A 1 708 ? 102.260 -3.739 -18.186 1.00 27.39 708 TYR A N 1
ATOM 5687 C CA . TYR A 1 708 ? 103.141 -3.021 -19.080 1.00 28.59 708 TYR A CA 1
ATOM 5688 C C . TYR A 1 708 ? 103.343 -1.570 -18.629 1.00 27.99 708 TYR A C 1
ATOM 5689 O O . TYR A 1 708 ? 104.487 -1.129 -18.471 1.00 28.19 708 TYR A O 1
ATOM 5698 N N . LEU A 1 709 ? 102.246 -0.840 -18.407 1.00 26.89 709 LEU A N 1
ATOM 5699 C CA . LEU A 1 709 ? 102.330 0.528 -17.874 1.00 26.96 709 LEU A CA 1
ATOM 5700 C C . LEU A 1 709 ? 103.177 0.612 -16.612 1.00 26.74 709 LEU A C 1
ATOM 5701 O O . LEU A 1 709 ? 104.046 1.473 -16.489 1.00 27.24 709 LEU A O 1
ATOM 5706 N N . LEU A 1 710 ? 102.915 -0.287 -15.669 1.00 26.08 710 LEU A N 1
ATOM 5707 C CA . LEU A 1 710 ? 103.650 -0.292 -14.406 1.00 26.12 710 LEU A CA 1
ATOM 5708 C C . LEU A 1 710 ? 105.140 -0.572 -14.618 1.00 26.89 710 LEU A C 1
ATOM 5709 O O . LEU A 1 710 ? 105.991 0.201 -14.177 1.00 27.20 710 LEU A O 1
ATOM 5714 N N . ARG A 1 711 ? 105.459 -1.664 -15.303 1.00 27.21 711 ARG A N 1
ATOM 5715 C CA A ARG A 1 711 ? 106.851 -2.070 -15.473 0.50 28.37 711 ARG A CA 1
ATOM 5716 C CA B ARG A 1 711 ? 106.847 -2.076 -15.474 0.50 28.51 711 ARG A CA 1
ATOM 5717 C C . ARG A 1 711 ? 107.650 -1.056 -16.302 1.00 29.36 711 ARG A C 1
ATOM 5718 O O . ARG A 1 711 ? 108.754 -0.679 -15.941 1.00 29.39 711 ARG A O 1
ATOM 5733 N N . ARG A 1 712 ? 107.083 -0.615 -17.414 1.00 29.89 712 ARG A N 1
ATOM 5734 C CA . ARG A 1 712 ? 107.779 0.289 -18.309 1.00 32.11 712 ARG A CA 1
ATOM 5735 C C . ARG A 1 712 ? 108.033 1.641 -17.660 1.00 31.98 712 ARG A C 1
ATOM 5736 O O . ARG A 1 712 ? 109.098 2.217 -17.828 1.00 32.74 712 ARG A O 1
ATOM 5744 N N . LEU A 1 713 ? 107.055 2.130 -16.902 1.00 31.32 713 LEU A N 1
ATOM 5745 C CA . LEU A 1 713 ? 107.194 3.412 -16.227 1.00 31.81 713 LEU A CA 1
ATOM 5746 C C . LEU A 1 713 ? 108.196 3.310 -15.091 1.00 31.92 713 LEU A C 1
ATOM 5747 O O . LEU A 1 713 ? 109.048 4.175 -14.956 1.00 32.44 713 LEU A O 1
ATOM 5752 N N . ILE A 1 714 ? 108.125 2.238 -14.304 1.00 31.59 714 ILE A N 1
ATOM 5753 C CA . ILE A 1 714 ? 109.114 2.015 -13.254 1.00 32.69 714 ILE A CA 1
ATOM 5754 C C . ILE A 1 714 ? 110.527 1.941 -13.854 1.00 34.37 714 ILE A C 1
ATOM 5755 O O . ILE A 1 714 ? 111.458 2.553 -13.336 1.00 35.67 714 ILE A O 1
ATOM 5760 N N . GLU A 1 715 ? 110.685 1.197 -14.945 1.00 35.08 715 GLU A N 1
ATOM 5761 C CA . GLU A 1 715 ? 111.997 1.069 -15.585 1.00 36.57 715 GLU A CA 1
ATOM 5762 C C . GLU A 1 715 ? 112.507 2.412 -16.106 1.00 37.39 715 GLU A C 1
ATOM 5763 O O . GLU A 1 715 ? 113.629 2.814 -15.779 1.00 38.20 715 GLU A O 1
ATOM 5769 N N . LYS A 1 716 ? 111.676 3.101 -16.892 1.00 36.32 716 LYS A N 1
ATOM 5770 C CA . LYS A 1 716 ? 112.070 4.362 -17.519 1.00 37.61 716 LYS A CA 1
ATOM 5771 C C . LYS A 1 716 ? 112.450 5.435 -16.484 1.00 37.33 716 LYS A C 1
ATOM 5772 O O . LYS A 1 716 ? 113.464 6.118 -16.630 1.00 37.75 716 LYS A O 1
ATOM 5778 N N . LEU A 1 717 ? 111.634 5.549 -15.440 1.00 35.87 717 LEU A N 1
ATOM 5779 C CA . LEU A 1 717 ? 111.864 6.509 -14.369 1.00 35.42 717 LEU A CA 1
ATOM 5780 C C . LEU A 1 717 ? 113.105 6.151 -13.563 1.00 36.80 717 LEU A C 1
ATOM 5781 O O . LEU A 1 717 ? 113.891 7.042 -13.207 1.00 37.57 717 LEU A O 1
ATOM 5786 N N . SER A 1 718 ? 113.280 4.857 -13.278 1.00 36.95 718 SER A N 1
ATOM 5787 C CA . SER A 1 718 ? 114.463 4.371 -12.556 1.00 39.02 718 SER A CA 1
ATOM 5788 C C . SER A 1 718 ? 115.750 4.646 -13.318 1.00 40.61 718 SER A C 1
ATOM 5789 O O . SER A 1 718 ? 116.756 5.019 -12.718 1.00 42.01 718 SER A O 1
ATOM 5792 N N . LEU A 1 719 ? 115.715 4.484 -14.637 1.00 41.05 719 LEU A N 1
ATOM 5793 C CA . LEU A 1 719 ? 116.887 4.754 -15.465 1.00 43.65 719 LEU A CA 1
ATOM 5794 C C . LEU A 1 719 ? 117.255 6.238 -15.466 1.00 44.03 719 LEU A C 1
ATOM 5795 O O . LEU A 1 719 ? 118.388 6.585 -15.769 1.00 45.01 719 LEU A O 1
ATOM 5800 N N . SER A 1 720 ? 116.290 7.098 -15.128 1.00 42.84 720 SER A N 1
ATOM 5801 C CA . SER A 1 720 ? 116.523 8.547 -15.027 1.00 43.35 720 SER A CA 1
ATOM 5802 C C . SER A 1 720 ? 116.754 9.028 -13.596 1.00 42.79 720 SER A C 1
ATOM 5803 O O . SER A 1 720 ? 116.658 10.227 -13.305 1.00 42.77 720 SER A O 1
ATOM 5806 N N . GLY A 1 721 ? 117.044 8.087 -12.708 1.00 41.81 721 GLY A N 1
ATOM 5807 C CA . GLY A 1 721 ? 117.463 8.414 -11.358 1.00 41.70 721 GLY A CA 1
ATOM 5808 C C . GLY A 1 721 ? 116.391 8.513 -10.294 1.00 39.75 721 GLY A C 1
ATOM 5809 O O . GLY A 1 721 ? 116.723 8.679 -9.128 1.00 39.85 721 GLY A O 1
ATOM 5810 N N . PHE A 1 722 ? 115.115 8.423 -10.678 1.00 37.88 722 PHE A N 1
ATOM 5811 C CA . PHE A 1 722 ? 114.021 8.478 -9.703 1.00 36.74 722 PHE A CA 1
ATOM 5812 C C . PHE A 1 722 ? 114.031 7.270 -8.780 1.00 36.64 722 PHE A C 1
ATOM 5813 O O . PHE A 1 722 ? 114.388 6.163 -9.202 1.00 36.76 722 PHE A O 1
ATOM 5821 N N . GLU A 1 723 ? 113.618 7.479 -7.534 1.00 36.63 723 GLU A N 1
ATOM 5822 C CA . GLU A 1 723 ? 113.244 6.378 -6.648 1.00 36.45 723 GLU A CA 1
ATOM 5823 C C . GLU A 1 723 ? 111.743 6.141 -6.825 1.00 34.61 723 GLU A C 1
ATOM 5824 O O . GLU A 1 723 ? 110.924 7.012 -6.503 1.00 33.20 723 GLU A O 1
ATOM 5830 N N . VAL A 1 724 ? 111.386 4.969 -7.344 1.00 33.37 724 VAL A N 1
ATOM 5831 C CA . VAL A 1 724 ? 110.015 4.713 -7.760 1.00 31.95 724 VAL A CA 1
ATOM 5832 C C . VAL A 1 724 ? 109.362 3.677 -6.865 1.00 31.34 724 VAL A C 1
ATOM 5833 O O . VAL A 1 724 ? 109.980 2.666 -6.518 1.00 31.31 724 VAL A O 1
ATOM 5837 N N . TYR A 1 725 ? 108.116 3.953 -6.490 1.00 30.12 725 TYR A N 1
ATOM 5838 C CA . TYR A 1 725 ? 107.348 3.089 -5.617 1.00 29.80 725 TYR A CA 1
ATOM 5839 C C . TYR A 1 725 ? 105.985 2.773 -6.217 1.00 28.62 725 TYR A C 1
ATOM 5840 O O . TYR A 1 725 ? 105.350 3.628 -6.845 1.00 26.85 725 TYR A O 1
ATOM 5849 N N . SER A 1 726 ? 105.532 1.537 -6.018 1.00 27.95 726 SER A N 1
ATOM 5850 C CA . SER A 1 726 ? 104.134 1.217 -6.274 1.00 27.99 726 SER A CA 1
ATOM 5851 C C . SER A 1 726 ? 103.630 0.208 -5.254 1.00 26.93 726 SER A C 1
ATOM 5852 O O . SER A 1 726 ? 104.410 -0.335 -4.476 1.00 27.73 726 SER A O 1
ATOM 5855 N N . ASN A 1 727 ? 102.325 -0.007 -5.257 1.00 25.93 727 ASN A N 1
ATOM 5856 C CA . ASN A 1 727 ? 101.662 -0.906 -4.331 1.00 25.41 727 ASN A CA 1
ATOM 5857 C C . ASN A 1 727 ? 102.128 -2.328 -4.494 1.00 25.38 727 ASN A C 1
ATOM 5858 O O . ASN A 1 727 ? 102.476 -2.759 -5.604 1.00 25.03 727 ASN A O 1
ATOM 5863 N N . SER A 1 728 ? 102.133 -3.053 -3.374 1.00 24.89 728 SER A N 1
ATOM 5864 C CA . SER A 1 728 ? 102.589 -4.439 -3.367 1.00 25.34 728 SER A CA 1
ATOM 5865 C C . SER A 1 728 ? 101.782 -5.315 -2.387 1.00 25.19 728 SER A C 1
ATOM 5866 O O . SER A 1 728 ? 101.278 -6.362 -2.750 1.00 25.32 728 SER A O 1
ATOM 5869 N N . LYS A 1 729 ? 101.662 -4.852 -1.154 1.00 25.74 729 LYS A N 1
ATOM 5870 C CA . LYS A 1 729 ? 100.961 -5.555 -0.072 1.00 26.35 729 LYS A CA 1
ATOM 5871 C C . LYS A 1 729 ? 99.470 -5.290 -0.090 1.00 25.18 729 LYS A C 1
ATOM 5872 O O . LYS A 1 729 ? 98.683 -6.122 0.390 1.00 25.03 729 LYS A O 1
ATOM 5878 N N . VAL A 1 730 ? 99.083 -4.121 -0.616 1.00 24.17 730 VAL A N 1
ATOM 5879 C CA . VAL A 1 730 ? 97.659 -3.818 -0.847 1.00 23.69 730 VAL A CA 1
ATOM 5880 C C . VAL A 1 730 ? 97.531 -3.442 -2.328 1.00 22.72 730 VAL A C 1
ATOM 5881 O O . VAL A 1 730 ? 98.542 -3.153 -2.956 1.00 23.71 730 VAL A O 1
ATOM 5885 N N . PRO A 1 731 ? 96.320 -3.513 -2.896 1.00 21.76 731 PRO A N 1
ATOM 5886 C CA . PRO A 1 731 ? 96.198 -3.254 -4.334 1.00 21.59 731 PRO A CA 1
ATOM 5887 C C . PRO A 1 731 ? 96.371 -1.764 -4.704 1.00 21.50 731 PRO A C 1
ATOM 5888 O O . PRO A 1 731 ? 96.138 -0.875 -3.869 1.00 20.40 731 PRO A O 1
ATOM 5892 N N . CYS A 1 732 ? 96.802 -1.518 -5.947 1.00 20.73 732 CYS A N 1
ATOM 5893 C CA . CYS A 1 732 ? 96.792 -0.175 -6.498 1.00 21.31 732 CYS A CA 1
ATOM 5894 C C . CYS A 1 732 ? 95.369 0.169 -6.942 1.00 21.08 732 CYS A C 1
ATOM 5895 O O . CYS A 1 732 ? 95.059 1.331 -7.180 1.00 20.64 732 CYS A O 1
ATOM 5898 N N . ASN A 1 733 ? 94.504 -0.843 -7.041 1.00 20.90 733 ASN A N 1
ATOM 5899 C CA . ASN A 1 733 ? 93.074 -0.588 -7.303 1.00 20.47 733 ASN A CA 1
ATOM 5900 C C . ASN A 1 733 ? 92.351 -0.126 -6.031 1.00 20.38 733 ASN A C 1
ATOM 5901 O O . ASN A 1 733 ? 92.986 0.054 -4.996 1.00 19.75 733 ASN A O 1
ATOM 5906 N N . ASP A 1 734 ? 91.037 0.068 -6.108 1.00 20.34 734 ASP A N 1
ATOM 5907 C CA . ASP A 1 734 ? 90.306 0.646 -4.973 1.00 21.65 734 ASP A CA 1
ATOM 5908 C C . ASP A 1 734 ? 90.301 -0.178 -3.686 1.00 21.12 734 ASP A C 1
ATOM 5909 O O . ASP A 1 734 ? 89.924 0.334 -2.627 1.00 21.40 734 ASP A O 1
ATOM 5914 N N . GLY A 1 735 ? 90.699 -1.446 -3.798 1.00 21.14 735 GLY A N 1
ATOM 5915 C CA . GLY A 1 735 ? 90.964 -2.307 -2.621 1.00 21.20 735 GLY A CA 1
ATOM 5916 C C . GLY A 1 735 ? 91.992 -1.707 -1.678 1.00 21.28 735 GLY A C 1
ATOM 5917 O O . GLY A 1 735 ? 91.982 -2.001 -0.488 1.00 20.97 735 GLY A O 1
ATOM 5918 N N . GLY A 1 736 ? 92.873 -0.855 -2.198 1.00 21.19 736 GLY A N 1
ATOM 5919 C CA . GLY A 1 736 ? 93.910 -0.233 -1.352 1.00 21.87 736 GLY A CA 1
ATOM 5920 C C . GLY A 1 736 ? 93.543 1.131 -0.761 1.00 22.60 736 GLY A C 1
ATOM 5921 O O . GLY A 1 736 ? 94.238 1.624 0.112 1.00 23.75 736 GLY A O 1
ATOM 5922 N N . ILE A 1 737 ? 92.429 1.719 -1.201 1.00 21.87 737 ILE A N 1
ATOM 5923 C CA . ILE A 1 737 ? 92.043 3.094 -0.822 1.00 22.39 737 ILE A CA 1
ATOM 5924 C C . ILE A 1 737 ? 91.952 3.307 0.709 1.00 22.38 737 ILE A C 1
ATOM 5925 O O . ILE A 1 737 ? 92.414 4.313 1.213 1.00 21.71 737 ILE A O 1
ATOM 5930 N N . SER A 1 738 ? 91.369 2.349 1.428 1.00 21.49 738 SER A N 1
ATOM 5931 C CA . SER A 1 738 ? 91.190 2.490 2.876 1.00 22.00 738 SER A CA 1
ATOM 5932 C C . SER A 1 738 ? 92.503 2.659 3.650 1.00 21.48 738 SER A C 1
ATOM 5933 O O . SER A 1 738 ? 92.542 3.365 4.648 1.00 22.38 738 SER A O 1
ATOM 5936 N N . LEU A 1 739 ? 93.583 2.022 3.200 1.00 21.24 739 LEU A N 1
ATOM 5937 C CA . LEU A 1 739 ? 94.883 2.206 3.848 1.00 21.53 739 LEU A CA 1
ATOM 5938 C C . LEU A 1 739 ? 95.403 3.648 3.684 1.00 21.98 739 LEU A C 1
ATOM 5939 O O . LEU A 1 739 ? 95.914 4.249 4.649 1.00 22.05 739 LEU A O 1
ATOM 5944 N N . GLY A 1 740 ? 95.256 4.193 2.473 1.00 20.43 740 GLY A N 1
ATOM 5945 C CA . GLY A 1 740 ? 95.621 5.584 2.207 1.00 21.32 740 GLY A CA 1
ATOM 5946 C C . GLY A 1 740 ? 94.795 6.572 3.019 1.00 22.39 740 GLY A C 1
ATOM 5947 O O . GLY A 1 740 ? 95.359 7.506 3.613 1.00 23.19 740 GLY A O 1
ATOM 5948 N N . GLN A 1 741 ? 93.471 6.369 3.058 1.00 21.83 741 GLN A N 1
ATOM 5949 C CA . GLN A 1 741 ? 92.592 7.207 3.884 1.00 23.23 741 GLN A CA 1
ATOM 5950 C C . GLN A 1 741 ? 93.035 7.180 5.339 1.00 24.20 741 GLN A C 1
ATOM 5951 O O . GLN A 1 741 ? 93.034 8.212 6.007 1.00 25.28 741 GLN A O 1
ATOM 5957 N N . ALA A 1 742 ? 93.390 5.989 5.821 1.00 23.90 742 ALA A N 1
ATOM 5958 C CA . ALA A 1 742 ? 93.792 5.798 7.221 1.00 24.90 742 ALA A CA 1
ATOM 5959 C C . ALA A 1 742 ? 95.048 6.577 7.567 1.00 25.33 742 ALA A C 1
ATOM 5960 O O . ALA A 1 742 ? 95.076 7.271 8.572 1.00 27.13 742 ALA A O 1
ATOM 5962 N N . VAL A 1 743 ? 96.088 6.487 6.741 1.00 24.86 743 VAL A N 1
ATOM 5963 C CA . VAL A 1 743 ? 97.342 7.175 7.088 1.00 25.00 743 VAL A CA 1
ATOM 5964 C C . VAL A 1 743 ? 97.265 8.676 6.843 1.00 25.33 743 VAL A C 1
ATOM 5965 O O . VAL A 1 743 ? 97.942 9.443 7.506 1.00 25.95 743 VAL A O 1
ATOM 5969 N N . ILE A 1 744 ? 96.432 9.098 5.896 1.00 25.03 744 ILE A N 1
ATOM 5970 C CA . ILE A 1 744 ? 96.229 10.528 5.703 1.00 25.03 744 ILE A CA 1
ATOM 5971 C C . ILE A 1 744 ? 95.532 11.135 6.917 1.00 25.64 744 ILE A C 1
ATOM 5972 O O . ILE A 1 744 ? 95.946 12.178 7.445 1.00 26.17 744 ILE A O 1
ATOM 5977 N N . ALA A 1 745 ? 94.466 10.487 7.361 1.00 25.46 745 ALA A N 1
ATOM 5978 C CA . ALA A 1 745 ? 93.713 11.032 8.483 1.00 26.46 745 ALA A CA 1
ATOM 5979 C C . ALA A 1 745 ? 94.580 11.022 9.747 1.00 27.64 745 ALA A C 1
ATOM 5980 O O . ALA A 1 745 ? 94.548 11.972 10.541 1.00 28.67 745 ALA A O 1
ATOM 5982 N N . ASN A 1 746 ? 95.379 9.964 9.907 1.00 27.77 746 ASN A N 1
ATOM 5983 C CA . ASN A 1 746 ? 96.303 9.859 11.028 1.00 28.97 746 ASN A CA 1
ATOM 5984 C C . ASN A 1 746 ? 97.315 10.995 11.043 1.00 29.71 746 ASN A C 1
ATOM 5985 O O . ASN A 1 746 ? 97.580 11.572 12.097 1.00 30.65 746 ASN A O 1
ATOM 5990 N N . LYS A 1 747 ? 97.833 11.349 9.868 1.00 29.32 747 LYS A N 1
ATOM 5991 C CA . LYS A 1 747 ? 98.804 12.435 9.772 1.00 30.42 747 LYS A CA 1
ATOM 5992 C C . LYS A 1 747 ? 98.171 13.766 10.155 1.00 31.34 747 LYS A C 1
ATOM 5993 O O . LYS A 1 747 ? 98.759 14.547 10.899 1.00 31.62 747 LYS A O 1
ATOM 5999 N N . ILE A 1 748 ? 96.951 13.996 9.671 1.00 31.10 748 ILE A N 1
ATOM 6000 C CA . ILE A 1 748 ? 96.184 15.184 10.054 1.00 32.51 748 ILE A CA 1
ATOM 6001 C C . ILE A 1 748 ? 95.955 15.257 11.588 1.00 34.69 748 ILE A C 1
ATOM 6002 O O . ILE A 1 748 ? 96.156 16.304 12.188 1.00 35.67 748 ILE A O 1
ATOM 6007 N N . LEU A 1 749 ? 95.563 14.142 12.206 1.00 35.84 749 LEU A N 1
ATOM 6008 C CA . LEU A 1 749 ? 95.381 14.074 13.676 1.00 39.02 749 LEU A CA 1
ATOM 6009 C C . LEU A 1 749 ? 96.587 14.503 14.471 1.00 40.43 749 LEU A C 1
ATOM 6010 O O . LEU A 1 749 ? 96.446 15.097 15.542 1.00 42.81 749 LEU A O 1
ATOM 6015 N N . GLU A 1 750 ? 97.779 14.177 13.988 1.00 40.86 750 GLU A N 1
ATOM 6016 C CA . GLU A 1 750 ? 98.966 14.536 14.758 1.00 43.58 750 GLU A CA 1
ATOM 6017 C C . GLU A 1 750 ? 99.493 15.937 14.489 1.00 43.90 750 GLU A C 1
ATOM 6018 O O . GLU A 1 750 ? 100.445 16.368 15.120 1.00 44.77 750 GLU A O 1
ATOM 6024 N N . GLY A 1 751 ? 98.848 16.653 13.570 1.00 42.35 751 GLY A N 1
ATOM 6025 C CA . GLY A 1 751 ? 99.222 18.024 13.272 1.00 42.93 751 GLY A CA 1
ATOM 6026 C C . GLY A 1 751 ? 98.502 19.056 14.131 1.00 44.25 751 GLY A C 1
ATOM 6027 O O . GLY A 1 751 ? 97.644 18.725 14.960 1.00 44.13 751 GLY A O 1
ATOM 6028 N N . SER A 1 752 ? 98.868 20.317 13.917 1.00 45.42 752 SER A N 1
ATOM 6029 C CA . SER A 1 752 ? 98.300 21.468 14.627 1.00 47.07 752 SER A CA 1
ATOM 6030 C C . SER A 1 752 ? 96.902 21.884 14.152 1.00 46.42 752 SER A C 1
ATOM 6031 O O . SER A 1 752 ? 96.267 22.756 14.766 1.00 47.33 752 SER A O 1
ATOM 6034 N N . ALA A 1 753 ? 96.440 21.298 13.048 1.00 43.92 753 ALA A N 1
ATOM 6035 C CA . ALA A 1 753 ? 95.162 21.690 12.455 1.00 43.73 753 ALA A CA 1
ATOM 6036 C C . ALA A 1 753 ? 94.044 20.735 12.852 1.00 43.23 753 ALA A C 1
ATOM 6037 O O . ALA A 1 753 ? 93.064 20.564 12.122 1.00 42.25 753 ALA A O 1
ATOM 6039 N N . TRP A 1 754 ? 94.210 20.098 14.005 1.00 44.32 754 TRP A N 1
ATOM 6040 C CA . TRP A 1 754 ? 93.234 19.165 14.542 1.00 45.11 754 TRP A CA 1
ATOM 6041 C C . TRP A 1 754 ? 93.335 19.147 16.070 1.00 47.84 754 TRP A C 1
ATOM 6042 O O . TRP A 1 754 ? 94.426 19.334 16.615 1.00 48.93 754 TRP A O 1
ATOM 6053 N N . SER A 1 755 ? 92.210 18.951 16.757 1.00 49.68 755 SER A N 1
ATOM 6054 C CA . SER A 1 755 ? 92.236 18.721 18.213 1.00 52.94 755 SER A CA 1
ATOM 6055 C C . SER A 1 755 ? 91.681 17.349 18.571 1.00 52.77 755 SER A C 1
ATOM 6056 O O . SER A 1 755 ? 92.418 16.482 19.046 1.00 53.70 755 SER A O 1
ATOM 6059 N N . GLY B 1 103 ? 41.836 4.784 -15.836 1.00 96.97 103 GLY B N 1
ATOM 6060 C CA . GLY B 1 103 ? 42.332 6.192 -15.761 1.00 93.56 103 GLY B CA 1
ATOM 6061 C C . GLY B 1 103 ? 42.423 6.713 -14.336 1.00 91.80 103 GLY B C 1
ATOM 6062 O O . GLY B 1 103 ? 42.260 5.954 -13.376 1.00 92.99 103 GLY B O 1
ATOM 6063 N N . PHE B 1 104 ? 42.657 8.019 -14.205 1.00 89.10 104 PHE B N 1
ATOM 6064 C CA . PHE B 1 104 ? 42.956 8.637 -12.913 1.00 87.07 104 PHE B CA 1
ATOM 6065 C C . PHE B 1 104 ? 42.208 9.949 -12.714 1.00 86.00 104 PHE B C 1
ATOM 6066 O O . PHE B 1 104 ? 41.816 10.604 -13.684 1.00 86.10 104 PHE B O 1
ATOM 6074 N N . VAL B 1 105 ? 42.043 10.343 -11.454 1.00 85.31 105 VAL B N 1
ATOM 6075 C CA . VAL B 1 105 ? 41.395 11.610 -11.119 1.00 84.47 105 VAL B CA 1
ATOM 6076 C C . VAL B 1 105 ? 42.084 12.283 -9.922 1.00 82.53 105 VAL B C 1
ATOM 6077 O O . VAL B 1 105 ? 42.597 11.593 -9.038 1.00 82.60 105 VAL B O 1
ATOM 6081 N N . PRO B 1 106 ? 42.123 13.632 -9.904 1.00 81.04 106 PRO B N 1
ATOM 6082 C CA . PRO B 1 106 ? 42.608 14.320 -8.710 1.00 79.65 106 PRO B CA 1
ATOM 6083 C C . PRO B 1 106 ? 41.782 14.023 -7.462 1.00 80.88 106 PRO B C 1
ATOM 6084 O O . PRO B 1 106 ? 40.608 13.641 -7.553 1.00 82.72 106 PRO B O 1
ATOM 6088 N N . VAL B 1 107 ? 42.417 14.182 -6.308 1.00 80.05 107 VAL B N 1
ATOM 6089 C CA . VAL B 1 107 ? 41.764 14.004 -5.022 1.00 81.14 107 VAL B CA 1
ATOM 6090 C C . VAL B 1 107 ? 41.656 15.366 -4.337 1.00 80.16 107 VAL B C 1
ATOM 6091 O O . VAL B 1 107 ? 42.607 16.146 -4.337 1.00 78.51 107 VAL B O 1
ATOM 6095 N N . SER B 1 108 ? 40.483 15.655 -3.777 1.00 81.38 108 SER B N 1
ATOM 6096 C CA . SER B 1 108 ? 40.264 16.903 -3.050 1.00 80.88 108 SER B CA 1
ATOM 6097 C C . SER B 1 108 ? 41.088 16.935 -1.762 1.00 80.35 108 SER B C 1
ATOM 6098 O O . SER B 1 108 ? 41.196 15.919 -1.071 1.00 81.26 108 SER B O 1
ATOM 6101 N N . PRO B 1 109 ? 41.680 18.100 -1.439 1.00 79.15 109 PRO B N 1
ATOM 6102 C CA . PRO B 1 109 ? 42.334 18.259 -0.140 1.00 79.04 109 PRO B CA 1
ATOM 6103 C C . PRO B 1 109 ? 41.304 18.258 0.991 1.00 80.63 109 PRO B C 1
ATOM 6104 O O . PRO B 1 109 ? 40.108 18.413 0.735 1.00 81.61 109 PRO B O 1
ATOM 6108 N N . ASP B 1 110 ? 41.765 18.074 2.223 1.00 81.08 110 ASP B N 1
ATOM 6109 C CA . ASP B 1 110 ? 40.890 18.122 3.389 1.00 82.66 110 ASP B CA 1
ATOM 6110 C C . ASP B 1 110 ? 40.535 19.571 3.666 1.00 82.47 110 ASP B C 1
ATOM 6111 O O . ASP B 1 110 ? 41.361 20.462 3.471 1.00 81.26 110 ASP B O 1
ATOM 6116 N N . MET B 1 111 ? 39.308 19.813 4.113 1.00 83.87 111 MET B N 1
ATOM 6117 C CA . MET B 1 111 ? 38.880 21.187 4.313 1.00 84.11 111 MET B CA 1
ATOM 6118 C C . MET B 1 111 ? 38.068 21.491 5.559 1.00 85.68 111 MET B C 1
ATOM 6119 O O . MET B 1 111 ? 37.418 20.612 6.134 1.00 87.14 111 MET B O 1
ATOM 6124 N N . GLY B 1 112 ? 38.145 22.754 5.974 1.00 85.78 112 GLY B N 1
ATOM 6125 C CA . GLY B 1 112 ? 37.450 23.257 7.152 1.00 87.40 112 GLY B CA 1
ATOM 6126 C C . GLY B 1 112 ? 35.943 23.284 7.003 1.00 88.85 112 GLY B C 1
ATOM 6127 O O . GLY B 1 112 ? 35.415 23.205 5.893 1.00 88.61 112 GLY B O 1
ATOM 6128 N N . VAL B 1 113 ? 35.262 23.405 8.141 1.00 90.74 113 VAL B N 1
ATOM 6129 C CA . VAL B 1 113 ? 33.799 23.363 8.238 1.00 92.65 113 VAL B CA 1
ATOM 6130 C C . VAL B 1 113 ? 33.151 24.505 7.450 1.00 93.26 113 VAL B C 1
ATOM 6131 O O . VAL B 1 113 ? 33.585 25.656 7.541 1.00 92.92 113 VAL B O 1
ATOM 6135 N N . CYS B 1 114 ? 32.115 24.175 6.679 1.00 94.53 114 CYS B N 1
ATOM 6136 C CA . CYS B 1 114 ? 31.409 25.159 5.852 1.00 95.54 114 CYS B CA 1
ATOM 6137 C C . CYS B 1 114 ? 30.443 26.035 6.660 1.00 98.10 114 CYS B C 1
ATOM 6138 O O . CYS B 1 114 ? 30.162 25.755 7.830 1.00 99.21 114 CYS B O 1
ATOM 6141 N N . GLU B 1 115 ? 29.948 27.092 6.011 1.00 99.35 115 GLU B N 1
ATOM 6142 C CA . GLU B 1 115 ? 28.954 28.013 6.570 1.00 102.14 115 GLU B CA 1
ATOM 6143 C C . GLU B 1 115 ? 27.691 27.296 7.071 1.00 104.16 115 GLU B C 1
ATOM 6144 O O . GLU B 1 115 ? 27.189 27.597 8.161 1.00 105.80 115 GLU B O 1
ATOM 6150 N N . ASP B 1 116 ? 27.186 26.356 6.272 1.00 104.40 116 ASP B N 1
ATOM 6151 C CA . ASP B 1 116 ? 25.943 25.644 6.596 1.00 106.57 116 ASP B CA 1
ATOM 6152 C C . ASP B 1 116 ? 26.134 24.631 7.720 1.00 106.60 116 ASP B C 1
ATOM 6153 O O . ASP B 1 116 ? 25.269 24.481 8.580 1.00 108.41 116 ASP B O 1
ATOM 6158 N N . CYS B 1 117 ? 27.274 23.946 7.706 1.00 104.71 117 CYS B N 1
ATOM 6159 C CA . CYS B 1 117 ? 27.581 22.941 8.720 1.00 104.91 117 CYS B CA 1
ATOM 6160 C C . CYS B 1 117 ? 27.838 23.553 10.093 1.00 105.76 117 CYS B C 1
ATOM 6161 O O . CYS B 1 117 ? 27.478 22.968 11.117 1.00 107.17 117 CYS B O 1
ATOM 6164 N N . LEU B 1 118 ? 28.444 24.736 10.105 1.00 105.17 118 LEU B N 1
ATOM 6165 C CA . LEU B 1 118 ? 28.756 25.430 11.348 1.00 106.28 118 LEU B CA 1
ATOM 6166 C C . LEU B 1 118 ? 27.499 25.917 12.086 1.00 109.10 118 LEU B C 1
ATOM 6167 O O . LEU B 1 118 ? 27.459 25.920 13.320 1.00 110.19 118 LEU B O 1
ATOM 6172 N N . ARG B 1 119 ? 26.480 26.313 11.326 1.00 110.43 119 ARG B N 1
ATOM 6173 C CA . ARG B 1 119 ? 25.215 26.787 11.892 1.00 113.48 119 ARG B CA 1
ATOM 6174 C C . ARG B 1 119 ? 24.410 25.638 12.509 1.00 115.09 119 ARG B C 1
ATOM 6175 O O . ARG B 1 119 ? 23.730 25.825 13.517 1.00 117.17 119 ARG B O 1
ATOM 6183 N N . GLU B 1 120 ? 24.501 24.457 11.898 1.00 114.50 120 GLU B N 1
ATOM 6184 C CA . GLU B 1 120 ? 23.858 23.246 12.415 1.00 116.15 120 GLU B CA 1
ATOM 6185 C C . GLU B 1 120 ? 24.529 22.759 13.700 1.00 116.23 120 GLU B C 1
ATOM 6186 O O . GLU B 1 120 ? 23.857 22.277 14.616 1.00 118.32 120 GLU B O 1
ATOM 6192 N N . LEU B 1 121 ? 25.853 22.895 13.747 1.00 114.11 121 LEU B N 1
ATOM 6193 C CA . LEU B 1 121 ? 26.674 22.522 14.899 1.00 114.08 121 LEU B CA 1
ATOM 6194 C C . LEU B 1 121 ? 26.275 23.287 16.161 1.00 115.92 121 LEU B C 1
ATOM 6195 O O . LEU B 1 121 ? 26.278 22.727 17.258 1.00 117.42 121 LEU B O 1
ATOM 6200 N N . LYS B 1 122 ? 25.938 24.564 15.995 1.00 116.14 122 LYS B N 1
ATOM 6201 C CA . LYS B 1 122 ? 25.628 25.445 17.120 1.00 118.01 122 LYS B CA 1
ATOM 6202 C C . LYS B 1 122 ? 24.123 25.675 17.311 1.00 120.54 122 LYS B C 1
ATOM 6203 O O . LYS B 1 122 ? 23.715 26.516 18.117 1.00 122.12 122 LYS B O 1
ATOM 6209 N N . ASP B 1 123 ? 23.312 24.918 16.573 1.00 120.98 123 ASP B N 1
ATOM 6210 C CA . ASP B 1 123 ? 21.853 25.019 16.641 1.00 123.49 123 ASP B CA 1
ATOM 6211 C C . ASP B 1 123 ? 21.289 24.043 17.681 1.00 125.56 123 ASP B C 1
ATOM 6212 O O . ASP B 1 123 ? 21.421 22.828 17.523 1.00 125.28 123 ASP B O 1
ATOM 6217 N N . PRO B 1 124 ? 20.659 24.575 18.750 1.00 127.91 124 PRO B N 1
ATOM 6218 C CA . PRO B 1 124 ? 20.118 23.754 19.842 1.00 130.22 124 PRO B CA 1
ATOM 6219 C C . PRO B 1 124 ? 19.074 22.721 19.401 1.00 131.66 124 PRO B C 1
ATOM 6220 O O . PRO B 1 124 ? 18.984 21.645 20.000 1.00 132.87 124 PRO B O 1
ATOM 6224 N N . LYS B 1 125 ? 18.299 23.047 18.367 1.00 131.84 125 LYS B N 1
ATOM 6225 C CA . LYS B 1 125 ? 17.201 22.188 17.913 1.00 133.51 125 LYS B CA 1
ATOM 6226 C C . LYS B 1 125 ? 17.632 21.152 16.866 1.00 131.94 125 LYS B C 1
ATOM 6227 O O . LYS B 1 125 ? 16.944 20.150 16.660 1.00 133.49 125 LYS B O 1
ATOM 6233 N N . ASP B 1 126 ? 18.769 21.398 16.216 1.00 129.05 126 ASP B N 1
ATOM 6234 C CA . ASP B 1 126 ? 19.325 20.477 15.220 1.00 127.45 126 ASP B CA 1
ATOM 6235 C C . ASP B 1 126 ? 19.814 19.187 15.880 1.00 127.73 126 ASP B C 1
ATOM 6236 O O . ASP B 1 126 ? 20.468 19.226 16.924 1.00 127.57 126 ASP B O 1
ATOM 6241 N N . ARG B 1 127 ? 19.500 18.052 15.261 1.00 128.44 127 ARG B N 1
ATOM 6242 C CA . ARG B 1 127 ? 19.850 16.741 15.818 1.00 129.46 127 ARG B CA 1
ATOM 6243 C C . ARG B 1 127 ? 21.357 16.438 15.796 1.00 127.11 127 ARG B C 1
ATOM 6244 O O . ARG B 1 127 ? 21.811 15.474 16.414 1.00 128.00 127 ARG B O 1
ATOM 6252 N N . ARG B 1 128 ? 22.123 17.262 15.087 1.00 124.42 128 ARG B N 1
ATOM 6253 C CA . ARG B 1 128 ? 23.580 17.149 15.081 1.00 122.19 128 ARG B CA 1
ATOM 6254 C C . ARG B 1 128 ? 24.238 18.253 15.919 1.00 121.19 128 ARG B C 1
ATOM 6255 O O . ARG B 1 128 ? 25.348 18.705 15.616 1.00 118.70 128 ARG B O 1
ATOM 6263 N N . TYR B 1 129 ? 23.539 18.672 16.973 1.00 123.15 129 TYR B N 1
ATOM 6264 C CA . TYR B 1 129 ? 24.045 19.663 17.922 1.00 122.93 129 TYR B CA 1
ATOM 6265 C C . TYR B 1 129 ? 25.241 19.106 18.687 1.00 122.46 129 TYR B C 1
ATOM 6266 O O . TYR B 1 129 ? 25.192 17.989 19.204 1.00 123.97 129 TYR B O 1
ATOM 6275 N N . ARG B 1 130 ? 26.318 19.889 18.730 1.00 120.59 130 ARG B N 1
ATOM 6276 C CA . ARG B 1 130 ? 27.556 19.514 19.424 1.00 120.12 130 ARG B CA 1
ATOM 6277 C C . ARG B 1 130 ? 28.198 18.227 18.868 1.00 119.16 130 ARG B C 1
ATOM 6278 O O . ARG B 1 130 ? 29.073 17.632 19.506 1.00 119.44 130 ARG B O 1
ATOM 6286 N N . TYR B 1 131 ? 27.772 17.814 17.674 1.00 118.12 131 TYR B N 1
ATOM 6287 C CA . TYR B 1 131 ? 28.334 16.630 17.018 1.00 117.28 131 TYR B CA 1
ATOM 6288 C C . TYR B 1 131 ? 29.743 16.912 16.488 1.00 114.54 131 TYR B C 1
ATOM 6289 O O . TYR B 1 131 ? 29.921 17.763 15.610 1.00 112.46 131 TYR B O 1
ATOM 6298 N N . PRO B 1 132 ? 30.748 16.190 17.021 1.00 114.65 132 PRO B N 1
ATOM 6299 C CA . PRO B 1 132 ? 32.161 16.475 16.759 1.00 112.42 132 PRO B CA 1
ATOM 6300 C C . PRO B 1 132 ? 32.639 16.246 15.320 1.00 110.14 132 PRO B C 1
ATOM 6301 O O . PRO B 1 132 ? 33.759 16.637 14.992 1.00 108.03 132 PRO B O 1
ATOM 6305 N N . PHE B 1 133 ? 31.816 15.627 14.472 1.00 110.49 133 PHE B N 1
ATOM 6306 C CA . PHE B 1 133 ? 32.280 15.229 13.134 1.00 108.76 133 PHE B CA 1
ATOM 6307 C C . PHE B 1 133 ? 31.392 15.678 11.970 1.00 107.93 133 PHE B C 1
ATOM 6308 O O . PHE B 1 133 ? 31.403 15.051 10.908 1.00 107.46 133 PHE B O 1
ATOM 6316 N N . ILE B 1 134 ? 30.644 16.764 12.162 1.00 107.93 134 ILE B N 1
ATOM 6317 C CA . ILE B 1 134 ? 29.750 17.286 11.119 1.00 107.48 134 ILE B CA 1
ATOM 6318 C C . ILE B 1 134 ? 30.480 17.486 9.778 1.00 104.85 134 ILE B C 1
ATOM 6319 O O . ILE B 1 134 ? 31.512 18.148 9.715 1.00 102.97 134 ILE B O 1
ATOM 6324 N N . ASN B 1 135 ? 29.938 16.872 8.729 1.00 104.96 135 ASN B N 1
ATOM 6325 C CA . ASN B 1 135 ? 30.479 16.962 7.373 1.00 102.96 135 ASN B CA 1
ATOM 6326 C C . ASN B 1 135 ? 29.344 17.102 6.366 1.00 103.52 135 ASN B C 1
ATOM 6327 O O . ASN B 1 135 ? 28.182 16.881 6.700 1.00 105.52 135 ASN B O 1
ATOM 6332 N N . CYS B 1 136 ? 29.685 17.481 5.136 1.00 101.59 136 CYS B N 1
ATOM 6333 C CA . CYS B 1 136 ? 28.750 17.390 4.012 1.00 102.07 136 CYS B CA 1
ATOM 6334 C C . CYS B 1 136 ? 29.490 17.356 2.674 1.00 100.04 136 CYS B C 1
ATOM 6335 O O . CYS B 1 136 ? 30.702 17.104 2.620 1.00 98.10 136 CYS B O 1
ATOM 6338 N N . THR B 1 137 ? 28.749 17.617 1.601 1.00 100.31 137 THR B N 1
ATOM 6339 C CA . THR B 1 137 ? 29.294 17.641 0.248 1.00 98.81 137 THR B CA 1
ATOM 6340 C C . THR B 1 137 ? 30.260 18.827 0.026 1.00 96.11 137 THR B C 1
ATOM 6341 O O . THR B 1 137 ? 30.954 18.893 -0.995 1.00 94.45 137 THR B O 1
ATOM 6345 N N . ASN B 1 138 ? 30.313 19.734 1.006 1.00 95.50 138 ASN B N 1
ATOM 6346 C CA . ASN B 1 138 ? 31.033 21.007 0.887 1.00 93.64 138 ASN B CA 1
ATOM 6347 C C . ASN B 1 138 ? 32.169 21.237 1.893 1.00 91.96 138 ASN B C 1
ATOM 6348 O O . ASN B 1 138 ? 32.863 22.258 1.811 1.00 90.60 138 ASN B O 1
ATOM 6353 N N . CYS B 1 139 ? 32.354 20.316 2.839 1.00 92.15 139 CYS B N 1
ATOM 6354 C CA . CYS B 1 139 ? 33.404 20.469 3.854 1.00 91.02 139 CYS B CA 1
ATOM 6355 C C . CYS B 1 139 ? 33.879 19.148 4.462 1.00 90.91 139 CYS B C 1
ATOM 6356 O O . CYS B 1 139 ? 33.288 18.086 4.223 1.00 92.10 139 CYS B O 1
ATOM 6359 N N . GLY B 1 140 ? 34.942 19.236 5.263 1.00 89.72 140 GLY B N 1
ATOM 6360 C CA . GLY B 1 140 ? 35.420 18.108 6.053 1.00 90.32 140 GLY B CA 1
ATOM 6361 C C . GLY B 1 140 ? 36.605 17.393 5.432 1.00 88.96 140 GLY B C 1
ATOM 6362 O O . GLY B 1 140 ? 37.097 17.799 4.376 1.00 87.39 140 GLY B O 1
ATOM 6363 N N . PRO B 1 141 ? 37.071 16.314 6.085 1.00 89.76 141 PRO B N 1
ATOM 6364 C CA . PRO B 1 141 ? 38.229 15.559 5.600 1.00 88.80 141 PRO B CA 1
ATOM 6365 C C . PRO B 1 141 ? 37.970 14.898 4.244 1.00 88.62 141 PRO B C 1
ATOM 6366 O O . PRO B 1 141 ? 36.883 14.353 4.016 1.00 90.19 141 PRO B O 1
ATOM 6370 N N . ARG B 1 142 ? 38.956 14.965 3.350 1.00 86.89 142 ARG B N 1
ATOM 6371 C CA . ARG B 1 142 ? 38.881 14.260 2.072 1.00 86.83 142 ARG B CA 1
ATOM 6372 C C . ARG B 1 142 ? 40.107 13.368 1.864 1.00 86.36 142 ARG B C 1
ATOM 6373 O O . ARG B 1 142 ? 40.019 12.158 2.070 1.00 87.99 142 ARG B O 1
ATOM 6381 N N . PHE B 1 143 ? 41.242 13.969 1.493 1.00 84.37 143 PHE B N 1
ATOM 6382 C CA . PHE B 1 143 ? 42.494 13.232 1.250 1.00 83.85 143 PHE B CA 1
ATOM 6383 C C . PHE B 1 143 ? 42.898 12.371 2.440 1.00 85.36 143 PHE B C 1
ATOM 6384 O O . PHE B 1 143 ? 43.210 11.193 2.283 1.00 86.49 143 PHE B O 1
ATOM 6392 N N . SER B 1 144 ? 42.864 12.968 3.627 1.00 85.64 144 SER B N 1
ATOM 6393 C CA . SER B 1 144 ? 43.254 12.296 4.866 1.00 87.27 144 SER B CA 1
ATOM 6394 C C . SER B 1 144 ? 42.533 10.967 5.143 1.00 89.82 144 SER B C 1
ATOM 6395 O O . SER B 1 144 ? 43.064 10.131 5.872 1.00 91.36 144 SER B O 1
ATOM 6398 N N . ILE B 1 145 ? 41.340 10.782 4.570 1.00 90.51 145 ILE B N 1
ATOM 6399 C CA . ILE B 1 145 ? 40.536 9.561 4.786 1.00 93.35 145 ILE B CA 1
ATOM 6400 C C . ILE B 1 145 ? 40.305 8.703 3.528 1.00 94.33 145 ILE B C 1
ATOM 6401 O O . ILE B 1 145 ? 39.787 7.583 3.625 1.00 96.89 145 ILE B O 1
ATOM 6406 N N . ILE B 1 146 ? 40.689 9.222 2.360 1.00 92.73 146 ILE B N 1
ATOM 6407 C CA . ILE B 1 146 ? 40.500 8.511 1.091 1.00 93.70 146 ILE B CA 1
ATOM 6408 C C . ILE B 1 146 ? 41.518 7.378 0.927 1.00 94.84 146 ILE B C 1
ATOM 6409 O O . ILE B 1 146 ? 42.725 7.596 1.002 1.00 93.35 146 ILE B O 1
ATOM 6414 N N . GLU B 1 147 ? 41.009 6.167 0.717 1.00 97.76 147 GLU B N 1
ATOM 6415 C CA . GLU B 1 147 ? 41.855 4.987 0.547 1.00 99.61 147 GLU B CA 1
ATOM 6416 C C . GLU B 1 147 ? 42.127 4.703 -0.926 1.00 99.05 147 GLU B C 1
ATOM 6417 O O . GLU B 1 147 ? 43.172 4.156 -1.273 1.00 98.81 147 GLU B O 1
ATOM 6423 N N . ASP B 1 148 ? 41.180 5.088 -1.782 1.00 99.12 148 ASP B N 1
ATOM 6424 C CA . ASP B 1 148 ? 41.209 4.759 -3.208 1.00 99.47 148 ASP B CA 1
ATOM 6425 C C . ASP B 1 148 ? 40.105 5.515 -3.948 1.00 99.04 148 ASP B C 1
ATOM 6426 O O . ASP B 1 148 ? 39.191 6.057 -3.324 1.00 99.28 148 ASP B O 1
ATOM 6431 N N . ILE B 1 149 ? 40.196 5.538 -5.277 1.00 98.68 149 ILE B N 1
ATOM 6432 C CA . ILE B 1 149 ? 39.176 6.147 -6.142 1.00 98.76 149 ILE B CA 1
ATOM 6433 C C . ILE B 1 149 ? 38.555 5.089 -7.086 1.00 101.47 149 ILE B C 1
ATOM 6434 O O . ILE B 1 149 ? 39.136 4.017 -7.255 1.00 102.79 149 ILE B O 1
ATOM 6439 N N . PRO B 1 150 ? 37.372 5.362 -7.687 1.00 102.77 150 PRO B N 1
ATOM 6440 C CA . PRO B 1 150 ? 36.456 6.509 -7.578 1.00 102.00 150 PRO B CA 1
ATOM 6441 C C . PRO B 1 150 ? 35.979 6.745 -6.151 1.00 102.29 150 PRO B C 1
ATOM 6442 O O . PRO B 1 150 ? 35.735 5.783 -5.414 1.00 104.40 150 PRO B O 1
ATOM 6446 N N . TYR B 1 151 ? 35.836 8.020 -5.785 1.00 100.36 151 TYR B N 1
ATOM 6447 C CA . TYR B 1 151 ? 35.427 8.424 -4.441 1.00 100.38 151 TYR B CA 1
ATOM 6448 C C . TYR B 1 151 ? 34.035 7.918 -4.087 1.00 103.54 151 TYR B C 1
ATOM 6449 O O . TYR B 1 151 ? 33.040 8.316 -4.696 1.00 104.45 151 TYR B O 1
ATOM 6458 N N . ASP B 1 152 ? 33.998 7.037 -3.093 1.00 105.46 152 ASP B N 1
ATOM 6459 C CA . ASP B 1 152 ? 32.772 6.466 -2.542 1.00 108.71 152 ASP B CA 1
ATOM 6460 C C . ASP B 1 152 ? 33.032 6.157 -1.070 1.00 109.52 152 ASP B C 1
ATOM 6461 O O . ASP B 1 152 ? 34.186 6.019 -0.659 1.00 108.15 152 ASP B O 1
ATOM 6466 N N . ARG B 1 153 ? 31.964 6.049 -0.281 1.00 112.08 153 ARG B N 1
ATOM 6467 C CA . ARG B 1 153 ? 32.073 5.761 1.152 1.00 113.40 153 ARG B CA 1
ATOM 6468 C C . ARG B 1 153 ? 32.964 4.543 1.443 1.00 114.91 153 ARG B C 1
ATOM 6469 O O . ARG B 1 153 ? 33.904 4.631 2.239 1.00 113.73 153 ARG B O 1
ATOM 6477 N N . ALA B 1 154 ? 32.676 3.425 0.778 1.00 117.79 154 ALA B N 1
ATOM 6478 C CA . ALA B 1 154 ? 33.426 2.175 0.959 1.00 119.89 154 ALA B CA 1
ATOM 6479 C C . ALA B 1 154 ? 34.921 2.286 0.618 1.00 117.61 154 ALA B C 1
ATOM 6480 O O . ALA B 1 154 ? 35.713 1.414 0.989 1.00 118.98 154 ALA B O 1
ATOM 6482 N N . LYS B 1 155 ? 35.293 3.354 -0.087 1.00 114.49 155 LYS B N 1
ATOM 6483 C CA . LYS B 1 155 ? 36.696 3.634 -0.414 1.00 112.03 155 LYS B CA 1
ATOM 6484 C C . LYS B 1 155 ? 37.245 4.794 0.423 1.00 109.17 155 LYS B C 1
ATOM 6485 O O . LYS B 1 155 ? 38.166 5.504 0.012 1.00 106.56 155 LYS B O 1
ATOM 6491 N N . THR B 1 156 ? 36.656 4.972 1.602 1.00 110.28 156 THR B N 1
ATOM 6492 C CA . THR B 1 156 ? 37.120 5.930 2.597 1.00 108.48 156 THR B CA 1
ATOM 6493 C C . THR B 1 156 ? 37.175 5.262 3.970 1.00 110.86 156 THR B C 1
ATOM 6494 O O . THR B 1 156 ? 36.760 4.111 4.135 1.00 113.77 156 THR B O 1
ATOM 6498 N N . SER B 1 157 ? 37.671 6.006 4.953 1.00 109.89 157 SER B N 1
ATOM 6499 C CA . SER B 1 157 ? 37.736 5.552 6.339 1.00 112.17 157 SER B CA 1
ATOM 6500 C C . SER B 1 157 ? 36.343 5.410 6.971 1.00 114.53 157 SER B C 1
ATOM 6501 O O . SER B 1 157 ? 36.201 4.866 8.071 1.00 116.95 157 SER B O 1
ATOM 6504 N N . MET B 1 158 ? 35.322 5.891 6.258 1.00 114.12 158 MET B N 1
ATOM 6505 C CA . MET B 1 158 ? 33.924 5.826 6.705 1.00 116.32 158 MET B CA 1
ATOM 6506 C C . MET B 1 158 ? 33.242 4.491 6.393 1.00 119.31 158 MET B C 1
ATOM 6507 O O . MET B 1 158 ? 32.028 4.355 6.565 1.00 121.39 158 MET B O 1
ATOM 6512 N N . LYS B 1 159 ? 34.023 3.513 5.940 1.00 119.66 159 LYS B N 1
ATOM 6513 C CA . LYS B 1 159 ? 33.499 2.192 5.589 1.00 122.72 159 LYS B CA 1
ATOM 6514 C C . LYS B 1 159 ? 33.111 1.368 6.821 1.00 126.00 159 LYS B C 1
ATOM 6515 O O . LYS B 1 159 ? 32.304 0.439 6.726 1.00 129.33 159 LYS B O 1
ATOM 6521 N N . VAL B 1 160 ? 33.689 1.718 7.969 1.00 125.13 160 VAL B N 1
ATOM 6522 C CA . VAL B 1 160 ? 33.445 0.996 9.221 1.00 128.26 160 VAL B CA 1
ATOM 6523 C C . VAL B 1 160 ? 32.335 1.613 10.087 1.00 128.76 160 VAL B C 1
ATOM 6524 O O . VAL B 1 160 ? 32.103 1.177 11.219 1.00 131.53 160 VAL B O 1
ATOM 6528 N N . PHE B 1 161 ? 31.649 2.618 9.543 1.00 126.31 161 PHE B N 1
ATOM 6529 C CA . PHE B 1 161 ? 30.533 3.277 10.228 1.00 126.60 161 PHE B CA 1
ATOM 6530 C C . PHE B 1 161 ? 29.276 3.288 9.344 1.00 127.18 161 PHE B C 1
ATOM 6531 O O . PHE B 1 161 ? 29.042 4.256 8.618 1.00 124.64 161 PHE B O 1
ATOM 6539 N N . PRO B 1 162 ? 28.466 2.211 9.402 1.00 130.74 162 PRO B N 1
ATOM 6540 C CA . PRO B 1 162 ? 27.220 2.089 8.630 1.00 132.18 162 PRO B CA 1
ATOM 6541 C C . PRO B 1 162 ? 26.289 3.302 8.736 1.00 130.65 162 PRO B C 1
ATOM 6542 O O . PRO B 1 162 ? 26.196 3.922 9.794 1.00 129.93 162 PRO B O 1
ATOM 6546 N N . SER B 1 168 ? 21.201 8.587 6.444 1.00 133.88 168 SER B N 1
ATOM 6547 C CA . SER B 1 168 ? 20.383 7.381 6.322 1.00 137.86 168 SER B CA 1
ATOM 6548 C C . SER B 1 168 ? 19.282 7.547 5.272 1.00 139.71 168 SER B C 1
ATOM 6549 O O . SER B 1 168 ? 19.394 7.029 4.158 1.00 140.15 168 SER B O 1
ATOM 6552 N N . ARG B 1 169 ? 18.223 8.267 5.636 1.00 141.01 169 ARG B N 1
ATOM 6553 C CA . ARG B 1 169 ? 17.106 8.518 4.729 1.00 143.11 169 ARG B CA 1
ATOM 6554 C C . ARG B 1 169 ? 17.252 9.838 3.977 1.00 140.58 169 ARG B C 1
ATOM 6555 O O . ARG B 1 169 ? 16.876 9.932 2.807 1.00 141.34 169 ARG B O 1
ATOM 6563 N N . GLU B 1 170 ? 17.802 10.848 4.652 1.00 137.82 170 GLU B N 1
ATOM 6564 C CA . GLU B 1 170 ? 18.035 12.165 4.049 1.00 135.47 170 GLU B CA 1
ATOM 6565 C C . GLU B 1 170 ? 19.076 12.107 2.926 1.00 133.11 170 GLU B C 1
ATOM 6566 O O . GLU B 1 170 ? 19.175 13.026 2.110 1.00 131.79 170 GLU B O 1
ATOM 6572 N N . TYR B 1 171 ? 19.844 11.018 2.905 1.00 132.87 171 TYR B N 1
ATOM 6573 C CA . TYR B 1 171 ? 20.759 10.699 1.812 1.00 131.28 171 TYR B CA 1
ATOM 6574 C C . TYR B 1 171 ? 19.974 10.392 0.536 1.00 133.57 171 TYR B C 1
ATOM 6575 O O . TYR B 1 171 ? 20.395 10.761 -0.560 1.00 132.18 171 TYR B O 1
ATOM 6584 N N . HIS B 1 172 ? 18.836 9.717 0.694 1.00 137.34 172 HIS B N 1
ATOM 6585 C CA . HIS B 1 172 ? 17.973 9.343 -0.429 1.00 140.28 172 HIS B CA 1
ATOM 6586 C C . HIS B 1 172 ? 16.891 10.388 -0.736 1.00 141.48 172 HIS B C 1
ATOM 6587 O O . HIS B 1 172 ? 16.149 10.248 -1.712 1.00 143.90 172 HIS B O 1
ATOM 6594 N N . ASP B 1 173 ? 16.810 11.425 0.097 1.00 140.06 173 ASP B N 1
ATOM 6595 C CA . ASP B 1 173 ? 15.849 12.516 -0.080 1.00 141.17 173 ASP B CA 1
ATOM 6596 C C . ASP B 1 173 ? 16.372 13.533 -1.102 1.00 139.10 173 ASP B C 1
ATOM 6597 O O . ASP B 1 173 ? 17.345 14.240 -0.824 1.00 135.80 173 ASP B O 1
ATOM 6602 N N . PRO B 1 174 ? 15.717 13.618 -2.282 1.00 141.31 174 PRO B N 1
ATOM 6603 C CA . PRO B 1 174 ? 16.164 14.496 -3.372 1.00 139.88 174 PRO B CA 1
ATOM 6604 C C . PRO B 1 174 ? 16.204 15.979 -2.994 1.00 138.35 174 PRO B C 1
ATOM 6605 O O . PRO B 1 174 ? 17.103 16.695 -3.434 1.00 135.75 174 PRO B O 1
ATOM 6609 N N . HIS B 1 175 ? 15.241 16.425 -2.187 1.00 140.35 175 HIS B N 1
ATOM 6610 C CA . HIS B 1 175 ? 15.203 17.814 -1.715 1.00 139.37 175 HIS B CA 1
ATOM 6611 C C . HIS B 1 175 ? 15.795 17.971 -0.309 1.00 137.13 175 HIS B C 1
ATOM 6612 O O . HIS B 1 175 ? 15.176 18.548 0.591 1.00 138.17 175 HIS B O 1
ATOM 6619 N N . ASP B 1 176 ? 17.004 17.439 -0.144 1.00 134.30 176 ASP B N 1
ATOM 6620 C CA . ASP B 1 176 ? 17.797 17.602 1.070 1.00 131.94 176 ASP B CA 1
ATOM 6621 C C . ASP B 1 176 ? 19.228 17.976 0.673 1.00 128.42 176 ASP B C 1
ATOM 6622 O O . ASP B 1 176 ? 19.698 17.590 -0.400 1.00 127.63 176 ASP B O 1
ATOM 6627 N N . ARG B 1 177 ? 19.914 18.724 1.536 1.00 126.40 177 ARG B N 1
ATOM 6628 C CA . ARG B 1 177 ? 21.271 19.190 1.239 1.00 123.36 177 ARG B CA 1
ATOM 6629 C C . ARG B 1 177 ? 22.344 18.107 1.425 1.00 121.74 177 ARG B C 1
ATOM 6630 O O . ARG B 1 177 ? 23.512 18.326 1.102 1.00 119.08 177 ARG B O 1
ATOM 6638 N N . ARG B 1 178 ? 21.936 16.947 1.940 1.00 123.53 178 ARG B N 1
ATOM 6639 C CA . ARG B 1 178 ? 22.830 15.794 2.100 1.00 122.64 178 ARG B CA 1
ATOM 6640 C C . ARG B 1 178 ? 22.414 14.637 1.183 1.00 124.39 178 ARG B C 1
ATOM 6641 O O . ARG B 1 178 ? 22.673 13.467 1.477 1.00 125.03 178 ARG B O 1
ATOM 6649 N N . PHE B 1 179 ? 21.765 14.987 0.074 1.00 125.38 179 PHE B N 1
ATOM 6650 C CA . PHE B 1 179 ? 21.397 14.037 -0.969 1.00 127.09 179 PHE B CA 1
ATOM 6651 C C . PHE B 1 179 ? 22.655 13.578 -1.704 1.00 124.84 179 PHE B C 1
ATOM 6652 O O . PHE B 1 179 ? 23.392 14.395 -2.265 1.00 122.43 179 PHE B O 1
ATOM 6660 N N . HIS B 1 180 ? 22.884 12.265 -1.684 1.00 125.80 180 HIS B N 1
ATOM 6661 C CA . HIS B 1 180 ? 24.086 11.638 -2.252 1.00 124.02 180 HIS B CA 1
ATOM 6662 C C . HIS B 1 180 ? 25.390 12.214 -1.682 1.00 120.35 180 HIS B C 1
ATOM 6663 O O . HIS B 1 180 ? 26.339 12.504 -2.416 1.00 118.25 180 HIS B O 1
ATOM 6670 N N . ALA B 1 181 ? 25.408 12.369 -0.358 1.00 119.93 181 ALA B N 1
ATOM 6671 C CA . ALA B 1 181 ? 26.567 12.856 0.380 1.00 116.93 181 ALA B CA 1
ATOM 6672 C C . ALA B 1 181 ? 27.250 11.687 1.081 1.00 117.08 181 ALA B C 1
ATOM 6673 O O . ALA B 1 181 ? 26.671 11.050 1.961 1.00 118.97 181 ALA B O 1
ATOM 6675 N N . GLN B 1 182 ? 28.494 11.426 0.688 1.00 115.07 182 GLN B N 1
ATOM 6676 C CA . GLN B 1 182 ? 29.216 10.219 1.097 1.00 115.45 182 GLN B CA 1
ATOM 6677 C C . GLN B 1 182 ? 29.689 10.135 2.564 1.00 115.48 182 GLN B C 1
ATOM 6678 O O . GLN B 1 182 ? 29.737 9.037 3.118 1.00 117.31 182 GLN B O 1
ATOM 6684 N N . PRO B 1 183 ? 30.050 11.274 3.196 1.00 113.81 183 PRO B N 1
ATOM 6685 C CA . PRO B 1 183 ? 30.546 11.147 4.570 1.00 114.10 183 PRO B CA 1
ATOM 6686 C C . PRO B 1 183 ? 29.499 11.392 5.674 1.00 116.16 183 PRO B C 1
ATOM 6687 O O . PRO B 1 183 ? 29.824 11.977 6.711 1.00 115.63 183 PRO B O 1
ATOM 6691 N N . VAL B 1 184 ? 28.268 10.934 5.462 1.00 118.75 184 VAL B N 1
ATOM 6692 C CA . VAL B 1 184 ? 27.202 11.124 6.454 1.00 121.08 184 VAL B CA 1
ATOM 6693 C C . VAL B 1 184 ? 27.312 10.150 7.631 1.00 123.16 184 VAL B C 1
ATOM 6694 O O . VAL B 1 184 ? 27.762 9.012 7.467 1.00 124.10 184 VAL B O 1
ATOM 6698 N N . ALA B 1 185 ? 26.898 10.604 8.814 1.00 124.07 185 ALA B N 1
ATOM 6699 C CA . ALA B 1 185 ? 26.904 9.762 10.013 1.00 126.34 185 ALA B CA 1
ATOM 6700 C C . ALA B 1 185 ? 25.712 10.053 10.939 1.00 128.52 185 ALA B C 1
ATOM 6701 O O . ALA B 1 185 ? 25.873 10.384 12.121 1.00 128.72 185 ALA B O 1
ATOM 6703 N N . GLU B 1 204 ? 34.416 15.301 27.843 1.00 123.60 204 GLU B N 1
ATOM 6704 C CA . GLU B 1 204 ? 35.590 14.788 27.135 1.00 120.18 204 GLU B CA 1
ATOM 6705 C C . GLU B 1 204 ? 36.303 15.916 26.390 1.00 115.74 204 GLU B C 1
ATOM 6706 O O . GLU B 1 204 ? 37.524 16.069 26.494 1.00 113.56 204 GLU B O 1
ATOM 6712 N N . ILE B 1 205 ? 35.527 16.705 25.649 1.00 114.59 205 ILE B N 1
ATOM 6713 C CA . ILE B 1 205 ? 36.010 17.951 25.061 1.00 111.27 205 ILE B CA 1
ATOM 6714 C C . ILE B 1 205 ? 36.038 19.030 26.146 1.00 112.95 205 ILE B C 1
ATOM 6715 O O . ILE B 1 205 ? 36.700 20.062 26.009 1.00 110.53 205 ILE B O 1
ATOM 6720 N N . LYS B 1 206 ? 35.309 18.756 27.226 1.00 117.40 206 LYS B N 1
ATOM 6721 C CA . LYS B 1 206 ? 35.249 19.601 28.408 1.00 120.03 206 LYS B CA 1
ATOM 6722 C C . LYS B 1 206 ? 36.364 19.196 29.377 1.00 120.83 206 LYS B C 1
ATOM 6723 O O . LYS B 1 206 ? 36.722 19.957 30.280 1.00 122.17 206 LYS B O 1
ATOM 6729 N N . CYS B 1 207 ? 36.902 17.993 29.181 1.00 120.25 207 CYS B N 1
ATOM 6730 C CA . CYS B 1 207 ? 37.999 17.475 29.998 1.00 120.97 207 CYS B CA 1
ATOM 6731 C C . CYS B 1 207 ? 39.361 17.969 29.512 1.00 117.01 207 CYS B C 1
ATOM 6732 O O . CYS B 1 207 ? 40.257 18.216 30.320 1.00 117.85 207 CYS B O 1
ATOM 6735 N N . VAL B 1 208 ? 39.520 18.105 28.196 1.00 113.00 208 VAL B N 1
ATOM 6736 C CA . VAL B 1 208 ? 40.751 18.679 27.638 1.00 109.06 208 VAL B CA 1
ATOM 6737 C C . VAL B 1 208 ? 40.823 20.188 27.891 1.00 108.42 208 VAL B C 1
ATOM 6738 O O . VAL B 1 208 ? 41.905 20.733 28.104 1.00 107.08 208 VAL B O 1
ATOM 6742 N N . ALA B 1 209 ? 39.664 20.845 27.886 1.00 109.73 209 ALA B N 1
ATOM 6743 C CA . ALA B 1 209 ? 39.565 22.272 28.194 1.00 109.82 209 ALA B CA 1
ATOM 6744 C C . ALA B 1 209 ? 40.070 22.597 29.600 1.00 112.64 209 ALA B C 1
ATOM 6745 O O . ALA B 1 209 ? 40.817 23.557 29.787 1.00 111.62 209 ALA B O 1
ATOM 6747 N N . LYS B 1 210 ? 39.669 21.788 30.580 1.00 116.38 210 LYS B N 1
ATOM 6748 C CA . LYS B 1 210 ? 40.116 21.982 31.961 1.00 119.52 210 LYS B CA 1
ATOM 6749 C C . LYS B 1 210 ? 41.570 21.545 32.161 1.00 118.15 210 LYS B C 1
ATOM 6750 O O . LYS B 1 210 ? 42.248 22.023 33.071 1.00 119.81 210 LYS B O 1
ATOM 6756 N N . ALA B 1 211 ? 42.040 20.647 31.299 1.00 115.26 211 ALA B N 1
ATOM 6757 C CA . ALA B 1 211 ? 43.418 20.176 31.350 1.00 113.77 211 ALA B CA 1
ATOM 6758 C C . ALA B 1 211 ? 44.377 21.235 30.813 1.00 110.22 211 ALA B C 1
ATOM 6759 O O . ALA B 1 211 ? 45.561 21.243 31.152 1.00 110.04 211 ALA B O 1
ATOM 6761 N N . LEU B 1 212 ? 43.854 22.124 29.972 1.00 107.59 212 LEU B N 1
ATOM 6762 C CA . LEU B 1 212 ? 44.654 23.179 29.353 1.00 103.95 212 LEU B CA 1
ATOM 6763 C C . LEU B 1 212 ? 44.695 24.449 30.196 1.00 105.49 212 LEU B C 1
ATOM 6764 O O . LEU B 1 212 ? 45.669 25.205 30.144 1.00 103.81 212 LEU B O 1
ATOM 6769 N N . LYS B 1 213 ? 43.640 24.677 30.977 1.00 108.72 213 LYS B N 1
ATOM 6770 C CA . LYS B 1 213 ? 43.589 25.836 31.865 1.00 110.83 213 LYS B CA 1
ATOM 6771 C C . LYS B 1 213 ? 44.399 25.612 33.145 1.00 113.71 213 LYS B C 1
ATOM 6772 O O . LYS B 1 213 ? 44.552 26.526 33.960 1.00 115.96 213 LYS B O 1
ATOM 6778 N N . GLU B 1 214 ? 44.907 24.391 33.314 1.00 113.84 214 GLU B N 1
ATOM 6779 C CA . GLU B 1 214 ? 45.807 24.070 34.423 1.00 116.31 214 GLU B CA 1
ATOM 6780 C C . GLU B 1 214 ? 47.263 23.959 33.968 1.00 113.26 214 GLU B C 1
ATOM 6781 O O . GLU B 1 214 ? 48.166 23.784 34.790 1.00 115.08 214 GLU B O 1
ATOM 6787 N N . GLY B 1 215 ? 47.476 24.068 32.656 1.00 108.73 215 GLY B N 1
ATOM 6788 C CA . GLY B 1 215 ? 48.816 24.163 32.080 1.00 105.43 215 GLY B CA 1
ATOM 6789 C C . GLY B 1 215 ? 49.433 22.860 31.610 1.00 104.15 215 GLY B C 1
ATOM 6790 O O . GLY B 1 215 ? 50.656 22.752 31.510 1.00 103.07 215 GLY B O 1
ATOM 6791 N N . LYS B 1 216 ? 48.597 21.872 31.305 1.00 104.33 216 LYS B N 1
ATOM 6792 C CA . LYS B 1 216 ? 49.094 20.564 30.879 1.00 103.59 216 LYS B CA 1
ATOM 6793 C C . LYS B 1 216 ? 49.136 20.444 29.354 1.00 99.26 216 LYS B C 1
ATOM 6794 O O . LYS B 1 216 ? 48.690 21.350 28.640 1.00 96.88 216 LYS B O 1
ATOM 6800 N N . ILE B 1 217 ? 49.686 19.332 28.864 1.00 98.45 217 ILE B N 1
ATOM 6801 C CA . ILE B 1 217 ? 49.830 19.100 27.423 1.00 94.58 217 ILE B CA 1
ATOM 6802 C C . ILE B 1 217 ? 48.822 18.055 26.951 1.00 95.19 217 ILE B C 1
ATOM 6803 O O . ILE B 1 217 ? 48.760 16.949 27.495 1.00 97.69 217 ILE B O 1
ATOM 6808 N N . VAL B 1 218 ? 48.034 18.420 25.941 1.00 93.04 218 VAL B N 1
ATOM 6809 C CA . VAL B 1 218 ? 47.010 17.526 25.395 1.00 93.69 218 VAL B CA 1
ATOM 6810 C C . VAL B 1 218 ? 47.300 17.154 23.942 1.00 90.40 218 VAL B C 1
ATOM 6811 O O . VAL B 1 218 ? 47.627 18.013 23.119 1.00 87.21 218 VAL B O 1
ATOM 6815 N N . ALA B 1 219 ? 47.194 15.865 23.641 1.00 91.46 219 ALA B N 1
ATOM 6816 C CA . ALA B 1 219 ? 47.288 15.390 22.270 1.00 89.01 219 ALA B CA 1
ATOM 6817 C C . ALA B 1 219 ? 45.883 15.277 21.696 1.00 89.48 219 ALA B C 1
ATOM 6818 O O . ALA B 1 219 ? 45.018 14.608 22.265 1.00 92.43 219 ALA B O 1
ATOM 6820 N N . ILE B 1 220 ? 45.657 15.952 20.574 1.00 86.86 220 ILE B N 1
ATOM 6821 C CA . ILE B 1 220 ? 44.337 15.975 19.949 1.00 87.32 220 ILE B CA 1
ATOM 6822 C C . ILE B 1 220 ? 44.381 15.357 18.551 1.00 85.11 220 ILE B C 1
ATOM 6823 O O . ILE B 1 220 ? 45.215 15.731 17.729 1.00 82.00 220 ILE B O 1
ATOM 6828 N N . LYS B 1 221 ? 43.491 14.399 18.301 1.00 86.84 221 LYS B N 1
ATOM 6829 C CA . LYS B 1 221 ? 43.390 13.785 16.981 1.00 85.42 221 LYS B CA 1
ATOM 6830 C C . LYS B 1 221 ? 42.602 14.688 16.036 1.00 83.68 221 LYS B C 1
ATOM 6831 O O . LYS B 1 221 ? 41.371 14.776 16.113 1.00 85.27 221 LYS B O 1
ATOM 6837 N N . GLY B 1 222 ? 43.332 15.362 15.154 1.00 80.38 222 GLY B N 1
ATOM 6838 C CA . GLY B 1 222 ? 42.740 16.269 14.179 1.00 78.84 222 GLY B CA 1
ATOM 6839 C C . GLY B 1 222 ? 42.490 15.592 12.848 1.00 77.99 222 GLY B C 1
ATOM 6840 O O . GLY B 1 222 ? 42.327 14.373 12.779 1.00 79.70 222 GLY B O 1
ATOM 6841 N N . ILE B 1 223 ? 42.469 16.388 11.785 1.00 75.48 223 ILE B N 1
ATOM 6842 C CA . ILE B 1 223 ? 42.136 15.885 10.456 1.00 74.68 223 ILE B CA 1
ATOM 6843 C C . ILE B 1 223 ? 43.320 15.166 9.788 1.00 72.85 223 ILE B C 1
ATOM 6844 O O . ILE B 1 223 ? 43.145 14.109 9.187 1.00 73.53 223 ILE B O 1
ATOM 6849 N N . GLY B 1 224 ? 44.519 15.733 9.910 1.00 70.52 224 GLY B N 1
ATOM 6850 C CA . GLY B 1 224 ? 45.711 15.141 9.297 1.00 68.64 224 GLY B CA 1
ATOM 6851 C C . GLY B 1 224 ? 46.598 14.358 10.248 1.00 69.49 224 GLY B C 1
ATOM 6852 O O . GLY B 1 224 ? 47.672 13.891 9.865 1.00 68.37 224 GLY B O 1
ATOM 6853 N N . GLY B 1 225 ? 46.145 14.207 11.489 1.00 71.55 225 GLY B N 1
ATOM 6854 C CA . GLY B 1 225 ? 46.913 13.504 12.504 1.00 72.80 225 GLY B CA 1
ATOM 6855 C C . GLY B 1 225 ? 46.791 14.167 13.858 1.00 74.06 225 GLY B C 1
ATOM 6856 O O . GLY B 1 225 ? 45.840 14.908 14.118 1.00 74.56 225 GLY B O 1
ATOM 6857 N N . PHE B 1 226 ? 47.762 13.901 14.722 1.00 74.72 226 PHE B N 1
ATOM 6858 C CA . PHE B 1 226 ? 47.738 14.418 16.082 1.00 76.16 226 PHE B CA 1
ATOM 6859 C C . PHE B 1 226 ? 48.471 15.736 16.217 1.00 74.03 226 PHE B C 1
ATOM 6860 O O . PHE B 1 226 ? 49.452 15.993 15.518 1.00 71.91 226 PHE B O 1
ATOM 6868 N N . HIS B 1 227 ? 47.977 16.574 17.117 1.00 75.02 227 HIS B N 1
ATOM 6869 C CA . HIS B 1 227 ? 48.628 17.837 17.422 1.00 73.56 227 HIS B CA 1
ATOM 6870 C C . HIS B 1 227 ? 48.742 18.021 18.929 1.00 75.91 227 HIS B C 1
ATOM 6871 O O . HIS B 1 227 ? 47.876 17.576 19.684 1.00 78.39 227 HIS B O 1
ATOM 6878 N N . LEU B 1 228 ? 49.832 18.647 19.359 1.00 74.90 228 LEU B N 1
ATOM 6879 C CA . LEU B 1 228 ? 50.067 18.900 20.774 1.00 77.20 228 LEU B CA 1
ATOM 6880 C C . LEU B 1 228 ? 49.699 20.337 21.114 1.00 76.89 228 LEU B C 1
ATOM 6881 O O . LEU B 1 228 ? 50.137 21.275 20.442 1.00 74.42 228 LEU B O 1
ATOM 6886 N N . ALA B 1 229 ? 48.885 20.500 22.152 1.00 79.59 229 ALA B N 1
ATOM 6887 C CA . ALA B 1 229 ? 48.344 21.809 22.506 1.00 79.92 229 ALA B CA 1
ATOM 6888 C C . ALA B 1 229 ? 48.597 22.189 23.962 1.00 82.75 229 ALA B C 1
ATOM 6889 O O . ALA B 1 229 ? 48.505 21.349 24.853 1.00 85.66 229 ALA B O 1
ATOM 6891 N N . VAL B 1 230 ? 48.936 23.459 24.179 1.00 82.15 230 VAL B N 1
ATOM 6892 C CA . VAL B 1 230 ? 49.042 24.059 25.516 1.00 85.01 230 VAL B CA 1
ATOM 6893 C C . VAL B 1 230 ? 48.545 25.504 25.459 1.00 84.70 230 VAL B C 1
ATOM 6894 O O . VAL B 1 230 ? 48.464 26.100 24.378 1.00 81.89 230 VAL B O 1
ATOM 6898 N N . ASN B 1 231 ? 48.222 26.060 26.624 1.00 87.71 231 ASN B N 1
ATOM 6899 C CA . ASN B 1 231 ? 47.817 27.456 26.743 1.00 88.08 231 ASN B CA 1
ATOM 6900 C C . ASN B 1 231 ? 48.922 28.370 26.229 1.00 85.66 231 ASN B C 1
ATOM 6901 O O . ASN B 1 231 ? 50.058 28.307 26.705 1.00 85.99 231 ASN B O 1
ATOM 6906 N N . ALA B 1 232 ? 48.583 29.212 25.254 1.00 83.51 232 ALA B N 1
ATOM 6907 C CA . ALA B 1 232 ? 49.565 30.099 24.616 1.00 81.42 232 ALA B CA 1
ATOM 6908 C C . ALA B 1 232 ? 49.870 31.362 25.433 1.00 83.43 232 ALA B C 1
ATOM 6909 O O . ALA B 1 232 ? 50.658 32.213 25.001 1.00 81.70 232 ALA B O 1
ATOM 6911 N N . LEU B 1 233 ? 49.241 31.462 26.605 1.00 87.02 233 LEU B N 1
ATOM 6912 C CA . LEU B 1 233 ? 49.450 32.555 27.558 1.00 89.92 233 LEU B CA 1
ATOM 6913 C C . LEU B 1 233 ? 50.173 32.063 28.818 1.00 92.74 233 LEU B C 1
ATOM 6914 O O . LEU B 1 233 ? 50.603 32.861 29.658 1.00 94.83 233 LEU B O 1
ATOM 6919 N N . ASP B 1 234 ? 50.292 30.744 28.937 1.00 92.92 234 ASP B N 1
ATOM 6920 C CA . ASP B 1 234 ? 50.945 30.104 30.073 1.00 95.67 234 ASP B CA 1
ATOM 6921 C C . ASP B 1 234 ? 52.422 29.893 29.732 1.00 93.70 234 ASP B C 1
ATOM 6922 O O . ASP B 1 234 ? 52.759 28.994 28.955 1.00 91.28 234 ASP B O 1
ATOM 6927 N N . ASP B 1 235 ? 53.302 30.717 30.305 1.00 94.84 235 ASP B N 1
ATOM 6928 C CA . ASP B 1 235 ? 54.731 30.649 29.954 1.00 93.28 235 ASP B CA 1
ATOM 6929 C C . ASP B 1 235 ? 55.575 29.573 30.665 1.00 95.00 235 ASP B C 1
ATOM 6930 O O . ASP B 1 235 ? 56.799 29.542 30.511 1.00 94.32 235 ASP B O 1
ATOM 6935 N N . GLU B 1 236 ? 54.923 28.690 31.419 1.00 97.20 236 GLU B N 1
ATOM 6936 C CA . GLU B 1 236 ? 55.581 27.466 31.891 1.00 98.48 236 GLU B CA 1
ATOM 6937 C C . GLU B 1 236 ? 55.060 26.214 31.170 1.00 96.46 236 GLU B C 1
ATOM 6938 O O . GLU B 1 236 ? 55.778 25.218 31.053 1.00 96.24 236 GLU B O 1
ATOM 6944 N N . ALA B 1 237 ? 53.820 26.281 30.683 1.00 95.03 237 ALA B N 1
ATOM 6945 C CA . ALA B 1 237 ? 53.218 25.193 29.902 1.00 93.15 237 ALA B CA 1
ATOM 6946 C C . ALA B 1 237 ? 53.845 25.079 28.512 1.00 88.84 237 ALA B C 1
ATOM 6947 O O . ALA B 1 237 ? 53.829 24.009 27.893 1.00 87.46 237 ALA B O 1
ATOM 6949 N N . VAL B 1 238 ? 54.385 26.189 28.025 1.00 86.61 238 VAL B N 1
ATOM 6950 C CA . VAL B 1 238 ? 55.075 26.195 26.740 1.00 83.01 238 VAL B CA 1
ATOM 6951 C C . VAL B 1 238 ? 56.529 25.739 26.902 1.00 83.26 238 VAL B C 1
ATOM 6952 O O . VAL B 1 238 ? 57.057 25.019 26.053 1.00 80.99 238 VAL B O 1
ATOM 6956 N N . ALA B 1 239 ? 57.155 26.145 28.007 1.00 86.15 239 ALA B N 1
ATOM 6957 C CA . ALA B 1 239 ? 58.528 25.746 28.319 1.00 87.25 239 ALA B CA 1
ATOM 6958 C C . ALA B 1 239 ? 58.628 24.231 28.484 1.00 88.52 239 ALA B C 1
ATOM 6959 O O . ALA B 1 239 ? 59.566 23.609 27.974 1.00 87.54 239 ALA B O 1
ATOM 6961 N N . THR B 1 240 ? 57.647 23.655 29.184 1.00 90.84 240 THR B N 1
ATOM 6962 C CA . THR B 1 240 ? 57.553 22.208 29.388 1.00 92.44 240 THR B CA 1
ATOM 6963 C C . THR B 1 240 ? 57.383 21.470 28.054 1.00 89.27 240 THR B C 1
ATOM 6964 O O . THR B 1 240 ? 57.980 20.409 27.847 1.00 89.50 240 THR B O 1
ATOM 6968 N N . LEU B 1 241 ? 56.583 22.038 27.153 1.00 86.46 241 LEU B N 1
ATOM 6969 C CA . LEU B 1 241 ? 56.385 21.445 25.834 1.00 83.68 241 LEU B CA 1
ATOM 6970 C C . LEU B 1 241 ? 57.697 21.362 25.055 1.00 81.72 241 LEU B C 1
ATOM 6971 O O . LEU B 1 241 ? 57.995 20.329 24.465 1.00 81.02 241 LEU B O 1
ATOM 6976 N N . ARG B 1 242 ? 58.478 22.444 25.083 1.00 81.35 242 ARG B N 1
ATOM 6977 C CA . ARG B 1 242 ? 59.786 22.500 24.413 1.00 80.00 242 ARG B CA 1
ATOM 6978 C C . ARG B 1 242 ? 60.821 21.538 25.007 1.00 82.94 242 ARG B C 1
ATOM 6979 O O . ARG B 1 242 ? 61.713 21.071 24.297 1.00 81.97 242 ARG B O 1
ATOM 6987 N N . ARG B 1 243 ? 60.705 21.252 26.302 1.00 87.05 243 ARG B N 1
ATOM 6988 C CA . ARG B 1 243 ? 61.598 20.301 26.962 1.00 90.52 243 ARG B CA 1
ATOM 6989 C C . ARG B 1 243 ? 61.262 18.854 26.602 1.00 91.07 243 ARG B C 1
ATOM 6990 O O . ARG B 1 243 ? 62.140 18.086 26.199 1.00 91.18 243 ARG B O 1
ATOM 6998 N N . ARG B 1 244 ? 59.987 18.495 26.757 1.00 91.82 244 ARG B N 1
ATOM 6999 C CA . ARG B 1 244 ? 59.508 17.139 26.488 1.00 92.68 244 ARG B CA 1
ATOM 7000 C C . ARG B 1 244 ? 59.644 16.783 25.009 1.00 89.42 244 ARG B C 1
ATOM 7001 O O . ARG B 1 244 ? 60.099 15.691 24.668 1.00 89.87 244 ARG B O 1
ATOM 7009 N N . LYS B 1 245 ? 59.266 17.707 24.127 1.00 86.41 245 LYS B N 1
ATOM 7010 C CA . LYS B 1 245 ? 59.384 17.458 22.688 1.00 83.54 245 LYS B CA 1
ATOM 7011 C C . LYS B 1 245 ? 60.790 17.603 22.163 1.00 82.74 245 LYS B C 1
ATOM 7012 O O . LYS B 1 245 ? 61.100 17.142 21.110 1.00 80.99 245 LYS B O 1
ATOM 7018 N N . LYS B 1 246 ? 61.634 18.254 22.921 1.00 84.55 246 LYS B N 1
ATOM 7019 C CA . LYS B 1 246 ? 63.023 18.541 22.520 1.00 84.30 246 LYS B CA 1
ATOM 7020 C C . LYS B 1 246 ? 63.114 19.385 21.238 1.00 80.83 246 LYS B C 1
ATOM 7021 O O . LYS B 1 246 ? 64.004 19.189 20.409 1.00 79.47 246 LYS B O 1
ATOM 7027 N N . ARG B 1 247 ? 62.178 20.323 21.098 1.00 79.85 247 ARG B N 1
ATOM 7028 C CA . ARG B 1 247 ? 62.157 21.270 19.986 1.00 77.15 247 ARG B CA 1
ATOM 7029 C C . ARG B 1 247 ? 62.476 22.660 20.545 1.00 77.47 247 ARG B C 1
ATOM 7030 O O . ARG B 1 247 ? 61.572 23.421 20.911 1.00 77.68 247 ARG B O 1
ATOM 7038 N N . TYR B 1 248 ? 63.769 22.980 20.605 1.00 77.95 248 TYR B N 1
ATOM 7039 C CA . TYR B 1 248 ? 64.263 24.105 21.413 1.00 79.29 248 TYR B CA 1
ATOM 7040 C C . TYR B 1 248 ? 64.132 25.499 20.787 1.00 76.71 248 TYR B C 1
ATOM 7041 O O . TYR B 1 248 ? 63.911 26.477 21.509 1.00 77.90 248 TYR B O 1
ATOM 7050 N N . GLY B 1 249 ? 64.267 25.596 19.464 1.00 73.26 249 GLY B N 1
ATOM 7051 C CA . GLY B 1 249 ? 64.378 26.896 18.803 1.00 70.70 249 GLY B CA 1
ATOM 7052 C C . GLY B 1 249 ? 63.223 27.338 17.923 1.00 67.95 249 GLY B C 1
ATOM 7053 O O . GLY B 1 249 ? 62.806 28.498 17.979 1.00 67.43 249 GLY B O 1
ATOM 7054 N N . LYS B 1 250 ? 62.719 26.422 17.098 1.00 65.96 250 LYS B N 1
ATOM 7055 C CA . LYS B 1 250 ? 61.676 26.741 16.118 1.00 63.31 250 LYS B CA 1
ATOM 7056 C C . LYS B 1 250 ? 60.400 27.318 16.764 1.00 63.24 250 LYS B C 1
ATOM 7057 O O . LYS B 1 250 ? 59.987 26.867 17.832 1.00 65.43 250 LYS B O 1
ATOM 7063 N N . PRO B 1 251 ? 59.780 28.323 16.117 1.00 60.98 251 PRO B N 1
ATOM 7064 C CA . PRO B 1 251 ? 58.592 28.982 16.673 1.00 61.35 251 PRO B CA 1
ATOM 7065 C C . PRO B 1 251 ? 57.334 28.113 16.598 1.00 61.13 251 PRO B C 1
ATOM 7066 O O . PRO B 1 251 ? 57.132 27.396 15.617 1.00 59.28 251 PRO B O 1
ATOM 7070 N N . PHE B 1 252 ? 56.500 28.174 17.630 1.00 62.79 252 PHE B N 1
ATOM 7071 C CA . PHE B 1 252 ? 55.249 27.431 17.640 1.00 63.21 252 PHE B CA 1
ATOM 7072 C C . PHE B 1 252 ? 54.145 28.177 16.905 1.00 62.12 252 PHE B C 1
ATOM 7073 O O . PHE B 1 252 ? 53.998 29.395 17.054 1.00 62.15 252 PHE B O 1
ATOM 7081 N N . ALA B 1 253 ? 53.356 27.440 16.129 1.00 61.23 253 ALA B N 1
ATOM 7082 C CA . ALA B 1 253 ? 52.106 27.967 15.595 1.00 61.10 253 ALA B CA 1
ATOM 7083 C C . ALA B 1 253 ? 51.032 27.968 16.693 1.00 64.11 253 ALA B C 1
ATOM 7084 O O . ALA B 1 253 ? 51.094 27.175 17.637 1.00 65.65 253 ALA B O 1
ATOM 7086 N N . VAL B 1 254 ? 50.054 28.861 16.560 1.00 64.92 254 VAL B N 1
ATOM 7087 C CA . VAL B 1 254 ? 49.011 29.038 17.569 1.00 68.04 254 VAL B CA 1
ATOM 7088 C C . VAL B 1 254 ? 47.633 29.113 16.912 1.00 68.57 254 VAL B C 1
ATOM 7089 O O . VAL B 1 254 ? 47.463 29.770 15.886 1.00 67.22 254 VAL B O 1
ATOM 7093 N N . MET B 1 255 ? 46.658 28.426 17.499 1.00 71.04 255 MET B N 1
ATOM 7094 C CA . MET B 1 255 ? 45.274 28.539 17.055 1.00 72.26 255 MET B CA 1
ATOM 7095 C C . MET B 1 255 ? 44.506 29.543 17.911 1.00 75.12 255 MET B C 1
ATOM 7096 O O . MET B 1 255 ? 44.638 29.567 19.139 1.00 77.13 255 MET B O 1
ATOM 7101 N N . MET B 1 256 ? 43.710 30.370 17.238 1.00 75.47 256 MET B N 1
ATOM 7102 C CA . MET B 1 256 ? 42.820 31.329 17.889 1.00 78.61 256 MET B CA 1
ATOM 7103 C C . MET B 1 256 ? 41.402 31.153 17.345 1.00 80.00 256 MET B C 1
ATOM 7104 O O . MET B 1 256 ? 41.223 30.660 16.229 1.00 78.32 256 MET B O 1
ATOM 7109 N N . ARG B 1 257 ? 40.401 31.556 18.124 1.00 83.49 257 ARG B N 1
ATOM 7110 C CA . ARG B 1 257 ? 39.003 31.289 17.769 1.00 85.66 257 ARG B CA 1
ATOM 7111 C C . ARG B 1 257 ? 38.452 32.150 16.627 1.00 84.97 257 ARG B C 1
ATOM 7112 O O . ARG B 1 257 ? 37.629 31.687 15.832 1.00 85.00 257 ARG B O 1
ATOM 7120 N N . ASP B 1 258 ? 38.936 33.387 16.537 1.00 84.38 258 ASP B N 1
ATOM 7121 C CA . ASP B 1 258 ? 38.239 34.439 15.807 1.00 85.10 258 ASP B CA 1
ATOM 7122 C C . ASP B 1 258 ? 39.229 35.388 15.153 1.00 82.48 258 ASP B C 1
ATOM 7123 O O . ASP B 1 258 ? 40.283 35.671 15.721 1.00 81.39 258 ASP B O 1
ATOM 7128 N N . VAL B 1 259 ? 38.876 35.886 13.968 1.00 81.89 259 VAL B N 1
ATOM 7129 C CA . VAL B 1 259 ? 39.656 36.937 13.295 1.00 80.37 259 VAL B CA 1
ATOM 7130 C C . VAL B 1 259 ? 39.771 38.181 14.177 1.00 82.62 259 VAL B C 1
ATOM 7131 O O . VAL B 1 259 ? 40.781 38.886 14.138 1.00 81.13 259 VAL B O 1
ATOM 7135 N N . GLU B 1 260 ? 38.731 38.431 14.974 1.00 86.40 260 GLU B N 1
ATOM 7136 C CA . GLU B 1 260 ? 38.736 39.517 15.949 1.00 89.32 260 GLU B CA 1
ATOM 7137 C C . GLU B 1 260 ? 39.770 39.265 17.051 1.00 89.13 260 GLU B C 1
ATOM 7138 O O . GLU B 1 260 ? 40.454 40.195 17.481 1.00 89.68 260 GLU B O 1
ATOM 7144 N N . GLU B 1 261 ? 39.884 38.013 17.498 1.00 88.66 261 GLU B N 1
ATOM 7145 C CA . GLU B 1 261 ? 40.886 37.647 18.504 1.00 88.57 261 GLU B CA 1
ATOM 7146 C C . GLU B 1 261 ? 42.315 37.734 17.942 1.00 85.18 261 GLU B C 1
ATOM 7147 O O . GLU B 1 261 ? 43.247 38.110 18.657 1.00 85.66 261 GLU B O 1
ATOM 7153 N N . VAL B 1 262 ? 42.478 37.397 16.666 1.00 81.93 262 VAL B N 1
ATOM 7154 C CA . VAL B 1 262 ? 43.778 37.504 16.004 1.00 78.73 262 VAL B CA 1
ATOM 7155 C C . VAL B 1 262 ? 44.251 38.964 15.997 1.00 79.08 262 VAL B C 1
ATOM 7156 O O . VAL B 1 262 ? 45.415 39.254 16.301 1.00 77.94 262 VAL B O 1
ATOM 7160 N N . LYS B 1 263 ? 43.327 39.870 15.682 1.00 80.63 263 LYS B N 1
ATOM 7161 C CA . LYS B 1 263 ? 43.612 41.301 15.605 1.00 81.60 263 LYS B CA 1
ATOM 7162 C C . LYS B 1 263 ? 44.110 41.910 16.926 1.00 83.63 263 LYS B C 1
ATOM 7163 O O . LYS B 1 263 ? 44.709 42.987 16.928 1.00 83.86 263 LYS B O 1
ATOM 7169 N N . LYS B 1 264 ? 43.879 41.210 18.035 1.00 85.08 264 LYS B N 1
ATOM 7170 C CA . LYS B 1 264 ? 44.375 41.646 19.343 1.00 87.35 264 LYS B CA 1
ATOM 7171 C C . LYS B 1 264 ? 45.865 41.342 19.531 1.00 85.18 264 LYS B C 1
ATOM 7172 O O . LYS B 1 264 ? 46.523 41.932 20.393 1.00 86.50 264 LYS B O 1
ATOM 7178 N N . TYR B 1 265 ? 46.386 40.425 18.717 1.00 81.88 265 TYR B N 1
ATOM 7179 C CA . TYR B 1 265 ? 47.781 39.997 18.808 1.00 80.01 265 TYR B CA 1
ATOM 7180 C C . TYR B 1 265 ? 48.600 40.309 17.545 1.00 76.97 265 TYR B C 1
ATOM 7181 O O . TYR B 1 265 ? 49.834 40.323 17.594 1.00 75.55 265 TYR B O 1
ATOM 7190 N N . CYS B 1 266 ? 47.917 40.562 16.427 1.00 76.10 266 CYS B N 1
ATOM 7191 C CA . CYS B 1 266 ? 48.580 40.703 15.124 1.00 73.65 266 CYS B CA 1
ATOM 7192 C C . CYS B 1 266 ? 47.953 41.743 14.194 1.00 73.93 266 CYS B C 1
ATOM 7193 O O . CYS B 1 266 ? 46.778 42.078 14.324 1.00 76.04 266 CYS B O 1
ATOM 7196 N N . ILE B 1 267 ? 48.751 42.233 13.248 1.00 72.18 267 ILE B N 1
ATOM 7197 C CA . ILE B 1 267 ? 48.248 43.024 12.124 1.00 72.03 267 ILE B CA 1
ATOM 7198 C C . ILE B 1 267 ? 47.630 42.063 11.108 1.00 70.20 267 ILE B C 1
ATOM 7199 O O . ILE B 1 267 ? 48.245 41.050 10.761 1.00 67.83 267 ILE B O 1
ATOM 7204 N N . VAL B 1 268 ? 46.415 42.365 10.650 1.00 71.31 268 VAL B N 1
ATOM 7205 C CA . VAL B 1 268 ? 45.736 41.518 9.657 1.00 70.11 268 VAL B CA 1
ATOM 7206 C C . VAL B 1 268 ? 45.194 42.314 8.459 1.00 70.16 268 VAL B C 1
ATOM 7207 O O . VAL B 1 268 ? 44.202 43.041 8.580 1.00 72.50 268 VAL B O 1
ATOM 7211 N N . SER B 1 269 ? 45.858 42.160 7.312 1.00 67.44 269 SER B N 1
ATOM 7212 C CA . SER B 1 269 ? 45.418 42.736 6.037 1.00 67.41 269 SER B CA 1
ATOM 7213 C C . SER B 1 269 ? 44.129 42.051 5.576 1.00 67.83 269 SER B C 1
ATOM 7214 O O . SER B 1 269 ? 43.821 40.950 6.038 1.00 67.55 269 SER B O 1
ATOM 7217 N N . PRO B 1 270 ? 43.379 42.688 4.650 1.00 68.67 270 PRO B N 1
ATOM 7218 C CA . PRO B 1 270 ? 42.242 42.006 4.014 1.00 69.19 270 PRO B CA 1
ATOM 7219 C C . PRO B 1 270 ? 42.645 40.730 3.257 1.00 66.52 270 PRO B C 1
ATOM 7220 O O . PRO B 1 270 ? 41.854 39.789 3.171 1.00 66.59 270 PRO B O 1
ATOM 7224 N N . GLU B 1 271 ? 43.868 40.706 2.729 1.00 63.94 271 GLU B N 1
ATOM 7225 C CA . GLU B 1 271 ? 44.376 39.553 1.980 1.00 61.93 271 GLU B CA 1
ATOM 7226 C C . GLU B 1 271 ? 44.779 38.419 2.919 1.00 60.68 271 GLU B C 1
ATOM 7227 O O . GLU B 1 271 ? 44.620 37.241 2.585 1.00 60.05 271 GLU B O 1
ATOM 7233 N N . GLU B 1 272 ? 45.312 38.790 4.083 1.00 60.93 272 GLU B N 1
ATOM 7234 C CA . GLU B 1 272 ? 45.705 37.839 5.124 1.00 60.16 272 GLU B CA 1
ATOM 7235 C C . GLU B 1 272 ? 44.486 37.288 5.865 1.00 62.55 272 GLU B C 1
ATOM 7236 O O . GLU B 1 272 ? 44.505 36.149 6.348 1.00 62.38 272 GLU B O 1
ATOM 7242 N N . GLU B 1 273 ? 43.437 38.106 5.973 1.00 64.80 273 GLU B N 1
ATOM 7243 C CA . GLU B 1 273 ? 42.173 37.651 6.539 1.00 67.08 273 GLU B CA 1
ATOM 7244 C C . GLU B 1 273 ? 41.549 36.588 5.634 1.00 66.66 273 GLU B C 1
ATOM 7245 O O . GLU B 1 273 ? 41.084 35.551 6.114 1.00 67.31 273 GLU B O 1
ATOM 7251 N N . ARG B 1 274 ? 41.557 36.861 4.329 1.00 65.83 274 ARG B N 1
ATOM 7252 C CA . ARG B 1 274 ? 41.035 35.955 3.309 1.00 65.94 274 ARG B CA 1
ATOM 7253 C C . ARG B 1 274 ? 41.704 34.577 3.377 1.00 63.74 274 ARG B C 1
ATOM 7254 O O . ARG B 1 274 ? 41.022 33.555 3.284 1.00 64.36 274 ARG B O 1
ATOM 7262 N N . LEU B 1 275 ? 43.030 34.565 3.541 1.00 61.12 275 LEU B N 1
ATOM 7263 C CA . LEU B 1 275 ? 43.800 33.322 3.690 1.00 59.22 275 LEU B CA 1
ATOM 7264 C C . LEU B 1 275 ? 43.488 32.570 4.990 1.00 60.30 275 LEU B C 1
ATOM 7265 O O . LEU B 1 275 ? 43.464 31.340 4.996 1.00 59.79 275 LEU B O 1
ATOM 7270 N N . LEU B 1 276 ? 43.261 33.302 6.080 1.00 61.65 276 LEU B N 1
ATOM 7271 C CA . LEU B 1 276 ? 42.850 32.682 7.345 1.00 63.62 276 LEU B CA 1
ATOM 7272 C C . LEU B 1 276 ? 41.464 32.042 7.252 1.00 65.65 276 LEU B C 1
ATOM 7273 O O . LEU B 1 276 ? 41.268 30.903 7.683 1.00 66.23 276 LEU B O 1
ATOM 7278 N N . LEU B 1 277 ? 40.515 32.776 6.673 1.00 67.04 277 LEU B N 1
ATOM 7279 C CA . LEU B 1 277 ? 39.109 32.362 6.656 1.00 69.63 277 LEU B CA 1
ATOM 7280 C C . LEU B 1 277 ? 38.794 31.304 5.592 1.00 68.71 277 LEU B C 1
ATOM 7281 O O . LEU B 1 277 ? 37.776 30.619 5.685 1.00 70.66 277 LEU B O 1
ATOM 7286 N N . SER B 1 278 ? 39.669 31.166 4.595 1.00 66.14 278 SER B N 1
ATOM 7287 C CA . SER B 1 278 ? 39.511 30.154 3.544 1.00 65.19 278 SER B CA 1
ATOM 7288 C C . SER B 1 278 ? 39.293 28.762 4.143 1.00 65.84 278 SER B C 1
ATOM 7289 O O . SER B 1 278 ? 39.820 28.451 5.215 1.00 65.73 278 SER B O 1
ATOM 7292 N N . GLN B 1 279 ? 38.507 27.936 3.455 1.00 66.63 279 GLN B N 1
ATOM 7293 C CA . GLN B 1 279 ? 38.267 26.557 3.892 1.00 67.20 279 GLN B CA 1
ATOM 7294 C C . GLN B 1 279 ? 39.544 25.697 3.939 1.00 64.69 279 GLN B C 1
ATOM 7295 O O . GLN B 1 279 ? 39.597 24.697 4.659 1.00 65.42 279 GLN B O 1
ATOM 7301 N N . ARG B 1 280 ? 40.570 26.091 3.188 1.00 61.82 280 ARG B N 1
ATOM 7302 C CA . ARG B 1 280 ? 41.867 25.409 3.244 1.00 59.34 280 ARG B CA 1
ATOM 7303 C C . ARG B 1 280 ? 42.470 25.507 4.653 1.00 59.09 280 ARG B C 1
ATOM 7304 O O . ARG B 1 280 ? 43.207 24.625 5.080 1.00 58.28 280 ARG B O 1
ATOM 7312 N N . ARG B 1 281 ? 42.123 26.582 5.365 1.00 59.83 281 ARG B N 1
ATOM 7313 C CA . ARG B 1 281 ? 42.453 26.775 6.790 1.00 60.19 281 ARG B CA 1
ATOM 7314 C C . ARG B 1 281 ? 43.926 26.545 7.170 1.00 58.26 281 ARG B C 1
ATOM 7315 O O . ARG B 1 281 ? 44.229 25.660 7.969 1.00 58.77 281 ARG B O 1
ATOM 7323 N N . PRO B 1 282 ? 44.845 27.355 6.608 1.00 56.08 282 PRO B N 1
ATOM 7324 C CA . PRO B 1 282 ? 46.259 27.191 6.929 1.00 54.33 282 PRO B CA 1
ATOM 7325 C C . PRO B 1 282 ? 46.705 28.014 8.130 1.00 54.84 282 PRO B C 1
ATOM 7326 O O . PRO B 1 282 ? 45.963 28.877 8.607 1.00 56.17 282 PRO B O 1
ATOM 7330 N N . ILE B 1 283 ? 47.919 27.746 8.602 1.00 53.89 283 ILE B N 1
ATOM 7331 C CA . ILE B 1 283 ? 48.635 28.692 9.450 1.00 53.73 283 ILE B CA 1
ATOM 7332 C C . ILE B 1 283 ? 49.044 29.876 8.569 1.00 52.18 283 ILE B C 1
ATOM 7333 O O . ILE B 1 283 ? 49.576 29.682 7.472 1.00 50.39 283 ILE B O 1
ATOM 7338 N N . VAL B 1 284 ? 48.787 31.092 9.044 1.00 52.80 284 VAL B N 1
ATOM 7339 C CA . VAL B 1 284 ? 49.133 32.287 8.296 1.00 52.10 284 VAL B CA 1
ATOM 7340 C C . VAL B 1 284 ? 50.106 33.127 9.118 1.00 52.50 284 VAL B C 1
ATOM 7341 O O . VAL B 1 284 ? 49.810 33.488 10.266 1.00 54.38 284 VAL B O 1
ATOM 7345 N N . LEU B 1 285 ? 51.265 33.421 8.531 1.00 50.93 285 LEU B N 1
ATOM 7346 C CA . LEU B 1 285 ? 52.299 34.228 9.187 1.00 51.48 285 LEU B CA 1
ATOM 7347 C C . LEU B 1 285 ? 51.921 35.702 9.178 1.00 52.62 285 LEU B C 1
ATOM 7348 O O . LEU B 1 285 ? 51.683 36.275 8.112 1.00 52.14 285 LEU B O 1
ATOM 7353 N N . LEU B 1 286 ? 51.875 36.305 10.366 1.00 54.91 286 LEU B N 1
ATOM 7354 C CA . LEU B 1 286 ? 51.391 37.679 10.540 1.00 56.69 286 LEU B CA 1
ATOM 7355 C C . LEU B 1 286 ? 52.312 38.512 11.431 1.00 58.10 286 LEU B C 1
ATOM 7356 O O . LEU B 1 286 ? 52.928 37.988 12.361 1.00 58.85 286 LEU B O 1
ATOM 7361 N N . LYS B 1 287 ? 52.380 39.813 11.157 1.00 58.86 287 LYS B N 1
ATOM 7362 C CA . LYS B 1 287 ? 53.177 40.737 11.957 1.00 60.61 287 LYS B CA 1
ATOM 7363 C C . LYS B 1 287 ? 52.572 40.887 13.352 1.00 63.20 287 LYS B C 1
ATOM 7364 O O . LYS B 1 287 ? 51.371 41.142 13.489 1.00 64.67 287 LYS B O 1
ATOM 7370 N N . LYS B 1 288 ? 53.405 40.718 14.379 1.00 64.04 288 LYS B N 1
ATOM 7371 C CA . LYS B 1 288 ? 52.972 40.887 15.765 1.00 66.92 288 LYS B CA 1
ATOM 7372 C C . LYS B 1 288 ? 52.699 42.355 16.067 1.00 69.33 288 LYS B C 1
ATOM 7373 O O . LYS B 1 288 ? 53.474 43.223 15.663 1.00 68.79 288 LYS B O 1
ATOM 7379 N N . LYS B 1 289 ? 51.590 42.619 16.766 1.00 72.12 289 LYS B N 1
ATOM 7380 C CA . LYS B 1 289 ? 51.264 43.958 17.280 1.00 75.14 289 LYS B CA 1
ATOM 7381 C C . LYS B 1 289 ? 50.211 43.915 18.397 1.00 78.29 289 LYS B C 1
ATOM 7382 O O . LYS B 1 289 ? 49.193 43.229 18.287 1.00 77.98 289 LYS B O 1
ATOM 7388 N N . GLY B 1 290 ? 50.471 44.659 19.468 1.00 81.22 290 GLY B N 1
ATOM 7389 C CA . GLY B 1 290 ? 49.535 44.763 20.578 1.00 85.12 290 GLY B CA 1
ATOM 7390 C C . GLY B 1 290 ? 49.890 43.838 21.722 1.00 86.39 290 GLY B C 1
ATOM 7391 O O . GLY B 1 290 ? 51.013 43.873 22.233 1.00 86.70 290 GLY B O 1
ATOM 7392 N N . GLU B 1 291 ? 48.929 43.004 22.115 1.00 87.42 291 GLU B N 1
ATOM 7393 C CA . GLU B 1 291 ? 49.107 42.079 23.233 1.00 88.96 291 GLU B CA 1
ATOM 7394 C C . GLU B 1 291 ? 50.048 40.935 22.882 1.00 86.10 291 GLU B C 1
ATOM 7395 O O . GLU B 1 291 ? 50.071 40.460 21.741 1.00 83.00 291 GLU B O 1
ATOM 7401 N N . LYS B 1 292 ? 50.825 40.506 23.872 1.00 87.38 292 LYS B N 1
ATOM 7402 C CA . LYS B 1 292 ? 51.826 39.458 23.680 1.00 85.28 292 LYS B CA 1
ATOM 7403 C C . LYS B 1 292 ? 51.355 38.093 24.170 1.00 85.60 292 LYS B C 1
ATOM 7404 O O . LYS B 1 292 ? 50.577 37.996 25.121 1.00 88.43 292 LYS B O 1
ATOM 7410 N N . LEU B 1 293 ? 51.836 37.045 23.505 1.00 82.72 293 LEU B N 1
ATOM 7411 C CA . LEU B 1 293 ? 51.643 35.672 23.959 1.00 82.92 293 LEU B CA 1
ATOM 7412 C C . LEU B 1 293 ? 52.737 35.294 24.961 1.00 84.26 293 LEU B C 1
ATOM 7413 O O . LEU B 1 293 ? 53.622 36.100 25.252 1.00 84.84 293 LEU B O 1
ATOM 7418 N N . ALA B 1 294 ? 52.672 34.069 25.480 1.00 84.85 294 ALA B N 1
ATOM 7419 C CA . ALA B 1 294 ? 53.644 33.566 26.456 1.00 86.43 294 ALA B CA 1
ATOM 7420 C C . ALA B 1 294 ? 55.086 33.573 25.934 1.00 84.29 294 ALA B C 1
ATOM 7421 O O . ALA B 1 294 ? 55.322 33.649 24.724 1.00 80.88 294 ALA B O 1
ATOM 7423 N N . LYS B 1 295 ? 56.040 33.499 26.861 1.00 86.14 295 LYS B N 1
ATOM 7424 C CA . LYS B 1 295 ? 57.458 33.384 26.520 1.00 84.67 295 LYS B CA 1
ATOM 7425 C C . LYS B 1 295 ? 57.763 32.019 25.906 1.00 82.53 295 LYS B C 1
ATOM 7426 O O . LYS B 1 295 ? 57.379 30.989 26.459 1.00 84.13 295 LYS B O 1
ATOM 7432 N N . GLY B 1 296 ? 58.451 32.014 24.767 1.00 79.05 296 GLY B N 1
ATOM 7433 C CA . GLY B 1 296 ? 58.863 30.768 24.122 1.00 76.81 296 GLY B CA 1
ATOM 7434 C C . GLY B 1 296 ? 57.949 30.293 23.007 1.00 73.88 296 GLY B C 1
ATOM 7435 O O . GLY B 1 296 ? 58.000 29.127 22.607 1.00 72.89 296 GLY B O 1
ATOM 7436 N N . ILE B 1 297 ? 57.105 31.194 22.512 1.00 72.60 297 ILE B N 1
ATOM 7437 C CA . ILE B 1 297 ? 56.275 30.918 21.342 1.00 69.79 297 ILE B CA 1
ATOM 7438 C C . ILE B 1 297 ? 57.040 31.327 20.079 1.00 66.88 297 ILE B C 1
ATOM 7439 O O . ILE B 1 297 ? 57.360 30.482 19.239 1.00 64.77 297 ILE B O 1
ATOM 7444 N N . ALA B 1 298 ? 57.332 32.622 19.962 1.00 66.66 298 ALA B N 1
ATOM 7445 C CA . ALA B 1 298 ? 58.031 33.170 18.804 1.00 64.47 298 ALA B CA 1
ATOM 7446 C C . ALA B 1 298 ? 59.040 34.224 19.243 1.00 65.53 298 ALA B C 1
ATOM 7447 O O . ALA B 1 298 ? 59.072 35.333 18.697 1.00 64.80 298 ALA B O 1
ATOM 7449 N N . ASP B 1 299 ? 59.858 33.871 20.235 1.00 67.55 299 ASP B N 1
ATOM 7450 C CA . ASP B 1 299 ? 60.849 34.789 20.796 1.00 69.07 299 ASP B CA 1
ATOM 7451 C C . ASP B 1 299 ? 61.818 35.261 19.721 1.00 66.94 299 ASP B C 1
ATOM 7452 O O . ASP B 1 299 ? 62.241 34.471 18.874 1.00 65.08 299 ASP B O 1
ATOM 7457 N N . ASP B 1 300 ? 62.145 36.552 19.759 1.00 67.56 300 ASP B N 1
ATOM 7458 C CA . ASP B 1 300 ? 63.109 37.182 18.836 1.00 65.96 300 ASP B CA 1
ATOM 7459 C C . ASP B 1 300 ? 62.667 37.212 17.364 1.00 62.71 300 ASP B C 1
ATOM 7460 O O . ASP B 1 300 ? 63.458 37.536 16.473 1.00 61.04 300 ASP B O 1
ATOM 7465 N N . LEU B 1 301 ? 61.401 36.877 17.128 1.00 61.69 301 LEU B N 1
ATOM 7466 C CA . LEU B 1 301 ? 60.786 37.018 15.815 1.00 59.52 301 LEU B CA 1
ATOM 7467 C C . LEU B 1 301 ? 59.650 38.032 15.876 1.00 60.45 301 LEU B C 1
ATOM 7468 O O . LEU B 1 301 ? 58.931 38.106 16.871 1.00 62.28 301 LEU B O 1
ATOM 7473 N N . ASP B 1 302 ? 59.495 38.808 14.808 1.00 59.27 302 ASP B N 1
ATOM 7474 C CA . ASP B 1 302 ? 58.472 39.852 14.763 1.00 60.54 302 ASP B CA 1
ATOM 7475 C C . ASP B 1 302 ? 57.171 39.349 14.129 1.00 59.30 302 ASP B C 1
ATOM 7476 O O . ASP B 1 302 ? 56.252 40.124 13.869 1.00 59.75 302 ASP B O 1
ATOM 7481 N N . THR B 1 303 ? 57.108 38.046 13.877 1.00 57.80 303 THR B N 1
ATOM 7482 C CA . THR B 1 303 ? 55.930 37.447 13.268 1.00 56.99 303 THR B CA 1
ATOM 7483 C C . THR B 1 303 ? 55.381 36.311 14.121 1.00 58.05 303 THR B C 1
ATOM 7484 O O . THR B 1 303 ? 56.101 35.701 14.916 1.00 58.72 303 THR B O 1
ATOM 7488 N N . LEU B 1 304 ? 54.101 36.025 13.921 1.00 58.35 304 LEU B N 1
ATOM 7489 C CA . LEU B 1 304 ? 53.433 34.930 14.589 1.00 59.48 304 LEU B CA 1
ATOM 7490 C C . LEU B 1 304 ? 52.707 34.096 13.543 1.00 57.91 304 LEU B C 1
ATOM 7491 O O . LEU B 1 304 ? 52.095 34.647 12.623 1.00 57.33 304 LEU B O 1
ATOM 7496 N N . GLY B 1 305 ? 52.801 32.776 13.669 1.00 57.58 305 GLY B N 1
ATOM 7497 C CA . GLY B 1 305 ? 52.061 31.865 12.805 1.00 56.71 305 GLY B CA 1
ATOM 7498 C C . GLY B 1 305 ? 50.726 31.534 13.437 1.00 58.88 305 GLY B C 1
ATOM 7499 O O . GLY B 1 305 ? 50.675 30.904 14.492 1.00 60.53 305 GLY B O 1
ATOM 7500 N N . VAL B 1 306 ? 49.643 31.966 12.797 1.00 59.11 306 VAL B N 1
ATOM 7501 C CA . VAL B 1 306 ? 48.308 31.835 13.375 1.00 61.56 306 VAL B CA 1
ATOM 7502 C C . VAL B 1 306 ? 47.334 31.096 12.458 1.00 61.22 306 VAL B C 1
ATOM 7503 O O . VAL B 1 306 ? 47.354 31.278 11.245 1.00 59.47 306 VAL B O 1
ATOM 7507 N N . MET B 1 307 ? 46.484 30.264 13.055 1.00 63.09 307 MET B N 1
ATOM 7508 C CA . MET B 1 307 ? 45.413 29.599 12.320 1.00 63.74 307 MET B CA 1
ATOM 7509 C C . MET B 1 307 ? 44.083 29.623 13.071 1.00 66.54 307 MET B C 1
ATOM 7510 O O . MET B 1 307 ? 44.045 29.733 14.298 1.00 68.16 307 MET B O 1
ATOM 7515 N N . LEU B 1 308 ? 42.998 29.520 12.310 1.00 66.97 308 LEU B N 1
ATOM 7516 C CA . LEU B 1 308 ? 41.654 29.469 12.854 1.00 69.74 308 LEU B CA 1
ATOM 7517 C C . LEU B 1 308 ? 41.171 28.010 12.947 1.00 70.57 308 LEU B C 1
ATOM 7518 O O . LEU B 1 308 ? 41.809 27.113 12.387 1.00 68.54 308 LEU B O 1
ATOM 7523 N N . PRO B 1 309 ? 40.059 27.763 13.671 1.00 73.35 309 PRO B N 1
ATOM 7524 C CA . PRO B 1 309 ? 39.518 26.408 13.775 1.00 74.70 309 PRO B CA 1
ATOM 7525 C C . PRO B 1 309 ? 39.206 25.813 12.409 1.00 73.53 309 PRO B C 1
ATOM 7526 O O . PRO B 1 309 ? 38.701 26.514 11.528 1.00 73.44 309 PRO B O 1
ATOM 7530 N N . TYR B 1 310 ? 39.517 24.533 12.234 1.00 73.11 310 TYR B N 1
ATOM 7531 C CA . TYR B 1 310 ? 39.257 23.865 10.964 1.00 72.36 310 TYR B CA 1
ATOM 7532 C C . TYR B 1 310 ? 38.367 22.634 11.093 1.00 74.83 310 TYR B C 1
ATOM 7533 O O . TYR B 1 310 ? 37.771 22.192 10.109 1.00 75.16 310 TYR B O 1
ATOM 7542 N N . ALA B 1 311 ? 38.280 22.094 12.306 1.00 76.82 311 ALA B N 1
ATOM 7543 C CA . ALA B 1 311 ? 37.455 20.924 12.584 1.00 79.50 311 ALA B CA 1
ATOM 7544 C C . ALA B 1 311 ? 36.365 21.269 13.599 1.00 82.97 311 ALA B C 1
ATOM 7545 O O . ALA B 1 311 ? 36.551 22.168 14.428 1.00 83.40 311 ALA B O 1
ATOM 7547 N N . PRO B 1 312 ? 35.221 20.555 13.547 1.00 85.81 312 PRO B N 1
ATOM 7548 C CA . PRO B 1 312 ? 34.138 20.855 14.483 1.00 89.32 312 PRO B CA 1
ATOM 7549 C C . PRO B 1 312 ? 34.619 20.881 15.933 1.00 90.53 312 PRO B C 1
ATOM 7550 O O . PRO B 1 312 ? 34.190 21.743 16.702 1.00 92.04 312 PRO B O 1
ATOM 7554 N N . ILE B 1 313 ? 35.527 19.967 16.280 1.00 89.87 313 ILE B N 1
ATOM 7555 C CA . ILE B 1 313 ? 36.052 19.856 17.647 1.00 91.41 313 ILE B CA 1
ATOM 7556 C C . ILE B 1 313 ? 36.727 21.127 18.165 1.00 90.23 313 ILE B C 1
ATOM 7557 O O . ILE B 1 313 ? 36.618 21.449 19.350 1.00 92.50 313 ILE B O 1
ATOM 7562 N N . HIS B 1 314 ? 37.400 21.856 17.275 1.00 87.07 314 HIS B N 1
ATOM 7563 C CA . HIS B 1 314 ? 38.038 23.119 17.649 1.00 85.98 314 HIS B CA 1
ATOM 7564 C C . HIS B 1 314 ? 37.014 24.177 18.051 1.00 88.18 314 HIS B C 1
ATOM 7565 O O . HIS B 1 314 ? 37.192 24.854 19.061 1.00 89.48 314 HIS B O 1
ATOM 7572 N N . TYR B 1 315 ? 35.943 24.298 17.268 1.00 88.92 315 TYR B N 1
ATOM 7573 C CA . TYR B 1 315 ? 34.862 25.242 17.556 1.00 91.64 315 TYR B CA 1
ATOM 7574 C C . TYR B 1 315 ? 34.248 25.008 18.936 1.00 95.72 315 TYR B C 1
ATOM 7575 O O . TYR B 1 315 ? 33.943 25.962 19.654 1.00 97.77 315 TYR B O 1
ATOM 7584 N N . LEU B 1 316 ? 34.078 23.737 19.295 1.00 97.44 316 LEU B N 1
ATOM 7585 C CA . LEU B 1 316 ? 33.524 23.352 20.592 1.00 101.58 316 LEU B CA 1
ATOM 7586 C C . LEU B 1 316 ? 34.465 23.700 21.739 1.00 102.03 316 LEU B C 1
ATOM 7587 O O . LEU B 1 316 ? 34.022 24.151 22.794 1.00 105.18 316 LEU B O 1
ATOM 7592 N N . LEU B 1 317 ? 35.762 23.495 21.523 1.00 99.40 317 LEU B N 1
ATOM 7593 C CA . LEU B 1 317 ? 36.766 23.773 22.542 1.00 99.84 317 LEU B CA 1
ATOM 7594 C C . LEU B 1 317 ? 36.852 25.262 22.870 1.00 100.29 317 LEU B C 1
ATOM 7595 O O . LEU B 1 317 ? 37.039 25.634 24.028 1.00 102.54 317 LEU B O 1
ATOM 7600 N N . MET B 1 318 ? 36.699 26.099 21.844 1.00 98.67 318 MET B N 1
ATOM 7601 C CA . MET B 1 318 ? 36.797 27.560 21.974 1.00 98.97 318 MET B CA 1
ATOM 7602 C C . MET B 1 318 ? 35.677 28.173 22.815 1.00 103.08 318 MET B C 1
ATOM 7603 O O . MET B 1 318 ? 35.877 29.203 23.459 1.00 104.18 318 MET B O 1
ATOM 7608 N N . GLU B 1 319 ? 34.504 27.540 22.792 1.00 105.64 319 GLU B N 1
ATOM 7609 C CA . GLU B 1 319 ? 33.384 27.911 23.662 1.00 110.09 319 GLU B CA 1
ATOM 7610 C C . GLU B 1 319 ? 33.698 27.535 25.116 1.00 112.64 319 GLU B C 1
ATOM 7611 O O . GLU B 1 319 ? 33.154 28.124 26.053 1.00 116.10 319 GLU B O 1
ATOM 7617 N N . GLU B 1 320 ? 34.594 26.564 25.290 1.00 111.05 320 GLU B N 1
ATOM 7618 C CA . GLU B 1 320 ? 34.972 26.062 26.612 1.00 113.30 320 GLU B CA 1
ATOM 7619 C C . GLU B 1 320 ? 36.335 26.580 27.087 1.00 111.57 320 GLU B C 1
ATOM 7620 O O . GLU B 1 320 ? 36.794 26.229 28.178 1.00 113.40 320 GLU B O 1
ATOM 7626 N N . ILE B 1 321 ? 36.951 27.460 26.310 1.00 108.17 321 ILE B N 1
ATOM 7627 C CA . ILE B 1 321 ? 38.250 27.939 26.698 1.00 106.59 321 ILE B CA 1
ATOM 7628 C C . ILE B 1 321 ? 38.430 29.418 26.426 1.00 105.51 321 ILE B C 1
ATOM 7629 O O . ILE B 1 321 ? 37.684 29.990 25.649 1.00 105.04 321 ILE B O 1
ATOM 7634 N N . ASP B 1 322 ? 39.426 30.019 27.085 1.00 105.38 322 ASP B N 1
ATOM 7635 C CA . ASP B 1 322 ? 39.565 31.468 27.241 1.00 105.66 322 ASP B CA 1
ATOM 7636 C C . ASP B 1 322 ? 40.650 32.067 26.343 1.00 101.43 322 ASP B C 1
ATOM 7637 O O . ASP B 1 322 ? 40.543 33.216 25.907 1.00 100.98 322 ASP B O 1
ATOM 7642 N N . PHE B 1 323 ? 41.680 31.275 26.061 1.00 98.43 323 PHE B N 1
ATOM 7643 C CA . PHE B 1 323 ? 42.935 31.777 25.505 1.00 94.76 323 PHE B CA 1
ATOM 7644 C C . PHE B 1 323 ? 43.284 31.149 24.159 1.00 90.57 323 PHE B C 1
ATOM 7645 O O . PHE B 1 323 ? 42.757 30.089 23.814 1.00 90.39 323 PHE B O 1
ATOM 7653 N N . PRO B 1 324 ? 44.165 31.813 23.386 1.00 87.27 324 PRO B N 1
ATOM 7654 C CA . PRO B 1 324 ? 44.811 31.182 22.237 1.00 83.37 324 PRO B CA 1
ATOM 7655 C C . PRO B 1 324 ? 45.584 29.924 22.645 1.00 82.88 324 PRO B C 1
ATOM 7656 O O . PRO B 1 324 ? 46.006 29.794 23.799 1.00 84.91 324 PRO B O 1
ATOM 7660 N N . ILE B 1 325 ? 45.766 29.011 21.696 1.00 80.03 325 ILE B N 1
ATOM 7661 C CA . ILE B 1 325 ? 46.328 27.701 21.990 1.00 79.81 325 ILE B CA 1
ATOM 7662 C C . ILE B 1 325 ? 47.395 27.329 20.964 1.00 76.51 325 ILE B C 1
ATOM 7663 O O . ILE B 1 325 ? 47.225 27.588 19.771 1.00 73.81 325 ILE B O 1
ATOM 7668 N N . VAL B 1 326 ? 48.500 26.745 21.426 1.00 76.29 326 VAL B N 1
ATOM 7669 C CA . VAL B 1 326 ? 49.512 26.268 20.496 1.00 73.52 326 VAL B CA 1
ATOM 7670 C C . VAL B 1 326 ? 49.027 24.981 19.849 1.00 73.03 326 VAL B C 1
ATOM 7671 O O . VAL B 1 326 ? 48.223 24.243 20.425 1.00 74.74 326 VAL B O 1
ATOM 7675 N N . MET B 1 327 ? 49.490 24.755 18.627 1.00 70.37 327 MET B N 1
ATOM 7676 C CA . MET B 1 327 ? 49.246 23.516 17.910 1.00 70.14 327 MET B CA 1
ATOM 7677 C C . MET B 1 327 ? 50.528 23.144 17.192 1.00 67.87 327 MET B C 1
ATOM 7678 O O . MET B 1 327 ? 50.920 23.789 16.214 1.00 65.62 327 MET B O 1
ATOM 7683 N N . THR B 1 328 ? 51.188 22.117 17.711 1.00 69.07 328 THR B N 1
ATOM 7684 C CA . THR B 1 328 ? 52.417 21.587 17.137 1.00 67.68 328 THR B CA 1
ATOM 7685 C C . THR B 1 328 ? 52.125 20.143 16.756 1.00 68.11 328 THR B C 1
ATOM 7686 O O . THR B 1 328 ? 51.330 19.485 17.423 1.00 70.16 328 THR B O 1
ATOM 7690 N N . SER B 1 329 ? 52.747 19.660 15.683 1.00 66.04 329 SER B N 1
ATOM 7691 C CA . SER B 1 329 ? 52.521 18.292 15.223 1.00 66.59 329 SER B CA 1
ATOM 7692 C C . SER B 1 329 ? 52.796 17.267 16.328 1.00 69.38 329 SER B C 1
ATOM 7693 O O . SER B 1 329 ? 53.760 17.399 17.087 1.00 69.98 329 SER B O 1
ATOM 7696 N N . GLY B 1 330 ? 51.929 16.262 16.412 1.00 71.15 330 GLY B N 1
ATOM 7697 C CA . GLY B 1 330 ? 52.035 15.214 17.423 1.00 74.37 330 GLY B CA 1
ATOM 7698 C C . GLY B 1 330 ? 53.105 14.194 17.090 1.00 74.82 330 GLY B C 1
ATOM 7699 O O . GLY B 1 330 ? 52.835 13.197 16.418 1.00 74.96 330 GLY B O 1
ATOM 7700 N N . ASN B 1 331 ? 54.321 14.463 17.565 1.00 75.17 331 ASN B N 1
ATOM 7701 C CA . ASN B 1 331 ? 55.496 13.610 17.355 1.00 76.13 331 ASN B CA 1
ATOM 7702 C C . ASN B 1 331 ? 56.666 14.163 18.151 1.00 77.02 331 ASN B C 1
ATOM 7703 O O . ASN B 1 331 ? 56.662 15.337 18.512 1.00 76.37 331 ASN B O 1
ATOM 7708 N N . VAL B 1 332 ? 57.667 13.335 18.433 1.00 79.16 332 VAL B N 1
ATOM 7709 C CA . VAL B 1 332 ? 58.931 13.863 18.941 1.00 79.98 332 VAL B CA 1
ATOM 7710 C C . VAL B 1 332 ? 59.639 14.531 17.761 1.00 77.19 332 VAL B C 1
ATOM 7711 O O . VAL B 1 332 ? 59.509 14.071 16.625 1.00 75.69 332 VAL B O 1
ATOM 7715 N N . SER B 1 333 ? 60.354 15.625 18.027 1.00 76.78 333 SER B N 1
ATOM 7716 C CA . SER B 1 333 ? 61.008 16.410 16.973 1.00 74.50 333 SER B CA 1
ATOM 7717 C C . SER B 1 333 ? 61.734 15.545 15.942 1.00 73.98 333 SER B C 1
ATOM 7718 O O . SER B 1 333 ? 62.381 14.547 16.290 1.00 76.31 333 SER B O 1
ATOM 7721 N N . GLU B 1 334 ? 61.591 15.934 14.675 1.00 71.26 334 GLU B N 1
ATOM 7722 C CA . GLU B 1 334 ? 62.263 15.291 13.534 1.00 70.45 334 GLU B CA 1
ATOM 7723 C C . GLU B 1 334 ? 61.673 13.930 13.127 1.00 71.26 334 GLU B C 1
ATOM 7724 O O . GLU B 1 334 ? 62.229 13.243 12.268 1.00 71.26 334 GLU B O 1
ATOM 7730 N N . GLU B 1 335 ? 60.547 13.550 13.734 1.00 72.05 335 GLU B N 1
ATOM 7731 C CA . GLU B 1 335 ? 59.832 12.328 13.352 1.00 72.62 335 GLU B CA 1
ATOM 7732 C C . GLU B 1 335 ? 58.463 12.675 12.763 1.00 70.74 335 GLU B C 1
ATOM 7733 O O . GLU B 1 335 ? 57.873 13.682 13.147 1.00 69.79 335 GLU B O 1
ATOM 7739 N N . PRO B 1 336 ? 57.964 11.857 11.813 1.00 70.18 336 PRO B N 1
ATOM 7740 C CA . PRO B 1 336 ? 56.648 12.054 11.196 1.00 68.90 336 PRO B CA 1
ATOM 7741 C C . PRO B 1 336 ? 55.480 12.187 12.187 1.00 70.21 336 PRO B C 1
ATOM 7742 O O . PRO B 1 336 ? 55.457 11.511 13.217 1.00 72.69 336 PRO B O 1
ATOM 7746 N N . ILE B 1 337 ? 54.527 13.059 11.853 1.00 68.55 337 ILE B N 1
ATOM 7747 C CA . ILE B 1 337 ? 53.311 13.263 12.642 1.00 69.59 337 ILE B CA 1
ATOM 7748 C C . ILE B 1 337 ? 52.531 11.955 12.803 1.00 72.31 337 ILE B C 1
ATOM 7749 O O . ILE B 1 337 ? 52.297 11.247 11.832 1.00 71.91 337 ILE B O 1
ATOM 7754 N N . CYS B 1 338 ? 52.151 11.638 14.037 1.00 75.20 338 CYS B N 1
ATOM 7755 C CA . CYS B 1 338 ? 51.364 10.440 14.325 1.00 78.44 338 CYS B CA 1
ATOM 7756 C C . CYS B 1 338 ? 49.957 10.521 13.742 1.00 78.29 338 CYS B C 1
ATOM 7757 O O . CYS B 1 338 ? 49.323 11.579 13.774 1.00 77.18 338 CYS B O 1
ATOM 7760 N N . LYS B 1 339 ? 49.479 9.401 13.207 1.00 79.83 339 LYS B N 1
ATOM 7761 C CA . LYS B 1 339 ? 48.141 9.342 12.619 1.00 80.35 339 LYS B CA 1
ATOM 7762 C C . LYS B 1 339 ? 47.255 8.285 13.269 1.00 84.22 339 LYS B C 1
ATOM 7763 O O . LYS B 1 339 ? 46.033 8.437 13.312 1.00 85.32 339 LYS B O 1
ATOM 7769 N N . ASP B 1 340 ? 47.882 7.222 13.767 1.00 86.65 340 ASP B N 1
ATOM 7770 C CA . ASP B 1 340 ? 47.168 6.086 14.341 1.00 90.69 340 ASP B CA 1
ATOM 7771 C C . ASP B 1 340 ? 46.885 6.273 15.825 1.00 93.07 340 ASP B C 1
ATOM 7772 O O . ASP B 1 340 ? 47.686 6.862 16.558 1.00 92.53 340 ASP B O 1
ATOM 7777 N N . ASN B 1 341 ? 45.736 5.758 16.252 1.00 95.85 341 ASN B N 1
ATOM 7778 C CA . ASN B 1 341 ? 45.275 5.882 17.625 1.00 98.53 341 ASN B CA 1
ATOM 7779 C C . ASN B 1 341 ? 46.296 5.334 18.625 1.00 100.52 341 ASN B C 1
ATOM 7780 O O . ASN B 1 341 ? 46.747 6.055 19.520 1.00 100.41 341 ASN B O 1
ATOM 7785 N N . GLU B 1 342 ? 46.663 4.066 18.443 1.00 102.37 342 GLU B N 1
ATOM 7786 C CA . GLU B 1 342 ? 47.626 3.379 19.304 1.00 104.54 342 GLU B CA 1
ATOM 7787 C C . GLU B 1 342 ? 49.065 3.875 19.131 1.00 101.93 342 GLU B C 1
ATOM 7788 O O . GLU B 1 342 ? 49.869 3.792 20.061 1.00 103.31 342 GLU B O 1
ATOM 7794 N N . GLU B 1 343 ? 49.384 4.385 17.941 1.00 98.36 343 GLU B N 1
ATOM 7795 C CA . GLU B 1 343 ? 50.707 4.949 17.659 1.00 95.90 343 GLU B CA 1
ATOM 7796 C C . GLU B 1 343 ? 51.036 6.126 18.585 1.00 94.95 343 GLU B C 1
ATOM 7797 O O . GLU B 1 343 ? 52.116 6.174 19.181 1.00 95.41 343 GLU B O 1
ATOM 7803 N N . ALA B 1 344 ? 50.094 7.061 18.704 1.00 93.88 344 ALA B N 1
ATOM 7804 C CA . ALA B 1 344 ? 50.297 8.289 19.478 1.00 93.10 344 ALA B CA 1
ATOM 7805 C C . ALA B 1 344 ? 50.527 8.024 20.965 1.00 96.66 344 ALA B C 1
ATOM 7806 O O . ALA B 1 344 ? 51.371 8.671 21.587 1.00 96.50 344 ALA B O 1
ATOM 7808 N N . LEU B 1 345 ? 49.778 7.070 21.520 1.00 100.18 345 LEU B N 1
ATOM 7809 C CA . LEU B 1 345 ? 49.896 6.694 22.929 1.00 104.10 345 LEU B CA 1
ATOM 7810 C C . LEU B 1 345 ? 51.296 6.191 23.271 1.00 105.22 345 LEU B C 1
ATOM 7811 O O . LEU B 1 345 ? 51.845 6.542 24.315 1.00 106.86 345 LEU B O 1
ATOM 7816 N N . GLU B 1 346 ? 51.863 5.375 22.384 1.00 104.62 346 GLU B N 1
ATOM 7817 C CA . GLU B 1 346 ? 53.188 4.790 22.590 1.00 106.01 346 GLU B CA 1
ATOM 7818 C C . GLU B 1 346 ? 54.297 5.827 22.431 1.00 103.26 346 GLU B C 1
ATOM 7819 O O . GLU B 1 346 ? 55.171 5.945 23.292 1.00 104.95 346 GLU B O 1
ATOM 7825 N N . LYS B 1 347 ? 54.248 6.577 21.332 1.00 99.20 347 LYS B N 1
ATOM 7826 C CA . LYS B 1 347 ? 55.297 7.533 20.987 1.00 96.47 347 LYS B CA 1
ATOM 7827 C C . LYS B 1 347 ? 55.284 8.790 21.856 1.00 95.97 347 LYS B C 1
ATOM 7828 O O . LYS B 1 347 ? 56.344 9.326 22.188 1.00 95.59 347 LYS B O 1
ATOM 7834 N N . LEU B 1 348 ? 54.089 9.252 22.221 1.00 96.11 348 LEU B N 1
ATOM 7835 C CA . LEU B 1 348 ? 53.945 10.490 22.989 1.00 95.73 348 LEU B CA 1
ATOM 7836 C C . LEU B 1 348 ? 53.710 10.265 24.488 1.00 99.78 348 LEU B C 1
ATOM 7837 O O . LEU B 1 348 ? 53.089 11.098 25.158 1.00 100.20 348 LEU B O 1
ATOM 7842 N N . LYS B 1 349 ? 54.216 9.142 25.000 1.00 102.85 349 LYS B N 1
ATOM 7843 C CA . LYS B 1 349 ? 54.156 8.815 26.431 1.00 107.22 349 LYS B CA 1
ATOM 7844 C C . LYS B 1 349 ? 54.800 9.900 27.296 1.00 107.48 349 LYS B C 1
ATOM 7845 O O . LYS B 1 349 ? 54.229 10.317 28.305 1.00 109.72 349 LYS B O 1
ATOM 7851 N N . ASP B 1 350 ? 55.987 10.350 26.886 1.00 105.44 350 ASP B N 1
ATOM 7852 C CA . ASP B 1 350 ? 56.771 11.323 27.650 1.00 105.86 350 ASP B CA 1
ATOM 7853 C C . ASP B 1 350 ? 56.459 12.764 27.242 1.00 102.48 350 ASP B C 1
ATOM 7854 O O . ASP B 1 350 ? 57.196 13.691 27.589 1.00 102.13 350 ASP B O 1
ATOM 7859 N N . ILE B 1 351 ? 55.364 12.947 26.510 1.00 100.29 351 ILE B N 1
ATOM 7860 C CA . ILE B 1 351 ? 54.999 14.259 25.988 1.00 97.12 351 ILE B CA 1
ATOM 7861 C C . ILE B 1 351 ? 53.630 14.688 26.511 1.00 98.12 351 ILE B C 1
ATOM 7862 O O . ILE B 1 351 ? 53.538 15.513 27.423 1.00 99.58 351 ILE B O 1
ATOM 7867 N N . ALA B 1 352 ? 52.578 14.117 25.927 1.00 97.59 352 ALA B N 1
ATOM 7868 C CA . ALA B 1 352 ? 51.204 14.480 26.254 1.00 98.50 352 ALA B CA 1
ATOM 7869 C C . ALA B 1 352 ? 50.760 13.864 27.572 1.00 102.90 352 ALA B C 1
ATOM 7870 O O . ALA B 1 352 ? 50.937 12.667 27.803 1.00 105.14 352 ALA B O 1
ATOM 7872 N N . ASP B 1 353 ? 50.187 14.696 28.433 1.00 104.36 353 ASP B N 1
ATOM 7873 C CA . ASP B 1 353 ? 49.629 14.233 29.698 1.00 108.77 353 ASP B CA 1
ATOM 7874 C C . ASP B 1 353 ? 48.327 13.477 29.450 1.00 109.86 353 ASP B C 1
ATOM 7875 O O . ASP B 1 353 ? 48.087 12.423 30.042 1.00 113.16 353 ASP B O 1
ATOM 7880 N N . V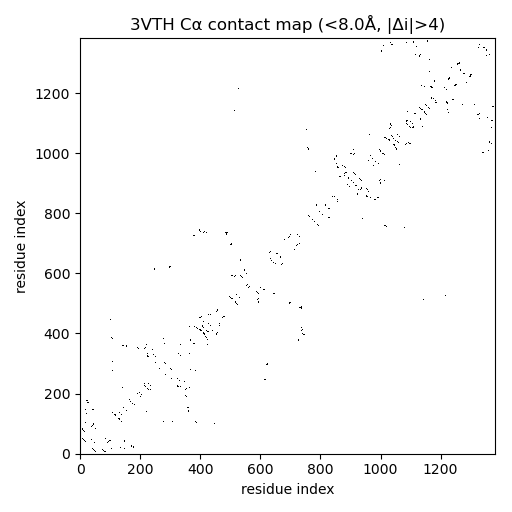AL B 1 354 ? 47.501 14.023 28.559 1.00 107.21 354 VAL B N 1
ATOM 7881 C CA . VAL B 1 354 ? 46.228 13.405 28.179 1.00 108.08 354 VAL B CA 1
ATOM 7882 C C . VAL B 1 354 ? 46.012 13.400 26.662 1.00 104.21 354 VAL B C 1
ATOM 7883 O O . VAL B 1 354 ? 46.602 14.208 25.932 1.00 100.70 354 VAL B O 1
ATOM 7887 N N . PHE B 1 355 ? 45.164 12.481 26.203 1.00 105.02 355 PHE B N 1
ATOM 7888 C CA . PHE B 1 355 ? 44.909 12.276 24.778 1.00 101.97 355 PHE B CA 1
ATOM 7889 C C . PHE B 1 355 ? 43.422 12.395 24.462 1.00 102.67 355 PHE B C 1
ATOM 7890 O O . PHE B 1 355 ? 42.579 11.872 25.196 1.00 106.17 355 PHE B O 1
ATOM 7898 N N . LEU B 1 356 ? 43.105 13.087 23.371 1.00 99.46 356 LEU B N 1
ATOM 7899 C CA . LEU B 1 356 ? 41.752 13.057 22.823 1.00 99.89 356 LEU B CA 1
ATOM 7900 C C . LEU B 1 356 ? 41.766 12.201 21.561 1.00 98.20 356 LEU B C 1
ATOM 7901 O O . LEU B 1 356 ? 42.063 12.683 20.458 1.00 94.76 356 LEU B O 1
ATOM 7906 N N . LEU B 1 357 ? 41.460 10.920 21.748 1.00 100.67 357 LEU B N 1
ATOM 7907 C CA . LEU B 1 357 ? 41.539 9.934 20.678 1.00 99.73 357 LEU B CA 1
ATOM 7908 C C . LEU B 1 357 ? 40.272 9.929 19.827 1.00 99.81 357 LEU B C 1
ATOM 7909 O O . LEU B 1 357 ? 39.285 10.585 20.163 1.00 100.87 357 LEU B O 1
ATOM 7914 N N . ASN B 1 358 ? 40.309 9.195 18.721 1.00 98.98 358 ASN B N 1
ATOM 7915 C CA . ASN B 1 358 ? 39.227 9.231 17.748 1.00 98.89 358 ASN B CA 1
ATOM 7916 C C . ASN B 1 358 ? 38.769 7.854 17.280 1.00 101.15 358 ASN B C 1
ATOM 7917 O O . ASN B 1 358 ? 39.548 6.897 17.254 1.00 101.58 358 ASN B O 1
ATOM 7922 N N . ASN B 1 359 ? 37.495 7.779 16.904 1.00 102.83 359 ASN B N 1
ATOM 7923 C CA . ASN B 1 359 ? 36.885 6.550 16.404 1.00 105.33 359 ASN B CA 1
ATOM 7924 C C . ASN B 1 359 ? 37.281 6.297 14.941 1.00 102.68 359 ASN B C 1
ATOM 7925 O O . ASN B 1 359 ? 37.246 5.161 14.464 1.00 104.31 359 ASN B O 1
ATOM 7930 N N . ARG B 1 360 ? 37.673 7.367 14.251 1.00 99.10 360 ARG B N 1
ATOM 7931 C CA . ARG B 1 360 ? 37.913 7.356 12.806 1.00 96.53 360 ARG B CA 1
ATOM 7932 C C . ARG B 1 360 ? 39.402 7.262 12.456 1.00 93.73 360 ARG B C 1
ATOM 7933 O O . ARG B 1 360 ? 40.224 8.007 12.998 1.00 92.01 360 ARG B O 1
ATOM 7941 N N . ASP B 1 361 ? 39.730 6.351 11.539 1.00 93.44 361 ASP B N 1
ATOM 7942 C CA . ASP B 1 361 ? 41.111 6.127 11.102 1.00 91.08 361 ASP B CA 1
ATOM 7943 C C . ASP B 1 361 ? 41.603 7.227 10.176 1.00 86.97 361 ASP B C 1
ATOM 7944 O O . ASP B 1 361 ? 40.866 7.690 9.302 1.00 86.26 361 ASP B O 1
ATOM 7949 N N . ILE B 1 362 ? 42.852 7.639 10.375 1.00 84.55 362 ILE B N 1
ATOM 7950 C CA . ILE B 1 362 ? 43.552 8.502 9.420 1.00 80.60 362 ILE B CA 1
ATOM 7951 C C . ILE B 1 362 ? 44.380 7.596 8.515 1.00 79.99 362 ILE B C 1
ATOM 7952 O O . ILE B 1 362 ? 45.326 6.957 8.977 1.00 80.67 362 ILE B O 1
ATOM 7957 N N . VAL B 1 363 ? 44.014 7.524 7.237 1.00 78.94 363 VAL B N 1
ATOM 7958 C CA . VAL B 1 363 ? 44.725 6.649 6.295 1.00 78.61 363 VAL B CA 1
ATOM 7959 C C . VAL B 1 363 ? 46.032 7.272 5.801 1.00 75.37 363 VAL B C 1
ATOM 7960 O O . VAL B 1 363 ? 46.999 6.569 5.523 1.00 75.48 363 VAL B O 1
ATOM 7964 N N . ASN B 1 364 ? 46.061 8.594 5.696 1.00 72.69 364 ASN B N 1
ATOM 7965 C CA . ASN B 1 364 ? 47.310 9.277 5.406 1.00 69.86 364 ASN B CA 1
ATOM 7966 C C . ASN B 1 364 ? 47.434 10.611 6.114 1.00 67.84 364 ASN B C 1
ATOM 7967 O O . ASN B 1 364 ? 46.646 11.540 5.902 1.00 66.75 364 ASN B O 1
ATOM 7972 N N . ARG B 1 365 ? 48.426 10.660 6.993 1.00 67.45 365 ARG B N 1
ATOM 7973 C CA . ARG B 1 365 ? 48.757 11.842 7.760 1.00 66.13 365 ARG B CA 1
ATOM 7974 C C . ARG B 1 365 ? 49.138 13.004 6.831 1.00 63.05 365 ARG B C 1
ATOM 7975 O O . ARG B 1 365 ? 49.659 12.795 5.731 1.00 61.50 365 ARG B O 1
ATOM 7983 N N . ILE B 1 366 ? 48.848 14.223 7.273 1.00 61.77 366 ILE B N 1
ATOM 7984 C CA . ILE B 1 366 ? 49.204 15.419 6.522 1.00 59.21 366 ILE B CA 1
ATOM 7985 C C . ILE B 1 366 ? 49.275 16.607 7.483 1.00 58.96 366 ILE B C 1
ATOM 7986 O O . ILE B 1 366 ? 48.368 16.808 8.303 1.00 60.18 366 ILE B O 1
ATOM 7991 N N . ASP B 1 367 ? 50.369 17.365 7.389 1.00 56.96 367 ASP B N 1
ATOM 7992 C CA . ASP B 1 367 ? 50.645 18.474 8.304 1.00 56.81 367 ASP B CA 1
ATOM 7993 C C . ASP B 1 367 ? 49.841 19.714 7.970 1.00 55.71 367 ASP B C 1
ATOM 7994 O O . ASP B 1 367 ? 49.394 19.893 6.833 1.00 54.55 367 ASP B O 1
ATOM 7999 N N . ASP B 1 368 ? 49.666 20.571 8.973 1.00 56.07 368 ASP B N 1
ATOM 8000 C CA . ASP B 1 368 ? 49.099 21.897 8.760 1.00 55.33 368 ASP B CA 1
ATOM 8001 C C . ASP B 1 368 ? 49.955 22.662 7.736 1.00 52.71 368 ASP B C 1
ATOM 8002 O O . ASP B 1 368 ? 51.192 22.597 7.767 1.00 51.46 368 ASP B O 1
ATOM 8007 N N . SER B 1 369 ? 49.295 23.363 6.818 1.00 51.91 369 SER B N 1
ATOM 8008 C CA . SER B 1 369 ? 50.000 24.237 5.884 1.00 49.63 369 SER B CA 1
ATOM 8009 C C . SER B 1 369 ? 50.398 25.518 6.599 1.00 49.45 369 SER B C 1
ATOM 8010 O O . SER B 1 369 ? 49.765 25.902 7.589 1.00 50.84 369 SER B O 1
ATOM 8013 N N . VAL B 1 370 ? 51.448 26.162 6.090 1.00 47.77 370 VAL B N 1
ATOM 8014 C CA . VAL B 1 370 ? 51.922 27.466 6.561 1.00 47.26 370 VAL B CA 1
ATOM 8015 C C . VAL B 1 370 ? 52.051 28.378 5.349 1.00 46.42 370 VAL B C 1
ATOM 8016 O O . VAL B 1 370 ? 52.733 28.027 4.362 1.00 44.72 370 VAL B O 1
ATOM 8020 N N . THR B 1 371 ? 51.411 29.543 5.424 1.00 46.78 371 THR B N 1
ATOM 8021 C CA . THR B 1 371 ? 51.383 30.475 4.303 1.00 46.32 371 THR B CA 1
ATOM 8022 C C . THR B 1 371 ? 51.526 31.915 4.791 1.00 46.17 371 THR B C 1
ATOM 8023 O O . THR B 1 371 ? 51.659 32.168 5.993 1.00 46.85 371 THR B O 1
ATOM 8027 N N . SER B 1 372 ? 51.524 32.843 3.835 1.00 45.24 372 SER B N 1
ATOM 8028 C CA . SER B 1 372 ? 51.594 34.267 4.086 1.00 45.79 372 SER B CA 1
ATOM 8029 C C . SER B 1 372 ? 51.086 34.988 2.847 1.00 45.47 372 SER B C 1
ATOM 8030 O O . SER B 1 372 ? 50.780 34.359 1.822 1.00 44.67 372 SER B O 1
ATOM 8033 N N . PHE B 1 373 ? 50.981 36.306 2.950 1.00 45.61 373 PHE B N 1
ATOM 8034 C CA . PHE B 1 373 ? 50.694 37.140 1.802 1.00 45.95 373 PHE B CA 1
ATOM 8035 C C . PHE B 1 373 ? 51.735 38.245 1.776 1.00 45.52 373 PHE B C 1
ATOM 8036 O O . PHE B 1 373 ? 51.943 38.933 2.772 1.00 46.54 373 PHE B O 1
ATOM 8044 N N . ASN B 1 374 ? 52.400 38.401 0.640 1.00 44.60 374 ASN B N 1
ATOM 8045 C CA . ASN B 1 374 ? 53.467 39.382 0.517 1.00 44.38 374 ASN B CA 1
ATOM 8046 C C . ASN B 1 374 ? 53.665 39.749 -0.937 1.00 44.21 374 ASN B C 1
ATOM 8047 O O . ASN B 1 374 ? 53.637 38.878 -1.815 1.00 42.93 374 ASN B O 1
ATOM 8052 N N . ALA B 1 375 ? 53.871 41.040 -1.180 1.00 45.11 375 ALA B N 1
ATOM 8053 C CA . ALA B 1 375 ? 54.136 41.556 -2.521 1.00 45.32 375 ALA B CA 1
ATOM 8054 C C . ALA B 1 375 ? 53.087 41.096 -3.541 1.00 45.96 375 ALA B C 1
ATOM 8055 O O . ALA B 1 375 ? 53.418 40.503 -4.574 1.00 44.68 375 ALA B O 1
ATOM 8057 N N . GLY B 1 376 ? 51.820 41.355 -3.216 1.00 47.94 376 GLY B N 1
ATOM 8058 C CA . GLY B 1 376 ? 50.704 41.178 -4.151 1.00 49.42 376 GLY B CA 1
ATOM 8059 C C . GLY B 1 376 ? 50.206 39.761 -4.400 1.00 49.01 376 GLY B C 1
ATOM 8060 O O . GLY B 1 376 ? 49.337 39.560 -5.246 1.00 49.97 376 GLY B O 1
ATOM 8061 N N . ALA B 1 377 ? 50.743 38.779 -3.677 1.00 47.61 377 ALA B N 1
ATOM 8062 C CA . ALA B 1 377 ? 50.285 37.398 -3.820 1.00 47.50 377 ALA B CA 1
ATOM 8063 C C . ALA B 1 377 ? 50.520 36.559 -2.569 1.00 46.84 377 ALA B C 1
ATOM 8064 O O . ALA B 1 377 ? 51.351 36.897 -1.725 1.00 46.32 377 ALA B O 1
ATOM 8066 N N . GLU B 1 378 ? 49.759 35.473 -2.456 1.00 47.27 378 GLU B N 1
ATOM 8067 C CA . GLU B 1 378 ? 50.019 34.439 -1.459 1.00 47.05 378 GLU B CA 1
ATOM 8068 C C . GLU B 1 378 ? 51.434 33.858 -1.626 1.00 44.99 378 GLU B C 1
ATOM 8069 O O . GLU B 1 378 ? 51.886 33.629 -2.744 1.00 44.26 378 GLU B O 1
ATOM 8075 N N . ARG B 1 379 ? 52.133 33.653 -0.514 1.00 44.24 379 ARG B N 1
ATOM 8076 C CA . ARG B 1 379 ? 53.471 33.056 -0.539 1.00 43.12 379 ARG B CA 1
ATOM 8077 C C . ARG B 1 379 ? 53.497 31.893 0.442 1.00 43.14 379 ARG B C 1
ATOM 8078 O O . ARG B 1 379 ? 53.694 32.093 1.644 1.00 43.65 379 ARG B O 1
ATOM 8086 N N . ILE B 1 380 ? 53.274 30.683 -0.069 1.00 43.02 380 ILE B N 1
ATOM 8087 C CA . ILE B 1 380 ? 53.207 29.486 0.773 1.00 43.14 380 ILE B CA 1
ATOM 8088 C C . ILE B 1 380 ? 54.604 29.049 1.231 1.00 42.45 380 ILE B C 1
ATOM 8089 O O . ILE B 1 380 ? 55.567 29.116 0.465 1.00 41.79 380 ILE B O 1
ATOM 8094 N N . ILE B 1 381 ? 54.704 28.643 2.494 1.00 42.91 381 ILE B N 1
ATOM 8095 C CA . ILE B 1 381 ? 55.973 28.219 3.101 1.00 42.15 381 ILE B CA 1
ATOM 8096 C C . ILE B 1 381 ? 56.003 26.697 3.242 1.00 43.00 381 ILE B C 1
ATOM 8097 O O . ILE B 1 381 ? 57.051 26.054 3.047 1.00 41.81 381 ILE B O 1
ATOM 8102 N N . ARG B 1 382 ? 54.836 26.134 3.552 1.00 43.81 382 ARG B N 1
ATOM 8103 C CA . ARG B 1 382 ? 54.664 24.693 3.688 1.00 45.27 382 ARG B CA 1
ATOM 8104 C C . ARG B 1 382 ? 53.325 24.280 3.073 1.00 45.86 382 ARG B C 1
ATOM 8105 O O . ARG B 1 382 ? 52.265 24.657 3.571 1.00 46.96 382 ARG B O 1
ATOM 8113 N N . ARG B 1 383 ? 53.382 23.520 1.984 1.00 45.76 383 ARG B N 1
ATOM 8114 C CA . ARG B 1 383 ? 52.175 23.132 1.260 1.00 46.66 383 ARG B CA 1
ATOM 8115 C C . ARG B 1 383 ? 51.722 21.732 1.688 1.00 48.01 383 ARG B C 1
ATOM 8116 O O . ARG B 1 383 ? 52.259 20.724 1.225 1.00 48.17 383 ARG B O 1
ATOM 8124 N N . ALA B 1 384 ? 50.739 21.689 2.588 1.00 49.13 384 ALA B N 1
ATOM 8125 C CA . ALA B 1 384 ? 50.228 20.431 3.114 1.00 50.72 384 ALA B CA 1
ATOM 8126 C C . ALA B 1 384 ? 48.696 20.437 3.200 1.00 51.95 384 ALA B C 1
ATOM 8127 O O . ALA B 1 384 ? 48.034 20.554 2.165 1.00 52.10 384 ALA B O 1
ATOM 8129 N N . ARG B 1 385 ? 48.132 20.324 4.404 1.00 53.26 385 ARG B N 1
ATOM 8130 C CA . ARG B 1 385 ? 46.663 20.222 4.574 1.00 55.02 385 ARG B CA 1
ATOM 8131 C C . ARG B 1 385 ? 45.915 21.404 3.953 1.00 54.79 385 ARG B C 1
ATOM 8132 O O . ARG B 1 385 ? 46.287 22.560 4.156 1.00 53.74 385 ARG B O 1
ATOM 8140 N N . GLY B 1 386 ? 44.873 21.103 3.183 1.00 55.92 386 GLY B N 1
ATOM 8141 C CA . GLY B 1 386 ? 44.047 22.142 2.567 1.00 55.99 386 GLY B CA 1
ATOM 8142 C C . GLY B 1 386 ? 44.492 22.518 1.165 1.00 54.78 386 GLY B C 1
ATOM 8143 O O . GLY B 1 386 ? 43.704 23.063 0.383 1.00 55.22 386 GLY B O 1
ATOM 8144 N N . TYR B 1 387 ? 45.755 22.225 0.849 1.00 52.88 387 TYR B N 1
ATOM 8145 C CA . TYR B 1 387 ? 46.334 22.543 -0.448 1.00 51.38 387 TYR B CA 1
ATOM 8146 C C . TYR B 1 387 ? 46.669 21.247 -1.191 1.00 51.78 387 TYR B C 1
ATOM 8147 O O . TYR B 1 387 ? 46.065 20.940 -2.219 1.00 52.37 387 TYR B O 1
ATOM 8156 N N . ALA B 1 388 ? 47.622 20.489 -0.653 1.00 51.22 388 ALA B N 1
ATOM 8157 C CA . ALA B 1 388 ? 47.952 19.160 -1.158 1.00 51.93 388 ALA B CA 1
ATOM 8158 C C . ALA B 1 388 ? 46.767 18.234 -0.888 1.00 54.23 388 ALA B C 1
ATOM 8159 O O . ALA B 1 388 ? 46.126 18.356 0.161 1.00 55.52 388 ALA B O 1
ATOM 8161 N N . PRO B 1 389 ? 46.483 17.285 -1.805 1.00 57.30 389 PRO B N 1
ATOM 8162 C CA . PRO B 1 389 ? 47.254 16.887 -2.978 1.00 55.77 389 PRO B CA 1
ATOM 8163 C C . PRO B 1 389 ? 46.750 17.478 -4.296 1.00 55.66 389 PRO B C 1
ATOM 8164 O O . PRO B 1 389 ? 46.911 16.850 -5.339 1.00 55.20 389 PRO B O 1
ATOM 8168 N N . GLN B 1 390 ? 46.137 18.660 -4.254 1.00 55.98 390 GLN B N 1
ATOM 8169 C CA . GLN B 1 390 ? 45.686 19.325 -5.475 1.00 56.15 390 GLN B CA 1
ATOM 8170 C C . GLN B 1 390 ? 46.896 19.518 -6.392 1.00 54.68 390 GLN B C 1
ATOM 8171 O O . GLN B 1 390 ? 47.913 20.063 -5.965 1.00 53.13 390 GLN B O 1
ATOM 8177 N N . PRO B 1 391 ? 46.802 19.040 -7.646 1.00 55.58 391 PRO B N 1
ATOM 8178 C CA . PRO B 1 391 ? 47.942 19.108 -8.563 1.00 54.46 391 PRO B CA 1
ATOM 8179 C C . PRO B 1 391 ? 48.145 20.489 -9.182 1.00 54.27 391 PRO B C 1
ATOM 8180 O O . PRO B 1 391 ? 47.216 21.301 -9.210 1.00 54.97 391 PRO B O 1
ATOM 8184 N N . ILE B 1 392 ? 49.365 20.741 -9.652 1.00 53.59 392 ILE B N 1
ATOM 8185 C CA . ILE B 1 392 ? 49.689 21.916 -10.462 1.00 53.49 392 ILE B CA 1
ATOM 8186 C C . ILE B 1 392 ? 49.354 21.551 -11.904 1.00 55.02 392 ILE B C 1
ATOM 8187 O O . ILE B 1 392 ? 49.756 20.487 -12.381 1.00 54.98 392 ILE B O 1
ATOM 8192 N N . LEU B 1 393 ? 48.619 22.422 -12.593 1.00 56.74 393 LEU B N 1
ATOM 8193 C CA . LEU B 1 393 ? 48.222 22.156 -13.979 1.00 58.97 393 LEU B CA 1
ATOM 8194 C C . LEU B 1 393 ? 49.356 22.360 -14.986 1.00 58.70 393 LEU B C 1
ATOM 8195 O O . LEU B 1 393 ? 50.139 23.301 -14.872 1.00 57.32 393 LEU B O 1
ATOM 8200 N N . LEU B 1 394 ? 49.441 21.460 -15.960 1.00 60.52 394 LEU B N 1
ATOM 8201 C CA . LEU B 1 394 ? 50.431 21.564 -17.026 1.00 60.94 394 LEU B CA 1
ATOM 8202 C C . LEU B 1 394 ? 49.742 21.897 -18.345 1.00 63.19 394 LEU B C 1
ATOM 8203 O O . LEU B 1 394 ? 48.584 21.533 -18.559 1.00 65.15 394 LEU B O 1
ATOM 8208 N N . LYS B 1 395 ? 50.469 22.584 -19.223 1.00 63.59 395 LYS B N 1
ATOM 8209 C CA . LYS B 1 395 ? 49.930 23.058 -20.497 1.00 65.64 395 LYS B CA 1
ATOM 8210 C C . LYS B 1 395 ? 49.660 21.902 -21.454 1.00 67.21 395 LYS B C 1
ATOM 8211 O O . LYS B 1 395 ? 48.603 21.840 -22.081 1.00 69.15 395 LYS B O 1
ATOM 8217 N N . LYS B 1 396 ? 50.622 20.991 -21.566 1.00 66.77 396 LYS B N 1
ATOM 8218 C CA . LYS B 1 396 ? 50.474 19.825 -22.430 1.00 68.41 396 LYS B CA 1
ATOM 8219 C C . LYS B 1 396 ? 50.346 18.554 -21.589 1.00 68.44 396 LYS B C 1
ATOM 8220 O O . LYS B 1 396 ? 50.802 18.517 -20.440 1.00 67.34 396 LYS B O 1
ATOM 8226 N N . GLU B 1 397 ? 49.716 17.525 -22.154 1.00 69.70 397 GLU B N 1
ATOM 8227 C CA . GLU B 1 397 ? 49.745 16.191 -21.551 1.00 69.84 397 GLU B CA 1
ATOM 8228 C C . GLU B 1 397 ? 51.129 15.566 -21.716 1.00 68.07 397 GLU B C 1
ATOM 8229 O O . GLU B 1 397 ? 51.688 15.547 -22.819 1.00 68.32 397 GLU B O 1
ATOM 8235 N N . VAL B 1 398 ? 51.676 15.064 -20.613 1.00 66.22 398 VAL B N 1
ATOM 8236 C CA . VAL B 1 398 ? 53.015 14.468 -20.614 1.00 64.04 398 VAL B CA 1
ATOM 8237 C C . VAL B 1 398 ? 53.051 13.143 -21.383 1.00 65.09 398 VAL B C 1
ATOM 8238 O O . VAL B 1 398 ? 52.118 12.340 -21.303 1.00 66.86 398 VAL B O 1
ATOM 8242 N N . LYS B 1 399 ? 54.134 12.933 -22.128 1.00 63.69 399 LYS B N 1
ATOM 8243 C CA . LYS B 1 399 ? 54.333 11.727 -22.925 1.00 64.20 399 LYS B CA 1
ATOM 8244 C C . LYS B 1 399 ? 54.527 10.483 -22.039 1.00 63.36 399 LYS B C 1
ATOM 8245 O O . LYS B 1 399 ? 54.179 9.365 -22.438 1.00 64.81 399 LYS B O 1
ATOM 8251 N N . ALA B 1 400 ? 55.097 10.688 -20.849 1.00 60.22 400 ALA B N 1
ATOM 8252 C CA . ALA B 1 400 ? 55.324 9.615 -19.879 1.00 58.82 400 ALA B CA 1
ATOM 8253 C C . ALA B 1 400 ? 55.447 10.198 -18.474 1.00 56.33 400 ALA B C 1
ATOM 8254 O O . ALA B 1 400 ? 55.872 11.340 -18.314 1.00 54.68 400 ALA B O 1
ATOM 8256 N N . SER B 1 401 ? 55.092 9.403 -17.466 1.00 55.51 401 SER B N 1
ATOM 8257 C CA . SER B 1 401 ? 55.152 9.825 -16.066 1.00 53.43 401 SER B CA 1
ATOM 8258 C C . SER B 1 401 ? 56.577 9.914 -15.533 1.00 50.92 401 SER B C 1
ATOM 8259 O O . SER B 1 401 ? 57.387 9.021 -15.752 1.00 50.94 401 SER B O 1
ATOM 8262 N N . ILE B 1 402 ? 56.855 11.004 -14.823 1.00 48.86 402 ILE B N 1
ATOM 8263 C CA . ILE B 1 402 ? 58.143 11.245 -14.183 1.00 46.43 402 ILE B CA 1
ATOM 8264 C C . ILE B 1 402 ? 57.958 11.296 -12.677 1.00 45.59 402 ILE B C 1
ATOM 8265 O O . ILE B 1 402 ? 56.999 11.891 -12.183 1.00 45.90 402 ILE B O 1
ATOM 8270 N N . LEU B 1 403 ? 58.862 10.651 -11.950 1.00 44.20 403 LEU B N 1
ATOM 8271 C CA . LEU B 1 403 ? 58.947 10.853 -10.519 1.00 43.45 403 LEU B CA 1
ATOM 8272 C C . LEU B 1 403 ? 60.096 11.823 -10.232 1.00 41.51 403 LEU B C 1
ATOM 8273 O O . LEU B 1 403 ? 61.245 11.544 -10.571 1.00 40.72 403 LEU B O 1
ATOM 8278 N N . ALA B 1 404 ? 59.780 12.965 -9.633 1.00 40.23 404 ALA B N 1
ATOM 8279 C CA . ALA B 1 404 ? 60.814 13.875 -9.186 1.00 38.77 404 ALA B CA 1
ATOM 8280 C C . ALA B 1 404 ? 60.956 13.697 -7.684 1.00 39.15 404 ALA B C 1
ATOM 8281 O O . ALA B 1 404 ? 59.988 13.816 -6.940 1.00 39.62 404 ALA B O 1
ATOM 8283 N N . VAL B 1 405 ? 62.176 13.408 -7.251 1.00 38.74 405 VAL B N 1
ATOM 8284 C CA . VAL B 1 405 ? 62.433 12.902 -5.904 1.00 39.58 405 VAL B CA 1
ATOM 8285 C C . VAL B 1 405 ? 62.582 14.006 -4.826 1.00 39.41 405 VAL B C 1
ATOM 8286 O O . VAL B 1 405 ? 62.485 13.748 -3.619 1.00 39.88 405 VAL B O 1
ATOM 8290 N N . GLY B 1 406 ? 62.784 15.242 -5.268 1.00 37.94 406 GLY B N 1
ATOM 8291 C CA . GLY B 1 406 ? 62.956 16.359 -4.340 1.00 37.94 406 GLY B CA 1
ATOM 8292 C C . GLY B 1 406 ? 64.375 16.494 -3.816 1.00 37.53 406 GLY B C 1
ATOM 8293 O O . GLY B 1 406 ? 65.325 15.946 -4.388 1.00 37.02 406 GLY B O 1
ATOM 8294 N N . GLY B 1 407 ? 64.514 17.236 -2.726 1.00 37.92 407 GLY B N 1
ATOM 8295 C CA . GLY B 1 407 ? 65.815 17.500 -2.139 1.00 37.98 407 GLY B CA 1
ATOM 8296 C C . GLY B 1 407 ? 65.952 16.853 -0.780 1.00 39.77 407 GLY B C 1
ATOM 8297 O O . GLY B 1 407 ? 65.531 15.715 -0.568 1.00 40.75 407 GLY B O 1
ATOM 8298 N N . PHE B 1 408 ? 66.555 17.592 0.142 1.00 40.36 408 PHE B N 1
ATOM 8299 C CA . PHE B 1 408 ? 66.846 17.082 1.463 1.00 42.13 408 PHE B CA 1
ATOM 8300 C C . PHE B 1 408 ? 65.976 17.834 2.468 1.00 42.66 408 PHE B C 1
ATOM 8301 O O . PHE B 1 408 ? 65.089 17.240 3.080 1.00 43.99 408 PHE B O 1
ATOM 8309 N N . TYR B 1 409 ? 66.219 19.136 2.615 1.00 41.67 409 TYR B N 1
ATOM 8310 C CA . TYR B 1 409 ? 65.409 19.972 3.495 1.00 42.39 409 TYR B CA 1
ATOM 8311 C C . TYR B 1 409 ? 63.970 20.051 3.008 1.00 41.67 409 TYR B C 1
ATOM 8312 O O . TYR B 1 409 ? 63.717 20.082 1.793 1.00 40.17 409 TYR B O 1
ATOM 8321 N N . LYS B 1 410 ? 63.046 20.057 3.970 1.00 41.67 410 LYS B N 1
ATOM 8322 C CA . LYS B 1 410 ? 61.621 20.276 3.723 1.00 41.09 410 LYS B CA 1
ATOM 8323 C C . LYS B 1 410 ? 61.139 19.472 2.531 1.00 40.16 410 LYS B C 1
ATOM 8324 O O . LYS B 1 410 ? 60.466 20.001 1.638 1.00 38.78 410 LYS B O 1
ATOM 8330 N N . ASN B 1 411 ? 61.499 18.190 2.516 1.00 39.83 411 ASN B N 1
ATOM 8331 C CA . ASN B 1 411 ? 61.286 17.389 1.332 1.00 39.54 411 ASN B CA 1
ATOM 8332 C C . ASN B 1 411 ? 59.844 17.275 0.884 1.00 40.21 411 ASN B C 1
ATOM 8333 O O . ASN B 1 411 ? 58.901 17.225 1.678 1.00 41.55 411 ASN B O 1
ATOM 8338 N N . THR B 1 412 ? 59.732 17.204 -0.428 1.00 39.48 412 THR B N 1
ATOM 8339 C CA . THR B 1 412 ? 58.514 17.015 -1.148 1.00 40.38 412 THR B CA 1
ATOM 8340 C C . THR B 1 412 ? 58.925 16.199 -2.393 1.00 39.78 412 THR B C 1
ATOM 8341 O O . THR B 1 412 ? 60.037 16.378 -2.903 1.00 38.10 412 THR B O 1
ATOM 8345 N N . PHE B 1 413 ? 58.065 15.286 -2.846 1.00 40.68 413 PHE B N 1
ATOM 8346 C CA . PHE B 1 413 ? 58.253 14.624 -4.147 1.00 40.71 413 PHE B CA 1
ATOM 8347 C C . PHE B 1 413 ? 57.125 15.025 -5.104 1.00 41.42 413 PHE B C 1
ATOM 8348 O O . PHE B 1 413 ? 56.091 15.554 -4.665 1.00 41.80 413 PHE B O 1
ATOM 8356 N N . CYS B 1 414 ? 57.319 14.776 -6.399 1.00 40.95 414 CYS B N 1
ATOM 8357 C CA . CYS B 1 414 ? 56.351 15.196 -7.416 1.00 42.07 414 CYS B CA 1
ATOM 8358 C C . CYS B 1 414 ? 56.282 14.194 -8.559 1.00 43.19 414 CYS B C 1
ATOM 8359 O O . CYS B 1 414 ? 57.306 13.808 -9.123 1.00 42.58 414 CYS B O 1
ATOM 8362 N N . MET B 1 415 ? 55.069 13.771 -8.890 1.00 45.44 415 MET B N 1
ATOM 8363 C CA . MET B 1 415 ? 54.854 12.852 -10.002 1.00 47.13 415 MET B CA 1
ATOM 8364 C C . MET B 1 415 ? 53.966 13.511 -11.036 1.00 47.50 415 MET B C 1
ATOM 8365 O O . MET B 1 415 ? 52.948 14.108 -10.695 1.00 48.01 415 MET B O 1
ATOM 8370 N N . THR B 1 416 ? 54.349 13.383 -12.300 1.00 47.68 416 THR B N 1
ATOM 8371 C CA . THR B 1 416 ? 53.531 13.880 -13.395 1.00 48.77 416 THR B CA 1
ATOM 8372 C C . THR B 1 416 ? 52.635 12.767 -13.933 1.00 51.29 416 THR B C 1
ATOM 8373 O O . THR B 1 416 ? 53.007 11.592 -13.925 1.00 51.82 416 THR B O 1
ATOM 8377 N N . LYS B 1 417 ? 51.442 13.157 -14.373 1.00 53.31 417 LYS B N 1
ATOM 8378 C CA . LYS B 1 417 ? 50.465 12.248 -14.968 1.00 55.82 417 LYS B CA 1
ATOM 8379 C C . LYS B 1 417 ? 49.461 13.103 -15.735 1.00 57.02 417 LYS B C 1
ATOM 8380 O O . LYS B 1 417 ? 48.897 14.038 -15.174 1.00 57.08 417 LYS B O 1
ATOM 8386 N N . GLY B 1 418 ? 49.254 12.785 -17.014 1.00 58.45 418 GLY B N 1
ATOM 8387 C CA . GLY B 1 418 ? 48.394 13.578 -17.898 1.00 59.61 418 GLY B CA 1
ATOM 8388 C C . GLY B 1 418 ? 48.766 15.056 -17.930 1.00 58.55 418 GLY B C 1
ATOM 8389 O O . GLY B 1 418 ? 49.906 15.412 -18.260 1.00 57.25 418 GLY B O 1
ATOM 8390 N N . HIS B 1 419 ? 47.807 15.903 -17.557 1.00 58.87 419 HIS B N 1
ATOM 8391 C CA . HIS B 1 419 ? 47.969 17.357 -17.529 1.00 57.90 419 HIS B CA 1
ATOM 8392 C C . HIS B 1 419 ? 48.423 17.860 -16.159 1.00 55.72 419 HIS B C 1
ATOM 8393 O O . HIS B 1 419 ? 48.343 19.060 -15.882 1.00 54.85 419 HIS B O 1
ATOM 8400 N N . TYR B 1 420 ? 48.876 16.958 -15.294 1.00 54.56 420 TYR B N 1
ATOM 8401 C CA . TYR B 1 420 ? 49.081 17.324 -13.893 1.00 52.90 420 TYR B CA 1
ATOM 8402 C C . TYR B 1 420 ? 50.462 17.013 -13.335 1.00 50.72 420 TYR B C 1
ATOM 8403 O O . TYR B 1 420 ? 51.078 16.000 -13.684 1.00 50.07 420 TYR B O 1
ATOM 8412 N N . ALA B 1 421 ? 50.926 17.895 -12.450 1.00 48.90 421 ALA B N 1
ATOM 8413 C CA . ALA B 1 421 ? 52.056 17.598 -11.581 1.00 46.99 421 ALA B CA 1
ATOM 8414 C C . ALA B 1 421 ? 51.517 17.444 -10.164 1.00 47.20 421 ALA B C 1
ATOM 8415 O O . ALA B 1 421 ? 51.138 18.427 -9.518 1.00 46.76 421 ALA B O 1
ATOM 8417 N N . PHE B 1 422 ? 51.458 16.200 -9.702 1.00 47.40 422 PHE B N 1
ATOM 8418 C CA . PHE B 1 422 ? 51.050 15.901 -8.341 1.00 48.02 422 PHE B CA 1
ATOM 8419 C C . PHE B 1 422 ? 52.219 16.052 -7.377 1.00 46.69 422 PHE B C 1
ATOM 8420 O O . PHE B 1 422 ? 52.962 15.097 -7.121 1.00 46.86 422 PHE B O 1
ATOM 8428 N N . ILE B 1 423 ? 52.378 17.259 -6.849 1.00 45.63 423 ILE B N 1
ATOM 8429 C CA . ILE B 1 423 ? 53.376 17.508 -5.827 1.00 44.83 423 ILE B CA 1
ATOM 8430 C C . ILE B 1 423 ? 52.839 16.990 -4.497 1.00 46.49 423 ILE B C 1
ATOM 8431 O O . ILE B 1 423 ? 51.697 17.285 -4.109 1.00 48.17 423 ILE B O 1
ATOM 8436 N N . SER B 1 424 ? 53.643 16.186 -3.812 1.00 45.97 424 SER B N 1
ATOM 8437 C CA . SER B 1 424 ? 53.218 15.604 -2.548 1.00 47.27 424 SER B CA 1
ATOM 8438 C C . SER B 1 424 ? 53.094 16.687 -1.493 1.00 47.27 424 SER B C 1
ATOM 8439 O O . SER B 1 424 ? 53.693 17.759 -1.616 1.00 45.51 424 SER B O 1
ATOM 8442 N N . HIS B 1 425 ? 52.339 16.384 -0.444 1.00 48.89 425 HIS B N 1
ATOM 8443 C CA . HIS B 1 425 ? 52.359 17.196 0.760 1.00 49.35 425 HIS B CA 1
ATOM 8444 C C . HIS B 1 425 ? 53.751 17.184 1.383 1.00 48.34 425 HIS B C 1
ATOM 8445 O O . HIS B 1 425 ? 54.559 16.284 1.124 1.00 47.58 425 HIS B O 1
ATOM 8452 N N . HIS B 1 426 ? 54.019 18.203 2.191 1.00 48.21 426 HIS B N 1
ATOM 8453 C CA . HIS B 1 426 ? 55.253 18.318 2.958 1.00 47.71 426 HIS B CA 1
ATOM 8454 C C . HIS B 1 426 ? 55.600 16.995 3.640 1.00 49.21 426 HIS B C 1
ATOM 8455 O O . HIS B 1 426 ? 54.786 16.433 4.376 1.00 50.77 426 HIS B O 1
ATOM 8462 N N . ILE B 1 427 ? 56.807 16.501 3.381 1.00 48.55 427 ILE B N 1
ATOM 8463 C CA . ILE B 1 427 ? 57.262 15.250 3.982 1.00 50.16 427 ILE B CA 1
ATOM 8464 C C . ILE B 1 427 ? 58.132 15.507 5.214 1.00 51.31 427 ILE B C 1
ATOM 8465 O O . ILE B 1 427 ? 57.972 14.843 6.236 1.00 53.38 427 ILE B O 1
ATOM 8470 N N . GLY B 1 428 ? 59.038 16.475 5.118 1.00 50.77 428 GLY B N 1
ATOM 8471 C CA . GLY B 1 428 ? 59.956 16.796 6.209 1.00 52.29 428 GLY B CA 1
ATOM 8472 C C . GLY B 1 428 ? 61.404 16.687 5.771 1.00 51.86 428 GLY B C 1
ATOM 8473 O O . GLY B 1 428 ? 61.687 16.334 4.624 1.00 50.75 428 GLY B O 1
ATOM 8474 N N . ASP B 1 429 ? 62.326 16.994 6.680 1.00 52.95 429 ASP B N 1
ATOM 8475 C CA . ASP B 1 429 ? 63.751 16.901 6.380 1.00 53.09 429 ASP B CA 1
ATOM 8476 C C . ASP B 1 429 ? 64.145 15.427 6.220 1.00 54.31 429 ASP B C 1
ATOM 8477 O O . ASP B 1 429 ? 63.986 14.636 7.153 1.00 55.85 429 ASP B O 1
ATOM 8482 N N . LEU B 1 430 ? 64.632 15.053 5.035 1.00 53.99 430 LEU B N 1
ATOM 8483 C CA . LEU B 1 430 ? 65.003 13.651 4.776 1.00 55.72 430 LEU B CA 1
ATOM 8484 C C . LEU B 1 430 ? 66.387 13.320 5.337 1.00 56.31 430 LEU B C 1
ATOM 8485 O O . LEU B 1 430 ? 67.360 13.192 4.585 1.00 55.51 430 LEU B O 1
ATOM 8490 N N . ASP B 1 431 ? 66.447 13.155 6.656 1.00 58.27 431 ASP B N 1
ATOM 8491 C CA . ASP B 1 431 ? 67.700 13.174 7.411 1.00 58.95 431 ASP B CA 1
ATOM 8492 C C . ASP B 1 431 ? 67.935 11.890 8.198 1.00 60.74 431 ASP B C 1
ATOM 8493 O O . ASP B 1 431 ? 69.033 11.651 8.710 1.00 61.28 431 ASP B O 1
ATOM 8498 N N . ASN B 1 432 ? 66.898 11.067 8.293 1.00 62.06 432 ASN B N 1
ATOM 8499 C CA . ASN B 1 432 ? 66.930 9.867 9.119 1.00 63.86 432 ASN B CA 1
ATOM 8500 C C . ASN B 1 432 ? 66.091 8.742 8.523 1.00 64.45 432 ASN B C 1
ATOM 8501 O O . ASN B 1 432 ? 65.344 8.951 7.564 1.00 63.21 432 ASN B O 1
ATOM 8506 N N . GLU B 1 433 ? 66.210 7.554 9.106 1.00 66.15 433 GLU B N 1
ATOM 8507 C CA . GLU B 1 433 ? 65.499 6.376 8.614 1.00 67.30 433 GLU B CA 1
ATOM 8508 C C . GLU B 1 433 ? 63.973 6.456 8.784 1.00 67.91 433 GLU B C 1
ATOM 8509 O O . GLU B 1 433 ? 63.232 5.983 7.923 1.00 67.73 433 GLU B O 1
ATOM 8515 N N . LYS B 1 434 ? 63.511 7.068 9.874 1.00 68.73 434 LYS B N 1
ATOM 8516 C CA . LYS B 1 434 ? 62.071 7.219 10.130 1.00 69.64 434 LYS B CA 1
ATOM 8517 C C . LYS B 1 434 ? 61.390 8.147 9.114 1.00 67.51 434 LYS B C 1
ATOM 8518 O O . LYS B 1 434 ? 60.302 7.844 8.614 1.00 67.90 434 LYS B O 1
ATOM 8524 N N . ALA B 1 435 ? 62.032 9.273 8.813 1.00 64.87 435 ALA B N 1
ATOM 8525 C CA . ALA B 1 435 ? 61.517 10.201 7.810 1.00 62.81 435 ALA B CA 1
ATOM 8526 C C . ALA B 1 435 ? 61.531 9.554 6.429 1.00 61.58 435 ALA B C 1
ATOM 8527 O O . ALA B 1 435 ? 60.582 9.696 5.658 1.00 60.93 435 ALA B O 1
ATOM 8529 N N . PHE B 1 436 ? 62.608 8.823 6.147 1.00 61.35 436 PHE B N 1
ATOM 8530 C CA . PHE B 1 436 ? 62.795 8.130 4.874 1.00 60.91 436 PHE B CA 1
ATOM 8531 C C . PHE B 1 436 ? 61.740 7.045 4.650 1.00 62.49 436 PHE B C 1
ATOM 8532 O O . PHE B 1 436 ? 61.218 6.898 3.542 1.00 61.90 436 PHE B O 1
ATOM 8540 N N . ASN B 1 437 ? 61.428 6.298 5.706 1.00 64.71 437 ASN B N 1
ATOM 8541 C CA . ASN B 1 437 ? 60.398 5.257 5.655 1.00 66.58 437 ASN B CA 1
ATOM 8542 C C . ASN B 1 437 ? 59.040 5.826 5.249 1.00 66.49 437 ASN B C 1
ATOM 8543 O O . ASN B 1 437 ? 58.357 5.270 4.388 1.00 66.89 437 ASN B O 1
ATOM 8548 N N . TYR B 1 438 ? 58.673 6.937 5.884 1.00 65.85 438 TYR B N 1
ATOM 8549 C CA . TYR B 1 438 ? 57.435 7.665 5.615 1.00 65.82 438 TYR B CA 1
ATOM 8550 C C . TYR B 1 438 ? 57.413 8.219 4.184 1.00 63.40 438 TYR B C 1
ATOM 8551 O O . TYR B 1 438 ? 56.393 8.148 3.494 1.00 63.84 438 TYR B O 1
ATOM 8560 N N . TYR B 1 439 ? 58.550 8.766 3.761 1.00 60.83 439 TYR B N 1
ATOM 8561 C CA . TYR B 1 439 ? 58.784 9.222 2.390 1.00 58.32 439 TYR B CA 1
ATOM 8562 C C . TYR B 1 439 ? 58.487 8.123 1.364 1.00 58.97 439 TYR B C 1
ATOM 8563 O O . TYR B 1 439 ? 57.699 8.331 0.440 1.00 58.60 439 TYR B O 1
ATOM 8572 N N . ILE B 1 440 ? 59.114 6.960 1.542 1.00 59.86 440 ILE B N 1
ATOM 8573 C CA . ILE B 1 440 ? 58.914 5.814 0.649 1.00 60.98 440 ILE B CA 1
ATOM 8574 C C . ILE B 1 440 ? 57.466 5.341 0.691 1.00 62.95 440 ILE B C 1
ATOM 8575 O O . ILE B 1 440 ? 56.844 5.130 -0.354 1.00 63.31 440 ILE B O 1
ATOM 8580 N N . GLU B 1 441 ? 56.944 5.184 1.905 1.00 64.72 441 GLU B N 1
ATOM 8581 C CA . GLU B 1 441 ? 55.541 4.871 2.133 1.00 66.84 441 GLU B CA 1
ATOM 8582 C C . GLU B 1 441 ? 54.635 5.797 1.319 1.00 65.41 441 GLU B C 1
ATOM 8583 O O . GLU B 1 441 ? 53.713 5.337 0.644 1.00 66.22 441 GLU B O 1
ATOM 8589 N N . GLN B 1 442 ? 54.906 7.098 1.376 1.00 63.08 442 GLN B N 1
ATOM 8590 C CA . GLN B 1 442 ? 54.062 8.065 0.675 1.00 61.80 442 GLN B CA 1
ATOM 8591 C C . GLN B 1 442 ? 54.214 8.011 -0.846 1.00 60.14 442 GLN B C 1
ATOM 8592 O O . GLN B 1 442 ? 53.243 8.234 -1.564 1.00 60.41 442 GLN B O 1
ATOM 8598 N N . ILE B 1 443 ? 55.414 7.705 -1.335 1.00 58.51 443 ILE B N 1
ATOM 8599 C CA . ILE B 1 443 ? 55.613 7.528 -2.777 1.00 57.65 443 ILE B CA 1
ATOM 8600 C C . ILE B 1 443 ? 54.747 6.374 -3.309 1.00 59.96 443 ILE B C 1
ATOM 8601 O O . ILE B 1 443 ? 54.037 6.532 -4.307 1.00 60.09 443 ILE B O 1
ATOM 8606 N N . GLU B 1 444 ? 54.784 5.233 -2.622 1.00 61.85 444 GLU B N 1
ATOM 8607 C CA . GLU B 1 444 ? 53.947 4.087 -2.983 1.00 64.46 444 GLU B CA 1
ATOM 8608 C C . GLU B 1 444 ? 52.464 4.455 -2.910 1.00 65.65 444 GLU B C 1
ATOM 8609 O O . GLU B 1 444 ? 51.703 4.182 -3.839 1.00 66.40 444 GLU B O 1
ATOM 8615 N N . ARG B 1 445 ? 52.077 5.098 -1.809 1.00 65.95 445 ARG B N 1
ATOM 8616 C CA . ARG B 1 445 ? 50.706 5.562 -1.592 1.00 67.17 445 ARG B CA 1
ATOM 8617 C C . ARG B 1 445 ? 50.230 6.511 -2.698 1.00 65.25 445 ARG B C 1
ATOM 8618 O O . ARG B 1 445 ? 49.105 6.386 -3.180 1.00 66.34 445 ARG B O 1
ATOM 8626 N N . TYR B 1 446 ? 51.087 7.451 -3.096 1.00 62.13 446 TYR B N 1
ATOM 8627 C CA . TYR B 1 446 ? 50.775 8.369 -4.193 1.00 60.24 446 TYR B CA 1
ATOM 8628 C C . TYR B 1 446 ? 50.684 7.672 -5.557 1.00 60.30 446 TYR B C 1
ATOM 8629 O O . TYR B 1 446 ? 49.812 8.002 -6.362 1.00 60.57 446 TYR B O 1
ATOM 8638 N N . LYS B 1 447 ? 51.586 6.723 -5.809 1.00 59.93 447 LYS B N 1
ATOM 8639 C CA . LYS B 1 447 ? 51.584 5.946 -7.057 1.00 60.53 447 LYS B CA 1
ATOM 8640 C C . LYS B 1 447 ? 50.274 5.200 -7.289 1.00 62.68 447 LYS B C 1
ATOM 8641 O O . LYS B 1 447 ? 49.730 5.231 -8.389 1.00 62.87 447 LYS B O 1
ATOM 8647 N N . LYS B 1 448 ? 49.783 4.525 -6.254 1.00 64.37 448 LYS B N 1
ATOM 8648 C CA . LYS B 1 448 ? 48.553 3.745 -6.356 1.00 67.13 448 LYS B CA 1
ATOM 8649 C C . LYS B 1 448 ? 47.339 4.656 -6.501 1.00 67.29 448 LYS B C 1
ATOM 8650 O O . LYS B 1 448 ? 46.504 4.455 -7.388 1.00 68.40 448 LYS B O 1
ATOM 8656 N N . LEU B 1 449 ? 47.254 5.657 -5.628 1.00 66.26 449 LEU B N 1
ATOM 8657 C CA . LEU B 1 449 ? 46.095 6.542 -5.577 1.00 66.58 449 LEU B CA 1
ATOM 8658 C C . LEU B 1 449 ? 45.867 7.239 -6.915 1.00 65.46 449 LEU B C 1
ATOM 8659 O O . LEU B 1 449 ? 44.742 7.254 -7.416 1.00 67.23 449 LEU B O 1
ATOM 8664 N N . PHE B 1 450 ? 46.938 7.782 -7.496 1.00 62.71 450 PHE B N 1
ATOM 8665 C CA . PHE B 1 450 ? 46.861 8.496 -8.774 1.00 61.33 450 PHE B CA 1
ATOM 8666 C C . PHE B 1 450 ? 47.337 7.658 -9.963 1.00 61.40 450 PHE B C 1
ATOM 8667 O O . PHE B 1 450 ? 47.559 8.188 -11.056 1.00 60.19 450 PHE B O 1
ATOM 8675 N N . ARG B 1 451 ? 47.486 6.352 -9.738 1.00 62.64 451 ARG B N 1
ATOM 8676 C CA . ARG B 1 451 ? 47.813 5.385 -10.791 1.00 63.47 451 ARG B CA 1
ATOM 8677 C C . ARG B 1 451 ? 49.042 5.801 -11.624 1.00 61.27 451 ARG B C 1
ATOM 8678 O O . ARG B 1 451 ? 49.018 5.814 -12.861 1.00 61.36 451 ARG B O 1
ATOM 8686 N N . VAL B 1 452 ? 50.112 6.146 -10.921 1.00 59.39 452 VAL B N 1
ATOM 8687 C CA . VAL B 1 452 ? 51.328 6.622 -11.566 1.00 57.29 452 VAL B CA 1
ATOM 8688 C C . VAL B 1 452 ? 52.358 5.499 -11.683 1.00 57.21 452 VAL B C 1
ATOM 8689 O O . VAL B 1 452 ? 52.759 4.905 -10.681 1.00 57.22 452 VAL B O 1
ATOM 8693 N N . ASP B 1 453 ? 52.749 5.217 -12.925 1.00 57.34 453 ASP B N 1
ATOM 8694 C CA . ASP B 1 453 ? 53.829 4.284 -13.251 1.00 57.56 453 ASP B CA 1
ATOM 8695 C C . ASP B 1 453 ? 54.963 5.109 -13.873 1.00 55.44 453 ASP B C 1
ATOM 8696 O O . ASP B 1 453 ? 54.991 5.316 -15.088 1.00 55.32 453 ASP B O 1
ATOM 8701 N N . PRO B 1 454 ? 55.888 5.609 -13.032 1.00 53.88 454 PRO B N 1
ATOM 8702 C CA . PRO B 1 454 ? 56.969 6.478 -13.506 1.00 51.86 454 PRO B CA 1
ATOM 8703 C C . PRO B 1 454 ? 57.904 5.729 -14.448 1.00 51.94 454 PRO B C 1
ATOM 8704 O O . PRO B 1 454 ? 58.235 4.568 -14.197 1.00 52.01 454 PRO B O 1
ATOM 8708 N N . GLU B 1 455 ? 58.301 6.391 -15.530 1.00 51.48 455 GLU B N 1
ATOM 8709 C CA . GLU B 1 455 ? 59.221 5.812 -16.508 1.00 52.04 455 GLU B CA 1
ATOM 8710 C C . GLU B 1 455 ? 60.603 6.460 -16.427 1.00 49.59 455 GLU B C 1
ATOM 8711 O O . GLU B 1 455 ? 61.579 5.911 -16.936 1.00 49.48 455 GLU B O 1
ATOM 8717 N N . VAL B 1 456 ? 60.674 7.627 -15.793 1.00 47.23 456 VAL B N 1
ATOM 8718 C CA . VAL B 1 456 ? 61.927 8.372 -15.651 1.00 45.07 456 VAL B CA 1
ATOM 8719 C C . VAL B 1 456 ? 61.953 9.032 -14.273 1.00 43.55 456 VAL B C 1
ATOM 8720 O O . VAL B 1 456 ? 60.940 9.553 -13.810 1.00 43.16 456 VAL B O 1
ATOM 8724 N N . VAL B 1 457 ? 63.107 9.011 -13.616 1.00 41.77 457 VAL B N 1
ATOM 8725 C CA . VAL B 1 457 ? 63.227 9.658 -12.319 1.00 39.94 457 VAL B CA 1
ATOM 8726 C C . VAL B 1 457 ? 64.174 10.854 -12.398 1.00 38.22 457 VAL B C 1
ATOM 8727 O O . VAL B 1 457 ? 65.270 10.748 -12.954 1.00 37.26 457 VAL B O 1
ATOM 8731 N N . ALA B 1 458 ? 63.733 11.989 -11.849 1.00 36.64 458 ALA B N 1
ATOM 8732 C CA . ALA B 1 458 ? 64.526 13.204 -11.815 1.00 35.26 458 ALA B CA 1
ATOM 8733 C C . ALA B 1 458 ? 65.023 13.424 -10.396 1.00 34.86 458 ALA B C 1
ATOM 8734 O O . ALA B 1 458 ? 64.285 13.186 -9.432 1.00 36.13 458 ALA B O 1
ATOM 8736 N N . HIS B 1 459 ? 66.271 13.864 -10.260 1.00 33.45 459 HIS B N 1
ATOM 8737 C CA . HIS B 1 459 ? 66.882 14.004 -8.942 1.00 32.72 459 HIS B CA 1
ATOM 8738 C C . HIS B 1 459 ? 67.903 15.136 -8.924 1.00 31.58 459 HIS B C 1
ATOM 8739 O O . HIS B 1 459 ? 68.318 15.623 -9.981 1.00 30.62 459 HIS B O 1
ATOM 8746 N N . ASP B 1 460 ? 68.287 15.561 -7.718 1.00 30.83 460 ASP B N 1
ATOM 8747 C CA . ASP B 1 460 ? 69.279 16.615 -7.539 1.00 30.18 460 ASP B CA 1
ATOM 8748 C C . ASP B 1 460 ? 70.669 16.079 -7.865 1.00 30.21 460 ASP B C 1
ATOM 8749 O O . ASP B 1 460 ? 70.954 14.901 -7.641 1.00 29.98 460 ASP B O 1
ATOM 8754 N N . MET B 1 461 ? 71.540 16.947 -8.384 1.00 30.01 461 MET B N 1
ATOM 8755 C CA . MET B 1 461 ? 72.943 16.569 -8.629 1.00 30.63 461 MET B CA 1
ATOM 8756 C C . MET B 1 461 ? 73.705 16.184 -7.352 1.00 31.53 461 MET B C 1
ATOM 8757 O O . MET B 1 461 ? 74.715 15.485 -7.429 1.00 31.40 461 MET B O 1
ATOM 8762 N N . HIS B 1 462 ? 73.234 16.661 -6.194 1.00 32.07 462 HIS B N 1
ATOM 8763 C CA . HIS B 1 462 ? 73.828 16.294 -4.889 1.00 33.64 462 HIS B CA 1
ATOM 8764 C C . HIS B 1 462 ? 73.683 14.786 -4.648 1.00 35.18 462 HIS B C 1
ATOM 8765 O O . HIS B 1 462 ? 72.575 14.280 -4.456 1.00 35.64 462 HIS B O 1
ATOM 8772 N N . LYS B 1 463 ? 74.810 14.077 -4.655 1.00 36.38 463 LYS B N 1
ATOM 8773 C CA . LYS B 1 463 ? 74.816 12.614 -4.608 1.00 38.52 463 LYS B CA 1
ATOM 8774 C C . LYS B 1 463 ? 74.588 12.048 -3.203 1.00 39.27 463 LYS B C 1
ATOM 8775 O O . LYS B 1 463 ? 74.297 10.858 -3.049 1.00 40.06 463 LYS B O 1
ATOM 8781 N N . GLY B 1 464 ? 74.752 12.892 -2.190 1.00 38.89 464 GLY B N 1
ATOM 8782 C CA . GLY B 1 464 ? 74.606 12.474 -0.788 1.00 40.41 464 GLY B CA 1
ATOM 8783 C C . GLY B 1 464 ? 73.180 12.448 -0.253 1.00 40.85 464 GLY B C 1
ATOM 8784 O O . GLY B 1 464 ? 72.895 11.709 0.688 1.00 42.79 464 GLY B O 1
ATOM 8785 N N . TYR B 1 465 ? 72.289 13.237 -0.856 1.00 38.88 465 TYR B N 1
ATOM 8786 C CA . TYR B 1 465 ? 70.870 13.257 -0.480 1.00 38.86 465 TYR B CA 1
ATOM 8787 C C . TYR B 1 465 ? 70.270 11.855 -0.484 1.00 39.85 465 TYR B C 1
ATOM 8788 O O . TYR B 1 465 ? 70.498 11.071 -1.420 1.00 39.51 465 TYR B O 1
ATOM 8797 N N . LEU B 1 466 ? 69.478 11.541 0.542 1.00 40.69 466 LEU B N 1
ATOM 8798 C CA . LEU B 1 466 ? 68.782 10.254 0.582 1.00 42.19 466 LEU B CA 1
ATOM 8799 C C . LEU B 1 466 ? 67.802 10.137 -0.579 1.00 41.37 466 LEU B C 1
ATOM 8800 O O . LEU B 1 466 ? 67.552 9.041 -1.068 1.00 41.59 466 LEU B O 1
ATOM 8805 N N . SER B 1 467 ? 67.246 11.268 -1.014 1.00 40.06 467 SER B N 1
ATOM 8806 C CA . SER B 1 467 ? 66.360 11.274 -2.177 1.00 39.67 467 SER B CA 1
ATOM 8807 C C . SER B 1 467 ? 67.118 10.848 -3.439 1.00 39.11 467 SER B C 1
ATOM 8808 O O . SER B 1 467 ? 66.593 10.096 -4.243 1.00 39.55 467 SER B O 1
ATOM 8811 N N . THR B 1 468 ? 68.349 11.326 -3.594 1.00 38.68 468 THR B N 1
ATOM 8812 C CA . THR B 1 468 ? 69.202 10.926 -4.720 1.00 38.97 468 THR B CA 1
ATOM 8813 C C . THR B 1 468 ? 69.569 9.437 -4.663 1.00 40.67 468 THR B C 1
ATOM 8814 O O . THR B 1 468 ? 69.495 8.730 -5.684 1.00 40.77 468 THR B O 1
ATOM 8818 N N . GLN B 1 469 ? 69.951 8.963 -3.478 1.00 42.11 469 GLN B N 1
ATOM 8819 C CA . GLN B 1 469 ? 70.261 7.543 -3.291 1.00 44.24 469 GLN B CA 1
ATOM 8820 C C . GLN B 1 469 ? 69.049 6.710 -3.702 1.00 45.40 469 GLN B C 1
ATOM 8821 O O . GLN B 1 469 ? 69.192 5.710 -4.402 1.00 45.17 469 GLN B O 1
ATOM 8827 N N . TYR B 1 470 ? 67.861 7.152 -3.277 1.00 45.67 470 TYR B N 1
ATOM 8828 C CA . TYR B 1 470 ? 66.613 6.485 -3.638 1.00 47.45 470 TYR B CA 1
ATOM 8829 C C . TYR B 1 470 ? 66.412 6.456 -5.145 1.00 47.22 470 TYR B C 1
ATOM 8830 O O . TYR B 1 470 ? 66.075 5.414 -5.699 1.00 48.01 470 TYR B O 1
ATOM 8839 N N . ALA B 1 471 ? 66.625 7.602 -5.796 1.00 45.78 471 ALA B N 1
ATOM 8840 C CA . ALA B 1 471 ? 66.501 7.704 -7.247 1.00 45.90 471 ALA B CA 1
ATOM 8841 C C . ALA B 1 471 ? 67.432 6.729 -7.970 1.00 46.62 471 ALA B C 1
ATOM 8842 O O . ALA B 1 471 ? 67.004 6.019 -8.884 1.00 47.49 471 ALA B O 1
ATOM 8844 N N . LYS B 1 472 ? 68.696 6.704 -7.546 1.00 46.98 472 LYS B N 1
ATOM 8845 C CA . LYS B 1 472 ? 69.725 5.842 -8.143 1.00 48.24 472 LYS B CA 1
ATOM 8846 C C . LYS B 1 472 ? 69.426 4.353 -7.933 1.00 50.06 472 LYS B C 1
ATOM 8847 O O . LYS B 1 472 ? 69.887 3.514 -8.707 1.00 50.75 472 LYS B O 1
ATOM 8853 N N . SER B 1 473 ? 68.646 4.028 -6.901 1.00 51.25 473 SER B N 1
ATOM 8854 C CA . SER B 1 473 ? 68.291 2.638 -6.612 1.00 53.25 473 SER B CA 1
ATOM 8855 C C . SER B 1 473 ? 67.144 2.115 -7.469 1.00 54.41 473 SER B C 1
ATOM 8856 O O . SER B 1 473 ? 66.907 0.911 -7.512 1.00 55.73 473 SER B O 1
ATOM 8859 N N . LEU B 1 474 ? 66.419 3.014 -8.134 1.00 53.75 474 LEU B N 1
ATOM 8860 C CA . LEU B 1 474 ? 65.316 2.596 -9.001 1.00 55.04 474 LEU B CA 1
ATOM 8861 C C . LEU B 1 474 ? 65.865 2.034 -10.302 1.00 55.59 474 LEU B C 1
ATOM 8862 O O . LEU B 1 474 ? 66.996 2.341 -10.691 1.00 55.26 474 LEU B O 1
ATOM 8867 N N . ASP B 1 475 ? 65.072 1.202 -10.969 1.00 56.92 475 ASP B N 1
ATOM 8868 C CA . ASP B 1 475 ? 65.488 0.630 -12.241 1.00 57.27 475 ASP B CA 1
ATOM 8869 C C . ASP B 1 475 ? 64.922 1.467 -13.387 1.00 55.78 475 ASP B C 1
ATOM 8870 O O . ASP B 1 475 ? 64.225 0.957 -14.262 1.00 57.27 475 ASP B O 1
ATOM 8875 N N . LEU B 1 476 ? 65.226 2.761 -13.371 1.00 52.93 476 LEU B N 1
ATOM 8876 C CA . LEU B 1 476 ? 64.659 3.698 -14.333 1.00 51.12 476 LEU B CA 1
ATOM 8877 C C . LEU B 1 476 ? 65.730 4.623 -14.893 1.00 48.79 476 LEU B C 1
ATOM 8878 O O . LEU B 1 476 ? 66.687 4.931 -14.194 1.00 47.28 476 LEU B O 1
ATOM 8883 N N . PRO B 1 477 ? 65.567 5.072 -16.156 1.00 48.32 477 PRO B N 1
ATOM 8884 C CA . PRO B 1 477 ? 66.350 6.194 -16.687 1.00 46.55 477 PRO B CA 1
ATOM 8885 C C . PRO B 1 477 ? 66.273 7.406 -15.743 1.00 44.89 477 PRO B C 1
ATOM 8886 O O . PRO B 1 477 ? 65.212 7.655 -15.160 1.00 44.45 477 PRO B O 1
ATOM 8890 N N . LYS B 1 478 ? 67.387 8.127 -15.591 1.00 42.95 478 LYS B N 1
ATOM 8891 C CA . LYS B 1 478 ? 67.482 9.230 -14.627 1.00 41.81 478 LYS B CA 1
ATOM 8892 C C . LYS B 1 478 ? 67.888 10.546 -15.295 1.00 39.76 478 LYS B C 1
ATOM 8893 O O . LYS B 1 478 ? 68.687 10.566 -16.240 1.00 39.72 478 LYS B O 1
ATOM 8899 N N . ILE B 1 479 ? 67.340 11.641 -14.791 1.00 38.14 479 ILE B N 1
ATOM 8900 C CA . ILE B 1 479 ? 67.772 12.973 -15.191 1.00 36.49 479 ILE B CA 1
ATOM 8901 C C . ILE B 1 479 ? 68.232 13.741 -13.942 1.00 35.41 479 ILE B C 1
ATOM 8902 O O . ILE B 1 479 ? 67.456 13.933 -13.000 1.00 35.20 479 ILE B O 1
ATOM 8907 N N . GLU B 1 480 ? 69.502 14.140 -13.928 1.00 34.25 480 GLU B N 1
ATOM 8908 C CA . GLU B 1 480 ? 70.042 14.945 -12.829 1.00 33.93 480 GLU B CA 1
ATOM 8909 C C . GLU B 1 480 ? 69.733 16.418 -13.085 1.00 32.09 480 GLU B C 1
ATOM 8910 O O . GLU B 1 480 ? 69.845 16.906 -14.217 1.00 32.81 480 GLU B O 1
ATOM 8916 N N . VAL B 1 481 ? 69.314 17.111 -12.035 1.00 31.20 481 VAL B N 1
ATOM 8917 C CA . VAL B 1 481 ? 68.888 18.506 -12.129 1.00 29.46 481 VAL B CA 1
ATOM 8918 C C . VAL B 1 481 ? 69.647 19.311 -11.099 1.00 28.52 481 VAL B C 1
ATOM 8919 O O . VAL B 1 481 ? 69.680 18.955 -9.925 1.00 28.59 481 VAL B O 1
ATOM 8923 N N . GLN B 1 482 ? 70.277 20.390 -11.540 1.00 27.63 482 GLN B N 1
ATOM 8924 C CA . GLN B 1 482 ? 70.970 21.271 -10.621 1.00 27.05 482 GLN B CA 1
ATOM 8925 C C . GLN B 1 482 ? 69.945 21.976 -9.719 1.00 27.13 482 GLN B C 1
ATOM 8926 O O . GLN B 1 482 ? 68.876 22.377 -10.168 1.00 27.75 482 GLN B O 1
ATOM 8932 N N . HIS B 1 483 ? 70.282 22.073 -8.438 1.00 26.87 483 HIS B N 1
ATOM 8933 C CA . HIS B 1 483 ? 69.392 22.557 -7.382 1.00 26.96 483 HIS B CA 1
ATOM 8934 C C . HIS B 1 483 ? 68.734 23.926 -7.653 1.00 27.04 483 HIS B C 1
ATOM 8935 O O . HIS B 1 483 ? 67.511 24.083 -7.547 1.00 27.05 483 HIS B O 1
ATOM 8942 N N . HIS B 1 484 ? 69.558 24.907 -7.993 1.00 26.13 484 HIS B N 1
ATOM 8943 C CA . HIS B 1 484 ? 69.086 26.276 -8.198 1.00 26.39 484 HIS B CA 1
ATOM 8944 C C . HIS B 1 484 ? 68.328 26.419 -9.511 1.00 26.16 484 HIS B C 1
ATOM 8945 O O . HIS B 1 484 ? 67.375 27.171 -9.583 1.00 26.54 484 HIS B O 1
ATOM 8952 N N . HIS B 1 485 ? 68.747 25.678 -10.527 1.00 26.71 485 HIS B N 1
ATOM 8953 C CA . HIS B 1 485 ? 67.940 25.529 -11.738 1.00 27.21 485 HIS B CA 1
ATOM 8954 C C . HIS B 1 485 ? 66.535 25.005 -11.369 1.00 28.13 485 HIS B C 1
ATOM 8955 O O . HIS B 1 485 ? 65.535 25.558 -11.813 1.00 28.18 485 HIS B O 1
ATOM 8962 N N . ALA B 1 486 ? 66.462 23.968 -10.527 1.00 28.46 486 ALA B N 1
ATOM 8963 C CA . ALA B 1 486 ? 65.166 23.485 -10.040 1.00 29.13 486 ALA B CA 1
ATOM 8964 C C . ALA B 1 486 ? 64.329 24.542 -9.283 1.00 29.33 486 ALA B C 1
ATOM 8965 O O . ALA B 1 486 ? 63.120 24.612 -9.498 1.00 30.27 486 ALA B O 1
ATOM 8967 N N . HIS B 1 487 ? 64.951 25.353 -8.421 1.00 28.82 487 HIS B N 1
ATOM 8968 C CA . HIS B 1 487 ? 64.212 26.435 -7.755 1.00 29.48 487 HIS B CA 1
ATOM 8969 C C . HIS B 1 487 ? 63.578 27.354 -8.785 1.00 29.53 487 HIS B C 1
ATOM 8970 O O . HIS B 1 487 ? 62.385 27.683 -8.685 1.00 29.52 487 HIS B O 1
ATOM 8977 N N . ILE B 1 488 ? 64.372 27.768 -9.779 1.00 29.28 488 ILE B N 1
ATOM 8978 C CA . ILE B 1 488 ? 63.857 28.715 -10.784 1.00 29.32 488 ILE B CA 1
ATOM 8979 C C . ILE B 1 488 ? 62.702 28.072 -11.554 1.00 30.04 488 ILE B C 1
ATOM 8980 O O . ILE B 1 488 ? 61.673 28.716 -11.797 1.00 30.65 488 ILE B O 1
ATOM 8985 N N . ALA B 1 489 ? 62.877 26.804 -11.922 1.00 29.80 489 ALA B N 1
ATOM 8986 C CA . ALA B 1 489 ? 61.887 26.076 -12.725 1.00 30.80 489 ALA B CA 1
ATOM 8987 C C . ALA B 1 489 ? 60.570 25.855 -11.987 1.00 31.82 489 ALA B C 1
ATOM 8988 O O . ALA B 1 489 ? 59.517 25.805 -12.626 1.00 32.85 489 ALA B O 1
ATOM 8990 N N . SER B 1 490 ? 60.638 25.699 -10.662 1.00 31.57 490 SER B N 1
ATOM 8991 C CA . SER B 1 490 ? 59.439 25.529 -9.835 1.00 32.98 490 SER B CA 1
ATOM 8992 C C . SER B 1 490 ? 58.554 26.776 -9.893 1.00 33.23 490 SER B C 1
ATOM 8993 O O . SER B 1 490 ? 57.336 26.680 -9.885 1.00 34.01 490 SER B O 1
ATOM 8996 N N . CYS B 1 491 ? 59.184 27.939 -9.982 1.00 32.55 491 CYS B N 1
ATOM 8997 C CA . CYS B 1 491 ? 58.448 29.182 -10.169 1.00 33.81 491 CYS B CA 1
ATOM 8998 C C . CYS B 1 491 ? 57.891 29.285 -11.600 1.00 34.31 491 CYS B C 1
ATOM 8999 O O . CYS B 1 491 ? 56.716 29.630 -11.796 1.00 34.97 491 CYS B O 1
ATOM 9002 N N . MET B 1 492 ? 58.726 28.959 -12.587 1.00 33.69 492 MET B N 1
ATOM 9003 C CA . MET B 1 492 ? 58.311 28.948 -13.984 1.00 34.73 492 MET B CA 1
ATOM 9004 C C . MET B 1 492 ? 57.078 28.078 -14.196 1.00 35.94 492 MET B C 1
ATOM 9005 O O . MET B 1 492 ? 56.129 28.505 -14.848 1.00 36.77 492 MET B O 1
ATOM 9010 N N . ALA B 1 493 ? 57.110 26.872 -13.630 1.00 36.40 493 ALA B N 1
ATOM 9011 C CA . ALA B 1 493 ? 56.014 25.905 -13.698 1.00 38.16 493 ALA B CA 1
ATOM 9012 C C . ALA B 1 493 ? 54.659 26.494 -13.299 1.00 40.22 493 ALA B C 1
ATOM 9013 O O . ALA B 1 493 ? 53.692 26.405 -14.063 1.00 41.22 493 ALA B O 1
ATOM 9015 N N . GLU B 1 494 ? 54.586 27.097 -12.113 1.00 40.41 494 GLU B N 1
ATOM 9016 C CA . GLU B 1 494 ? 53.306 27.594 -11.616 1.00 42.65 494 GLU B CA 1
ATOM 9017 C C . GLU B 1 494 ? 52.815 28.854 -12.355 1.00 43.03 494 GLU B C 1
ATOM 9018 O O . GLU B 1 494 ? 51.624 29.134 -12.363 1.00 43.62 494 GLU B O 1
ATOM 9024 N N . HIS B 1 495 ? 53.734 29.576 -12.998 1.00 42.41 495 HIS B N 1
ATOM 9025 C CA . HIS B 1 495 ? 53.372 30.714 -13.843 1.00 43.11 495 HIS B CA 1
ATOM 9026 C C . HIS B 1 495 ? 53.320 30.376 -15.328 1.00 43.53 495 HIS B C 1
ATOM 9027 O O . HIS B 1 495 ? 53.162 31.271 -16.155 1.00 43.95 495 HIS B O 1
ATOM 9034 N N . ASN B 1 496 ? 53.460 29.094 -15.660 1.00 43.62 496 ASN B N 1
ATOM 9035 C CA . ASN B 1 496 ? 53.426 28.630 -17.052 1.00 44.90 496 ASN B CA 1
ATOM 9036 C C . ASN B 1 496 ? 54.460 29.298 -17.970 1.00 43.98 496 ASN B C 1
ATOM 9037 O O . ASN B 1 496 ? 54.165 29.615 -19.123 1.00 45.46 496 ASN B O 1
ATOM 9042 N N . LEU B 1 497 ? 55.658 29.531 -17.445 1.00 42.31 497 LEU B N 1
ATOM 9043 C CA . LEU B 1 497 ? 56.767 30.068 -18.238 1.00 41.37 497 LEU B CA 1
ATOM 9044 C C . LEU B 1 497 ? 57.536 28.938 -18.913 1.00 41.35 497 LEU B C 1
ATOM 9045 O O . LEU B 1 497 ? 57.804 27.911 -18.304 1.00 40.73 497 LEU B O 1
ATOM 9050 N N . ASP B 1 498 ? 57.854 29.131 -20.188 1.00 42.31 498 ASP B N 1
ATOM 9051 C CA . ASP B 1 498 ? 58.580 28.141 -20.976 1.00 42.38 498 ASP B CA 1
ATOM 9052 C C . ASP B 1 498 ? 59.460 28.885 -21.972 1.00 41.92 498 ASP B C 1
ATOM 9053 O O . ASP B 1 498 ? 59.223 28.862 -23.185 1.00 42.90 498 ASP B O 1
ATOM 9058 N N . GLU B 1 499 ? 60.476 29.548 -21.430 1.00 40.00 499 GLU B N 1
ATOM 9059 C CA . GLU B 1 499 ? 61.376 30.401 -22.193 1.00 39.55 499 GLU B CA 1
ATOM 9060 C C . GLU B 1 499 ? 62.528 30.798 -21.277 1.00 38.00 499 GLU B C 1
ATOM 9061 O O . GLU B 1 499 ? 62.466 30.549 -20.070 1.00 36.96 499 GLU B O 1
ATOM 9067 N N . LYS B 1 500 ? 63.553 31.443 -21.832 1.00 37.41 500 LYS B N 1
ATOM 9068 C CA . LYS B 1 500 ? 64.683 31.898 -21.025 1.00 36.67 500 LYS B CA 1
ATOM 9069 C C . LYS B 1 500 ? 64.304 33.055 -20.094 1.00 35.77 500 LYS B C 1
ATOM 9070 O O . LYS B 1 500 ? 63.663 34.018 -20.501 1.00 36.23 500 LYS B O 1
ATOM 9076 N N . VAL B 1 501 ? 64.682 32.921 -18.831 1.00 33.96 501 VAL B N 1
ATOM 9077 C CA . VAL B 1 501 ? 64.433 33.940 -17.821 1.00 32.93 501 VAL B CA 1
ATOM 9078 C C . VAL B 1 501 ? 65.742 34.255 -17.115 1.00 31.64 501 VAL B C 1
ATOM 9079 O O . VAL B 1 501 ? 66.702 33.472 -17.175 1.00 30.73 501 VAL B O 1
ATOM 9083 N N . ILE B 1 502 ? 65.778 35.406 -16.457 1.00 30.72 502 ILE B N 1
ATOM 9084 C CA . ILE B 1 502 ? 66.837 35.712 -15.507 1.00 30.01 502 ILE B CA 1
ATOM 9085 C C . ILE B 1 502 ? 66.420 35.097 -14.170 1.00 29.48 502 ILE B C 1
ATOM 9086 O O . ILE B 1 502 ? 65.393 35.460 -13.596 1.00 29.86 502 ILE B O 1
ATOM 9091 N N . GLY B 1 503 ? 67.199 34.130 -13.697 1.00 28.71 503 GLY B N 1
ATOM 9092 C CA . GLY B 1 503 ? 66.822 33.390 -12.515 1.00 27.96 503 GLY B CA 1
ATOM 9093 C C . GLY B 1 503 ? 67.710 33.761 -11.341 1.00 28.35 503 GLY B C 1
ATOM 9094 O O . GLY B 1 503 ? 68.916 33.510 -11.359 1.00 28.58 503 GLY B O 1
ATOM 9095 N N . ILE B 1 504 ? 67.111 34.348 -10.316 1.00 27.71 504 ILE B N 1
ATOM 9096 C CA . ILE B 1 504 ? 67.859 34.715 -9.116 1.00 27.81 504 ILE B CA 1
ATOM 9097 C C . ILE B 1 504 ? 67.542 33.704 -8.014 1.00 27.79 504 ILE B C 1
ATOM 9098 O O . ILE B 1 504 ? 66.442 33.684 -7.475 1.00 28.24 504 ILE B O 1
ATOM 9103 N N . ALA B 1 505 ? 68.520 32.859 -7.711 1.00 27.42 505 ALA B N 1
ATOM 9104 C CA . ALA B 1 505 ? 68.338 31.735 -6.806 1.00 28.01 505 ALA B CA 1
ATOM 9105 C C . ALA B 1 505 ? 69.238 31.924 -5.609 1.00 28.00 505 ALA B C 1
ATOM 9106 O O . ALA B 1 505 ? 70.453 31.708 -5.674 1.00 27.61 505 ALA B O 1
ATOM 9108 N N . TYR B 1 506 ? 68.609 32.345 -4.523 1.00 28.34 506 TYR B N 1
ATOM 9109 C CA . TYR B 1 506 ? 69.288 32.715 -3.300 1.00 29.15 506 TYR B CA 1
ATOM 9110 C C . TYR B 1 506 ? 68.811 31.738 -2.220 1.00 30.05 506 TYR B C 1
ATOM 9111 O O . TYR B 1 506 ? 67.623 31.680 -1.916 1.00 30.48 506 TYR B O 1
ATOM 9120 N N . ASP B 1 507 ? 69.732 30.942 -1.683 1.00 31.20 507 ASP B N 1
ATOM 9121 C CA . ASP B 1 507 ? 69.419 30.029 -0.567 1.00 33.24 507 ASP B CA 1
ATOM 9122 C C . ASP B 1 507 ? 70.654 29.749 0.306 1.00 33.72 507 ASP B C 1
ATOM 9123 O O . ASP B 1 507 ? 71.642 30.486 0.234 1.00 33.28 507 ASP B O 1
ATOM 9128 N N . GLY B 1 508 ? 70.587 28.700 1.123 1.00 34.94 508 GLY B N 1
ATOM 9129 C CA . GLY B 1 508 ? 71.691 28.339 2.002 1.00 36.50 508 GLY B CA 1
ATOM 9130 C C . GLY B 1 508 ? 72.725 27.448 1.332 1.00 37.33 508 GLY B C 1
ATOM 9131 O O . GLY B 1 508 ? 73.887 27.837 1.170 1.00 37.13 508 GLY B O 1
ATOM 9132 N N . THR B 1 509 ? 72.314 26.243 0.957 1.00 38.35 509 THR B N 1
ATOM 9133 C CA . THR B 1 509 ? 73.246 25.250 0.434 1.00 39.80 509 THR B CA 1
ATOM 9134 C C . THR B 1 509 ? 72.630 24.482 -0.733 1.00 39.45 509 THR B C 1
ATOM 9135 O O . THR B 1 509 ? 71.556 23.906 -0.611 1.00 41.25 509 THR B O 1
ATOM 9139 N N . GLY B 1 510 ? 73.313 24.477 -1.864 1.00 37.85 510 GLY B N 1
ATOM 9140 C CA . GLY B 1 510 ? 72.909 23.648 -2.988 1.00 36.26 510 GLY B CA 1
ATOM 9141 C C . GLY B 1 510 ? 74.170 23.199 -3.677 1.00 35.15 510 GLY B C 1
ATOM 9142 O O . GLY B 1 510 ? 75.148 23.940 -3.721 1.00 34.81 510 GLY B O 1
ATOM 9143 N N . TYR B 1 511 ? 74.157 21.983 -4.203 1.00 34.50 511 TYR B N 1
ATOM 9144 C CA . TYR B 1 511 ? 75.329 21.440 -4.875 1.00 33.84 511 TYR B CA 1
ATOM 9145 C C . TYR B 1 511 ? 75.500 22.101 -6.238 1.00 32.10 511 TYR B C 1
ATOM 9146 O O . TYR B 1 511 ? 74.628 21.976 -7.095 1.00 31.42 511 TYR B O 1
ATOM 9155 N N . GLY B 1 512 ? 76.624 22.795 -6.417 1.00 31.37 512 GLY B N 1
ATOM 9156 C CA . GLY B 1 512 ? 77.009 23.380 -7.702 1.00 30.04 512 GLY B CA 1
ATOM 9157 C C . GLY B 1 512 ? 77.750 22.391 -8.581 1.00 30.69 512 GLY B C 1
ATOM 9158 O O . GLY B 1 512 ? 78.199 21.362 -8.098 1.00 30.81 512 GLY B O 1
ATOM 9159 N N . THR B 1 513 ? 77.896 22.726 -9.860 1.00 30.00 513 THR B N 1
ATOM 9160 C CA . THR B 1 513 ? 78.493 21.852 -10.880 1.00 30.39 513 THR B CA 1
ATOM 9161 C C . THR B 1 513 ? 80.018 21.936 -10.902 1.00 30.82 513 THR B C 1
ATOM 9162 O O . THR B 1 513 ? 80.671 21.156 -11.594 1.00 30.66 513 THR B O 1
ATOM 9166 N N . ASP B 1 514 ? 80.574 22.877 -10.132 1.00 30.43 514 ASP B N 1
ATOM 9167 C CA . ASP B 1 514 ? 82.020 23.115 -10.082 1.00 30.49 514 ASP B CA 1
ATOM 9168 C C . ASP B 1 514 ? 82.626 22.579 -8.785 1.00 30.98 514 ASP B C 1
ATOM 9169 O O . ASP B 1 514 ? 83.745 22.961 -8.386 1.00 31.14 514 ASP B O 1
ATOM 9174 N N . GLY B 1 515 ? 81.891 21.679 -8.133 1.00 30.73 515 GLY B N 1
ATOM 9175 C CA . GLY B 1 515 ? 82.348 21.037 -6.910 1.00 31.38 515 GLY B CA 1
ATOM 9176 C C . GLY B 1 515 ? 82.195 21.922 -5.676 1.00 31.20 515 GLY B C 1
ATOM 9177 O O . GLY B 1 515 ? 82.628 21.554 -4.584 1.00 31.78 515 GLY B O 1
ATOM 9178 N N . ASN B 1 516 ? 81.598 23.094 -5.855 1.00 30.04 516 ASN B N 1
ATOM 9179 C CA . ASN B 1 516 ? 81.375 24.015 -4.746 1.00 29.88 516 ASN B CA 1
ATOM 9180 C C . ASN B 1 516 ? 79.916 24.136 -4.335 1.00 29.21 516 ASN B C 1
ATOM 9181 O O . ASN B 1 516 ? 79.005 23.640 -5.012 1.00 28.66 516 ASN B O 1
ATOM 9186 N N . VAL B 1 517 ? 79.702 24.819 -3.219 1.00 28.77 517 VAL B N 1
ATOM 9187 C CA . VAL B 1 517 ? 78.366 25.063 -2.708 1.00 29.21 517 VAL B CA 1
ATOM 9188 C C . VAL B 1 517 ? 77.828 26.358 -3.330 1.00 28.28 517 VAL B C 1
ATOM 9189 O O . VAL B 1 517 ? 78.537 27.365 -3.390 1.00 27.98 517 VAL B O 1
ATOM 9193 N N . TRP B 1 518 ? 76.596 26.311 -3.834 1.00 28.00 518 TRP B N 1
ATOM 9194 C CA . TRP B 1 518 ? 75.952 27.476 -4.463 1.00 27.56 518 TRP B CA 1
ATOM 9195 C C . TRP B 1 518 ? 74.769 27.908 -3.589 1.00 28.08 518 TRP B C 1
ATOM 9196 O O . TRP B 1 518 ? 74.359 27.162 -2.696 1.00 28.73 518 TRP B O 1
ATOM 9207 N N . GLY B 1 519 ? 74.208 29.083 -3.873 1.00 27.97 519 GLY B N 1
ATOM 9208 C CA . GLY B 1 519 ? 73.098 29.639 -3.093 1.00 28.07 519 GLY B CA 1
ATOM 9209 C C . GLY B 1 519 ? 73.035 31.157 -3.129 1.00 28.58 519 GLY B C 1
ATOM 9210 O O . GLY B 1 519 ? 72.340 31.780 -2.325 1.00 29.07 519 GLY B O 1
ATOM 9211 N N . ALA B 1 520 ? 73.789 31.756 -4.042 1.00 27.94 520 ALA B N 1
ATOM 9212 C CA . ALA B 1 520 ? 73.698 33.182 -4.308 1.00 27.91 520 ALA B CA 1
ATOM 9213 C C . ALA B 1 520 ? 73.957 33.366 -5.795 1.00 27.83 520 ALA B C 1
ATOM 9214 O O . ALA B 1 520 ? 74.947 33.976 -6.191 1.00 28.14 520 ALA B O 1
ATOM 9216 N N . GLU B 1 521 ? 73.068 32.810 -6.615 1.00 28.14 521 GLU B N 1
ATOM 9217 C CA . GLU B 1 521 ? 73.340 32.644 -8.035 1.00 28.68 521 GLU B CA 1
ATOM 9218 C C . GLU B 1 521 ? 72.395 33.452 -8.895 1.00 28.96 521 GLU B C 1
ATOM 9219 O O . GLU B 1 521 ? 71.212 33.543 -8.596 1.00 29.24 521 GLU B O 1
ATOM 9225 N N . ILE B 1 522 ? 72.925 34.016 -9.974 1.00 28.99 522 ILE B N 1
ATOM 9226 C CA . ILE B 1 522 ? 72.072 34.528 -11.033 1.00 29.88 522 ILE B CA 1
ATOM 9227 C C . ILE B 1 522 ? 72.322 33.715 -12.285 1.00 30.10 522 ILE B C 1
ATOM 9228 O O . ILE B 1 522 ? 73.454 33.610 -12.767 1.00 29.96 522 ILE B O 1
ATOM 9233 N N . LEU B 1 523 ? 71.249 33.123 -12.795 1.00 30.43 523 LEU B N 1
ATOM 9234 C CA . LEU B 1 523 ? 71.334 32.248 -13.946 1.00 30.77 523 LEU B CA 1
ATOM 9235 C C . LEU B 1 523 ? 70.543 32.843 -15.100 1.00 31.06 523 LEU B C 1
ATOM 9236 O O . LEU B 1 523 ? 69.703 33.716 -14.902 1.00 31.05 523 LEU B O 1
ATOM 9241 N N . VAL B 1 524 ? 70.847 32.393 -16.304 1.00 30.96 524 VAL B N 1
ATOM 9242 C CA . VAL B 1 524 ? 69.917 32.551 -17.410 1.00 31.48 524 VAL B CA 1
ATOM 9243 C C . VAL B 1 524 ? 69.446 31.150 -17.697 1.00 31.90 524 VAL B C 1
ATOM 9244 O O . VAL B 1 524 ? 70.253 30.284 -18.049 1.00 31.41 524 VAL B O 1
ATOM 9248 N N . CYS B 1 525 ? 68.156 30.898 -17.519 1.00 32.70 525 CYS B N 1
ATOM 9249 C CA . CYS B 1 525 ? 67.672 29.546 -17.805 1.00 34.15 525 CYS B CA 1
ATOM 9250 C C . CYS B 1 525 ? 66.287 29.428 -18.395 1.00 34.22 525 CYS B C 1
ATOM 9251 O O . CYS B 1 525 ? 65.468 30.334 -18.298 1.00 33.73 525 CYS B O 1
ATOM 9254 N N . ASP B 1 526 ? 66.054 28.283 -19.026 1.00 34.82 526 ASP B N 1
ATOM 9255 C CA . ASP B 1 526 ? 64.714 27.889 -19.452 1.00 35.52 526 ASP B CA 1
ATOM 9256 C C . ASP B 1 526 ? 64.417 26.558 -18.758 1.00 35.13 526 ASP B C 1
ATOM 9257 O O . ASP B 1 526 ? 65.094 26.217 -17.777 1.00 33.48 526 ASP B O 1
ATOM 9262 N N . LEU B 1 527 ? 63.424 25.811 -19.234 1.00 35.42 527 LEU B N 1
ATOM 9263 C CA . LEU B 1 527 ? 63.113 24.539 -18.582 1.00 35.91 527 LEU B CA 1
ATOM 9264 C C . LEU B 1 527 ? 64.046 23.397 -18.993 1.00 35.89 527 LEU B C 1
ATOM 9265 O O . LEU B 1 527 ? 63.909 22.285 -18.496 1.00 36.85 527 LEU B O 1
ATOM 9270 N N . LYS B 1 528 ? 64.999 23.665 -19.881 1.00 35.86 528 LYS B N 1
ATOM 9271 C CA . LYS B 1 528 ? 65.861 22.595 -20.372 1.00 36.27 528 LYS B CA 1
ATOM 9272 C C . LYS B 1 528 ? 67.368 22.809 -20.176 1.00 35.15 528 LYS B C 1
ATOM 9273 O O . LYS B 1 528 ? 68.149 21.918 -20.473 1.00 35.33 528 LYS B O 1
ATOM 9279 N N . SER B 1 529 ? 67.761 23.981 -19.670 1.00 33.94 529 SER B N 1
ATOM 9280 C CA . SER B 1 529 ? 69.170 24.374 -19.568 1.00 33.53 529 SER B CA 1
ATOM 9281 C C . SER B 1 529 ? 69.343 25.590 -18.669 1.00 32.32 529 SER B C 1
ATOM 9282 O O . SER B 1 529 ? 68.402 26.355 -18.453 1.00 31.96 529 SER B O 1
ATOM 9285 N N . PHE B 1 530 ? 70.553 25.765 -18.154 1.00 31.63 530 PHE B N 1
ATOM 9286 C CA . PHE B 1 530 ? 70.891 26.963 -17.382 1.00 31.28 530 PHE B CA 1
ATOM 9287 C C . PHE B 1 530 ? 72.314 27.394 -17.706 1.00 31.15 530 PHE B C 1
ATOM 9288 O O . PHE B 1 530 ? 73.159 26.564 -18.042 1.00 30.54 530 PHE B O 1
ATOM 9296 N N . GLU B 1 531 ? 72.556 28.696 -17.624 1.00 30.80 531 GLU B N 1
ATOM 9297 C CA . GLU B 1 531 ? 73.894 29.251 -17.719 1.00 30.85 531 GLU B CA 1
ATOM 9298 C C . GLU B 1 531 ? 74.080 30.082 -16.463 1.00 29.64 531 GLU B C 1
ATOM 9299 O O . GLU B 1 531 ? 73.196 30.862 -16.097 1.00 28.42 531 GLU B O 1
ATOM 9305 N N . ARG B 1 532 ? 75.218 29.914 -15.796 1.00 28.93 532 ARG B N 1
ATOM 9306 C CA . ARG B 1 532 ? 75.500 30.666 -14.571 1.00 28.48 532 ARG B CA 1
ATOM 9307 C C . ARG B 1 532 ? 76.164 31.985 -14.934 1.00 28.18 532 ARG B C 1
ATOM 9308 O O . ARG B 1 532 ? 77.191 31.981 -15.590 1.00 28.49 532 ARG B O 1
ATOM 9316 N N . ILE B 1 533 ? 75.578 33.113 -14.519 1.00 27.68 533 ILE B N 1
ATOM 9317 C CA . ILE B 1 533 ? 76.061 34.434 -14.960 1.00 27.55 533 ILE B CA 1
ATOM 9318 C C . ILE B 1 533 ? 76.822 35.174 -13.857 1.00 27.37 533 ILE B C 1
ATOM 9319 O O . ILE B 1 533 ? 77.856 35.821 -14.112 1.00 27.52 533 ILE B O 1
ATOM 9324 N N . ALA B 1 534 ? 76.297 35.098 -12.640 1.00 26.70 534 ALA B N 1
ATOM 9325 C CA . ALA B 1 534 ? 76.831 35.886 -11.544 1.00 26.54 534 ALA B CA 1
ATOM 9326 C C . ALA B 1 534 ? 76.713 35.113 -10.259 1.00 26.99 534 ALA B C 1
ATOM 9327 O O . ALA B 1 534 ? 75.809 34.272 -10.122 1.00 27.72 534 ALA B O 1
ATOM 9329 N N . HIS B 1 535 ? 77.620 35.394 -9.319 1.00 26.30 535 HIS B N 1
ATOM 9330 C CA . HIS B 1 535 ? 77.550 34.788 -7.983 1.00 27.37 535 HIS B CA 1
ATOM 9331 C C . HIS B 1 535 ? 78.359 35.577 -6.957 1.00 27.60 535 HIS B C 1
ATOM 9332 O O . HIS B 1 535 ? 79.017 36.555 -7.300 1.00 28.23 535 HIS B O 1
ATOM 9339 N N . LEU B 1 536 ? 78.269 35.181 -5.691 1.00 28.85 536 LEU B N 1
ATOM 9340 C CA . LEU B 1 536 ? 79.115 35.761 -4.641 1.00 29.63 536 LEU B CA 1
ATOM 9341 C C . LEU B 1 536 ? 80.484 35.114 -4.723 1.00 29.85 536 LEU B C 1
ATOM 9342 O O . LEU B 1 536 ? 80.586 33.913 -4.968 1.00 30.00 536 LEU B O 1
ATOM 9347 N N . LYS B 1 537 ? 81.535 35.903 -4.542 1.00 30.47 537 LYS B N 1
ATOM 9348 C CA . LYS B 1 537 ? 82.902 35.370 -4.505 1.00 31.48 537 LYS B CA 1
ATOM 9349 C C . LYS B 1 537 ? 83.024 34.266 -3.446 1.00 31.19 537 LYS B C 1
ATOM 9350 O O . LYS B 1 537 ? 82.601 34.464 -2.302 1.00 31.28 537 LYS B O 1
ATOM 9356 N N . TYR B 1 538 ? 83.584 33.117 -3.844 1.00 30.32 538 TYR B N 1
ATOM 9357 C CA . TYR B 1 538 ? 83.746 31.961 -2.960 1.00 30.81 538 TYR B CA 1
ATOM 9358 C C . TYR B 1 538 ? 84.519 32.282 -1.701 1.00 31.66 538 TYR B C 1
ATOM 9359 O O . TYR B 1 538 ? 85.570 32.916 -1.759 1.00 32.12 538 TYR B O 1
ATOM 9368 N N . LYS B 1 539 ? 83.972 31.825 -0.580 1.00 31.62 539 LYS B N 1
ATOM 9369 C CA . LYS B 1 539 ? 84.629 31.885 0.706 1.00 33.16 539 LYS B CA 1
ATOM 9370 C C . LYS B 1 539 ? 84.788 30.466 1.252 1.00 34.02 539 LYS B C 1
ATOM 9371 O O . LYS B 1 539 ? 83.900 29.624 1.073 1.00 33.72 539 LYS B O 1
ATOM 9377 N N . PRO B 1 540 ? 85.915 30.198 1.923 1.00 35.79 540 PRO B N 1
ATOM 9378 C CA . PRO B 1 540 ? 86.097 28.870 2.509 1.00 37.65 540 PRO B CA 1
ATOM 9379 C C . PRO B 1 540 ? 85.164 28.675 3.705 1.00 40.01 540 PRO B C 1
ATOM 9380 O O . PRO B 1 540 ? 84.935 29.613 4.490 1.00 40.84 540 PRO B O 1
ATOM 9384 N N . LEU B 1 541 ? 84.603 27.480 3.813 1.00 41.61 541 LEU B N 1
ATOM 9385 C CA . LEU B 1 541 ? 83.751 27.131 4.932 1.00 44.84 541 LEU B CA 1
ATOM 9386 C C . LEU B 1 541 ? 84.355 25.889 5.586 1.00 47.39 541 LEU B C 1
ATOM 9387 O O . LEU B 1 541 ? 84.297 24.800 5.023 1.00 46.07 541 LEU B O 1
ATOM 9392 N N . PRO B 1 542 ? 84.966 26.071 6.764 1.00 50.45 542 PRO B N 1
ATOM 9393 C CA . PRO B 1 542 ? 85.654 25.005 7.494 1.00 53.46 542 PRO B CA 1
ATOM 9394 C C . PRO B 1 542 ? 84.681 24.104 8.257 1.00 56.10 542 PRO B C 1
ATOM 9395 O O . PRO B 1 542 ? 83.700 24.589 8.837 1.00 56.21 542 PRO B O 1
ATOM 9399 N N . GLY B 1 543 ? 84.960 22.803 8.250 1.00 58.72 543 GLY B N 1
ATOM 9400 C CA . GLY B 1 543 ? 84.120 21.821 8.932 1.00 62.32 543 GLY B CA 1
ATOM 9401 C C . GLY B 1 543 ? 82.900 21.428 8.119 1.00 63.02 543 GLY B C 1
ATOM 9402 O O . GLY B 1 543 ? 82.316 20.370 8.357 1.00 64.06 543 GLY B O 1
ATOM 9403 N N . ASN B 1 544 ? 82.522 22.287 7.167 1.00 63.52 544 ASN B N 1
ATOM 9404 C CA . ASN B 1 544 ? 81.387 22.081 6.244 1.00 64.22 544 ASN B CA 1
ATOM 9405 C C . ASN B 1 544 ? 80.001 21.986 6.903 1.00 65.61 544 ASN B C 1
ATOM 9406 O O . ASN B 1 544 ? 79.153 22.866 6.714 1.00 65.61 544 ASN B O 1
ATOM 9411 N N . GLU B 1 545 ? 79.786 20.915 7.666 1.00 67.91 545 GLU B N 1
ATOM 9412 C CA . GLU B 1 545 ? 78.512 20.642 8.339 1.00 69.52 545 GLU B CA 1
ATOM 9413 C C . GLU B 1 545 ? 78.499 21.191 9.767 1.00 70.92 545 GLU B C 1
ATOM 9414 O O . GLU B 1 545 ? 77.434 21.440 10.336 1.00 71.54 545 GLU B O 1
ATOM 9420 N N . LEU B 1 546 ? 79.690 21.365 10.335 1.00 71.54 546 LEU B N 1
ATOM 9421 C CA . LEU B 1 546 ? 79.848 21.926 11.675 1.00 72.94 546 LEU B CA 1
ATOM 9422 C C . LEU B 1 546 ? 79.564 23.432 11.702 1.00 71.97 546 LEU B C 1
ATOM 9423 O O . LEU B 1 546 ? 79.010 23.942 12.680 1.00 73.35 546 LEU B O 1
ATOM 9428 N N . ALA B 1 547 ? 79.932 24.129 10.627 1.00 69.71 547 ALA B N 1
ATOM 9429 C CA . ALA B 1 547 ? 79.795 25.596 10.547 1.00 68.59 547 ALA B CA 1
ATOM 9430 C C . ALA B 1 547 ? 78.361 26.092 10.345 1.00 67.43 547 ALA B C 1
ATOM 9431 O O . ALA B 1 547 ? 78.084 27.279 10.537 1.00 67.43 547 ALA B O 1
ATOM 9433 N N . ILE B 1 548 ? 77.451 25.194 9.966 1.00 66.37 548 ILE B N 1
ATOM 9434 C CA . ILE B 1 548 ? 76.046 25.578 9.770 1.00 65.08 548 ILE B CA 1
ATOM 9435 C C . ILE B 1 548 ? 75.288 25.828 11.086 1.00 65.35 548 ILE B C 1
ATOM 9436 O O . ILE B 1 548 ? 74.338 26.615 11.105 1.00 65.11 548 ILE B O 1
ATOM 9441 N N . LYS B 1 549 ? 75.705 25.167 12.170 1.00 65.14 549 LYS B N 1
ATOM 9442 C CA . LYS B 1 549 ? 75.145 25.444 13.504 1.00 65.34 549 LYS B CA 1
ATOM 9443 C C . LYS B 1 549 ? 75.980 26.425 14.338 1.00 64.63 549 LYS B C 1
ATOM 9444 O O . LYS B 1 549 ? 75.425 27.319 14.976 1.00 64.95 549 LYS B O 1
ATOM 9450 N N . LYS B 1 550 ? 77.302 26.265 14.332 1.00 62.71 550 LYS B N 1
ATOM 9451 C CA . LYS B 1 550 ? 78.181 27.250 14.966 1.00 61.70 550 LYS B CA 1
ATOM 9452 C C . LYS B 1 550 ? 78.535 28.340 13.953 1.00 58.42 550 LYS B C 1
ATOM 9453 O O . LYS B 1 550 ? 79.587 28.296 13.317 1.00 57.37 550 LYS B O 1
ATOM 9459 N N . ILE B 1 551 ? 77.650 29.320 13.816 1.00 56.15 551 ILE B N 1
ATOM 9460 C CA . ILE B 1 551 ? 77.745 30.289 12.718 1.00 53.02 551 ILE B CA 1
ATOM 9461 C C . ILE B 1 551 ? 78.903 31.279 12.827 1.00 52.23 551 ILE B C 1
ATOM 9462 O O . ILE B 1 551 ? 79.236 31.953 11.840 1.00 50.61 551 ILE B O 1
ATOM 9467 N N . TYR B 1 552 ? 79.515 31.376 14.008 1.00 52.85 552 TYR B N 1
ATOM 9468 C CA . TYR B 1 552 ? 80.728 32.177 14.158 1.00 52.38 552 TYR B CA 1
ATOM 9469 C C . TYR B 1 552 ? 81.867 31.582 13.324 1.00 51.12 552 TYR B C 1
ATOM 9470 O O . TYR B 1 552 ? 82.756 32.314 12.876 1.00 50.61 552 TYR B O 1
ATOM 9479 N N . ARG B 1 553 ? 81.808 30.266 13.095 1.00 49.88 553 ARG B N 1
ATOM 9480 C CA . ARG B 1 553 ? 82.709 29.582 12.165 1.00 48.54 553 ARG B CA 1
ATOM 9481 C C . ARG B 1 553 ? 82.476 30.013 10.715 1.00 45.55 553 ARG B C 1
ATOM 9482 O O . ARG B 1 553 ? 83.419 30.143 9.931 1.00 44.44 553 ARG B O 1
ATOM 9490 N N . THR B 1 554 ? 81.216 30.228 10.359 1.00 43.85 554 THR B N 1
ATOM 9491 C CA . THR B 1 554 ? 80.892 30.742 9.027 1.00 41.18 554 THR B CA 1
ATOM 9492 C C . THR B 1 554 ? 81.498 32.128 8.826 1.00 40.39 554 THR B C 1
ATOM 9493 O O . THR B 1 554 ? 82.146 32.383 7.803 1.00 39.84 554 THR B O 1
ATOM 9497 N N . ALA B 1 555 ? 81.305 33.007 9.807 1.00 40.65 555 ALA B N 1
ATOM 9498 C CA . ALA B 1 555 ? 81.882 34.340 9.772 1.00 39.71 555 ALA B CA 1
ATOM 9499 C C . ALA B 1 555 ? 83.390 34.287 9.581 1.00 39.64 555 ALA B C 1
ATOM 9500 O O . ALA B 1 555 ? 83.924 35.006 8.732 1.00 38.95 555 ALA B O 1
ATOM 9502 N N . LEU B 1 556 ? 84.065 33.425 10.350 1.00 40.55 556 LEU B N 1
ATOM 9503 C CA . LEU B 1 556 ? 85.521 33.249 10.247 1.00 40.68 556 LEU B CA 1
ATOM 9504 C C . LEU B 1 556 ? 85.951 32.825 8.852 1.00 39.19 556 LEU B C 1
ATOM 9505 O O . LEU B 1 556 ? 86.960 33.299 8.341 1.00 39.39 556 LEU B O 1
ATOM 9510 N N . GLY B 1 557 ? 85.181 31.933 8.246 1.00 37.99 557 GLY B N 1
ATOM 9511 C CA . GLY B 1 557 ? 85.405 31.546 6.857 1.00 37.15 557 GLY B CA 1
ATOM 9512 C C . GLY B 1 557 ? 85.341 32.741 5.922 1.00 36.11 557 GLY B C 1
ATOM 9513 O O . GLY B 1 557 ? 86.219 32.936 5.090 1.00 36.51 557 GLY B O 1
ATOM 9514 N N . PHE B 1 558 ? 84.310 33.561 6.069 1.00 35.91 558 PHE B N 1
ATOM 9515 C CA . PHE B 1 558 ? 84.165 34.765 5.244 1.00 34.88 558 PHE B CA 1
ATOM 9516 C C . PHE B 1 558 ? 85.313 35.777 5.394 1.00 35.47 558 PHE B C 1
ATOM 9517 O O . PHE B 1 558 ? 85.673 36.463 4.429 1.00 35.06 558 PHE B O 1
ATOM 9525 N N . ILE B 1 559 ? 85.887 35.873 6.593 1.00 36.62 559 ILE B N 1
ATOM 9526 C CA . ILE B 1 559 ? 86.889 36.898 6.869 1.00 37.35 559 ILE B CA 1
ATOM 9527 C C . ILE B 1 559 ? 88.312 36.341 6.984 1.00 38.99 559 ILE B C 1
ATOM 9528 O O . ILE B 1 559 ? 89.218 37.040 7.461 1.00 40.02 559 ILE B O 1
ATOM 9533 N N . PHE B 1 560 ? 88.501 35.100 6.524 1.00 38.50 560 PHE B N 1
ATOM 9534 C CA . PHE B 1 560 ? 89.726 34.327 6.772 1.00 40.62 560 PHE B CA 1
ATOM 9535 C C . PHE B 1 560 ? 91.023 35.033 6.392 1.00 41.33 560 PHE B C 1
ATOM 9536 O O . PHE B 1 560 ? 92.034 34.891 7.076 1.00 42.69 560 PHE B O 1
ATOM 9544 N N . ASP B 1 561 ? 90.992 35.783 5.299 1.00 40.87 561 ASP B N 1
ATOM 9545 C CA . ASP B 1 561 ? 92.198 36.404 4.770 1.00 42.74 561 ASP B CA 1
ATOM 9546 C C . ASP B 1 561 ? 92.304 37.884 5.173 1.00 43.95 561 ASP B C 1
ATOM 9547 O O . ASP B 1 561 ? 93.134 38.620 4.641 1.00 44.43 561 ASP B O 1
ATOM 9552 N N . ASN B 1 562 ? 91.448 38.316 6.091 1.00 44.70 562 ASN B N 1
ATOM 9553 C CA . ASN B 1 562 ? 91.521 39.680 6.609 1.00 46.97 562 ASN B CA 1
ATOM 9554 C C . ASN B 1 562 ? 91.140 39.746 8.089 1.00 48.40 562 ASN B C 1
ATOM 9555 O O . ASN B 1 562 ? 90.395 40.628 8.532 1.00 48.29 562 ASN B O 1
ATOM 9560 N N . ILE B 1 563 ? 91.676 38.785 8.836 1.00 49.73 563 ILE B N 1
ATOM 9561 C CA . ILE B 1 563 ? 91.434 38.626 10.263 1.00 52.10 563 ILE B CA 1
ATOM 9562 C C . ILE B 1 563 ? 91.742 39.916 11.026 1.00 54.04 563 ILE B C 1
ATOM 9563 O O . ILE B 1 563 ? 90.949 40.332 11.874 1.00 54.89 563 ILE B O 1
ATOM 9568 N N . SER B 1 564 ? 92.873 40.549 10.692 1.00 55.31 564 SER B N 1
ATOM 9569 C CA . SER B 1 564 ? 93.312 41.830 11.287 1.00 57.20 564 SER B CA 1
ATOM 9570 C C . SER B 1 564 ? 92.195 42.845 11.433 1.00 56.83 564 SER B C 1
ATOM 9571 O O . SER B 1 564 ? 92.178 43.639 12.374 1.00 58.45 564 SER B O 1
ATOM 9574 N N . PHE B 1 565 ? 91.269 42.821 10.486 1.00 54.85 565 PHE B N 1
ATOM 9575 C CA . PHE B 1 565 ? 90.260 43.848 10.402 1.00 54.51 565 PHE B CA 1
ATOM 9576 C C . PHE B 1 565 ? 89.117 43.717 11.413 1.00 54.27 565 PHE B C 1
ATOM 9577 O O . PHE B 1 565 ? 88.418 44.689 11.677 1.00 55.05 565 PHE B O 1
ATOM 9585 N N . TYR B 1 566 ? 88.930 42.527 11.971 1.00 53.27 566 TYR B N 1
ATOM 9586 C CA . TYR B 1 566 ? 87.783 42.253 12.827 1.00 52.48 566 TYR B CA 1
ATOM 9587 C C . TYR B 1 566 ? 88.223 41.881 14.244 1.00 54.58 566 TYR B C 1
ATOM 9588 O O . TYR B 1 566 ? 87.787 40.866 14.797 1.00 54.39 566 TYR B O 1
ATOM 9597 N N . LYS B 1 567 ? 89.064 42.733 14.831 1.00 56.71 567 LYS B N 1
ATOM 9598 C CA . LYS B 1 567 ? 89.727 42.460 16.113 1.00 59.15 567 LYS B CA 1
ATOM 9599 C C . LYS B 1 567 ? 88.824 41.926 17.227 1.00 59.98 567 LYS B C 1
ATOM 9600 O O . LYS B 1 567 ? 89.105 40.871 17.807 1.00 60.16 567 LYS B O 1
ATOM 9606 N N . ASN B 1 568 ? 87.750 42.656 17.527 1.00 60.11 568 ASN B N 1
ATOM 9607 C CA . ASN B 1 568 ? 86.915 42.340 18.693 1.00 61.77 568 ASN B CA 1
ATOM 9608 C C . ASN B 1 568 ? 86.137 41.035 18.555 1.00 59.94 568 ASN B C 1
ATOM 9609 O O . ASN B 1 568 ? 86.004 40.286 19.522 1.00 61.52 568 ASN B O 1
ATOM 9614 N N . PHE B 1 569 ? 85.635 40.755 17.357 1.00 56.94 569 PHE B N 1
ATOM 9615 C CA . PHE B 1 569 ? 84.923 39.507 17.112 1.00 55.11 569 PHE B CA 1
ATOM 9616 C C . PHE B 1 569 ? 85.877 38.317 17.169 1.00 54.84 569 PHE B C 1
ATOM 9617 O O . PHE B 1 569 ? 85.556 37.282 17.763 1.00 55.36 569 PHE B O 1
ATOM 9625 N N . VAL B 1 570 ? 87.037 38.479 16.536 1.00 53.85 570 VAL B N 1
ATOM 9626 C CA . VAL B 1 570 ? 88.069 37.444 16.470 1.00 54.08 570 VAL B CA 1
ATOM 9627 C C . VAL B 1 570 ? 88.678 37.144 17.857 1.00 56.74 570 VAL B C 1
ATOM 9628 O O . VAL B 1 570 ? 88.981 35.990 18.167 1.00 56.74 570 VAL B O 1
ATOM 9632 N N . GLU B 1 571 ? 88.821 38.178 18.687 1.00 58.61 571 GLU B N 1
ATOM 9633 C CA . GLU B 1 571 ? 89.385 38.032 20.041 1.00 62.21 571 GLU B CA 1
ATOM 9634 C C . GLU B 1 571 ? 88.484 37.205 20.972 1.00 63.23 571 GLU B C 1
ATOM 9635 O O . GLU B 1 571 ? 88.962 36.611 21.940 1.00 65.53 571 GLU B O 1
ATOM 9641 N N . GLN B 1 572 ? 87.189 37.163 20.664 1.00 62.59 572 GLN B N 1
ATOM 9642 C CA . GLN B 1 572 ? 86.202 36.430 21.466 1.00 64.01 572 GLN B CA 1
ATOM 9643 C C . GLN B 1 572 ? 86.195 34.917 21.249 1.00 63.10 572 GLN B C 1
ATOM 9644 O O . GLN B 1 572 ? 85.856 34.171 22.168 1.00 64.86 572 GLN B O 1
ATOM 9650 N N . VAL B 1 573 ? 86.551 34.449 20.053 1.00 60.75 573 VAL B N 1
ATOM 9651 C CA . VAL B 1 573 ? 86.662 32.999 19.841 1.00 59.74 573 VAL B CA 1
ATOM 9652 C C . VAL B 1 573 ? 87.870 32.447 20.612 1.00 61.28 573 VAL B C 1
ATOM 9653 O O . VAL B 1 573 ? 88.919 33.100 20.691 1.00 61.53 573 VAL B O 1
ATOM 9657 N N . ASP B 1 574 ? 87.702 31.263 21.199 1.00 61.58 574 ASP B N 1
ATOM 9658 C CA . ASP B 1 574 ? 88.790 30.594 21.919 1.00 63.53 574 ASP B CA 1
ATOM 9659 C C . ASP B 1 574 ? 90.016 30.515 21.004 1.00 62.47 574 ASP B C 1
ATOM 9660 O O . ASP B 1 574 ? 89.900 30.162 19.825 1.00 59.68 574 ASP B O 1
ATOM 9665 N N . SER B 1 575 ? 91.178 30.857 21.555 1.00 64.07 575 SER B N 1
ATOM 9666 C CA . SER B 1 575 ? 92.409 31.031 20.775 1.00 63.74 575 SER B CA 1
ATOM 9667 C C . SER B 1 575 ? 92.880 29.774 20.022 1.00 62.72 575 SER B C 1
ATOM 9668 O O . SER B 1 575 ? 93.259 29.855 18.849 1.00 60.72 575 SER B O 1
ATOM 9671 N N . ARG B 1 576 ? 92.845 28.629 20.697 1.00 64.00 576 ARG B N 1
ATOM 9672 C CA . ARG B 1 576 ? 93.284 27.367 20.102 1.00 63.68 576 ARG B CA 1
ATOM 9673 C C . ARG B 1 576 ? 92.292 26.873 19.041 1.00 60.89 576 ARG B C 1
ATOM 9674 O O . ARG B 1 576 ? 92.698 26.308 18.029 1.00 59.23 576 ARG B O 1
ATOM 9682 N N . GLU B 1 577 ? 91.003 27.115 19.280 1.00 59.98 577 GLU B N 1
ATOM 9683 C CA . GLU B 1 577 ? 89.950 26.766 18.343 1.00 58.02 577 GLU B CA 1
ATOM 9684 C C . GLU B 1 577 ? 90.077 27.622 17.086 1.00 55.11 577 GLU B C 1
ATOM 9685 O O . GLU B 1 577 ? 89.879 27.133 15.977 1.00 53.02 577 GLU B O 1
ATOM 9691 N N . LEU B 1 578 ? 90.418 28.895 17.273 1.00 54.91 578 LEU B N 1
ATOM 9692 C CA . LEU B 1 578 ? 90.640 29.808 16.163 1.00 53.17 578 LEU B CA 1
ATOM 9693 C C . LEU B 1 578 ? 91.831 29.377 15.306 1.00 52.41 578 LEU B C 1
ATOM 9694 O O . LEU B 1 578 ? 91.723 29.315 14.074 1.00 50.16 578 LEU B O 1
ATOM 9699 N N . ASP B 1 579 ? 92.955 29.087 15.962 1.00 54.15 579 ASP B N 1
ATOM 9700 C CA . ASP B 1 579 ? 94.158 28.638 15.267 1.00 54.06 579 ASP B CA 1
ATOM 9701 C C . ASP B 1 579 ? 93.901 27.398 14.395 1.00 51.97 579 ASP B C 1
ATOM 9702 O O . ASP B 1 579 ? 94.329 27.345 13.236 1.00 49.84 579 ASP B O 1
ATOM 9707 N N . ILE B 1 580 ? 93.193 26.418 14.960 1.00 51.81 580 ILE B N 1
ATOM 9708 C CA . ILE B 1 580 ? 92.838 25.191 14.241 1.00 50.33 580 ILE B CA 1
ATOM 9709 C C . ILE B 1 580 ? 92.035 25.502 12.981 1.00 47.37 580 ILE B C 1
ATOM 9710 O O . ILE B 1 580 ? 92.391 25.033 11.901 1.00 46.38 580 ILE B O 1
ATOM 9715 N N . ILE B 1 581 ? 90.983 26.316 13.124 1.00 46.03 581 ILE B N 1
ATOM 9716 C CA . ILE B 1 581 ? 90.082 26.669 12.022 1.00 43.56 581 ILE B CA 1
ATOM 9717 C C . ILE B 1 581 ? 90.829 27.324 10.861 1.00 42.10 581 ILE B C 1
ATOM 9718 O O . ILE B 1 581 ? 90.605 26.984 9.699 1.00 39.56 581 ILE B O 1
ATOM 9723 N N . LEU B 1 582 ? 91.726 28.254 11.184 1.00 42.76 582 LEU B N 1
ATOM 9724 C CA . LEU B 1 582 ? 92.474 28.980 10.146 1.00 41.69 582 LEU B CA 1
ATOM 9725 C C . LEU B 1 582 ? 93.495 28.079 9.453 1.00 41.14 582 LEU B C 1
ATOM 9726 O O . LEU B 1 582 ? 93.673 28.174 8.228 1.00 39.67 582 LEU B O 1
ATOM 9731 N N . LYS B 1 583 ? 94.142 27.212 10.235 1.00 41.93 583 LYS B N 1
ATOM 9732 C CA . LYS B 1 583 ? 95.040 26.177 9.687 1.00 42.16 583 LYS B CA 1
ATOM 9733 C C . LYS B 1 583 ? 94.288 25.198 8.766 1.00 40.79 583 LYS B C 1
ATOM 9734 O O . LYS B 1 583 ? 94.791 24.835 7.699 1.00 39.68 583 LYS B O 1
ATOM 9740 N N . GLN B 1 584 ? 93.087 24.796 9.178 1.00 40.16 584 GLN B N 1
ATOM 9741 C CA . GLN B 1 584 ? 92.287 23.863 8.403 1.00 39.15 584 GLN B CA 1
ATOM 9742 C C . GLN B 1 584 ? 91.913 24.453 7.054 1.00 37.37 584 GLN B C 1
ATOM 9743 O O . GLN B 1 584 ? 92.062 23.779 6.035 1.00 36.55 584 GLN B O 1
ATOM 9749 N N . ILE B 1 585 ? 91.443 25.704 7.063 1.00 36.37 585 ILE B N 1
ATOM 9750 C CA . ILE B 1 585 ? 91.200 26.468 5.846 1.00 34.95 585 ILE B CA 1
ATOM 9751 C C . ILE B 1 585 ? 92.472 26.528 4.999 1.00 35.33 585 ILE B C 1
ATOM 9752 O O . ILE B 1 585 ? 92.445 26.176 3.827 1.00 33.53 585 ILE B O 1
ATOM 9757 N N . ASP B 1 586 ? 93.588 26.929 5.610 1.00 36.80 586 ASP B N 1
ATOM 9758 C CA . ASP B 1 586 ? 94.857 27.057 4.892 1.00 38.10 586 ASP B CA 1
ATOM 9759 C C . ASP B 1 586 ? 95.355 25.728 4.298 1.00 38.18 586 ASP B C 1
ATOM 9760 O O . ASP B 1 586 ? 95.963 25.716 3.224 1.00 37.56 586 ASP B O 1
ATOM 9765 N N . ARG B 1 587 ? 95.090 24.619 4.987 1.00 37.85 587 ARG B N 1
ATOM 9766 C CA . ARG B 1 587 ? 95.611 23.320 4.565 1.00 38.16 587 ARG B CA 1
ATOM 9767 C C . ARG B 1 587 ? 94.609 22.498 3.743 1.00 37.21 587 ARG B C 1
ATOM 9768 O O . ARG B 1 587 ? 94.928 21.389 3.324 1.00 37.38 587 ARG B O 1
ATOM 9776 N N . LYS B 1 588 ? 93.425 23.065 3.520 1.00 36.23 588 LYS B N 1
ATOM 9777 C CA . LYS B 1 588 ? 92.297 22.429 2.820 1.00 36.03 588 LYS B CA 1
ATOM 9778 C C . LYS B 1 588 ? 91.846 21.136 3.514 1.00 36.35 588 LYS B C 1
ATOM 9779 O O . LYS B 1 588 ? 91.669 20.083 2.877 1.00 36.08 588 LYS B O 1
ATOM 9785 N N . ILE B 1 589 ? 91.694 21.219 4.833 1.00 35.98 589 ILE B N 1
ATOM 9786 C CA . ILE B 1 589 ? 91.210 20.084 5.612 1.00 36.28 589 ILE B CA 1
ATOM 9787 C C . ILE B 1 589 ? 89.721 20.319 5.839 1.00 35.58 589 ILE B C 1
ATOM 9788 O O . ILE B 1 589 ? 89.336 21.344 6.410 1.00 34.67 589 ILE B O 1
ATOM 9793 N N . ASN B 1 590 ? 88.885 19.397 5.350 1.00 35.72 590 ASN B N 1
ATOM 9794 C CA . ASN B 1 590 ? 87.422 19.476 5.528 1.00 35.89 590 ASN B CA 1
ATOM 9795 C C . ASN B 1 590 ? 86.842 20.857 5.214 1.00 36.19 590 ASN B C 1
ATOM 9796 O O . ASN B 1 590 ? 86.006 21.373 5.971 1.00 36.77 590 ASN B O 1
ATOM 9801 N N . THR B 1 591 ? 87.282 21.457 4.108 1.00 35.57 591 THR B N 1
ATOM 9802 C CA . THR B 1 591 ? 86.933 22.832 3.794 1.00 35.70 591 THR B CA 1
ATOM 9803 C C . THR B 1 591 ? 86.196 22.867 2.472 1.00 35.13 591 THR B C 1
ATOM 9804 O O . THR B 1 591 ? 86.650 22.291 1.476 1.00 35.17 591 THR B O 1
ATOM 9808 N N . ALA B 1 592 ? 85.020 23.482 2.488 1.00 34.40 592 ALA B N 1
ATOM 9809 C CA . ALA B 1 592 ? 84.225 23.638 1.282 1.00 34.67 592 ALA B CA 1
ATOM 9810 C C . ALA B 1 592 ? 84.353 25.098 0.867 1.00 34.36 592 ALA B C 1
ATOM 9811 O O . ALA B 1 592 ? 84.768 25.933 1.668 1.00 35.30 592 ALA B O 1
ATOM 9813 N N . TYR B 1 593 ? 84.043 25.391 -0.386 1.00 33.55 593 TYR B N 1
ATOM 9814 C CA . TYR B 1 593 ? 83.974 26.767 -0.863 1.00 33.20 593 TYR B CA 1
ATOM 9815 C C . TYR B 1 593 ? 82.525 27.080 -1.199 1.00 32.07 593 TYR B C 1
ATOM 9816 O O . TYR B 1 593 ? 81.860 26.287 -1.875 1.00 30.54 593 TYR B O 1
ATOM 9825 N N . VAL B 1 594 ? 82.035 28.211 -0.688 1.00 31.89 594 VAL B N 1
ATOM 9826 C CA . VAL B 1 594 ? 80.605 28.540 -0.744 1.00 31.53 594 VAL B CA 1
ATOM 9827 C C . VAL B 1 594 ? 80.314 29.895 -1.383 1.00 30.91 594 VAL B C 1
ATOM 9828 O O . VAL B 1 594 ? 81.005 30.890 -1.119 1.00 31.65 594 VAL B O 1
ATOM 9832 N N . SER B 1 595 ? 79.301 29.894 -2.246 1.00 29.77 595 SER B N 1
ATOM 9833 C CA . SER B 1 595 ? 78.633 31.098 -2.728 1.00 29.69 595 SER B CA 1
ATOM 9834 C C . SER B 1 595 ? 77.203 30.945 -2.232 1.00 29.64 595 SER B C 1
ATOM 9835 O O . SER B 1 595 ? 76.436 30.157 -2.774 1.00 29.42 595 SER B O 1
ATOM 9838 N N . SER B 1 596 ? 76.855 31.660 -1.167 1.00 29.50 596 SER B N 1
ATOM 9839 C CA . SER B 1 596 ? 75.627 31.365 -0.463 1.00 29.50 596 SER B CA 1
ATOM 9840 C C . SER B 1 596 ? 75.052 32.584 0.244 1.00 29.82 596 SER B C 1
ATOM 9841 O O . SER B 1 596 ? 75.705 33.186 1.109 1.00 30.58 596 SER B O 1
ATOM 9844 N N . MET B 1 597 ? 73.804 32.899 -0.091 1.00 29.44 597 MET B N 1
ATOM 9845 C CA . MET B 1 597 ? 73.085 33.993 0.537 1.00 29.60 597 MET B CA 1
ATOM 9846 C C . MET B 1 597 ? 72.781 33.670 2.003 1.00 30.41 597 MET B C 1
ATOM 9847 O O . MET B 1 597 ? 72.917 34.528 2.879 1.00 30.51 597 MET B O 1
ATOM 9852 N N . GLY B 1 598 ? 72.391 32.422 2.259 1.00 30.82 598 GLY B N 1
ATOM 9853 C CA . GLY B 1 598 ? 72.143 31.949 3.626 1.00 32.20 598 GLY B CA 1
ATOM 9854 C C . GLY B 1 598 ? 73.356 32.066 4.524 1.00 32.87 598 GLY B C 1
ATOM 9855 O O . GLY B 1 598 ? 73.250 32.544 5.648 1.00 33.96 598 GLY B O 1
ATOM 9856 N N . ARG B 1 599 ? 74.514 31.637 4.029 1.00 32.68 599 ARG B N 1
ATOM 9857 C CA . ARG B 1 599 ? 75.749 31.740 4.811 1.00 33.72 599 ARG B CA 1
ATOM 9858 C C . ARG B 1 599 ? 76.185 33.209 4.999 1.00 33.27 599 ARG B C 1
ATOM 9859 O O . ARG B 1 599 ? 76.745 33.563 6.039 1.00 34.23 599 ARG B O 1
ATOM 9867 N N . PHE B 1 600 ? 75.943 34.038 3.986 1.00 31.97 600 PHE B N 1
ATOM 9868 C CA . PHE B 1 600 ? 76.184 35.497 4.060 1.00 32.12 600 PHE B CA 1
ATOM 9869 C C . PHE B 1 600 ? 75.369 36.112 5.200 1.00 33.17 600 PHE B C 1
ATOM 9870 O O . PHE B 1 600 ? 75.906 36.846 6.022 1.00 34.25 600 PHE B O 1
ATOM 9878 N N . PHE B 1 601 ? 74.082 35.782 5.262 1.00 33.45 601 PHE B N 1
ATOM 9879 C CA . PHE B 1 601 ? 73.226 36.178 6.373 1.00 34.99 601 PHE B CA 1
ATOM 9880 C C . PHE B 1 601 ? 73.771 35.692 7.720 1.00 36.66 601 PHE B C 1
ATOM 9881 O O . PHE B 1 601 ? 73.762 36.437 8.719 1.00 37.40 601 PHE B O 1
ATOM 9889 N N . ASP B 1 602 ? 74.246 34.445 7.748 1.00 36.67 602 ASP B N 1
ATOM 9890 C CA . ASP B 1 602 ? 74.843 33.883 8.967 1.00 38.53 602 ASP B CA 1
ATOM 9891 C C . ASP B 1 602 ? 76.112 34.622 9.404 1.00 38.24 602 ASP B C 1
ATOM 9892 O O . ASP B 1 602 ? 76.305 34.899 10.598 1.00 39.56 602 ASP B O 1
ATOM 9897 N N . ALA B 1 603 ? 76.974 34.927 8.439 1.00 36.72 603 ALA B N 1
ATOM 9898 C CA . ALA B 1 603 ? 78.184 35.705 8.699 1.00 37.15 603 ALA B CA 1
ATOM 9899 C C . ALA B 1 603 ? 77.863 37.062 9.350 1.00 37.92 603 ALA B C 1
ATOM 9900 O O . ALA B 1 603 ? 78.513 37.453 10.320 1.00 39.05 603 ALA B O 1
ATOM 9902 N N . VAL B 1 604 ? 76.859 37.760 8.816 1.00 37.58 604 VAL B N 1
ATOM 9903 C CA . VAL B 1 604 ? 76.442 39.074 9.333 1.00 38.70 604 VAL B CA 1
ATOM 9904 C C . VAL B 1 604 ? 75.930 38.959 10.773 1.00 40.52 604 VAL B C 1
ATOM 9905 O O . VAL B 1 604 ? 76.360 39.713 11.654 1.00 41.67 604 VAL B O 1
ATOM 9909 N N . ALA B 1 605 ? 75.007 38.021 10.991 1.00 40.67 605 ALA B N 1
ATOM 9910 C CA . ALA B 1 605 ? 74.379 37.814 12.298 1.00 42.85 605 ALA B CA 1
ATOM 9911 C C . ALA B 1 605 ? 75.396 37.496 13.381 1.00 44.46 605 ALA B C 1
ATOM 9912 O O . ALA B 1 605 ? 75.255 37.954 14.511 1.00 46.41 605 ALA B O 1
ATOM 9914 N N . ALA B 1 606 ? 76.412 36.706 13.036 1.00 44.17 606 ALA B N 1
ATOM 9915 C CA . ALA B 1 606 ? 77.480 36.374 13.973 1.00 45.52 606 ALA B CA 1
ATOM 9916 C C . ALA B 1 606 ? 78.315 37.612 14.273 1.00 46.46 606 ALA B C 1
ATOM 9917 O O . ALA B 1 606 ? 78.584 37.923 15.445 1.00 48.29 606 ALA B O 1
ATOM 9919 N N . LEU B 1 607 ? 78.698 38.332 13.219 1.00 45.32 607 LEU B N 1
ATOM 9920 C CA . LEU B 1 607 ? 79.584 39.503 13.351 1.00 46.29 607 LEU B CA 1
ATOM 9921 C C . LEU B 1 607 ? 79.020 40.610 14.224 1.00 47.65 607 LEU B C 1
ATOM 9922 O O . LEU B 1 607 ? 79.758 41.255 14.982 1.00 48.90 607 LEU B O 1
ATOM 9927 N N . ILE B 1 608 ? 77.714 40.826 14.144 1.00 47.74 608 ILE B N 1
ATOM 9928 C CA . ILE B 1 608 ? 77.110 41.890 14.946 1.00 50.04 608 ILE B CA 1
ATOM 9929 C C . ILE B 1 608 ? 76.490 41.385 16.251 1.00 52.24 608 ILE B C 1
ATOM 9930 O O . ILE B 1 608 ? 75.763 42.111 16.916 1.00 53.42 608 ILE B O 1
ATOM 9935 N N . GLY B 1 609 ? 76.787 40.135 16.600 1.00 53.41 609 GLY B N 1
ATOM 9936 C CA . GLY B 1 609 ? 76.424 39.574 17.913 1.00 56.29 609 GLY B CA 1
ATOM 9937 C C . GLY B 1 609 ? 74.944 39.281 18.090 1.00 57.29 609 GLY B C 1
ATOM 9938 O O . GLY B 1 609 ? 74.427 39.357 19.196 1.00 59.26 609 GLY B O 1
ATOM 9939 N N . VAL B 1 610 ? 74.257 38.967 16.996 1.00 56.53 610 VAL B N 1
ATOM 9940 C CA . VAL B 1 610 ? 72.858 38.537 17.059 1.00 57.76 610 VAL B CA 1
ATOM 9941 C C . VAL B 1 610 ? 72.823 37.149 17.702 1.00 59.43 610 VAL B C 1
ATOM 9942 O O . VAL B 1 610 ? 72.064 36.902 18.635 1.00 61.25 610 VAL B O 1
ATOM 9946 N N . ARG B 1 611 ? 73.671 36.262 17.190 1.00 59.56 611 ARG B N 1
ATOM 9947 C CA . ARG B 1 611 ? 73.860 34.911 17.714 1.00 61.59 611 ARG B CA 1
ATOM 9948 C C . ARG B 1 611 ? 75.241 34.433 17.296 1.00 60.85 611 ARG B C 1
ATOM 9949 O O . ARG B 1 611 ? 75.747 34.839 16.247 1.00 59.40 611 ARG B O 1
ATOM 9957 N N . LYS B 1 612 ? 75.850 33.576 18.107 1.00 62.34 612 LYS B N 1
ATOM 9958 C CA . LYS B 1 612 ? 77.083 32.903 17.703 1.00 61.77 612 LYS B CA 1
ATOM 9959 C C . LYS B 1 612 ? 76.812 31.440 17.333 1.00 61.07 612 LYS B C 1
ATOM 9960 O O . LYS B 1 612 ? 77.567 30.834 16.571 1.00 59.55 612 LYS B O 1
ATOM 9966 N N . GLU B 1 613 ? 75.724 30.888 17.870 1.00 61.91 613 GLU B N 1
ATOM 9967 C CA . GLU B 1 613 ? 75.275 29.540 17.520 1.00 61.67 613 GLU B CA 1
ATOM 9968 C C . GLU B 1 613 ? 73.774 29.510 17.251 1.00 61.29 613 GLU B C 1
ATOM 9969 O O . GLU B 1 613 ? 73.014 30.286 17.839 1.00 62.28 613 GLU B O 1
ATOM 9975 N N . VAL B 1 614 ? 73.354 28.615 16.361 1.00 60.05 614 VAL B N 1
ATOM 9976 C CA . VAL B 1 614 ? 71.930 28.429 16.069 1.00 60.01 614 VAL B CA 1
ATOM 9977 C C . VAL B 1 614 ? 71.457 27.004 16.381 1.00 61.36 614 VAL B C 1
ATOM 9978 O O . VAL B 1 614 ? 72.237 26.052 16.305 1.00 61.29 614 VAL B O 1
ATOM 9982 N N . LEU B 1 615 ? 70.178 26.879 16.732 1.00 62.79 615 LEU B N 1
ATOM 9983 C CA . LEU B 1 615 ? 69.547 25.590 17.032 1.00 64.44 615 LEU B CA 1
ATOM 9984 C C . LEU B 1 615 ? 68.893 24.961 15.801 1.00 63.15 615 LEU B C 1
ATOM 9985 O O . LEU B 1 615 ? 68.737 23.744 15.737 1.00 63.71 615 LEU B O 1
ATOM 9990 N N . PHE B 1 616 ? 68.501 25.791 14.835 1.00 61.73 616 PHE B N 1
ATOM 9991 C CA . PHE B 1 616 ? 67.991 25.301 13.549 1.00 60.49 616 PHE B CA 1
ATOM 9992 C C . PHE B 1 616 ? 68.501 26.168 12.394 1.00 58.68 616 PHE B C 1
ATOM 9993 O O . PHE B 1 616 ? 68.832 27.339 12.587 1.00 57.93 616 PHE B O 1
ATOM 10001 N N . GLU B 1 617 ? 68.539 25.586 11.198 1.00 57.80 617 GLU B N 1
ATOM 10002 C CA . GLU B 1 617 ? 69.306 26.138 10.076 1.00 56.80 617 GLU B CA 1
ATOM 10003 C C . GLU B 1 617 ? 69.128 27.637 9.767 1.00 55.41 617 GLU B C 1
ATOM 10004 O O . GLU B 1 617 ? 70.114 28.382 9.742 1.00 55.53 617 GLU B O 1
ATOM 10010 N N . GLY B 1 618 ? 67.896 28.083 9.536 1.00 54.49 618 GLY B N 1
ATOM 10011 C CA . GLY B 1 618 ? 67.670 29.488 9.142 1.00 52.08 618 GLY B CA 1
ATOM 10012 C C . GLY B 1 618 ? 67.429 30.452 10.297 1.00 52.27 618 GLY B C 1
ATOM 10013 O O . GLY B 1 618 ? 66.988 31.585 10.086 1.00 51.85 618 GLY B O 1
ATOM 10014 N N . GLN B 1 619 ? 67.731 30.019 11.518 1.00 52.33 619 GLN B N 1
ATOM 10015 C CA . GLN B 1 619 ? 67.418 30.819 12.701 1.00 52.56 619 GLN B CA 1
ATOM 10016 C C . GLN B 1 619 ? 68.029 32.215 12.659 1.00 51.29 619 GLN B C 1
ATOM 10017 O O . GLN B 1 619 ? 67.330 33.206 12.870 1.00 51.18 619 GLN B O 1
ATOM 10023 N N . ALA B 1 620 ? 69.326 32.288 12.375 1.00 49.64 620 ALA B N 1
ATOM 10024 C CA . ALA B 1 620 ? 70.042 33.559 12.414 1.00 49.01 620 ALA B CA 1
ATOM 10025 C C . ALA B 1 620 ? 69.524 34.546 11.372 1.00 47.16 620 ALA B C 1
ATOM 10026 O O . ALA B 1 620 ? 69.442 35.738 11.642 1.00 47.42 620 ALA B O 1
ATOM 10028 N N . ALA B 1 621 ? 69.175 34.034 10.193 1.00 44.97 621 ALA B N 1
ATOM 10029 C CA . ALA B 1 621 ? 68.625 34.850 9.110 1.00 43.59 621 ALA B CA 1
ATOM 10030 C C . ALA B 1 621 ? 67.266 35.427 9.498 1.00 44.33 621 ALA B C 1
ATOM 10031 O O . ALA B 1 621 ? 66.982 36.602 9.238 1.00 43.84 621 ALA B O 1
ATOM 10033 N N . MET B 1 622 ? 66.445 34.597 10.139 1.00 45.17 622 MET B N 1
ATOM 10034 C CA . MET B 1 622 ? 65.122 35.007 10.612 1.00 46.56 622 MET B CA 1
ATOM 10035 C C . MET B 1 622 ? 65.183 36.086 11.683 1.00 47.70 622 MET B C 1
ATOM 10036 O O . MET B 1 622 ? 64.380 37.021 11.664 1.00 48.08 622 MET B O 1
ATOM 10041 N N . GLU B 1 623 ? 66.138 35.969 12.601 1.00 48.03 623 GLU B N 1
ATOM 10042 C CA . GLU B 1 623 ? 66.305 36.980 13.649 1.00 49.61 623 GLU B CA 1
ATOM 10043 C C . GLU B 1 623 ? 66.856 38.292 13.102 1.00 48.44 623 GLU B C 1
ATOM 10044 O O . GLU B 1 623 ? 66.498 39.350 13.602 1.00 49.00 623 GLU B O 1
ATOM 10050 N N . LEU B 1 624 ? 67.718 38.218 12.082 1.00 46.36 624 LEU B N 1
ATOM 10051 C CA . LEU B 1 624 ? 68.212 39.421 11.397 1.00 45.55 624 LEU B CA 1
ATOM 10052 C C . LEU B 1 624 ? 67.088 40.220 10.747 1.00 45.44 624 LEU B C 1
ATOM 10053 O O . LEU B 1 624 ? 66.992 41.447 10.926 1.00 45.70 624 LEU B O 1
ATOM 10058 N N . GLU B 1 625 ? 66.252 39.523 9.980 1.00 44.53 625 GLU B N 1
ATOM 10059 C CA . GLU B 1 625 ? 65.094 40.139 9.348 1.00 44.80 625 GLU B CA 1
ATOM 10060 C C . GLU B 1 625 ? 64.150 40.763 10.376 1.00 46.39 625 GLU B C 1
ATOM 10061 O O . GLU B 1 625 ? 63.703 41.895 10.191 1.00 46.51 625 GLU B O 1
ATOM 10067 N N . SER B 1 626 ? 63.852 40.026 11.447 1.00 47.75 626 SER B N 1
ATOM 10068 C CA . SER B 1 626 ? 62.898 40.488 12.468 1.00 50.26 626 SER B CA 1
ATOM 10069 C C . SER B 1 626 ? 63.295 41.770 13.201 1.00 51.46 626 SER B C 1
ATOM 10070 O O . SER B 1 626 ? 62.427 42.558 13.573 1.00 52.44 626 SER B O 1
ATOM 10073 N N . LEU B 1 627 ? 64.594 41.981 13.412 1.00 51.47 627 LEU B N 1
ATOM 10074 C CA . LEU B 1 627 ? 65.054 43.164 14.153 1.00 53.03 627 LEU B CA 1
ATOM 10075 C C . LEU B 1 627 ? 65.300 44.396 13.267 1.00 52.29 627 LEU B C 1
ATOM 10076 O O . LEU B 1 627 ? 65.587 45.474 13.769 1.00 53.03 627 LEU B O 1
ATOM 10081 N N . MET B 1 628 ? 65.194 44.223 11.955 1.00 50.68 628 MET B N 1
ATOM 10082 C CA . MET B 1 628 ? 65.444 45.298 10.996 1.00 50.57 628 MET B CA 1
ATOM 10083 C C . MET B 1 628 ? 64.566 46.552 11.214 1.00 51.79 628 MET B C 1
ATOM 10084 O O . MET B 1 628 ? 63.377 46.444 11.523 1.00 52.67 628 MET B O 1
ATOM 10089 N N . ALA B 1 629 ? 65.181 47.731 11.078 1.00 52.08 629 ALA B N 1
ATOM 10090 C CA . ALA B 1 629 ? 64.468 49.013 11.091 1.00 53.31 629 ALA B CA 1
ATOM 10091 C C . ALA B 1 629 ? 64.306 49.547 9.669 1.00 52.10 629 ALA B C 1
ATOM 10092 O O . ALA B 1 629 ? 65.042 49.149 8.768 1.00 50.64 629 ALA B O 1
ATOM 10094 N N . GLU B 1 630 ? 63.341 50.441 9.467 1.00 52.74 630 GLU B N 1
ATOM 10095 C CA . GLU B 1 630 ? 63.117 51.062 8.157 1.00 52.12 630 GLU B CA 1
ATOM 10096 C C . GLU B 1 630 ? 64.297 51.966 7.786 1.00 50.65 630 GLU B C 1
ATOM 10097 O O . GLU B 1 630 ? 64.737 52.786 8.596 1.00 51.62 630 GLU B O 1
ATOM 10103 N N . SER B 1 631 ? 64.815 51.802 6.572 1.00 48.04 631 SER B N 1
ATOM 10104 C CA . SER B 1 631 ? 65.893 52.654 6.059 1.00 46.66 631 SER B CA 1
ATOM 10105 C C . SER B 1 631 ? 66.064 52.464 4.555 1.00 44.80 631 SER B C 1
ATOM 10106 O O . SER B 1 631 ? 65.703 51.415 4.013 1.00 43.54 631 SER B O 1
ATOM 10109 N N . GLU B 1 632 ? 66.616 53.481 3.893 1.00 43.94 632 GLU B N 1
ATOM 10110 C CA . GLU B 1 632 ? 66.994 53.372 2.486 1.00 42.61 632 GLU B CA 1
ATOM 10111 C C . GLU B 1 632 ? 68.514 53.205 2.332 1.00 41.34 632 GLU B C 1
ATOM 10112 O O . GLU B 1 632 ? 69.013 52.951 1.234 1.00 39.75 632 GLU B O 1
ATOM 10118 N N . GLU B 1 633 ? 69.247 53.337 3.436 1.00 41.66 633 GLU B N 1
ATOM 10119 C CA . GLU B 1 633 ? 70.712 53.267 3.400 1.00 41.55 633 GLU B CA 1
ATOM 10120 C C . GLU B 1 633 ? 71.233 51.846 3.176 1.00 39.70 633 GLU B C 1
ATOM 10121 O O . GLU B 1 633 ? 70.530 50.873 3.445 1.00 39.26 633 GLU B O 1
ATOM 10127 N N . TYR B 1 634 ? 72.465 51.746 2.681 1.00 38.64 634 TYR B N 1
ATOM 10128 C CA . TYR B 1 634 ? 73.058 50.469 2.284 1.00 37.22 634 TYR B CA 1
ATOM 10129 C C . TYR B 1 634 ? 74.580 50.579 2.195 1.00 37.05 634 TYR B C 1
ATOM 10130 O O . TYR B 1 634 ? 75.141 51.671 2.306 1.00 38.09 634 TYR B O 1
ATOM 10139 N N . TYR B 1 635 ? 75.241 49.447 1.996 1.00 36.00 635 TYR B N 1
ATOM 10140 C CA . TYR B 1 635 ? 76.702 49.408 1.956 1.00 36.63 635 TYR B CA 1
ATOM 10141 C C . TYR B 1 635 ? 77.232 49.524 0.540 1.00 36.07 635 TYR B C 1
ATOM 10142 O O . TYR B 1 635 ? 76.524 49.190 -0.416 1.00 35.78 635 TYR B O 1
ATOM 10151 N N . GLU B 1 636 ? 78.463 50.004 0.397 1.00 37.00 636 GLU B N 1
ATOM 10152 C CA . GLU B 1 636 ? 79.061 50.099 -0.930 1.00 38.07 636 GLU B CA 1
ATOM 10153 C C . GLU B 1 636 ? 79.434 48.693 -1.427 1.00 37.22 636 GLU B C 1
ATOM 10154 O O . GLU B 1 636 ? 79.681 47.768 -0.629 1.00 36.39 636 GLU B O 1
ATOM 10160 N N . TYR B 1 637 ? 79.429 48.526 -2.744 1.00 36.47 637 TYR B N 1
ATOM 10161 C CA . TYR B 1 637 ? 79.811 47.258 -3.361 1.00 36.30 637 TYR B CA 1
ATOM 10162 C C . TYR B 1 637 ? 80.272 47.537 -4.777 1.00 37.07 637 TYR B C 1
ATOM 10163 O O . TYR B 1 637 ? 79.928 48.573 -5.368 1.00 35.55 637 TYR B O 1
ATOM 10172 N N . GLU B 1 638 ? 81.041 46.602 -5.317 1.00 37.61 638 GLU B N 1
ATOM 10173 C CA . GLU B 1 638 ? 81.464 46.683 -6.698 1.00 39.39 638 GLU B CA 1
ATOM 10174 C C . GLU B 1 638 ? 81.174 45.344 -7.355 1.00 38.20 638 GLU B C 1
ATOM 10175 O O . GLU B 1 638 ? 81.501 44.299 -6.799 1.00 37.47 638 GLU B O 1
ATOM 10181 N N . ILE B 1 639 ? 80.542 45.381 -8.527 1.00 37.86 639 ILE B N 1
ATOM 10182 C CA . ILE B 1 639 ? 80.392 44.186 -9.351 1.00 37.32 639 ILE B CA 1
ATOM 10183 C C . ILE B 1 639 ? 81.722 43.953 -10.060 1.00 37.49 639 ILE B C 1
ATOM 10184 O O . ILE B 1 639 ? 82.215 44.821 -10.770 1.00 37.50 639 ILE B O 1
ATOM 10189 N N . LEU B 1 640 ? 82.308 42.782 -9.838 1.00 37.73 640 LEU B N 1
ATOM 10190 C CA . LEU B 1 640 ? 83.619 42.463 -10.369 1.00 38.93 640 LEU B CA 1
ATOM 10191 C C . LEU B 1 640 ? 83.469 41.567 -11.576 1.00 39.60 640 LEU B C 1
ATOM 10192 O O . LEU B 1 640 ? 82.666 40.628 -11.562 1.00 38.66 640 LEU B O 1
ATOM 10197 N N . LYS B 1 641 ? 84.232 41.875 -12.617 1.00 41.13 641 LYS B N 1
ATOM 10198 C CA . LYS B 1 641 ? 84.234 41.089 -13.836 1.00 42.84 641 LYS B CA 1
ATOM 10199 C C . LYS B 1 641 ? 85.387 40.077 -13.788 1.00 43.70 641 LYS B C 1
ATOM 10200 O O . LYS B 1 641 ? 86.535 40.398 -14.119 1.00 44.53 641 LYS B O 1
ATOM 10206 N N . GLU B 1 642 ? 85.079 38.865 -13.340 1.00 43.49 642 GLU B N 1
ATOM 10207 C CA . GLU B 1 642 ? 86.092 37.815 -13.221 1.00 44.66 642 GLU B CA 1
ATOM 10208 C C . GLU B 1 642 ? 85.799 36.744 -14.272 1.00 44.66 642 GLU B C 1
ATOM 10209 O O . GLU B 1 642 ? 85.617 37.100 -15.437 1.00 45.53 642 GLU B O 1
ATOM 10215 N N . ASP B 1 643 ? 85.739 35.462 -13.917 1.00 44.42 643 ASP B N 1
ATOM 10216 C CA . ASP B 1 643 ? 85.229 34.465 -14.887 1.00 44.86 643 ASP B CA 1
ATOM 10217 C C . ASP B 1 643 ? 83.742 34.735 -15.162 1.00 43.56 643 ASP B C 1
ATOM 10218 O O . ASP B 1 643 ? 83.253 34.632 -16.302 1.00 44.15 643 ASP B O 1
ATOM 10223 N N . ARG B 1 644 ? 83.046 35.107 -14.096 1.00 41.62 644 ARG B N 1
ATOM 10224 C CA . ARG B 1 644 ? 81.658 35.514 -14.158 1.00 40.47 644 ARG B CA 1
ATOM 10225 C C . ARG B 1 644 ? 81.547 36.840 -13.407 1.00 39.05 644 ARG B C 1
ATOM 10226 O O . ARG B 1 644 ? 82.555 37.319 -12.877 1.00 39.64 644 ARG B O 1
ATOM 10234 N N . TYR B 1 645 ? 80.358 37.443 -13.376 1.00 36.36 645 TYR B N 1
ATOM 10235 C CA . TYR B 1 645 ? 80.153 38.633 -12.553 1.00 35.15 645 TYR B CA 1
ATOM 10236 C C . TYR B 1 645 ? 80.092 38.200 -11.097 1.00 33.83 645 TYR B C 1
ATOM 10237 O O . TYR B 1 645 ? 79.381 37.264 -10.753 1.00 32.84 645 TYR B O 1
ATOM 10246 N N . VAL B 1 646 ? 80.855 38.876 -10.252 1.00 32.83 646 VAL B N 1
ATOM 10247 C CA . VAL B 1 646 ? 81.040 38.443 -8.885 1.00 32.76 646 VAL B CA 1
ATOM 10248 C C . VAL B 1 646 ? 80.990 39.648 -7.923 1.00 32.45 646 VAL B C 1
ATOM 10249 O O . VAL B 1 646 ? 81.421 40.750 -8.272 1.00 32.67 646 VAL B O 1
ATOM 10253 N N . ILE B 1 647 ? 80.431 39.430 -6.734 1.00 31.76 647 ILE B N 1
ATOM 10254 C CA . ILE B 1 647 ? 80.458 40.415 -5.649 1.00 31.64 647 ILE B CA 1
ATOM 10255 C C . ILE B 1 647 ? 81.184 39.763 -4.472 1.00 31.25 647 ILE B C 1
ATOM 10256 O O . ILE B 1 647 ? 80.894 38.626 -4.114 1.00 30.39 647 ILE B O 1
ATOM 10261 N N . ASP B 1 648 ? 82.127 40.488 -3.883 1.00 31.13 648 ASP B N 1
ATOM 10262 C CA . ASP B 1 648 ? 82.878 39.976 -2.743 1.00 30.83 648 ASP B CA 1
ATOM 10263 C C . ASP B 1 648 ? 82.146 40.309 -1.453 1.00 30.89 648 ASP B C 1
ATOM 10264 O O . ASP B 1 648 ? 82.123 41.476 -1.028 1.00 30.94 648 ASP B O 1
ATOM 10269 N N . PRO B 1 649 ? 81.541 39.287 -0.821 1.00 30.80 649 PRO B N 1
ATOM 10270 C CA . PRO B 1 649 ? 80.783 39.530 0.406 1.00 31.69 649 PRO B CA 1
ATOM 10271 C C . PRO B 1 649 ? 81.611 40.095 1.574 1.00 33.05 649 PRO B C 1
ATOM 10272 O O . PRO B 1 649 ? 81.050 40.820 2.403 1.00 33.40 649 PRO B O 1
ATOM 10276 N N . GLU B 1 650 ? 82.912 39.817 1.656 1.00 33.77 650 GLU B N 1
ATOM 10277 C CA . GLU B 1 650 ? 83.621 40.334 2.840 1.00 35.83 650 GLU B CA 1
ATOM 10278 C C . GLU B 1 650 ? 83.936 41.807 2.788 1.00 36.08 650 GLU B C 1
ATOM 10279 O O . GLU B 1 650 ? 84.116 42.413 3.833 1.00 36.67 650 GLU B O 1
ATOM 10285 N N . LEU B 1 651 ? 83.982 42.387 1.584 1.00 34.97 651 LEU B N 1
ATOM 10286 C CA . LEU B 1 651 ? 84.141 43.837 1.472 1.00 36.03 651 LEU B CA 1
ATOM 10287 C C . LEU B 1 651 ? 82.906 44.555 2.009 1.00 35.55 651 LEU B C 1
ATOM 10288 O O . LEU B 1 651 ? 82.994 45.702 2.439 1.00 36.09 651 LEU B O 1
ATOM 10293 N N . ILE B 1 652 ? 81.763 43.867 1.981 1.00 34.25 652 ILE B N 1
ATOM 10294 C CA . ILE B 1 652 ? 80.524 44.367 2.592 1.00 34.27 652 ILE B CA 1
ATOM 10295 C C . ILE B 1 652 ? 80.594 44.140 4.109 1.00 35.37 652 ILE B C 1
ATOM 10296 O O . ILE B 1 652 ? 80.308 45.037 4.889 1.00 36.41 652 ILE B O 1
ATOM 10301 N N . LEU B 1 653 ? 81.018 42.944 4.517 1.00 35.29 653 LEU B N 1
ATOM 10302 C CA . LEU B 1 653 ? 81.276 42.650 5.933 1.00 36.04 653 LEU B CA 1
ATOM 10303 C C . LEU B 1 653 ? 82.240 43.622 6.601 1.00 37.41 653 LEU B C 1
ATOM 10304 O O . LEU B 1 653 ? 82.064 43.934 7.781 1.00 38.76 653 LEU B O 1
ATOM 10309 N N . ARG B 1 654 ? 83.248 44.112 5.874 1.00 37.50 654 ARG B N 1
ATOM 10310 C CA . ARG B 1 654 ? 84.171 45.105 6.457 1.00 39.86 654 ARG B CA 1
ATOM 10311 C C . ARG B 1 654 ? 83.405 46.344 6.916 1.00 40.06 654 ARG B C 1
ATOM 10312 O O . ARG B 1 654 ? 83.654 46.865 7.994 1.00 40.97 654 ARG B O 1
ATOM 10320 N N . GLN B 1 655 ? 82.463 46.802 6.094 1.00 38.94 655 GLN B N 1
ATOM 10321 C CA . GLN B 1 655 ? 81.688 47.999 6.429 1.00 39.13 655 GLN B CA 1
ATOM 10322 C C . GLN B 1 655 ? 80.714 47.754 7.573 1.00 39.51 655 GLN B C 1
ATOM 10323 O O . GLN B 1 655 ? 80.532 48.620 8.427 1.00 40.43 655 GLN B O 1
ATOM 10329 N N . ILE B 1 656 ? 80.101 46.572 7.574 1.00 38.81 656 ILE B N 1
ATOM 10330 C CA . ILE B 1 656 ? 79.145 46.166 8.603 1.00 39.22 656 ILE B CA 1
ATOM 10331 C C . ILE B 1 656 ? 79.832 46.192 9.976 1.00 41.71 656 ILE B C 1
ATOM 10332 O O . ILE B 1 656 ? 79.272 46.695 10.961 1.00 42.44 656 ILE B O 1
ATOM 10337 N N . TYR B 1 657 ? 81.053 45.665 10.030 1.00 42.64 657 TYR B N 1
ATOM 10338 C CA . TYR B 1 657 ? 81.808 45.651 11.290 1.00 45.23 657 TYR B CA 1
ATOM 10339 C C . TYR B 1 657 ? 82.278 47.037 11.715 1.00 46.95 657 TYR B C 1
ATOM 10340 O O . TYR B 1 657 ? 82.351 47.327 12.918 1.00 48.59 657 TYR B O 1
ATOM 10349 N N . GLU B 1 658 ? 82.611 47.885 10.741 1.00 47.00 658 GLU B N 1
ATOM 10350 C CA . GLU B 1 658 ? 82.956 49.283 11.033 1.00 49.62 658 GLU B CA 1
ATOM 10351 C C . GLU B 1 658 ? 81.792 49.979 11.717 1.00 49.82 658 GLU B C 1
ATOM 10352 O O . GLU B 1 658 ? 81.982 50.641 12.737 1.00 51.74 658 GLU B O 1
ATOM 10358 N N . ASP B 1 659 ? 80.594 49.807 11.156 1.00 48.02 659 ASP B N 1
ATOM 10359 C CA . ASP B 1 659 ? 79.360 50.344 11.736 1.00 48.42 659 ASP B CA 1
ATOM 10360 C C . ASP B 1 659 ? 79.138 49.816 13.148 1.00 49.91 659 ASP B C 1
ATOM 10361 O O . ASP B 1 659 ? 78.808 50.574 14.060 1.00 50.89 659 ASP B O 1
ATOM 10366 N N . TYR B 1 660 ? 79.326 48.512 13.321 1.00 49.66 660 TYR B N 1
ATOM 10367 C CA . TYR B 1 660 ? 79.107 47.873 14.611 1.00 51.42 660 TYR B CA 1
ATOM 10368 C C . TYR B 1 660 ? 80.047 48.432 15.673 1.00 53.18 660 TYR B C 1
ATOM 10369 O O . TYR B 1 660 ? 79.621 48.732 16.789 1.00 54.73 660 TYR B O 1
ATOM 10378 N N . MET B 1 661 ? 81.310 48.613 15.291 1.00 53.09 661 MET B N 1
ATOM 10379 C CA . MET B 1 661 ? 82.324 49.230 16.143 1.00 55.22 661 MET B CA 1
ATOM 10380 C C . MET B 1 661 ? 82.017 50.692 16.491 1.00 56.79 661 MET B C 1
ATOM 10381 O O . MET B 1 661 ? 82.387 51.169 17.564 1.00 58.64 661 MET B O 1
ATOM 10386 N N . LYS B 1 662 ? 81.346 51.396 15.586 1.00 55.93 662 LYS B N 1
ATOM 10387 C CA . LYS B 1 662 ? 80.953 52.785 15.844 1.00 57.87 662 LYS B CA 1
ATOM 10388 C C . LYS B 1 662 ? 79.732 52.862 16.764 1.00 58.76 662 LYS B C 1
ATOM 10389 O O . LYS B 1 662 ? 79.307 53.948 17.154 1.00 60.09 662 LYS B O 1
ATOM 10395 N N . GLY B 1 663 ? 79.169 51.702 17.100 1.00 58.29 663 GLY B N 1
ATOM 10396 C CA . GLY B 1 663 ? 78.063 51.630 18.049 1.00 59.52 663 GLY B CA 1
ATOM 10397 C C . GLY B 1 663 ? 76.687 51.760 17.423 1.00 58.61 663 GLY B C 1
ATOM 10398 O O . GLY B 1 663 ? 75.709 51.982 18.124 1.00 59.49 663 GLY B O 1
ATOM 10399 N N . PHE B 1 664 ? 76.607 51.611 16.102 1.00 56.58 664 PHE B N 1
ATOM 10400 C CA . PHE B 1 664 ? 75.323 51.657 15.407 1.00 55.91 664 PHE B CA 1
ATOM 10401 C C . PHE B 1 664 ? 74.381 50.536 15.867 1.00 55.91 664 PHE B C 1
ATOM 10402 O O . PHE B 1 664 ? 74.829 49.466 16.287 1.00 55.76 664 PHE B O 1
ATOM 10410 N N . GLU B 1 665 ? 73.080 50.801 15.796 1.00 56.01 665 GLU B N 1
ATOM 10411 C CA . GLU B 1 665 ? 72.044 49.834 16.156 1.00 56.38 665 GLU B CA 1
ATOM 10412 C C . GLU B 1 665 ? 72.059 48.628 15.218 1.00 53.94 665 GLU B C 1
ATOM 10413 O O . GLU B 1 665 ? 72.255 48.793 14.014 1.00 51.91 665 GLU B O 1
ATOM 10419 N N . LYS B 1 666 ? 71.856 47.429 15.771 1.00 53.65 666 LYS B N 1
ATOM 10420 C CA . LYS B 1 666 ? 71.721 46.201 14.967 1.00 51.63 666 LYS B CA 1
ATOM 10421 C C . LYS B 1 666 ? 70.586 46.331 13.962 1.00 50.02 666 LYS B C 1
ATOM 10422 O O . LYS B 1 666 ? 70.701 45.863 12.833 1.00 48.25 666 LYS B O 1
ATOM 10428 N N . SER B 1 667 ? 69.495 46.964 14.393 1.00 50.77 667 SER B N 1
ATOM 10429 C CA . SER B 1 667 ? 68.319 47.190 13.562 1.00 49.96 667 SER B CA 1
ATOM 10430 C C . SER B 1 667 ? 68.676 47.968 12.303 1.00 48.62 667 SER B C 1
ATOM 10431 O O . SER B 1 667 ? 68.142 47.704 11.222 1.00 46.88 667 SER B O 1
ATOM 10434 N N . TYR B 1 668 ? 69.597 48.914 12.463 1.00 49.19 668 TYR B N 1
ATOM 10435 C CA . TYR B 1 668 ? 70.054 49.783 11.389 1.00 48.28 668 TYR B CA 1
ATOM 10436 C C . TYR B 1 668 ? 71.066 49.093 10.475 1.00 45.88 668 TYR B C 1
ATOM 10437 O O . TYR B 1 668 ? 70.975 49.186 9.243 1.00 44.24 668 TYR B O 1
ATOM 10446 N N . ILE B 1 669 ? 72.035 48.410 11.078 1.00 45.29 669 ILE B N 1
ATOM 10447 C CA . ILE B 1 669 ? 72.994 47.613 10.309 1.00 43.12 669 ILE B CA 1
ATOM 10448 C C . ILE B 1 669 ? 72.253 46.569 9.471 1.00 41.57 669 ILE B C 1
ATOM 10449 O O . ILE B 1 669 ? 72.564 46.371 8.280 1.00 38.83 669 ILE B O 1
ATOM 10454 N N . SER B 1 670 ? 71.260 45.922 10.088 1.00 41.55 670 SER B N 1
ATOM 10455 C CA . SER B 1 670 ? 70.513 44.867 9.400 1.00 40.51 670 SER B CA 1
ATOM 10456 C C . SER B 1 670 ? 69.810 45.413 8.170 1.00 39.23 670 SER B C 1
ATOM 10457 O O . SER B 1 670 ? 69.850 44.806 7.098 1.00 38.14 670 SER B O 1
ATOM 10460 N N . ALA B 1 671 ? 69.156 46.557 8.351 1.00 40.25 671 ALA B N 1
ATOM 10461 C CA . ALA B 1 671 ? 68.473 47.265 7.270 1.00 39.29 671 ALA B CA 1
ATOM 10462 C C . ALA B 1 671 ? 69.408 47.546 6.100 1.00 37.41 671 ALA B C 1
ATOM 10463 O O . ALA B 1 671 ? 69.069 47.277 4.961 1.00 36.13 671 ALA B O 1
ATOM 10465 N N . LYS B 1 672 ? 70.569 48.112 6.405 1.00 37.59 672 LYS B N 1
ATOM 10466 C CA . LYS B 1 672 ? 71.563 48.484 5.409 1.00 36.96 672 LYS B CA 1
ATOM 10467 C C . LYS B 1 672 ? 72.055 47.249 4.670 1.00 35.33 672 LYS B C 1
ATOM 10468 O O . LYS B 1 672 ? 72.236 47.271 3.446 1.00 34.24 672 LYS B O 1
ATOM 10474 N N . PHE B 1 673 ? 72.254 46.166 5.416 1.00 35.38 673 PHE B N 1
ATOM 10475 C CA . PHE B 1 673 ? 72.633 44.891 4.813 1.00 33.82 673 PHE B CA 1
ATOM 10476 C C . PHE B 1 673 ? 71.567 44.363 3.846 1.00 33.15 673 PHE B C 1
ATOM 10477 O O . PHE B 1 673 ? 71.899 43.978 2.716 1.00 31.70 673 PHE B O 1
ATOM 10485 N N . HIS B 1 674 ? 70.299 44.348 4.271 1.00 33.67 674 HIS B N 1
ATOM 10486 C CA . HIS B 1 674 ? 69.219 43.878 3.389 1.00 33.41 674 HIS B CA 1
ATOM 10487 C C . HIS B 1 674 ? 69.185 44.741 2.123 1.00 33.11 674 HIS B C 1
ATOM 10488 O O . HIS B 1 674 ? 69.092 44.219 1.019 1.00 32.34 674 HIS B O 1
ATOM 10495 N N . ASN B 1 675 ? 69.281 46.065 2.300 1.00 33.79 675 ASN B N 1
ATOM 10496 C CA . ASN B 1 675 ? 69.256 47.000 1.165 1.00 33.41 675 ASN B CA 1
ATOM 10497 C C . ASN B 1 675 ? 70.406 46.795 0.194 1.00 32.22 675 ASN B C 1
ATOM 10498 O O . ASN B 1 675 ? 70.241 46.959 -1.016 1.00 32.18 675 ASN B O 1
ATOM 10503 N N . THR B 1 676 ? 71.576 46.460 0.733 1.00 31.79 676 THR B N 1
ATOM 10504 C CA . THR B 1 676 ? 72.753 46.169 -0.077 1.00 31.42 676 THR B CA 1
ATOM 10505 C C . THR B 1 676 ? 72.476 44.975 -1.000 1.00 30.66 676 THR B C 1
ATOM 10506 O O . THR B 1 676 ? 72.750 45.029 -2.210 1.00 29.99 676 THR B O 1
ATOM 10510 N N . VAL B 1 677 ? 71.908 43.912 -0.433 1.00 30.48 677 VAL B N 1
ATOM 10511 C CA . VAL B 1 677 ? 71.578 42.723 -1.228 1.00 30.28 677 VAL B CA 1
ATOM 10512 C C . VAL B 1 677 ? 70.586 43.065 -2.344 1.00 29.84 677 VAL B C 1
ATOM 10513 O O . VAL B 1 677 ? 70.796 42.701 -3.515 1.00 29.86 677 VAL B O 1
ATOM 10517 N N . VAL B 1 678 ? 69.508 43.753 -1.985 1.00 30.67 678 VAL B N 1
ATOM 10518 C CA . VAL B 1 678 ? 68.543 44.219 -2.991 1.00 30.92 678 VAL B CA 1
ATOM 10519 C C . VAL B 1 678 ? 69.227 45.002 -4.122 1.00 30.82 678 VAL B C 1
ATOM 10520 O O . VAL B 1 678 ? 69.017 44.705 -5.315 1.00 30.73 678 VAL B O 1
ATOM 10524 N N . ASN B 1 679 ? 70.059 45.974 -3.745 1.00 31.31 679 ASN B N 1
ATOM 10525 C CA . ASN B 1 679 ? 70.661 46.884 -4.721 1.00 31.81 679 ASN B CA 1
ATOM 10526 C C . ASN B 1 679 ? 71.673 46.230 -5.657 1.00 31.22 679 ASN B C 1
ATOM 10527 O O . ASN B 1 679 ? 71.643 46.500 -6.863 1.00 31.43 679 ASN B O 1
ATOM 10532 N N . PHE B 1 680 ? 72.556 45.370 -5.132 1.00 31.18 680 PHE B N 1
ATOM 10533 C CA . PHE B 1 680 ? 73.512 44.709 -6.028 1.00 30.33 680 PHE B CA 1
ATOM 10534 C C . PHE B 1 680 ? 72.827 43.700 -6.940 1.00 29.92 680 PHE B C 1
ATOM 10535 O O . PHE B 1 680 ? 73.254 43.491 -8.075 1.00 30.00 680 PHE B O 1
ATOM 10543 N N . THR B 1 681 ? 71.744 43.112 -6.443 1.00 29.82 681 THR B N 1
ATOM 10544 C CA . THR B 1 681 ? 70.947 42.176 -7.232 1.00 29.60 681 THR B CA 1
ATOM 10545 C C . THR B 1 681 ? 70.263 42.913 -8.376 1.00 29.57 681 THR B C 1
ATOM 10546 O O . THR B 1 681 ? 70.291 42.467 -9.538 1.00 29.17 681 THR B O 1
ATOM 10550 N N . TYR B 1 682 ? 69.662 44.052 -8.056 1.00 29.87 682 TYR B N 1
ATOM 10551 C CA . TYR B 1 682 ? 69.099 44.911 -9.090 1.00 29.92 682 TYR B CA 1
ATOM 10552 C C . TYR B 1 682 ? 70.134 45.315 -10.144 1.00 29.65 682 TYR B C 1
ATOM 10553 O O . TYR B 1 682 ? 69.846 45.249 -11.339 1.00 29.19 682 TYR B O 1
ATOM 10562 N N . ASP B 1 683 ? 71.325 45.741 -9.712 1.00 29.82 683 ASP B N 1
ATOM 10563 C CA . ASP B 1 683 ? 72.358 46.195 -10.663 1.00 30.41 683 ASP B CA 1
ATOM 10564 C C . ASP B 1 683 ? 72.756 45.072 -11.612 1.00 30.07 683 ASP B C 1
ATOM 10565 O O . ASP B 1 683 ? 72.986 45.295 -12.811 1.00 30.01 683 ASP B O 1
ATOM 10570 N N . LEU B 1 684 ? 72.840 43.862 -11.061 1.00 29.31 684 LEU B N 1
ATOM 10571 C CA . LEU B 1 684 ? 73.170 42.679 -11.850 1.00 29.10 684 LEU B CA 1
ATOM 10572 C C . LEU B 1 684 ? 72.065 42.346 -12.835 1.00 29.41 684 LEU B C 1
ATOM 10573 O O . LEU B 1 684 ? 72.347 42.084 -14.002 1.00 29.86 684 LEU B O 1
ATOM 10578 N N . ALA B 1 685 ? 70.810 42.392 -12.382 1.00 29.24 685 ALA B N 1
ATOM 10579 C CA . ALA B 1 685 ? 69.676 42.133 -13.271 1.00 30.22 685 ALA B CA 1
ATOM 10580 C C . ALA B 1 685 ? 69.643 43.125 -14.436 1.00 30.46 685 ALA B C 1
ATOM 10581 O O . ALA B 1 685 ? 69.449 42.737 -15.590 1.00 31.05 685 ALA B O 1
ATOM 10583 N N . ASN B 1 686 ? 69.876 44.399 -14.123 1.00 30.74 686 ASN B N 1
ATOM 10584 C CA . ASN B 1 686 ? 69.957 45.460 -15.117 1.00 32.26 686 ASN B CA 1
ATOM 10585 C C . ASN B 1 686 ? 71.044 45.172 -16.162 1.00 32.06 686 ASN B C 1
ATOM 10586 O O . ASN B 1 686 ? 70.791 45.230 -17.366 1.00 31.31 686 ASN B O 1
ATOM 10591 N N . LEU B 1 687 ? 72.245 44.852 -15.686 1.00 31.66 687 LEU B N 1
ATOM 10592 C CA . LEU B 1 687 ? 73.349 44.481 -16.575 1.00 32.97 687 LEU B CA 1
ATOM 10593 C C . LEU B 1 687 ? 73.009 43.276 -17.472 1.00 32.52 687 LEU B C 1
ATOM 10594 O O . LEU B 1 687 ? 73.257 43.306 -18.683 1.00 33.59 687 LEU B O 1
ATOM 10599 N N . ILE B 1 688 ? 72.430 42.233 -16.881 1.00 31.38 688 ILE B N 1
ATOM 10600 C CA . ILE B 1 688 ? 72.109 41.009 -17.633 1.00 31.55 688 ILE B CA 1
ATOM 10601 C C . ILE B 1 688 ? 71.020 41.245 -18.686 1.00 31.33 688 ILE B C 1
ATOM 10602 O O . ILE B 1 688 ? 71.103 40.713 -19.799 1.00 31.72 688 ILE B O 1
ATOM 10607 N N . ARG B 1 689 ? 70.018 42.069 -18.352 1.00 30.69 689 ARG B N 1
ATOM 10608 C CA . ARG B 1 689 ? 68.965 42.395 -19.310 1.00 30.55 689 ARG B CA 1
ATOM 10609 C C . ARG B 1 689 ? 69.537 43.130 -20.512 1.00 31.36 689 ARG B C 1
ATOM 10610 O O . ARG B 1 689 ? 69.124 42.878 -21.639 1.00 31.95 689 ARG B O 1
ATOM 10618 N N . LYS B 1 690 ? 70.457 44.062 -20.263 1.00 31.11 690 LYS B N 1
ATOM 10619 C CA . LYS B 1 690 ? 71.151 44.763 -21.341 1.00 32.62 690 LYS B CA 1
ATOM 10620 C C . LYS B 1 690 ? 71.854 43.763 -22.276 1.00 32.98 690 LYS B C 1
ATOM 10621 O O . LYS B 1 690 ? 71.734 43.850 -23.509 1.00 33.50 690 LYS B O 1
ATOM 10627 N N . GLU B 1 691 ? 72.587 42.839 -21.661 1.00 33.20 691 GLU B N 1
ATOM 10628 C CA . GLU B 1 691 ? 73.437 41.873 -22.378 1.00 34.91 691 GLU B CA 1
ATOM 10629 C C . GLU B 1 691 ? 72.642 40.789 -23.119 1.00 35.24 691 GLU B C 1
ATOM 10630 O O . GLU B 1 691 ? 7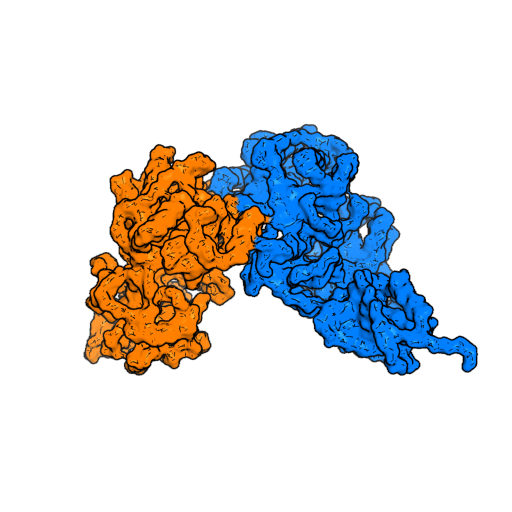3.054 40.352 -24.184 1.00 36.76 691 GLU B O 1
ATOM 10636 N N . THR B 1 692 ? 71.503 40.377 -22.567 1.00 34.99 692 THR B N 1
ATOM 10637 C CA . THR B 1 692 ? 70.736 39.254 -23.116 1.00 35.31 692 THR B CA 1
ATOM 10638 C C . THR B 1 692 ? 69.440 39.668 -23.808 1.00 36.15 692 THR B C 1
ATOM 10639 O O . THR B 1 692 ? 68.946 38.957 -24.690 1.00 36.86 692 THR B O 1
ATOM 10643 N N . GLY B 1 693 ? 68.876 40.813 -23.420 1.00 35.72 693 GLY B N 1
ATOM 10644 C CA . GLY B 1 693 ? 67.551 41.195 -23.927 1.00 35.88 693 GLY B CA 1
ATOM 10645 C C . GLY B 1 693 ? 66.410 40.550 -23.150 1.00 35.13 693 GLY B C 1
ATOM 10646 O O . GLY B 1 693 ? 65.253 40.744 -23.476 1.00 35.83 693 GLY B O 1
ATOM 10647 N N . ILE B 1 694 ? 66.729 39.792 -22.101 1.00 33.44 694 ILE B N 1
ATOM 10648 C CA . ILE B 1 694 ? 65.694 39.119 -21.317 1.00 32.89 694 ILE B CA 1
ATOM 10649 C C . ILE B 1 694 ? 65.067 40.088 -20.304 1.00 32.78 694 ILE B C 1
ATOM 10650 O O . ILE B 1 694 ? 65.774 40.761 -19.555 1.00 32.10 694 ILE B O 1
ATOM 10655 N N . ASN B 1 695 ? 63.738 40.144 -20.297 1.00 33.76 695 ASN B N 1
ATOM 10656 C CA . ASN B 1 695 ? 63.001 41.053 -19.422 1.00 34.44 695 ASN B CA 1
ATOM 10657 C C . ASN B 1 695 ? 62.227 40.334 -18.317 1.00 34.18 695 ASN B C 1
ATOM 10658 O O . ASN B 1 695 ? 61.630 40.981 -17.459 1.00 35.53 695 ASN B O 1
ATOM 10663 N N . LYS B 1 696 ? 62.217 39.003 -18.342 1.00 33.95 696 LYS B N 1
ATOM 10664 C CA . LYS B 1 696 ? 61.552 38.239 -17.283 1.00 33.30 696 LYS B CA 1
ATOM 10665 C C . LYS B 1 696 ? 62.557 37.809 -16.216 1.00 32.38 696 LYS B C 1
ATOM 10666 O O . LYS B 1 696 ? 63.619 37.274 -16.524 1.00 30.79 696 LYS B O 1
ATOM 10672 N N . VAL B 1 697 ? 62.211 38.045 -14.955 1.00 32.51 697 VAL B N 1
ATOM 10673 C CA . VAL B 1 697 ? 63.079 37.648 -13.855 1.00 32.49 697 VAL B CA 1
ATOM 10674 C C . VAL B 1 697 ? 62.303 36.824 -12.850 1.00 32.46 697 VAL B C 1
ATOM 10675 O O . VAL B 1 697 ? 61.186 37.166 -12.494 1.00 33.28 697 VAL B O 1
ATOM 10679 N N . VAL B 1 698 ? 62.885 35.709 -12.429 1.00 32.32 698 VAL B N 1
ATOM 10680 C CA . VAL B 1 698 ? 62.281 34.929 -11.365 1.00 32.43 698 VAL B CA 1
ATOM 10681 C C . VAL B 1 698 ? 63.163 34.833 -10.140 1.00 31.66 698 VAL B C 1
ATOM 10682 O O . VAL B 1 698 ? 64.380 34.698 -10.236 1.00 31.62 698 VAL B O 1
ATOM 10686 N N . LEU B 1 699 ? 62.514 34.962 -8.991 1.00 31.78 699 LEU B N 1
ATOM 10687 C CA . LEU B 1 699 ? 63.160 34.937 -7.703 1.00 31.46 699 LEU B CA 1
ATOM 10688 C C . LEU B 1 699 ? 62.729 33.663 -6.982 1.00 32.05 699 LEU B C 1
ATOM 10689 O O . LEU B 1 699 ? 61.531 33.423 -6.804 1.00 33.21 699 LEU B O 1
ATOM 10694 N N . SER B 1 700 ? 63.695 32.850 -6.569 1.00 30.98 700 SER B N 1
ATOM 10695 C CA . SER B 1 700 ? 63.393 31.629 -5.835 1.00 31.28 700 SER B CA 1
ATOM 10696 C C . SER B 1 700 ? 64.589 31.213 -4.986 1.00 30.86 700 SER B C 1
ATOM 10697 O O . SER B 1 700 ? 65.635 31.875 -5.002 1.00 30.16 700 SER B O 1
ATOM 10700 N N . GLY B 1 701 ? 64.442 30.109 -4.256 1.00 31.26 701 GLY B N 1
ATOM 10701 C CA . GLY B 1 701 ? 65.406 29.770 -3.221 1.00 31.01 701 GLY B CA 1
ATOM 10702 C C . GLY B 1 701 ? 64.908 30.237 -1.863 1.00 31.79 701 GLY B C 1
ATOM 10703 O O . GLY B 1 701 ? 64.150 31.203 -1.765 1.00 31.88 701 GLY B O 1
ATOM 10704 N N . GLY B 1 702 ? 65.352 29.543 -0.817 1.00 32.22 702 GLY B N 1
ATOM 10705 C CA . GLY B 1 702 ? 64.912 29.785 0.555 1.00 33.26 702 GLY B CA 1
ATOM 10706 C C . GLY B 1 702 ? 65.131 31.173 1.130 1.00 33.58 702 GLY B C 1
ATOM 10707 O O . GLY B 1 702 ? 64.403 31.582 2.031 1.00 34.02 702 GLY B O 1
ATOM 10708 N N . SER B 1 703 ? 66.120 31.908 0.617 1.00 32.86 703 SER B N 1
ATOM 10709 C CA . SER B 1 703 ? 66.361 33.277 1.101 1.00 33.06 703 SER B CA 1
ATOM 10710 C C . SER B 1 703 ? 65.169 34.175 0.812 1.00 33.51 703 SER B C 1
ATOM 10711 O O . SER B 1 703 ? 64.956 35.165 1.504 1.00 34.43 703 SER B O 1
ATOM 10714 N N . PHE B 1 704 ? 64.395 33.840 -0.214 1.00 33.58 704 PHE B N 1
ATOM 10715 C CA . PHE B 1 704 ? 63.230 34.666 -0.551 1.00 34.15 704 PHE B CA 1
ATOM 10716 C C . PHE B 1 704 ? 61.995 34.416 0.302 1.00 35.12 704 PHE B C 1
ATOM 10717 O O . PHE B 1 704 ? 60.946 35.009 0.059 1.00 36.23 704 PHE B O 1
ATOM 10725 N N . GLN B 1 705 ? 62.125 33.545 1.299 1.00 35.81 705 GLN B N 1
ATOM 10726 C CA . GLN B 1 705 ? 61.219 33.565 2.459 1.00 37.04 705 GLN B CA 1
ATOM 10727 C C . GLN B 1 705 ? 61.361 34.866 3.252 1.00 37.95 705 GLN B C 1
ATOM 10728 O O . GLN B 1 705 ? 60.476 35.225 4.042 1.00 38.91 705 GLN B O 1
ATOM 10734 N N . ASN B 1 706 ? 62.481 35.564 3.058 1.00 36.94 706 ASN B N 1
ATOM 10735 C CA . ASN B 1 706 ? 62.662 36.903 3.626 1.00 37.30 706 ASN B CA 1
ATOM 10736 C C . ASN B 1 706 ? 61.641 37.879 3.009 1.00 37.56 706 ASN B C 1
ATOM 10737 O O . ASN B 1 706 ? 61.706 38.202 1.812 1.00 36.00 706 ASN B O 1
ATOM 10742 N N . ARG B 1 707 ? 60.685 38.324 3.823 1.00 38.79 707 ARG B N 1
ATOM 10743 C CA . ARG B 1 707 ? 59.604 39.182 3.329 1.00 40.11 707 ARG B CA 1
ATOM 10744 C C . ARG B 1 707 ? 60.139 40.446 2.660 1.00 39.32 707 ARG B C 1
ATOM 10745 O O . ARG B 1 707 ? 59.607 40.889 1.645 1.00 38.90 707 ARG B O 1
ATOM 10753 N N . TYR B 1 708 ? 61.203 41.000 3.231 1.00 39.07 708 TYR B N 1
ATOM 10754 C CA . TYR B 1 708 ? 61.705 42.307 2.831 1.00 39.06 708 TYR B CA 1
ATOM 10755 C C . TYR B 1 708 ? 62.485 42.197 1.530 1.00 37.67 708 TYR B C 1
ATOM 10756 O O . TYR B 1 708 ? 62.284 42.984 0.604 1.00 37.36 708 TYR B O 1
ATOM 10765 N N . LEU B 1 709 ? 63.373 41.208 1.474 1.00 36.04 709 LEU B N 1
ATOM 10766 C CA . LEU B 1 709 ? 64.140 40.918 0.279 1.00 35.33 709 LEU B CA 1
ATOM 10767 C C . LEU B 1 709 ? 63.219 40.670 -0.928 1.00 34.82 709 LEU B C 1
ATOM 10768 O O . LEU B 1 709 ? 63.434 41.236 -2.008 1.00 34.06 709 LEU B O 1
ATOM 10773 N N . LEU B 1 710 ? 62.192 39.839 -0.741 1.00 34.55 710 LEU B N 1
ATOM 10774 C CA . LEU B 1 710 ? 61.266 39.541 -1.822 1.00 34.78 710 LEU B CA 1
ATOM 10775 C C . LEU B 1 710 ? 60.519 40.798 -2.283 1.00 35.27 710 LEU B C 1
ATOM 10776 O O . LEU B 1 710 ? 60.581 41.155 -3.456 1.00 34.42 710 LEU B O 1
ATOM 10781 N N . ARG B 1 711 ? 59.813 41.443 -1.356 1.00 36.17 711 ARG B N 1
ATOM 10782 C CA . ARG B 1 711 ? 58.960 42.577 -1.699 1.00 37.04 711 ARG B CA 1
ATOM 10783 C C . ARG B 1 711 ? 59.765 43.751 -2.262 1.00 36.46 711 ARG B C 1
ATOM 10784 O O . ARG B 1 711 ? 59.368 44.366 -3.253 1.00 36.76 711 ARG B O 1
ATOM 10792 N N . ARG B 1 712 ? 60.908 44.057 -1.667 1.00 35.50 712 ARG B N 1
ATOM 10793 C CA . ARG B 1 712 ? 61.652 45.189 -2.190 1.00 35.76 712 ARG B CA 1
ATOM 10794 C C . ARG B 1 712 ? 62.373 44.933 -3.501 1.00 34.39 712 ARG B C 1
ATOM 10795 O O . ARG B 1 712 ? 62.507 45.839 -4.321 1.00 33.70 712 ARG B O 1
ATOM 10803 N N . LEU B 1 713 ? 62.759 43.683 -3.735 1.00 33.01 713 LEU B N 1
ATOM 10804 C CA . LEU B 1 713 ? 63.312 43.331 -5.026 1.00 32.56 713 LEU B CA 1
ATOM 10805 C C . LEU B 1 713 ? 62.248 43.329 -6.128 1.00 32.55 713 LEU B C 1
ATOM 10806 O O . LEU B 1 713 ? 62.491 43.839 -7.221 1.00 32.70 713 LEU B O 1
ATOM 10811 N N . ILE B 1 714 ? 61.073 42.757 -5.855 1.00 32.80 714 ILE B N 1
ATOM 10812 C CA . ILE B 1 714 ? 59.979 42.799 -6.833 1.00 33.32 714 ILE B CA 1
ATOM 10813 C C . ILE B 1 714 ? 59.628 44.246 -7.194 1.00 34.58 714 ILE B C 1
ATOM 10814 O O . ILE B 1 714 ? 59.514 44.576 -8.382 1.00 34.75 714 ILE B O 1
ATOM 10819 N N . GLU B 1 715 ? 59.482 45.108 -6.181 1.00 35.30 715 GLU B N 1
ATOM 10820 C CA . GLU B 1 715 ? 59.144 46.518 -6.415 1.00 36.97 715 GLU B CA 1
ATOM 10821 C C . GLU B 1 715 ? 60.191 47.229 -7.269 1.00 36.00 715 GLU B C 1
ATOM 10822 O O . GLU B 1 715 ? 59.855 47.897 -8.255 1.00 36.32 715 GLU B O 1
ATOM 10828 N N . LYS B 1 716 ? 61.450 47.098 -6.864 1.00 35.16 716 LYS B N 1
ATOM 10829 C CA . LYS B 1 716 ? 62.549 47.780 -7.515 1.00 35.42 716 LYS B CA 1
ATOM 10830 C C . LYS B 1 716 ? 62.670 47.322 -8.983 1.00 34.33 716 LYS B C 1
ATOM 10831 O O . LYS B 1 716 ? 62.795 48.148 -9.885 1.00 33.88 716 LYS B O 1
ATOM 10837 N N . LEU B 1 717 ? 62.602 46.010 -9.204 1.00 33.41 717 LEU B N 1
ATOM 10838 C CA . LEU B 1 717 ? 62.675 45.446 -10.562 1.00 32.77 717 LEU B CA 1
ATOM 10839 C C . LEU B 1 717 ? 61.461 45.824 -11.417 1.00 33.04 717 LEU B C 1
ATOM 10840 O O . LEU B 1 717 ? 61.619 46.238 -12.566 1.00 33.30 717 LEU B O 1
ATOM 10845 N N . SER B 1 718 ? 60.262 45.682 -10.851 1.00 33.46 718 SER B N 1
ATOM 10846 C CA . SER B 1 718 ? 59.012 46.061 -11.524 1.00 34.74 718 SER B CA 1
ATOM 10847 C C . SER B 1 718 ? 59.035 47.504 -12.010 1.00 35.43 718 SER B C 1
ATOM 10848 O O . SER B 1 718 ? 58.606 47.786 -13.128 1.00 35.47 718 SER B O 1
ATOM 10851 N N . LEU B 1 719 ? 59.537 48.408 -11.167 1.00 35.39 719 LEU B N 1
ATOM 10852 C CA . LEU B 1 719 ? 59.569 49.839 -11.499 1.00 36.90 719 LEU B CA 1
ATOM 10853 C C . LEU B 1 719 ? 60.518 50.141 -12.663 1.00 36.75 719 LEU B C 1
ATOM 10854 O O . LEU B 1 719 ? 60.330 51.122 -13.376 1.00 37.05 719 LEU B O 1
ATOM 10859 N N . SER B 1 720 ? 61.519 49.277 -12.854 1.00 36.40 720 SER B N 1
ATOM 10860 C CA . SER B 1 720 ? 62.410 49.353 -14.014 1.00 37.08 720 SER B CA 1
ATOM 10861 C C . SER B 1 720 ? 61.930 48.534 -15.201 1.00 36.94 720 SER B C 1
ATOM 10862 O O . SER B 1 720 ? 62.696 48.277 -16.131 1.00 37.09 720 SER B O 1
ATOM 10865 N N . GLY B 1 721 ? 60.673 48.111 -15.161 1.00 36.77 721 GLY B N 1
ATOM 10866 C CA . GLY B 1 721 ? 60.046 47.493 -16.314 1.00 36.88 721 GLY B CA 1
ATOM 10867 C C . GLY B 1 721 ? 60.175 45.984 -16.436 1.00 35.94 721 GLY B C 1
ATOM 10868 O O . GLY B 1 721 ? 59.612 45.412 -17.359 1.00 36.10 721 GLY B O 1
ATOM 10869 N N . PHE B 1 722 ? 60.905 45.339 -15.523 1.00 34.41 722 PHE B N 1
ATOM 10870 C CA . PHE B 1 722 ? 61.011 43.869 -15.510 1.00 34.11 722 PHE B CA 1
ATOM 10871 C C . PHE B 1 722 ? 59.645 43.233 -15.264 1.00 35.32 722 PHE B C 1
ATOM 10872 O O . PHE B 1 722 ? 58.802 43.810 -14.565 1.00 35.73 722 PHE B O 1
ATOM 10880 N N . GLU B 1 723 ? 59.424 42.055 -15.842 1.00 36.09 723 GLU B N 1
ATOM 10881 C CA . GLU B 1 723 ? 58.271 41.237 -15.482 1.00 37.57 723 GLU B CA 1
ATOM 10882 C C . GLU B 1 723 ? 58.800 40.245 -14.449 1.00 36.23 723 GLU B C 1
ATOM 10883 O O . GLU B 1 723 ? 59.623 39.384 -14.778 1.00 35.67 723 GLU B O 1
ATOM 10889 N N . VAL B 1 724 ? 58.365 40.393 -13.197 1.00 36.16 724 VAL B N 1
ATOM 10890 C CA . VAL B 1 724 ? 58.977 39.676 -12.076 1.00 35.15 724 VAL B CA 1
ATOM 10891 C C . VAL B 1 724 ? 58.030 38.624 -11.520 1.00 35.77 724 VAL B C 1
ATOM 10892 O O . VAL B 1 724 ? 56.851 38.894 -11.310 1.00 36.44 724 VAL B O 1
ATOM 10896 N N . TYR B 1 725 ? 58.569 37.440 -11.263 1.00 34.50 725 TYR B N 1
ATOM 10897 C CA . TYR B 1 725 ? 57.772 36.293 -10.859 1.00 35.70 725 TYR B CA 1
ATOM 10898 C C . TYR B 1 725 ? 58.408 35.689 -9.640 1.00 34.98 725 TYR B C 1
ATOM 10899 O O . TYR B 1 725 ? 59.636 35.637 -9.545 1.00 34.23 725 TYR B O 1
ATOM 10908 N N . SER B 1 726 ? 57.583 35.211 -8.720 1.00 35.76 726 SER B N 1
ATOM 10909 C CA . SER B 1 726 ? 58.098 34.409 -7.614 1.00 35.83 726 SER B CA 1
ATOM 10910 C C . SER B 1 726 ? 57.094 33.351 -7.192 1.00 36.26 726 SER B C 1
ATOM 10911 O O . SER B 1 726 ? 55.940 33.382 -7.608 1.00 36.89 726 SER B O 1
ATOM 10914 N N . ASN B 1 727 ? 57.551 32.404 -6.379 1.00 36.16 727 ASN B N 1
ATOM 10915 C CA . ASN B 1 727 ? 56.719 31.281 -5.977 1.00 37.26 727 ASN B CA 1
ATOM 10916 C C . ASN B 1 727 ? 55.495 31.748 -5.207 1.00 38.40 727 ASN B C 1
ATOM 10917 O O . ASN B 1 727 ? 55.537 32.780 -4.532 1.00 37.84 727 ASN B O 1
ATOM 10922 N N . SER B 1 728 ? 54.409 30.984 -5.318 1.00 39.77 728 SER B N 1
ATOM 10923 C CA . SER B 1 728 ? 53.164 31.326 -4.647 1.00 42.07 728 SER B CA 1
ATOM 10924 C C . SER B 1 728 ? 52.359 30.103 -4.191 1.00 43.50 728 SER B C 1
ATOM 10925 O O . SER B 1 728 ? 52.008 29.998 -3.016 1.00 44.53 728 SER B O 1
ATOM 10928 N N . LYS B 1 729 ? 52.064 29.203 -5.130 1.00 44.08 729 LYS B N 1
ATOM 10929 C CA . LYS B 1 729 ? 51.312 27.973 -4.853 1.00 45.79 729 LYS B CA 1
ATOM 10930 C C . LYS B 1 729 ? 52.247 26.917 -4.289 1.00 44.64 729 LYS B C 1
ATOM 10931 O O . LYS B 1 729 ? 51.827 25.989 -3.594 1.00 45.70 729 LYS B O 1
ATOM 10937 N N . VAL B 1 730 ? 53.526 27.075 -4.602 1.00 42.11 730 VAL B N 1
ATOM 10938 C CA . VAL B 1 730 ? 54.553 26.159 -4.195 1.00 40.62 730 VAL B CA 1
ATOM 10939 C C . VAL B 1 730 ? 55.649 27.001 -3.520 1.00 39.32 730 VAL B C 1
ATOM 10940 O O . VAL B 1 730 ? 55.833 28.153 -3.885 1.00 38.68 730 VAL B O 1
ATOM 10944 N N . PRO B 1 731 ? 56.337 26.455 -2.497 1.00 38.67 731 PRO B N 1
ATOM 10945 C CA . PRO B 1 731 ? 57.319 27.259 -1.748 1.00 37.72 731 PRO B CA 1
ATOM 10946 C C . PRO B 1 731 ? 58.586 27.596 -2.544 1.00 36.19 731 PRO B C 1
ATOM 10947 O O . PRO B 1 731 ? 58.997 26.812 -3.415 1.00 34.91 731 PRO B O 1
ATOM 10951 N N . CYS B 1 732 ? 59.177 28.761 -2.258 1.00 35.24 732 CYS B N 1
ATOM 10952 C CA . CYS B 1 732 ? 60.508 29.116 -2.783 1.00 33.71 732 CYS B CA 1
ATOM 10953 C C . CYS B 1 732 ? 61.639 28.398 -2.030 1.00 33.09 732 CYS B C 1
ATOM 10954 O O . CYS B 1 732 ? 62.790 28.397 -2.476 1.00 31.57 732 CYS B O 1
ATOM 10957 N N . ASN B 1 733 ? 61.314 27.795 -0.884 1.00 33.64 733 ASN B N 1
ATOM 10958 C CA . ASN B 1 733 ? 62.260 26.925 -0.188 1.00 33.53 733 ASN B CA 1
ATOM 10959 C C . ASN B 1 733 ? 62.310 25.526 -0.841 1.00 33.65 733 ASN B C 1
ATOM 10960 O O . ASN B 1 733 ? 61.613 25.276 -1.835 1.00 33.70 733 ASN B O 1
ATOM 10965 N N . ASP B 1 734 ? 63.108 24.609 -0.288 1.00 33.39 734 ASP B N 1
ATOM 10966 C CA . ASP B 1 734 ? 63.290 23.292 -0.928 1.00 33.86 734 ASP B CA 1
ATOM 10967 C C . ASP B 1 734 ? 62.022 22.443 -1.047 1.00 34.40 734 ASP B C 1
ATOM 10968 O O . ASP B 1 734 ? 62.036 21.408 -1.710 1.00 35.03 734 ASP B O 1
ATOM 10973 N N . GLY B 1 735 ? 60.936 22.879 -0.413 1.00 35.12 735 GLY B N 1
ATOM 10974 C CA . GLY B 1 735 ? 59.621 22.279 -0.631 1.00 35.89 735 GLY B CA 1
ATOM 10975 C C . GLY B 1 735 ? 59.138 22.405 -2.071 1.00 35.49 735 GLY B C 1
ATOM 10976 O O . GLY B 1 735 ? 58.270 21.657 -2.510 1.00 36.50 735 GLY B O 1
ATOM 10977 N N . GLY B 1 736 ? 59.694 23.358 -2.810 1.00 34.25 736 GLY B N 1
ATOM 10978 C CA . GLY B 1 736 ? 59.295 23.576 -4.194 1.00 34.12 736 GLY B CA 1
ATOM 10979 C C . GLY B 1 736 ? 60.143 22.847 -5.215 1.00 33.70 736 GLY B C 1
ATOM 10980 O O . GLY B 1 736 ? 59.782 22.783 -6.394 1.00 33.97 736 GLY B O 1
ATOM 10981 N N . ILE B 1 737 ? 61.267 22.292 -4.766 1.00 33.33 737 ILE B N 1
ATOM 10982 C CA . ILE B 1 737 ? 62.274 21.710 -5.655 1.00 33.24 737 ILE B CA 1
ATOM 10983 C C . ILE B 1 737 ? 61.730 20.618 -6.592 1.00 33.40 737 ILE B C 1
ATOM 10984 O O . ILE B 1 737 ? 62.044 20.615 -7.790 1.00 32.41 737 ILE B O 1
ATOM 10989 N N . SER B 1 738 ? 60.908 19.715 -6.051 1.00 34.00 738 SER B N 1
ATOM 10990 C CA . SER B 1 738 ? 60.434 18.564 -6.823 1.00 34.70 738 SER B CA 1
ATOM 10991 C C . SER B 1 738 ? 59.619 19.004 -8.032 1.00 34.60 738 SER B C 1
ATOM 10992 O O . SER B 1 738 ? 59.697 18.374 -9.082 1.00 34.63 738 SER B O 1
ATOM 10995 N N . LEU B 1 739 ? 58.855 20.091 -7.882 1.00 34.25 739 LEU B N 1
ATOM 10996 C CA . LEU B 1 739 ? 58.136 20.661 -9.006 1.00 34.33 739 LEU B CA 1
ATOM 10997 C C . LEU B 1 739 ? 59.084 21.122 -10.105 1.00 33.32 739 LEU B C 1
ATOM 10998 O O . LEU B 1 739 ? 58.829 20.872 -11.283 1.00 34.01 739 LEU B O 1
ATOM 11003 N N . GLY B 1 740 ? 60.156 21.817 -9.722 1.00 32.35 740 GLY B N 1
ATOM 11004 C CA . GLY B 1 740 ? 61.149 22.296 -10.692 1.00 31.55 740 GLY B CA 1
ATOM 11005 C C . GLY B 1 740 ? 61.862 21.143 -11.377 1.00 32.05 740 GLY B C 1
ATOM 11006 O O . GLY B 1 740 ? 62.040 21.139 -12.603 1.00 32.01 740 GLY B O 1
ATOM 11007 N N . GLN B 1 741 ? 62.258 20.149 -10.588 1.00 32.21 741 GLN B N 1
ATOM 11008 C CA . GLN B 1 741 ? 62.838 18.918 -11.142 1.00 32.79 741 GLN B CA 1
ATOM 11009 C C . GLN B 1 741 ? 61.903 18.261 -12.147 1.00 34.05 741 GLN B C 1
ATOM 11010 O O . GLN B 1 741 ? 62.332 17.887 -13.249 1.00 33.66 741 GLN B O 1
ATOM 11016 N N . ALA B 1 742 ? 60.628 18.127 -11.758 1.00 34.92 742 ALA B N 1
ATOM 11017 C CA . ALA B 1 742 ? 59.628 17.469 -12.592 1.00 36.53 742 ALA B CA 1
ATOM 11018 C C . ALA B 1 742 ? 59.480 18.118 -13.974 1.00 36.67 742 ALA B C 1
ATOM 11019 O O . ALA B 1 742 ? 59.500 17.410 -14.987 1.00 36.86 742 ALA B O 1
ATOM 11021 N N . VAL B 1 743 ? 59.352 19.451 -14.012 1.00 36.22 743 VAL B N 1
ATOM 11022 C CA . VAL B 1 743 ? 59.101 20.148 -15.285 1.00 36.21 743 VAL B CA 1
ATOM 11023 C C . VAL B 1 743 ? 60.365 20.244 -16.138 1.00 35.53 743 VAL B C 1
ATOM 11024 O O . VAL B 1 743 ? 60.291 20.246 -17.365 1.00 36.32 743 VAL B O 1
ATOM 11028 N N . ILE B 1 744 ? 61.525 20.316 -15.492 1.00 34.39 744 ILE B N 1
ATOM 11029 C CA . ILE B 1 744 ? 62.779 20.312 -16.246 1.00 33.64 744 ILE B CA 1
ATOM 11030 C C . ILE B 1 744 ? 62.949 18.969 -16.932 1.00 34.15 744 ILE B C 1
ATOM 11031 O O . ILE B 1 744 ? 63.266 18.905 -18.129 1.00 34.72 744 ILE B O 1
ATOM 11036 N N . ALA B 1 745 ? 62.722 17.895 -16.182 1.00 34.57 745 ALA B N 1
ATOM 11037 C CA . ALA B 1 745 ? 62.886 16.546 -16.737 1.00 35.37 745 ALA B CA 1
ATOM 11038 C C . ALA B 1 745 ? 61.878 16.332 -17.840 1.00 36.63 745 ALA B C 1
ATOM 11039 O O . ALA B 1 745 ? 62.193 15.742 -18.877 1.00 37.49 745 ALA B O 1
ATOM 11041 N N . ASN B 1 746 ? 60.665 16.835 -17.621 1.00 37.27 746 ASN B N 1
ATOM 11042 C CA . ASN B 1 746 ? 59.605 16.698 -18.605 1.00 38.94 746 ASN B CA 1
ATOM 11043 C C . ASN B 1 746 ? 59.949 17.403 -19.913 1.00 39.31 746 ASN B C 1
ATOM 11044 O O . ASN B 1 746 ? 59.741 16.843 -20.987 1.00 40.19 746 ASN B O 1
ATOM 11049 N N . LYS B 1 747 ? 60.476 18.626 -19.807 1.00 38.61 747 LYS B N 1
ATOM 11050 C CA . LYS B 1 747 ? 60.929 19.388 -20.969 1.00 39.23 747 LYS B CA 1
ATOM 11051 C C . LYS B 1 747 ? 62.000 18.627 -21.759 1.00 39.95 747 LYS B C 1
ATOM 11052 O O . LYS B 1 747 ? 61.925 18.540 -22.986 1.00 40.88 747 LYS B O 1
ATOM 11058 N N . ILE B 1 748 ? 62.989 18.074 -21.055 1.00 39.81 748 ILE B N 1
ATOM 11059 C CA . ILE B 1 748 ? 64.015 17.248 -21.699 1.00 40.59 748 ILE B CA 1
ATOM 11060 C C . ILE B 1 748 ? 63.395 16.036 -22.419 1.00 42.96 748 ILE B C 1
ATOM 11061 O O . ILE B 1 748 ? 63.700 15.794 -23.579 1.00 43.77 748 ILE B O 1
ATOM 11066 N N . LEU B 1 749 ? 62.527 15.296 -21.729 1.00 44.89 749 LEU B N 1
ATOM 11067 C CA . LEU B 1 749 ? 61.762 14.187 -22.331 1.00 47.89 749 LEU B CA 1
ATOM 11068 C C . LEU B 1 749 ? 61.086 14.554 -23.646 1.00 49.57 749 LEU B C 1
ATOM 11069 O O . LEU B 1 749 ? 61.050 13.747 -24.568 1.00 51.07 749 LEU B O 1
ATOM 11074 N N . GLU B 1 750 ? 60.551 15.769 -23.725 1.00 49.67 750 GLU B N 1
ATOM 11075 C CA . GLU B 1 750 ? 59.839 16.220 -24.922 1.00 51.73 750 GLU B CA 1
ATOM 11076 C C . GLU B 1 750 ? 60.768 16.559 -26.087 1.00 51.31 750 GLU B C 1
ATOM 11077 O O . GLU B 1 750 ? 60.340 16.567 -27.231 1.00 52.83 750 GLU B O 1
ATOM 11083 N N . GLY B 1 751 ? 62.030 16.851 -25.791 1.00 49.70 751 GLY B N 1
ATOM 11084 C CA . GLY B 1 751 ? 62.969 17.306 -26.813 1.00 49.42 751 GLY B CA 1
ATOM 11085 C C . GLY B 1 751 ? 63.639 16.211 -27.625 1.00 49.94 751 GLY B C 1
ATOM 11086 O O . GLY B 1 751 ? 63.399 15.018 -27.419 1.00 50.71 751 GLY B O 1
ATOM 11087 N N . SER B 1 752 ? 64.493 16.626 -28.552 1.00 50.09 752 SER B N 1
ATOM 11088 C CA . SER B 1 752 ? 65.169 15.692 -29.451 1.00 51.36 752 SER B CA 1
ATOM 11089 C C . SER B 1 752 ? 66.492 15.178 -28.873 1.00 50.10 752 SER B C 1
ATOM 11090 O O . SER B 1 752 ? 67.225 14.451 -29.545 1.00 50.55 752 SER B O 1
ATOM 11093 N N . ALA B 1 753 ? 66.798 15.562 -27.632 1.00 47.82 753 ALA B N 1
ATOM 11094 C CA . ALA B 1 753 ? 67.977 15.044 -26.937 1.00 47.28 753 ALA B CA 1
ATOM 11095 C C . ALA B 1 753 ? 67.591 13.969 -25.918 1.00 47.66 753 ALA B C 1
ATOM 11096 O O . ALA B 1 753 ? 68.302 13.746 -24.934 1.00 46.75 753 ALA B O 1
ATOM 11098 N N . TRP B 1 754 ? 66.461 13.307 -26.151 1.00 49.49 754 TRP B N 1
ATOM 11099 C CA . TRP B 1 754 ? 66.005 12.235 -25.269 1.00 50.40 754 TRP B CA 1
ATOM 11100 C C . TRP B 1 754 ? 65.268 11.133 -26.032 1.00 53.35 754 TRP B C 1
ATOM 11101 O O . TRP B 1 754 ? 64.487 11.408 -26.948 1.00 54.69 754 TRP B O 1
ATOM 11112 N N . SER B 1 755 ? 65.533 9.887 -25.644 1.00 55.11 755 SER B N 1
ATOM 11113 C CA . SER B 1 755 ? 64.857 8.718 -26.206 1.00 58.22 755 SER B CA 1
ATOM 11114 C C . SER B 1 755 ? 63.361 8.727 -25.884 1.00 59.22 755 SER B C 1
ATOM 11115 O O . SER B 1 755 ? 62.826 7.790 -25.281 1.00 60.76 755 SER B O 1
#

Organism: Caldanaerobacter subterraneus subsp. tengcongensis (strain DSM 15242 / JCM 11007 / NBRC 100824 / MB4) (NCBI:txid273068)

Radius of gyration: 36.37 Å; Cα contacts (8 Å, |Δi|>4): 3220; chains: 2; bounding box: 116×100×89 Å